Protein 1UPT (pdb70)

Sequence (845 aa):
HTRERILILGLDGAGKTTILYRLQVGEVVTTIPTIGFNVETVTYKNLKFQVWDLGGLTSIRPYWRCYYSNTDAVIYVVDSCDRDRIGISKSELVALEEEELRKAILVVFANKQDEQATSSEANSLGLPALKDRKWQIFKTSATKGTGLDEAEWLVETLKSRQEPTEFEYLRKVLFEYGRETKTAKVITTVLKFPDDQTQKILEREDARLSWLRSSSRILILGLDGAGKTTILYRLQVGEVVTTIPTIGFNVETVTYKNLKFQVWDLGGLTSIRPYWRCYYSNTDAVIYVVDSCDRDRIGISKSELVALEEEELRKAILVVFANKQDEQATSSEANSLGLPALKDRKWQIFKTSATKGTGLDEAEWLVETLKSRGEPTEFEYLRKVLFEYGRETKTAKVITTVLKFPDDQTQKILEREDARLHTRERILILGLDGAGKTTILYRLQVGEVVTTIPTIGFNVETVTYKNLKFQVWDLGGLTSIRPYWRCYYSNTDAVIYVVDSCDRDRIGISKSELVALEEEELRKAILVVFANKQDEQATSSEANSLGLPALKDRKWQIFKTSATKGTGLDEAEWLVETLKSREPTEFEYLRKVLFEYGRETKTAKVITTVLKFPDDQTQKILEREDARLSWLRSGSHTRERILILGLDGAGKTTILYRLQVGEVVTTIPTIGFNVETVTYKNLKFQVWDLGGLTSIRPYWRCYYSNTDAVIYVVDSCDRDRIGISKSELVALEEEELRKAILVVFANKQDEQATSSEANSLGLPALKDRKWQIFKTSATKGTGLDEAEWLVETLKSRGEPTEFEYLRKVLFEYGRETKTAKVITTVLKFPDDQTQKILEREDARL

GO terms:
  GO:0005802 trans-Golgi network (C, IDA)
  GO:0000139 Golgi membrane (C, EXP)
  GO:0032588 trans-Golgi network membrane (C, TAS)
  GO:0005829 cytosol (C, TAS)
  GO:0005794 Golgi apparatus (C, IDA)
  GO:0005515 protein binding (F, IPI)
  GO:0005525 GTP binding (F, IDA)
  GO:0008047 enzyme activator activity (F, IDA)
  GO:0003924 GTPase activity (F, IDA)
  GO:0009404 toxin metabolic process (P, IDA)
  GO:1990583 phospholipase D activator activity (F, IDA)
  GO:0042147 retrograde transport, endosome to Golgi (P, IMP)
  GO:0034067 protein localization to Golgi apparatus (P, IMP)
  GO:0019904 protein domain specific binding (F, IPI)

Foldseek 3Di:
DLDEEEEEDEAWPLCQVLLVCCQAPVAGDDDDQDPAWDWDWGADPNGTYGYIYGGHYPVCLVVPLVVLAPHAEYEYGGAQQCPPCLLVSLVSVVCCPDPNCLNYAYEYEQEPLVPRGDQVVCVSSVVVVPPSHHYDYWYYYSNVGPGPNVSCVSVVVSVPRD/DPPLVVVCCVVVVCCVHPVLVLVVNCVSVVPDVVVSVVVNVVVVVVCVVVPDPD/DEEEDEAAPLCQVLLVVCQAPVAGDDDDQDPAWDWDWGADPNDTDIYIYGGHYPVCLVCVVVPLAPHQEYEYGGAQLCPPCLLVSLVSVVVCVDPRCLNHAYEYEQEPLVPSGDQVVCVSSCNVVDPSYHYDYWYYYSHVGPTSSVSVVNVVVSVVD/DPDVLVVVVVVVVVQCVHPVLVLVVVCVSVVPDPVVSVVSNVVVVVPD/DLDEEEEEEEAWPLCQVLLVCCQAPVDRDDDDQDPAWDWDWGADPNGTYTYIYGGHYPVCLVVPVVPLAPHAAYEYGDAQQPPPCLLVSLVSVVCCVDPRCQNYAYEYEHEPLVPNGDQVVCVSSVVVVDPNHHYDYWYYYSNVGPTSSVSVVSVVVSVVD/DDVLVVVCVVVVVQCVHPVLVLVVVCVSVVPPPVVSVVSNVVVVVVCCVPPD/DVVDDEEEEEDEAAPLCQVLQVCCQAVVAGDDDDQPPAWDWDWGADPNHIYTYIYGGHYPVCLVCVVVPLAPHAAYEYGGAQQCPPCLLVSQVSVVVCPDPSCVNHAYEYEHEPLVPRGDQVVCVSSCVVVDPNHHYDYWYYYSNVGPGSSVSVVRVVVSVVD/DDDPLVVVCVVVVVCCVHPVLVLVVVCVSVVPPPVVSVVSNVVVVPPD

Organism: Homo sapiens (NCBI:txid9606)

Solvent-accessible surface area: 43647 Å² total

Secondary structure (DSSP, 8-state):
-----EEEE-STTSSHHHHHHHHHHSS-------SSEEEEEEEETTEEEEEEEE---GGGGGGGGGG-TT-SEEEEEEETT--TTHHHHHHHHH----GGGTT-EEEEEEE-----------TTTTGGG-TTS-EEEEE--TTT-TTTTT--HHHHHHHT--/--HHHHHHHHHHHH---S----HHHHHHTT--HHHHHHHHHHHHHH--TTT---/-EEEE--TTSSHHHHHHHHHHSS-------SSEEEEEEE-SS-EEEEEEE---TTTGGGGGGG-TT-SEEEEEEETT--TTHHHHHHHHH----GGGTT-EEEEEEE-----------TTTT-TT--S--EEEEE--TTT-TTTTT--HHHHHHHT-/---HHHHHHHHHHHH---S----HHHHHHTT--HHHHHHHHHHHHT--/-----EEEE-STTSSHHHHHHHHHHSSPPP----SSEEEEEEEETTEEEEEEEE---GGGGGGGGGG-TT-SEEEEEEETT-TTTHHHHHHHHH----GGGTT-EEEEEEE-----------TTTTGGG--S--EEEEE--TTT-TTTTT--HHHHHHHH-/--HHHHHHHHHHHH---S----HHHHHHTT--HHHHHHHHHHHHHH---S--/-------EEEE-STTSSHHHHHHHHHHSS-------SSEEEEEEEETTEEEEEEEE---GGGGGGGGGG-TT--EEEEEEETT-GGGHHHHHHHHH----GGGTT-EEEEEEE-----------TTTTGGG-SS--EEEEE--TTT-TTTTT--HHHHHHHT-/---HHHHHHHHHHHH---S----HHHHHHTT--HHHHHHHHHHHHH--

Nearest PDB structures (foldseek):
  1upt-assembly1_A  TM=9.982E-01  e=3.021E-30  Homo sapiens
  1o3y-assembly1_A  TM=9.795E-01  e=1.197E-21  Mus musculus
  5a1u-assembly1_A  TM=9.829E-01  e=3.982E-21  Saccharomyces cerevisiae
  3vhx-assembly1_C  TM=9.803E-01  e=1.325E-20  Mus musculus
  2j5x-assembly1_A  TM=9.768E-01  e=1.817E-20  Homo sapiens

B-factor: mean 32.2, std 11.7, range [12.92, 94.41]

Structure (mmCIF, N/CA/C/O backbone):
data_1UPT
#
_entry.id   1UPT
#
_cell.length_a   72.497
_cell.length_b   89.711
_cell.length_c   72.534
_cell.angle_alpha   90.00
_cell.angle_beta   110.69
_cell.angle_gamma   90.00
#
_symmetry.space_group_name_H-M   'P 1 21 1'
#
loop_
_entity.id
_entity.type
_entity.pdbx_description
1 polymer 'ADP-RIBOSYLATION FACTOR-LIKE PROTEIN 1'
2 polymer 'GOLGI AUTOANTIGEN, GOLGIN SUBFAMILY A MEMBER 4'
3 non-polymer "GUANOSINE-5'-TRIPHOSPHATE"
4 non-polymer 'MAGNESIUM ION'
5 water water
#
loop_
_atom_site.group_PDB
_atom_site.id
_atom_site.type_symbol
_atom_site.label_atom_id
_atom_site.label_alt_id
_atom_site.label_comp_id
_atom_site.label_asym_id
_atom_site.label_entity_id
_atom_site.label_seq_id
_atom_site.pdbx_PDB_ins_code
_atom_site.Cartn_x
_atom_site.Cartn_y
_atom_site.Cartn_z
_atom_site.occupancy
_atom_site.B_iso_or_equiv
_atom_site.auth_seq_id
_atom_site.auth_comp_id
_atom_site.auth_asym_id
_atom_site.auth_atom_id
_atom_site.pdbx_PDB_model_num
ATOM 1 N N . HIS A 1 3 ? -52.390 -12.361 50.053 1.00 66.38 13 HIS A N 1
ATOM 2 C CA . HIS A 1 3 ? -51.051 -11.817 49.654 1.00 66.71 13 HIS A CA 1
ATOM 3 C C . HIS A 1 3 ? -50.465 -12.572 48.462 1.00 66.30 13 HIS A C 1
ATOM 4 O O . HIS A 1 3 ? -49.763 -11.978 47.640 1.00 66.39 13 HIS A O 1
ATOM 19 N N . THR A 1 5 ? -52.456 -13.973 46.342 1.00 63.25 15 THR A N 1
ATOM 20 C CA . THR A 1 5 ? -53.428 -13.388 45.426 1.00 62.28 15 THR A CA 1
ATOM 21 C C . THR A 1 5 ? -52.938 -12.092 44.737 1.00 61.30 15 THR A C 1
ATOM 22 O O . THR A 1 5 ? -53.259 -11.834 43.577 1.00 61.54 15 THR A O 1
ATOM 26 N N . ARG A 1 6 ? -52.161 -11.298 45.474 1.00 59.92 16 ARG A N 1
ATOM 27 C CA . ARG A 1 6 ? -51.788 -9.920 45.121 1.00 58.68 16 ARG A CA 1
ATOM 28 C C . ARG A 1 6 ? -50.367 -9.827 44.495 1.00 56.37 16 ARG A C 1
ATOM 29 O O . ARG A 1 6 ? -49.513 -10.679 44.746 1.00 55.92 16 ARG A O 1
ATOM 37 N N . GLU A 1 7 ? -50.141 -8.798 43.672 1.00 53.70 17 GLU A N 1
ATOM 38 C CA . GLU A 1 7 ? -48.859 -8.587 42.983 1.00 51.61 17 GLU A CA 1
ATOM 39 C C . GLU A 1 7 ? -47.725 -8.357 43.993 1.00 48.62 17 GLU A C 1
ATOM 40 O O . GLU A 1 7 ? -47.755 -7.405 44.776 1.00 49.39 17 GLU A O 1
ATOM 54 N N . ARG A 1 9 ? -43.355 -8.306 44.953 1.00 32.84 19 ARG A N 1
ATOM 55 C CA . ARG A 1 9 ? -42.221 -7.550 44.467 1.00 30.00 19 ARG A CA 1
ATOM 56 C C . ARG A 1 9 ? -40.909 -8.285 44.681 1.00 27.52 19 ARG A C 1
ATOM 57 O O . ARG A 1 9 ? -40.589 -8.628 45.795 1.00 25.49 19 ARG A O 1
ATOM 65 N N . ILE A 1 10 ? -40.160 -8.477 43.598 1.00 24.68 20 ILE A N 1
ATOM 66 C CA . ILE A 1 10 ? -38.870 -9.173 43.614 1.00 23.73 20 ILE A CA 1
ATOM 67 C C . ILE A 1 10 ? -37.818 -8.243 43.082 1.00 21.05 20 ILE A C 1
ATOM 68 O O . ILE A 1 10 ? -38.080 -7.545 42.096 1.00 20.44 20 ILE A O 1
ATOM 73 N N . LEU A 1 11 ? -36.637 -8.229 43.696 1.00 18.55 21 LEU A N 1
ATOM 74 C CA . LEU A 1 11 ? -35.482 -7.537 43.136 1.00 17.34 21 LEU A CA 1
ATOM 75 C C . LEU A 1 11 ? -34.499 -8.574 42.645 1.00 17.50 21 LEU A C 1
ATOM 76 O O . LEU A 1 11 ? -34.233 -9.556 43.334 1.00 16.74 21 LEU A O 1
ATOM 81 N N . ILE A 1 12 ? -33.937 -8.361 41.464 1.00 16.59 22 ILE A N 1
ATOM 82 C CA . ILE A 1 12 ? -32.824 -9.172 40.960 1.00 17.78 22 ILE A CA 1
ATOM 83 C C . ILE A 1 12 ? -31.569 -8.332 41.022 1.00 16.64 22 ILE A C 1
ATOM 84 O O . ILE A 1 12 ? -31.443 -7.299 40.366 1.00 18.24 22 ILE A O 1
ATOM 89 N N . LEU A 1 13 ? -30.657 -8.742 41.890 1.00 16.44 23 LEU A N 1
ATOM 90 C CA . LEU A 1 13 ? -29.457 -8.007 42.173 1.00 16.79 23 LEU A CA 1
ATOM 91 C C . LEU A 1 13 ? -28.231 -8.894 41.983 1.00 16.27 23 LEU A C 1
ATOM 92 O O . LEU A 1 13 ? -28.357 -10.093 41.901 1.00 17.07 23 LEU A O 1
ATOM 97 N N . GLY A 1 14 ? -27.059 -8.275 42.001 1.00 16.66 24 GLY A N 1
ATOM 98 C CA . GLY A 1 14 ? -25.815 -8.966 41.702 1.00 17.84 24 GLY A CA 1
ATOM 99 C C . GLY A 1 14 ? -24.887 -8.121 40.858 1.00 19.46 24 GLY A C 1
ATOM 100 O O . GLY A 1 14 ? -25.315 -7.140 40.284 1.00 19.22 24 GLY A O 1
ATOM 101 N N . LEU A 1 15 ? -23.615 -8.513 40.807 1.00 20.86 25 LEU A N 1
ATOM 102 C CA . LEU A 1 15 ? -22.584 -7.730 40.121 1.00 22.47 25 LEU A CA 1
ATOM 103 C C . LEU A 1 15 ? -22.868 -7.667 38.621 1.00 22.95 25 LEU A C 1
ATOM 104 O O . LEU A 1 15 ? -23.557 -8.510 38.059 1.00 22.63 25 LEU A O 1
ATOM 109 N N . ASP A 1 16 ? -22.333 -6.647 37.976 1.00 24.17 26 ASP A N 1
ATOM 110 C CA . ASP A 1 16 ? -22.442 -6.565 36.526 1.00 25.39 26 ASP A CA 1
ATOM 111 C C . ASP A 1 16 ? -21.945 -7.879 35.883 1.00 24.57 26 ASP A C 1
ATOM 112 O O . ASP A 1 16 ? -21.030 -8.501 36.403 1.00 25.03 26 ASP A O 1
ATOM 117 N N . GLY A 1 17 ? -22.596 -8.318 34.816 1.00 23.48 27 GLY A N 1
ATOM 118 C CA . GLY A 1 17 ? -22.224 -9.553 34.136 1.00 24.11 27 GLY A CA 1
ATOM 119 C C . GLY A 1 17 ? -22.740 -10.859 34.718 1.00 23.14 27 GLY A C 1
ATOM 120 O O . GLY A 1 17 ? -22.555 -11.916 34.126 1.00 23.29 27 GLY A O 1
ATOM 121 N N . ALA A 1 18 ? -23.430 -10.824 35.858 1.00 21.48 28 ALA A N 1
ATOM 122 C CA . ALA A 1 18 ? -23.823 -12.053 36.529 1.00 21.16 28 ALA A CA 1
ATOM 123 C C . ALA A 1 18 ? -24.897 -12.805 35.742 1.00 20.09 28 ALA A C 1
ATOM 124 O O . ALA A 1 18 ? -25.006 -14.022 35.822 1.00 20.26 28 ALA A O 1
ATOM 126 N N . GLY A 1 19 ? -25.704 -12.067 34.995 1.00 19.94 29 GLY A N 1
ATOM 127 C CA . GLY A 1 19 ? -26.807 -12.673 34.269 1.00 20.29 29 GLY A CA 1
ATOM 128 C C . GLY A 1 19 ? -28.207 -12.246 34.667 1.00 20.18 29 GLY A C 1
ATOM 129 O O . GLY A 1 19 ? -29.179 -12.916 34.317 1.00 20.26 29 GLY A O 1
ATOM 130 N N . LYS A 1 20 ? -28.313 -11.140 35.394 1.00 20.71 30 LYS A N 1
ATOM 131 C CA . LYS A 1 20 ? -29.581 -10.659 35.915 1.00 21.38 30 LYS A CA 1
ATOM 132 C C . LYS A 1 20 ? -30.610 -10.357 34.832 1.00 20.87 30 LYS A C 1
ATOM 133 O O . LYS A 1 20 ? -31.732 -10.812 34.883 1.00 20.07 30 LYS A O 1
ATOM 139 N N . THR A 1 21 ? -30.195 -9.591 33.833 1.00 22.78 31 THR A N 1
ATOM 140 C CA . THR A 1 21 ? -31.133 -9.186 32.798 1.00 23.42 31 THR A CA 1
ATOM 141 C C . THR A 1 21 ? -31.555 -10.410 31.969 1.00 23.68 31 THR A C 1
ATOM 142 O O . THR A 1 21 ? -32.704 -10.559 31.575 1.00 23.87 31 THR A O 1
ATOM 146 N N . THR A 1 22 ? -30.618 -11.320 31.729 1.00 24.91 32 THR A N 1
ATOM 147 C CA . THR A 1 22 ? -30.926 -12.534 30.992 1.00 24.85 32 THR A CA 1
ATOM 148 C C . THR A 1 22 ? -31.935 -13.388 31.754 1.00 25.36 32 THR A C 1
ATOM 149 O O . THR A 1 22 ? -32.871 -13.941 31.163 1.00 24.44 32 THR A O 1
ATOM 153 N N . ILE A 1 23 ? -31.745 -13.516 33.072 1.00 25.01 33 ILE A N 1
ATOM 154 C CA . ILE A 1 23 ? -32.693 -14.233 33.924 1.00 25.57 33 ILE A CA 1
ATOM 155 C C . ILE A 1 23 ? -34.088 -13.601 33.875 1.00 25.34 33 ILE A C 1
ATOM 156 O O . ILE A 1 23 ? -35.043 -14.313 33.724 1.00 24.50 33 ILE A O 1
ATOM 161 N N . LEU A 1 24 ? -34.169 -12.277 34.012 1.00 25.91 34 LEU A N 1
ATOM 162 C CA . LEU A 1 24 ? -35.437 -11.544 34.029 1.00 26.94 34 LEU A CA 1
ATOM 163 C C . LEU A 1 24 ? -36.270 -11.899 32.787 1.00 27.96 34 LEU A C 1
ATOM 164 O O . LEU A 1 24 ? -37.438 -12.230 32.884 1.00 26.91 34 LEU A O 1
ATOM 169 N N . TYR A 1 25 ? -35.638 -11.826 31.625 1.00 29.48 35 TYR A N 1
ATOM 170 C CA . TYR A 1 25 ? -36.355 -12.056 30.373 1.00 30.91 35 TYR A CA 1
ATOM 171 C C . TYR A 1 25 ? -36.559 -13.534 30.067 1.00 31.18 35 TYR A C 1
ATOM 172 O O . TYR A 1 25 ? -37.510 -13.871 29.396 1.00 31.50 35 TYR A O 1
ATOM 181 N N . ARG A 1 26 ? -35.732 -14.429 30.611 1.00 31.92 36 ARG A N 1
ATOM 182 C CA . ARG A 1 26 ? -36.013 -15.859 30.509 1.00 33.03 36 ARG A CA 1
ATOM 183 C C . ARG A 1 26 ? -37.239 -16.220 31.342 1.00 33.31 36 ARG A C 1
ATOM 184 O O . ARG A 1 26 ? -38.033 -17.055 30.966 1.00 33.38 36 ARG A O 1
ATOM 192 N N . LEU A 1 27 ? -37.392 -15.574 32.488 1.00 33.86 37 LEU A N 1
ATOM 193 C CA . LEU A 1 27 ? -38.575 -15.737 33.304 1.00 34.71 37 LEU A CA 1
ATOM 194 C C . LEU A 1 27 ? -39.818 -15.141 32.624 1.00 35.23 37 LEU A C 1
ATOM 195 O O . LEU A 1 27 ? -40.874 -15.745 32.618 1.00 34.88 37 LEU A O 1
ATOM 200 N N . GLN A 1 28 ? -39.685 -13.963 32.038 1.00 36.63 38 GLN A N 1
ATOM 201 C CA . GLN A 1 28 ? -40.847 -13.283 31.485 1.00 38.02 38 GLN A CA 1
ATOM 202 C C . GLN A 1 28 ? -41.334 -13.958 30.183 1.00 39.12 38 GLN A C 1
ATOM 203 O O . GLN A 1 28 ? -42.484 -14.363 30.103 1.00 38.84 38 GLN A O 1
ATOM 209 N N . VAL A 1 29 ? -40.450 -14.064 29.186 1.00 40.58 39 VAL A N 1
ATOM 210 C CA . VAL A 1 29 ? -40.819 -14.554 27.841 1.00 42.05 39 VAL A CA 1
ATOM 211 C C . VAL A 1 29 ? -40.280 -15.950 27.452 1.00 43.32 39 VAL A C 1
ATOM 212 O O . VAL A 1 29 ? -40.453 -16.395 26.314 1.00 43.74 39 VAL A O 1
ATOM 216 N N . GLY A 1 30 ? -39.619 -16.631 28.384 1.00 44.47 40 GLY A N 1
ATOM 217 C CA . GLY A 1 30 ? -39.171 -18.000 28.167 1.00 45.19 40 GLY A CA 1
ATOM 218 C C . GLY A 1 30 ? -37.941 -18.182 27.288 1.00 45.70 40 GLY A C 1
ATOM 219 O O . GLY A 1 30 ? -37.573 -19.314 26.989 1.00 46.55 40 GLY A O 1
ATOM 220 N N . GLU A 1 31 ? -37.284 -17.102 26.880 1.00 46.17 41 GLU A N 1
ATOM 221 C CA . GLU A 1 31 ? -36.139 -17.223 25.976 1.00 46.49 41 GLU A CA 1
ATOM 222 C C . GLU A 1 31 ? -34.949 -16.359 26.376 1.00 45.81 41 GLU A C 1
ATOM 223 O O . GLU A 1 31 ? -35.081 -15.426 27.162 1.00 45.70 41 GLU A O 1
ATOM 229 N N . VAL A 1 32 ? -33.792 -16.671 25.795 1.00 45.16 42 VAL A N 1
ATOM 230 C CA . VAL A 1 32 ? -32.590 -15.853 25.938 1.00 44.90 42 VAL A CA 1
ATOM 231 C C . VAL A 1 32 ? -32.727 -14.655 25.007 1.00 44.74 42 VAL A C 1
ATOM 232 O O . VAL A 1 32 ? -33.053 -14.830 23.836 1.00 45.54 42 VAL A O 1
ATOM 236 N N . VAL A 1 33 ? -32.476 -13.452 25.505 1.00 43.92 43 VAL A N 1
ATOM 237 C CA . VAL A 1 33 ? -32.508 -12.263 24.662 1.00 43.58 43 VAL A CA 1
ATOM 238 C C . VAL A 1 33 ? -31.131 -11.644 24.653 1.00 43.61 43 VAL A C 1
ATOM 239 O O . VAL A 1 33 ? -30.304 -11.928 25.518 1.00 44.23 43 VAL A O 1
ATOM 243 N N . THR A 1 34 ? -30.877 -10.794 23.677 1.00 42.73 44 THR A N 1
ATOM 244 C CA . THR A 1 34 ? -29.639 -10.069 23.643 1.00 42.74 44 THR A CA 1
ATOM 245 C C . THR A 1 34 ? -29.707 -8.956 24.697 1.00 41.58 44 THR A C 1
ATOM 246 O O . THR A 1 34 ? -30.766 -8.387 24.922 1.00 41.16 44 THR A O 1
ATOM 250 N N . THR A 1 35 ? -28.587 -8.676 25.360 1.00 40.35 45 THR A N 1
ATOM 251 C CA . THR A 1 35 ? -28.550 -7.627 26.379 1.00 39.52 45 THR A CA 1
ATOM 252 C C . THR A 1 35 ? -27.385 -6.699 26.175 1.00 38.83 45 THR A C 1
ATOM 253 O O . THR A 1 35 ? -26.403 -7.045 25.512 1.00 39.21 45 THR A O 1
ATOM 257 N N . ILE A 1 36 ? -27.510 -5.508 26.746 1.00 37.31 46 ILE A N 1
ATOM 258 C CA . ILE A 1 36 ? -26.374 -4.632 26.995 1.00 37.06 46 ILE A CA 1
ATOM 259 C C . ILE A 1 36 ? -26.251 -4.448 28.492 1.00 35.91 46 ILE A C 1
ATOM 260 O O . ILE A 1 36 ? -27.210 -4.716 29.217 1.00 35.47 46 ILE A O 1
ATOM 265 N N . PRO A 1 37 ? -25.095 -3.973 28.943 1.00 35.51 47 PRO A N 1
ATOM 266 C CA . PRO A 1 37 ? -24.939 -3.499 30.320 1.00 34.94 47 PRO A CA 1
ATOM 267 C C . PRO A 1 37 ? -26.042 -2.519 30.734 1.00 34.60 47 PRO A C 1
ATOM 268 O O . PRO A 1 37 ? -26.218 -1.468 30.100 1.00 34.68 47 PRO A O 1
ATOM 272 N N . THR A 1 38 ? -26.772 -2.875 31.794 1.00 33.12 48 THR A N 1
ATOM 273 C CA . THR A 1 38 ? -27.909 -2.095 32.294 1.00 32.42 48 THR A CA 1
ATOM 274 C C . THR A 1 38 ? -27.432 -0.910 33.136 1.00 32.60 48 THR A C 1
ATOM 275 O O . THR A 1 38 ? -26.967 -1.078 34.271 1.00 32.74 48 THR A O 1
ATOM 279 N N . ILE A 1 39 ? -27.500 0.285 32.559 1.00 32.34 49 ILE A N 1
ATOM 280 C CA . ILE A 1 39 ? -27.174 1.498 33.278 1.00 33.24 49 ILE A CA 1
ATOM 281 C C . ILE A 1 39 ? -28.522 2.117 33.620 1.00 33.18 49 ILE A C 1
ATOM 282 O O . ILE A 1 39 ? -29.040 2.966 32.897 1.00 33.75 49 ILE A O 1
ATOM 287 N N . GLY A 1 40 ? -29.093 1.631 34.717 1.00 32.23 50 GLY A N 1
ATOM 288 C CA . GLY A 1 40 ? -30.460 1.941 35.106 1.00 31.32 50 GLY A CA 1
ATOM 289 C C . GLY A 1 40 ? -31.085 0.699 35.707 1.00 30.78 50 GLY A C 1
ATOM 290 O O . GLY A 1 40 ? -30.505 0.075 36.583 1.00 30.20 50 GLY A O 1
ATOM 291 N N . PHE A 1 41 ? -32.265 0.354 35.220 1.00 30.40 51 PHE A N 1
ATOM 292 C CA . PHE A 1 41 ? -32.979 -0.829 35.633 1.00 30.21 51 PHE A CA 1
ATOM 293 C C . PHE A 1 41 ? -33.932 -1.263 34.546 1.00 30.50 51 PHE A C 1
ATOM 294 O O . PHE A 1 41 ? -34.244 -0.490 33.649 1.00 30.37 51 PHE A O 1
ATOM 302 N N . ASN A 1 42 ? -34.363 -2.514 34.608 1.00 30.15 52 ASN A N 1
ATOM 303 C CA . ASN A 1 42 ? -35.488 -3.005 33.832 1.00 30.71 52 ASN A CA 1
ATOM 304 C C . ASN A 1 42 ? -36.514 -3.431 34.832 1.00 30.63 52 ASN A C 1
ATOM 305 O O . ASN A 1 42 ? -36.181 -4.045 35.839 1.00 30.53 52 ASN A O 1
ATOM 310 N N . VAL A 1 43 ? -37.756 -3.047 34.630 1.00 30.81 53 VAL A N 1
ATOM 311 C CA . VAL A 1 43 ? -38.816 -3.593 35.447 1.00 31.76 53 VAL A CA 1
ATOM 312 C C . VAL A 1 43 ? -39.849 -4.208 34.516 1.00 32.79 53 VAL A C 1
ATOM 313 O O . VAL A 1 43 ? -40.250 -3.588 33.548 1.00 33.25 53 VAL A O 1
ATOM 317 N N . GLU A 1 44 ? -40.226 -5.445 34.789 1.00 33.61 54 GLU A N 1
ATOM 318 C CA . GLU A 1 44 ? -41.165 -6.184 33.967 1.00 35.05 54 GLU A CA 1
ATOM 319 C C . GLU A 1 44 ? -42.137 -6.888 34.866 1.00 35.21 54 GLU A C 1
ATOM 320 O O . GLU A 1 44 ? -41.823 -7.188 36.001 1.00 35.78 54 GLU A O 1
ATOM 326 N N . THR A 1 45 ? -43.326 -7.147 34.348 1.00 36.33 55 THR A N 1
ATOM 327 C CA . THR A 1 45 ? -44.278 -8.021 35.010 1.00 36.66 55 THR A CA 1
ATOM 328 C C . THR A 1 45 ? -44.007 -9.432 34.547 1.00 37.16 55 THR A C 1
ATOM 329 O O . THR A 1 45 ? -44.014 -9.735 33.339 1.00 38.04 55 THR A O 1
ATOM 333 N N . VAL A 1 46 ? -43.737 -10.290 35.511 1.00 37.04 56 VAL A N 1
ATOM 334 C CA . VAL A 1 46 ? -43.356 -11.649 35.245 1.00 36.88 56 VAL A CA 1
ATOM 335 C C . VAL A 1 46 ? -44.482 -12.490 35.792 1.00 36.86 56 VAL A C 1
ATOM 336 O O . VAL A 1 46 ? -45.013 -12.202 36.858 1.00 35.82 56 VAL A O 1
ATOM 340 N N . THR A 1 47 ? -44.852 -13.502 35.016 1.00 37.35 57 THR A N 1
ATOM 341 C CA . THR A 1 47 ? -45.852 -14.480 35.398 1.00 37.93 57 THR A CA 1
ATOM 342 C C . THR A 1 47 ? -45.105 -15.769 35.655 1.00 37.66 57 THR A C 1
ATOM 343 O O . THR A 1 47 ? -44.368 -16.260 34.789 1.00 37.47 57 THR A O 1
ATOM 347 N N . TYR A 1 48 ? -45.243 -16.286 36.866 1.00 37.13 58 TYR A N 1
ATOM 348 C CA . TYR A 1 48 ? -44.646 -17.563 37.192 1.00 37.16 58 TYR A CA 1
ATOM 349 C C . TYR A 1 48 ? -45.660 -18.305 38.031 1.00 37.06 58 TYR A C 1
ATOM 350 O O . TYR A 1 48 ? -46.135 -17.778 39.033 1.00 37.23 58 TYR A O 1
ATOM 359 N N . LYS A 1 49 ? -45.975 -19.528 37.595 1.00 37.29 59 LYS A N 1
ATOM 360 C CA . LYS A 1 49 ? -47.068 -20.336 38.151 1.00 37.33 59 LYS A CA 1
ATOM 361 C C . LYS A 1 49 ? -48.347 -19.526 38.282 1.00 36.96 59 LYS A C 1
ATOM 362 O O . LYS A 1 49 ? -49.030 -19.579 39.311 1.00 36.38 59 LYS A O 1
ATOM 368 N N . ASN A 1 50 ? -48.629 -18.745 37.244 1.00 36.56 60 ASN A N 1
ATOM 369 C CA . ASN A 1 50 ? -49.769 -17.821 37.185 1.00 36.75 60 ASN A CA 1
ATOM 370 C C . ASN A 1 50 ? -49.896 -16.799 38.332 1.00 37.02 60 ASN A C 1
ATOM 371 O O . ASN A 1 50 ? -50.973 -16.244 38.570 1.00 36.78 60 ASN A O 1
ATOM 376 N N . LEU A 1 51 ? -48.786 -16.541 39.017 1.00 36.73 61 LEU A N 1
ATOM 377 C CA . LEU A 1 51 ? -48.693 -15.459 39.988 1.00 37.16 61 LEU A CA 1
ATOM 378 C C . LEU A 1 51 ? -48.006 -14.304 39.285 1.00 37.25 61 LEU A C 1
ATOM 379 O O . LEU A 1 51 ? -47.230 -14.501 38.317 1.00 37.27 61 LEU A O 1
ATOM 384 N N . LYS A 1 52 ? -48.316 -13.098 39.750 1.00 37.04 62 LYS A N 1
ATOM 385 C CA . LYS A 1 52 ? -47.759 -11.918 39.138 1.00 37.11 62 LYS A CA 1
ATOM 386 C C . LYS A 1 52 ? -46.710 -11.314 40.072 1.00 35.86 62 LYS A C 1
ATOM 387 O O . LYS A 1 52 ? -46.912 -11.139 41.285 1.00 35.71 62 LYS A O 1
ATOM 393 N N . PHE A 1 53 ? -45.573 -11.022 39.468 1.00 34.38 63 PHE A N 1
ATOM 394 C CA . PHE A 1 53 ? -44.462 -10.430 40.178 1.00 32.89 63 PHE A CA 1
ATOM 395 C C . PHE A 1 53 ? -44.075 -9.144 39.477 1.00 31.81 63 PHE A C 1
ATOM 396 O O . PHE A 1 53 ? -43.952 -9.092 38.241 1.00 31.46 63 PHE A O 1
ATOM 404 N N . GLN A 1 54 ? -43.923 -8.081 40.248 1.00 30.31 64 GLN A N 1
ATOM 405 C CA . GLN A 1 54 ? -43.191 -6.951 39.774 1.00 29.80 64 GLN A CA 1
ATOM 406 C C . GLN A 1 54 ? -41.719 -7.253 40.052 1.00 27.95 64 GLN A C 1
ATOM 407 O O . GLN A 1 54 ? -41.275 -7.221 41.183 1.00 27.41 64 GLN A O 1
ATOM 413 N N . VAL A 1 55 ? -40.972 -7.554 39.008 1.00 27.17 65 VAL A N 1
ATOM 414 C CA . VAL A 1 55 ? -39.568 -7.895 39.144 1.00 26.33 65 VAL A CA 1
ATOM 415 C C . VAL A 1 55 ? -38.708 -6.757 38.693 1.00 26.37 65 VAL A C 1
ATOM 416 O O . VAL A 1 55 ? -38.816 -6.335 37.541 1.00 27.28 65 VAL A O 1
ATOM 420 N N . TRP A 1 56 ? -37.820 -6.262 39.566 1.00 26.00 66 TRP A N 1
ATOM 421 C CA . TRP A 1 56 ? -36.927 -5.167 39.212 1.00 25.91 66 TRP A CA 1
ATOM 422 C C . TRP A 1 56 ? -35.502 -5.685 39.053 1.00 26.80 66 TRP A C 1
ATOM 423 O O . TRP A 1 56 ? -34.909 -6.147 40.023 1.00 26.57 66 TRP A O 1
ATOM 434 N N . ASP A 1 57 ? -34.963 -5.593 37.841 1.00 26.76 67 ASP A N 1
ATOM 435 C CA . ASP A 1 57 ? -33.588 -5.972 37.550 1.00 27.16 67 ASP A CA 1
ATOM 436 C C . ASP A 1 57 ? -32.731 -4.709 37.588 1.00 26.81 67 ASP A C 1
ATOM 437 O O . ASP A 1 57 ? -32.846 -3.850 36.712 1.00 27.03 67 ASP A O 1
ATOM 442 N N . LEU A 1 58 ? -31.886 -4.585 38.603 1.00 25.34 68 LEU A N 1
ATOM 443 C CA . LEU A 1 58 ? -31.097 -3.371 38.793 1.00 25.31 68 LEU A CA 1
ATOM 444 C C . LEU A 1 58 ? -29.679 -3.554 38.274 1.00 25.16 68 LEU A C 1
ATOM 445 O O . LEU A 1 58 ? -29.017 -4.555 38.572 1.00 25.48 68 LEU A O 1
ATOM 450 N N . GLY A 1 59 ? -29.177 -2.564 37.555 1.00 25.65 69 GLY A N 1
ATOM 451 C CA . GLY A 1 59 ? -27.802 -2.610 37.069 1.00 25.26 69 GLY A CA 1
ATOM 452 C C . GLY A 1 59 ? -26.743 -2.791 38.143 1.00 25.77 69 GLY A C 1
ATOM 453 O O . GLY A 1 59 ? -26.822 -2.148 39.203 1.00 24.89 69 GLY A O 1
ATOM 454 N N . GLY A 1 60 ? -25.732 -3.625 37.856 1.00 24.91 70 GLY A N 1
ATOM 455 C CA . GLY A 1 60 ? -24.703 -3.987 38.817 1.00 24.74 70 GLY A CA 1
ATOM 456 C C . GLY A 1 60 ? -23.329 -3.347 38.670 1.00 25.23 70 GLY A C 1
ATOM 457 O O . GLY A 1 60 ? -22.434 -3.655 39.435 1.00 25.62 70 GLY A O 1
ATOM 458 N N . LEU A 1 61 ? -23.154 -2.417 37.740 1.00 26.19 71 LEU A N 1
ATOM 459 C CA . LEU A 1 61 ? -21.875 -1.673 37.629 1.00 27.67 71 LEU A CA 1
ATOM 460 C C . LEU A 1 61 ? -21.523 -1.022 38.977 1.00 27.71 71 LEU A C 1
ATOM 461 O O . LEU A 1 61 ? -22.434 -0.560 39.671 1.00 27.34 71 LEU A O 1
ATOM 466 N N . THR A 1 62 ? -20.242 -0.987 39.355 1.00 27.69 72 THR A N 1
ATOM 467 C CA . THR A 1 62 ? -19.840 -0.630 40.733 1.00 28.77 72 THR A CA 1
ATOM 468 C C . THR A 1 62 ? -20.430 0.699 41.214 1.00 29.62 72 THR A C 1
ATOM 469 O O . THR A 1 62 ? -20.918 0.816 42.362 1.00 28.61 72 THR A O 1
ATOM 473 N N . SER A 1 63 ? -20.366 1.692 40.334 1.00 29.87 73 SER A N 1
ATOM 474 C CA . SER A 1 63 ? -20.759 3.060 40.667 1.00 30.52 73 SER A CA 1
ATOM 475 C C . SER A 1 63 ? -22.272 3.257 40.859 1.00 29.87 73 SER A C 1
ATOM 476 O O . SER A 1 63 ? -22.663 4.236 41.464 1.00 31.36 73 SER A O 1
ATOM 479 N N . ILE A 1 64 ? -23.107 2.350 40.345 1.00 28.86 74 ILE A N 1
ATOM 480 C CA . ILE A 1 64 ? -24.572 2.426 40.520 1.00 28.14 74 ILE A CA 1
ATOM 481 C C . ILE A 1 64 ? -25.162 1.405 41.510 1.00 27.44 74 ILE A C 1
ATOM 482 O O . ILE A 1 64 ? -26.371 1.348 41.724 1.00 25.70 74 ILE A O 1
ATOM 487 N N . ARG A 1 65 ? -24.291 0.634 42.148 1.00 26.82 75 ARG A N 1
ATOM 488 C CA . ARG A 1 65 ? -24.712 -0.273 43.221 1.00 26.12 75 ARG A CA 1
ATOM 489 C C . ARG A 1 65 ? -25.186 0.450 44.457 1.00 25.44 75 ARG A C 1
ATOM 490 O O . ARG A 1 65 ? -26.087 -0.058 45.132 1.00 24.96 75 ARG A O 1
ATOM 498 N N . PRO A 1 66 ? -24.603 1.602 44.802 1.00 24.74 76 PRO A N 1
ATOM 499 C CA . PRO A 1 66 ? -25.146 2.413 45.906 1.00 24.73 76 PRO A CA 1
ATOM 500 C C . PRO A 1 66 ? -26.609 2.818 45.755 1.00 24.10 76 PRO A C 1
ATOM 501 O O . PRO A 1 66 ? -27.205 3.185 46.750 1.00 24.60 76 PRO A O 1
ATOM 505 N N . TYR A 1 67 ? -27.162 2.763 44.552 1.00 22.38 77 TYR A N 1
ATOM 506 C CA . TYR A 1 67 ? -28.551 3.131 44.326 1.00 22.84 77 TYR A CA 1
ATOM 507 C C . TYR A 1 67 ? -29.529 1.976 44.567 1.00 20.51 77 TYR A C 1
ATOM 508 O O . TYR A 1 67 ? -30.753 2.201 44.607 1.00 21.17 77 TYR A O 1
ATOM 517 N N . TRP A 1 68 ? -29.021 0.746 44.676 1.00 19.29 78 TRP A N 1
ATOM 518 C CA . TRP A 1 68 ? -29.888 -0.413 44.883 1.00 19.07 78 TRP A CA 1
ATOM 519 C C . TRP A 1 68 ? -30.843 -0.199 46.071 1.00 19.36 78 TRP A C 1
ATOM 520 O O . TRP A 1 68 ? -32.006 -0.596 46.054 1.00 19.20 78 TRP A O 1
ATOM 531 N N . ARG A 1 69 ? -30.307 0.377 47.133 1.00 19.48 79 ARG A N 1
ATOM 532 C CA . ARG A 1 69 ? -31.057 0.455 48.410 1.00 20.08 79 ARG A CA 1
ATOM 533 C C . ARG A 1 69 ? -32.303 1.346 48.275 1.00 20.47 79 ARG A C 1
ATOM 534 O O . ARG A 1 69 ? -33.272 1.199 49.015 1.00 19.64 79 ARG A O 1
ATOM 542 N N . CYS A 1 70 ? -32.283 2.244 47.292 1.00 20.38 80 CYS A N 1
ATOM 543 C CA . CYS A 1 70 ? -33.417 3.107 46.990 1.00 21.37 80 CYS A CA 1
ATOM 544 C C . CYS A 1 70 ? -34.652 2.314 46.614 1.00 21.08 80 CYS A C 1
ATOM 545 O O . CYS A 1 70 ? -35.754 2.812 46.774 1.00 20.99 80 CYS A O 1
ATOM 548 N N . TYR A 1 71 ? -34.454 1.073 46.144 1.00 20.37 81 TYR A N 1
ATOM 549 C CA . TYR A 1 71 ? -35.521 0.210 45.664 1.00 19.50 81 TYR A CA 1
ATOM 550 C C . TYR A 1 71 ? -35.976 -0.855 46.678 1.00 19.91 81 TYR A C 1
ATOM 551 O O . TYR A 1 71 ? -36.803 -1.666 46.334 1.00 19.99 81 TYR A O 1
ATOM 560 N N . TYR A 1 72 ? -35.442 -0.864 47.904 1.00 19.56 82 TYR A N 1
ATOM 561 C CA . TYR A 1 72 ? -35.677 -1.983 48.837 1.00 20.29 82 TYR A CA 1
ATOM 562 C C . TYR A 1 72 ? -37.059 -2.013 49.489 1.00 21.69 82 TYR A C 1
ATOM 563 O O . TYR A 1 72 ? -37.519 -3.090 49.923 1.00 21.63 82 TYR A O 1
ATOM 572 N N . SER A 1 73 ? -37.752 -0.874 49.506 1.00 23.25 83 SER A N 1
ATOM 573 C CA . SER A 1 73 ? -39.053 -0.815 50.185 1.00 25.41 83 SER A CA 1
ATOM 574 C C . SER A 1 73 ? -40.054 -1.843 49.668 1.00 25.56 83 SER A C 1
ATOM 575 O O . SER A 1 73 ? -40.215 -2.023 48.473 1.00 25.64 83 SER A O 1
ATOM 578 N N . ASN A 1 74 ? -40.701 -2.538 50.604 1.00 26.80 84 ASN A N 1
ATOM 579 C CA . ASN A 1 74 ? -41.752 -3.485 50.302 1.00 28.15 84 ASN A CA 1
ATOM 580 C C . ASN A 1 74 ? -41.299 -4.640 49.395 1.00 27.51 84 ASN A C 1
ATOM 581 O O . ASN A 1 74 ? -42.050 -5.113 48.581 1.00 28.75 84 ASN A O 1
ATOM 586 N N . THR A 1 75 ? -40.072 -5.105 49.589 1.00 26.12 85 THR A N 1
ATOM 587 C CA . THR A 1 75 ? -39.541 -6.209 48.819 1.00 24.48 85 THR A CA 1
ATOM 588 C C . THR A 1 75 ? -39.867 -7.537 49.487 1.00 24.19 85 THR A C 1
ATOM 589 O O . THR A 1 75 ? -39.502 -7.771 50.628 1.00 24.03 85 THR A O 1
ATOM 593 N N . ASP A 1 76 ? -40.515 -8.412 48.729 1.00 23.32 86 ASP A N 1
ATOM 594 C CA . ASP A 1 76 ? -40.881 -9.768 49.182 1.00 23.32 86 ASP A CA 1
ATOM 595 C C . ASP A 1 76 ? -39.709 -10.773 49.068 1.00 21.87 86 ASP A C 1
ATOM 596 O O . ASP A 1 76 ? -39.562 -11.640 49.906 1.00 20.97 86 ASP A O 1
ATOM 601 N N . ALA A 1 77 ? -38.850 -10.580 48.065 1.00 20.64 87 ALA A N 1
ATOM 602 C CA . ALA A 1 77 ? -37.748 -11.497 47.788 1.00 20.19 87 ALA A CA 1
ATOM 603 C C . ALA A 1 77 ? -36.646 -10.824 46.976 1.00 19.22 87 ALA A C 1
ATOM 604 O O . ALA A 1 77 ? -36.933 -10.036 46.082 1.00 18.37 87 ALA A O 1
ATOM 606 N N . VAL A 1 78 ? -35.399 -11.211 47.269 1.00 18.22 88 VAL A N 1
ATOM 607 C CA . VAL A 1 78 ? -34.252 -10.876 46.440 1.00 17.11 88 VAL A CA 1
ATOM 608 C C . VAL A 1 78 ? -33.731 -12.148 45.766 1.00 17.21 88 VAL A C 1
ATOM 609 O O . VAL A 1 78 ? -33.427 -13.146 46.423 1.00 16.77 88 VAL A O 1
ATOM 613 N N . ILE A 1 79 ? -33.619 -12.097 44.443 1.00 16.88 89 ILE A N 1
ATOM 614 C CA . ILE A 1 79 ? -32.849 -13.087 43.696 1.00 17.31 89 ILE A CA 1
ATOM 615 C C . ILE A 1 79 ? -31.462 -12.494 43.525 1.00 17.19 89 ILE A C 1
ATOM 616 O O . ILE A 1 79 ? -31.276 -11.479 42.840 1.00 16.08 89 ILE A O 1
ATOM 621 N N . TYR A 1 80 ? -30.486 -13.098 44.199 1.00 16.84 90 TYR A N 1
ATOM 622 C CA . TYR A 1 80 ? -29.113 -12.623 44.145 1.00 16.48 90 TYR A CA 1
ATOM 623 C C . TYR A 1 80 ? -28.326 -13.528 43.188 1.00 16.21 90 TYR A C 1
ATOM 624 O O . TYR A 1 80 ? -28.146 -14.696 43.442 1.00 16.70 90 TYR A O 1
ATOM 633 N N . VAL A 1 81 ? -27.931 -12.951 42.074 1.00 17.89 91 VAL A N 1
ATOM 634 C CA . VAL A 1 81 ? -27.291 -13.667 40.956 1.00 17.55 91 VAL A CA 1
ATOM 635 C C . VAL A 1 81 ? -25.784 -13.515 41.063 1.00 17.90 91 VAL A C 1
ATOM 636 O O . VAL A 1 81 ? -25.259 -12.407 41.124 1.00 18.19 91 VAL A O 1
ATOM 640 N N . VAL A 1 82 ? -25.087 -14.641 41.002 1.00 18.29 92 VAL A N 1
ATOM 641 C CA . VAL A 1 82 ? -23.644 -14.695 41.168 1.00 18.91 92 VAL A CA 1
ATOM 642 C C . VAL A 1 82 ? -23.088 -15.522 39.982 1.00 19.61 92 VAL A C 1
ATOM 643 O O . VAL A 1 82 ? -23.574 -16.599 39.679 1.00 18.58 92 VAL A O 1
ATOM 647 N N . ASP A 1 83 ? -22.096 -14.968 39.328 1.00 20.14 93 ASP A N 1
ATOM 648 C CA . ASP A 1 83 ? -21.409 -15.636 38.219 1.00 21.46 93 ASP A CA 1
ATOM 649 C C . ASP A 1 83 ? -20.510 -16.692 38.826 1.00 21.26 93 ASP A C 1
ATOM 650 O O . ASP A 1 83 ? -19.534 -16.370 39.498 1.00 22.06 93 ASP A O 1
ATOM 655 N N . SER A 1 84 ? -20.852 -17.944 38.570 1.00 22.77 94 SER A N 1
ATOM 656 C CA . SER A 1 84 ? -20.145 -19.096 39.101 1.00 23.38 94 SER A CA 1
ATOM 657 C C . SER A 1 84 ? -18.735 -19.277 38.540 1.00 24.75 94 SER A C 1
ATOM 658 O O . SER A 1 84 ? -17.978 -20.093 39.037 1.00 25.17 94 SER A O 1
ATOM 661 N N . CYS A 1 85 ? -18.378 -18.534 37.503 1.00 25.68 95 CYS A N 1
ATOM 662 C CA . CYS A 1 85 ? -16.999 -18.574 36.974 1.00 28.62 95 CYS A CA 1
ATOM 663 C C . CYS A 1 85 ? -16.124 -17.402 37.377 1.00 29.50 95 CYS A C 1
ATOM 664 O O . CYS A 1 85 ? -14.933 -17.399 37.079 1.00 30.35 95 CYS A O 1
ATOM 667 N N . ASP A 1 86 ? -16.700 -16.418 38.077 1.00 29.93 96 ASP A N 1
ATOM 668 C CA . ASP A 1 86 ? -15.952 -15.245 38.490 1.00 30.76 96 ASP A CA 1
ATOM 669 C C . ASP A 1 86 ? -15.338 -15.459 39.877 1.00 30.94 96 ASP A C 1
ATOM 670 O O . ASP A 1 86 ? -15.880 -15.007 40.892 1.00 30.75 96 ASP A O 1
ATOM 675 N N . ARG A 1 87 ? -14.182 -16.122 39.907 1.00 31.42 97 ARG A N 1
ATOM 676 C CA . ARG A 1 87 ? -13.464 -16.387 41.156 1.00 31.83 97 ARG A CA 1
ATOM 677 C C . ARG A 1 87 ? -12.901 -15.112 41.774 1.00 31.80 97 ARG A C 1
ATOM 678 O O . ARG A 1 87 ? -12.870 -14.994 43.000 1.00 31.40 97 ARG A O 1
ATOM 686 N N . ASP A 1 88 ? -12.496 -14.162 40.933 1.00 31.93 98 ASP A N 1
ATOM 687 C CA . ASP A 1 88 ? -11.898 -12.912 41.411 1.00 32.38 98 ASP A CA 1
ATOM 688 C C . ASP A 1 88 ? -12.860 -12.043 42.229 1.00 31.94 98 ASP A C 1
ATOM 689 O O . ASP A 1 88 ? -12.414 -11.327 43.121 1.00 32.20 98 ASP A O 1
ATOM 694 N N . ARG A 1 89 ? -14.158 -12.076 41.914 1.00 30.65 99 ARG A N 1
ATOM 695 C CA . ARG A 1 89 ? -15.104 -11.159 42.549 1.00 29.81 99 ARG A CA 1
ATOM 696 C C . ARG A 1 89 ? -16.153 -11.786 43.450 1.00 29.07 99 ARG A C 1
ATOM 697 O O . ARG A 1 89 ? -17.086 -11.090 43.823 1.00 28.42 99 ARG A O 1
ATOM 705 N N . ILE A 1 90 ? -16.011 -13.058 43.809 1.00 28.20 100 ILE A N 1
ATOM 706 C CA . ILE A 1 90 ? -16.943 -13.674 44.741 1.00 28.35 100 ILE A CA 1
ATOM 707 C C . ILE A 1 90 ? -16.957 -12.954 46.105 1.00 28.25 100 ILE A C 1
ATOM 708 O O . ILE A 1 90 ? -18.021 -12.843 46.723 1.00 27.33 100 ILE A O 1
ATOM 713 N N . GLY A 1 91 ? -15.794 -12.456 46.545 1.00 28.43 101 GLY A N 1
ATOM 714 C CA . GLY A 1 91 ? -15.664 -11.626 47.743 1.00 28.46 101 GLY A CA 1
ATOM 715 C C . GLY A 1 91 ? -16.379 -10.281 47.688 1.00 28.73 101 GLY A C 1
ATOM 716 O O . GLY A 1 91 ? -16.914 -9.792 48.687 1.00 28.80 101 GLY A O 1
ATOM 717 N N . ILE A 1 92 ? -16.406 -9.670 46.518 1.00 28.33 102 ILE A N 1
ATOM 718 C CA . ILE A 1 92 ? -17.210 -8.482 46.291 1.00 28.24 102 ILE A CA 1
ATOM 719 C C . ILE A 1 92 ? -18.716 -8.795 46.310 1.00 27.03 102 ILE A C 1
ATOM 720 O O . ILE A 1 92 ? -19.496 -8.027 46.868 1.00 25.59 102 ILE A O 1
ATOM 725 N N . SER A 1 93 ? -19.120 -9.917 45.704 1.00 26.72 103 SER A N 1
ATOM 726 C CA . SER A 1 93 ? -20.496 -10.380 45.797 1.00 26.92 103 SER A CA 1
ATOM 727 C C . SER A 1 93 ? -20.868 -10.579 47.257 1.00 26.33 103 SER A C 1
ATOM 728 O O . SER A 1 93 ? -21.957 -10.195 47.671 1.00 25.43 103 SER A O 1
ATOM 731 N N . LYS A 1 94 ? -19.951 -11.162 48.041 1.00 26.31 104 LYS A N 1
ATOM 732 C CA . LYS A 1 94 ? -20.159 -11.362 49.459 1.00 26.95 104 LYS A CA 1
ATOM 733 C C . LYS A 1 94 ? -20.404 -10.029 50.145 1.00 26.72 104 LYS A C 1
ATOM 734 O O . LYS A 1 94 ? -21.416 -9.888 50.825 1.00 26.06 104 LYS A O 1
ATOM 740 N N . SER A 1 95 ? -19.516 -9.049 49.964 1.00 26.30 105 SER A N 1
ATOM 741 C CA . SER A 1 95 ? -19.632 -7.807 50.737 1.00 27.07 105 SER A CA 1
ATOM 742 C C . SER A 1 95 ? -20.883 -6.990 50.325 1.00 26.52 105 SER A C 1
ATOM 743 O O . SER A 1 95 ? -21.507 -6.353 51.165 1.00 26.24 105 SER A O 1
ATOM 746 N N . GLU A 1 96 ? -21.297 -7.061 49.061 1.00 25.10 106 GLU A N 1
ATOM 747 C CA . GLU A 1 96 ? -22.531 -6.386 48.638 1.00 25.50 106 GLU A CA 1
ATOM 748 C C . GLU A 1 96 ? -23.755 -7.064 49.260 1.00 23.60 106 GLU A C 1
ATOM 749 O O . GLU A 1 96 ? -24.721 -6.409 49.635 1.00 22.37 106 GLU A O 1
ATOM 755 N N . LEU A 1 97 ? -23.711 -8.384 49.353 1.00 23.10 107 LEU A N 1
ATOM 756 C CA . LEU A 1 97 ? -24.752 -9.143 50.036 1.00 23.06 107 LEU A CA 1
ATOM 757 C C . LEU A 1 97 ? -24.838 -8.799 51.515 1.00 23.08 107 LEU A C 1
ATOM 758 O O . LEU A 1 97 ? -25.907 -8.569 52.011 1.00 21.65 107 LEU A O 1
ATOM 763 N N . VAL A 1 98 ? -23.710 -8.812 52.205 1.00 25.06 108 VAL A N 1
ATOM 764 C CA . VAL A 1 98 ? -23.670 -8.486 53.634 1.00 26.91 108 VAL A CA 1
ATOM 765 C C . VAL A 1 98 ? -24.300 -7.101 53.856 1.00 26.83 108 VAL A C 1
ATOM 766 O O . VAL A 1 98 ? -25.106 -6.912 54.770 1.00 27.32 108 VAL A O 1
ATOM 770 N N . ALA A 1 99 ? -23.920 -6.149 53.022 1.00 26.69 109 ALA A N 1
ATOM 771 C CA . ALA A 1 99 ? -24.414 -4.777 53.122 1.00 27.55 109 ALA A CA 1
ATOM 772 C C . ALA A 1 99 ? -25.923 -4.656 52.951 1.00 27.78 109 ALA A C 1
ATOM 773 O O . ALA A 1 99 ? -26.593 -3.939 53.714 1.00 27.42 109 ALA A O 1
ATOM 783 N N . LEU A 1 101 ? -28.234 -6.959 53.340 1.00 28.50 111 LEU A N 1
ATOM 784 C CA . LEU A 1 101 ? -28.981 -7.665 54.376 1.00 29.82 111 LEU A CA 1
ATOM 785 C C . LEU A 1 101 ? -29.008 -6.947 55.744 1.00 31.13 111 LEU A C 1
ATOM 786 O O . LEU A 1 101 ? -29.760 -7.339 56.627 1.00 30.39 111 LEU A O 1
ATOM 791 N N . GLU A 1 102 ? -28.211 -5.888 55.882 1.00 32.50 112 GLU A N 1
ATOM 792 C CA . GLU A 1 102 ? -28.303 -4.985 57.042 1.00 34.65 112 GLU A CA 1
ATOM 793 C C . GLU A 1 102 ? -29.430 -3.980 56.947 1.00 34.41 112 GLU A C 1
ATOM 794 O O . GLU A 1 102 ? -29.826 -3.394 57.948 1.00 34.06 112 GLU A O 1
ATOM 800 N N . GLU A 1 103 ? -29.951 -3.762 55.748 1.00 34.54 113 GLU A N 1
ATOM 801 C CA . GLU A 1 103 ? -31.028 -2.785 55.540 1.00 34.42 113 GLU A CA 1
ATOM 802 C C . GLU A 1 103 ? -32.351 -3.234 56.146 1.00 34.19 113 GLU A C 1
ATOM 803 O O . GLU A 1 103 ? -32.800 -4.340 55.871 1.00 33.88 113 GLU A O 1
ATOM 809 N N . GLU A 1 104 ? -33.002 -2.367 56.936 1.00 34.53 114 GLU A N 1
ATOM 810 C CA . GLU A 1 104 ? -34.278 -2.715 57.579 1.00 35.15 114 GLU A CA 1
ATOM 811 C C . GLU A 1 104 ? -35.391 -2.922 56.577 1.00 34.39 114 GLU A C 1
ATOM 812 O O . GLU A 1 104 ? -36.290 -3.738 56.788 1.00 34.29 114 GLU A O 1
ATOM 818 N N . GLU A 1 105 ? -35.335 -2.181 55.477 1.00 33.60 115 GLU A N 1
ATOM 819 C CA . GLU A 1 105 ? -36.315 -2.343 54.415 1.00 33.80 115 GLU A CA 1
ATOM 820 C C . GLU A 1 105 ? -36.378 -3.786 53.899 1.00 31.93 115 GLU A C 1
ATOM 821 O O . GLU A 1 105 ? -37.416 -4.221 53.415 1.00 31.93 115 GLU A O 1
ATOM 827 N N . LEU A 1 106 ? -35.270 -4.517 54.007 1.00 30.97 116 LEU A N 1
ATOM 828 C CA . LEU A 1 106 ? -35.203 -5.888 53.518 1.00 30.35 116 LEU A CA 1
ATOM 829 C C . LEU A 1 106 ? -35.464 -6.981 54.580 1.00 31.08 116 LEU A C 1
ATOM 830 O O . LEU A 1 106 ? -35.370 -8.152 54.270 1.00 29.03 116 LEU A O 1
ATOM 835 N N . ARG A 1 107 ? -35.830 -6.602 55.802 1.00 32.34 117 ARG A N 1
ATOM 836 C CA . ARG A 1 107 ? -36.049 -7.577 56.891 1.00 34.11 117 ARG A CA 1
ATOM 837 C C . ARG A 1 107 ? -36.964 -8.746 56.526 1.00 33.95 117 ARG A C 1
ATOM 838 O O . ARG A 1 107 ? -36.696 -9.891 56.886 1.00 35.05 117 ARG A O 1
ATOM 846 N N . LYS A 1 108 ? -38.033 -8.457 55.807 1.00 33.37 118 LYS A N 1
ATOM 847 C CA . LYS A 1 108 ? -39.037 -9.449 55.490 1.00 33.68 118 LYS A CA 1
ATOM 848 C C . LYS A 1 108 ? -38.677 -10.280 54.260 1.00 31.94 118 LYS A C 1
ATOM 849 O O . LYS A 1 108 ? -39.313 -11.297 53.982 1.00 31.71 118 LYS A O 1
ATOM 855 N N . ALA A 1 109 ? -37.639 -9.872 53.534 1.00 29.31 119 ALA A N 1
ATOM 856 C CA . ALA A 1 109 ? -37.372 -10.479 52.246 1.00 27.43 119 ALA A CA 1
ATOM 857 C C . ALA A 1 109 ? -36.712 -11.836 52.404 1.00 26.25 119 ALA A C 1
ATOM 858 O O . ALA A 1 109 ? -35.878 -12.048 53.264 1.00 25.76 119 ALA A O 1
ATOM 860 N N . ILE A 1 110 ? -37.099 -12.732 51.522 1.00 24.41 120 ILE A N 1
ATOM 861 C CA . ILE A 1 110 ? -36.513 -14.065 51.447 1.00 24.37 120 ILE A CA 1
ATOM 862 C C . ILE A 1 110 ? -35.344 -13.919 50.477 1.00 22.42 120 ILE A C 1
ATOM 863 O O . ILE A 1 110 ? -35.386 -13.085 49.625 1.00 21.15 120 ILE A O 1
ATOM 868 N N . LEU A 1 111 ? -34.309 -14.711 50.637 1.00 21.19 121 LEU A N 1
ATOM 869 C CA . LEU A 1 111 ? -33.147 -14.621 49.777 1.00 20.37 121 LEU A CA 1
ATOM 870 C C . LEU A 1 111 ? -33.006 -15.904 48.973 1.00 20.59 121 LEU A C 1
ATOM 871 O O . LEU A 1 111 ? -32.976 -17.024 49.533 1.00 21.65 121 LEU A O 1
ATOM 876 N N . VAL A 1 112 ? -32.929 -15.764 47.663 1.00 19.04 122 VAL A N 1
ATOM 877 C CA . VAL A 1 112 ? -32.640 -16.892 46.811 1.00 19.92 122 VAL A CA 1
ATOM 878 C C . VAL A 1 112 ? -31.391 -16.570 46.014 1.00 18.76 122 VAL A C 1
ATOM 879 O O . VAL A 1 112 ? -31.356 -15.591 45.269 1.00 19.58 122 VAL A O 1
ATOM 883 N N . VAL A 1 113 ? -30.367 -17.374 46.172 1.00 18.04 123 VAL A N 1
ATOM 884 C CA . VAL A 1 113 ? -29.108 -17.133 45.473 1.00 17.64 123 VAL A CA 1
ATOM 885 C C . VAL A 1 113 ? -29.082 -18.041 44.232 1.00 18.04 123 VAL A C 1
ATOM 886 O O . VAL A 1 113 ? -29.310 -19.234 44.335 1.00 18.31 123 VAL A O 1
ATOM 890 N N . PHE A 1 114 ? -28.913 -17.439 43.055 1.00 18.37 124 PHE A N 1
ATOM 891 C CA . PHE A 1 114 ? -28.724 -18.176 41.788 1.00 19.15 124 PHE A CA 1
ATOM 892 C C . PHE A 1 114 ? -27.211 -18.199 41.524 1.00 18.53 124 PHE A C 1
ATOM 893 O O . PHE A 1 114 ? -26.598 -17.190 41.197 1.00 17.67 124 PHE A O 1
ATOM 901 N N . ALA A 1 115 ? -26.604 -19.349 41.772 1.00 19.52 125 ALA A N 1
ATOM 902 C CA . ALA A 1 115 ? -25.239 -19.638 41.338 1.00 19.38 125 ALA A CA 1
ATOM 903 C C . ALA A 1 115 ? -25.332 -19.878 39.816 1.00 19.40 125 ALA A C 1
ATOM 904 O O . ALA A 1 115 ? -25.610 -20.980 39.393 1.00 19.81 125 ALA A O 1
ATOM 906 N N . ASN A 1 116 ? -25.211 -18.801 39.058 1.00 18.91 126 ASN A N 1
ATOM 907 C CA . ASN A 1 116 ? -25.566 -18.757 37.643 1.00 19.37 126 ASN A CA 1
ATOM 908 C C . ASN A 1 116 ? -24.373 -19.161 36.747 1.00 19.32 126 ASN A C 1
ATOM 909 O O . ASN A 1 116 ? -23.228 -19.199 37.174 1.00 19.37 126 ASN A O 1
ATOM 914 N N . LYS A 1 117 ? -24.658 -19.454 35.488 1.00 19.87 127 LYS A N 1
ATOM 915 C CA . LYS A 1 117 ? -23.610 -19.883 34.548 1.00 21.00 127 LYS A CA 1
ATOM 916 C C . LYS A 1 117 ? -23.011 -21.241 34.935 1.00 21.59 127 LYS A C 1
ATOM 917 O O . LYS A 1 117 ? -21.819 -21.486 34.729 1.00 22.99 127 LYS A O 1
ATOM 923 N N . GLN A 1 118 ? -23.848 -22.141 35.443 1.00 22.36 128 GLN A N 1
ATOM 924 C CA . GLN A 1 118 ? -23.421 -23.494 35.823 1.00 23.48 128 GLN A CA 1
ATOM 925 C C . GLN A 1 118 ? -23.255 -24.431 34.613 1.00 24.66 128 GLN A C 1
ATOM 926 O O . GLN A 1 118 ? -22.735 -25.539 34.736 1.00 24.86 128 GLN A O 1
ATOM 932 N N . ASP A 1 119 ? -23.706 -23.972 33.450 1.00 25.75 129 ASP A N 1
ATOM 933 C CA . ASP A 1 119 ? -23.395 -24.631 32.162 1.00 27.06 129 ASP A CA 1
ATOM 934 C C . ASP A 1 119 ? -21.916 -24.519 31.785 1.00 28.03 129 ASP A C 1
ATOM 935 O O . ASP A 1 119 ? -21.447 -25.288 30.958 1.00 28.61 129 ASP A O 1
ATOM 948 N N . GLU A 1 121 ? -17.809 -24.860 32.012 1.00 29.58 131 GLU A N 1
ATOM 949 C CA . GLU A 1 121 ? -16.858 -25.881 32.477 1.00 31.42 131 GLU A CA 1
ATOM 950 C C . GLU A 1 121 ? -16.157 -25.539 33.794 1.00 31.61 131 GLU A C 1
ATOM 951 O O . GLU A 1 121 ? -15.993 -26.395 34.650 1.00 32.25 131 GLU A O 1
ATOM 957 N N . GLN A 1 122 ? -15.766 -24.288 33.955 1.00 32.77 132 GLN A N 1
ATOM 958 C CA . GLN A 1 122 ? -14.987 -23.861 35.125 1.00 34.40 132 GLN A CA 1
ATOM 959 C C . GLN A 1 122 ? -15.857 -23.378 36.291 1.00 33.82 132 GLN A C 1
ATOM 960 O O . GLN A 1 122 ? -15.368 -22.662 37.158 1.00 34.47 132 GLN A O 1
ATOM 966 N N . ALA A 1 123 ? -17.133 -23.745 36.316 1.00 32.72 133 ALA A N 1
ATOM 967 C CA . ALA A 1 123 ? -18.048 -23.227 37.341 1.00 32.10 133 ALA A CA 1
ATOM 968 C C . ALA A 1 123 ? -17.682 -23.743 38.720 1.00 31.20 133 ALA A C 1
ATOM 969 O O . ALA A 1 123 ? -17.461 -24.916 38.897 1.00 30.63 133 ALA A O 1
ATOM 979 N N . THR A 1 125 ? -18.628 -24.936 42.480 1.00 29.92 135 THR A N 1
ATOM 980 C CA . THR A 1 125 ? -19.768 -25.704 42.967 1.00 30.43 135 THR A CA 1
ATOM 981 C C . THR A 1 125 ? -20.618 -24.823 43.860 1.00 30.06 135 THR A C 1
ATOM 982 O O . THR A 1 125 ? -20.113 -23.884 44.477 1.00 28.60 135 THR A O 1
ATOM 986 N N . SER A 1 126 ? -21.887 -25.167 43.933 1.00 30.51 136 SER A N 1
ATOM 987 C CA . SER A 1 126 ? -22.846 -24.562 44.858 1.00 31.78 136 SER A CA 1
ATOM 988 C C . SER A 1 126 ? -22.324 -24.445 46.299 1.00 32.00 136 SER A C 1
ATOM 989 O O . SER A 1 126 ? -22.504 -23.423 46.956 1.00 31.42 136 SER A O 1
ATOM 992 N N . SER A 1 127 ? -21.676 -25.504 46.776 1.00 32.47 137 SER A N 1
ATOM 993 C CA . SER A 1 127 ? -21.197 -25.573 48.160 1.00 32.65 137 SER A CA 1
ATOM 994 C C . SER A 1 127 ? -20.055 -24.597 48.372 1.00 31.93 137 SER A C 1
ATOM 995 O O . SER A 1 127 ? -20.043 -23.884 49.380 1.00 31.52 137 SER A O 1
ATOM 998 N N . GLU A 1 128 ? -19.108 -24.546 47.435 1.00 30.88 138 GLU A N 1
ATOM 999 C CA . GLU A 1 128 ? -18.000 -23.600 47.522 1.00 30.72 138 GLU A CA 1
ATOM 1000 C C . GLU A 1 128 ? -18.520 -22.176 47.493 1.00 29.51 138 GLU A C 1
ATOM 1001 O O . GLU A 1 128 ? -17.953 -21.287 48.111 1.00 29.07 138 GLU A O 1
ATOM 1015 N N . ALA A 1 130 ? -21.645 -21.072 48.415 1.00 25.42 140 ALA A N 1
ATOM 1016 C CA . ALA A 1 130 ? -22.385 -20.827 49.656 1.00 25.67 140 ALA A CA 1
ATOM 1017 C C . ALA A 1 130 ? -21.398 -20.469 50.781 1.00 26.70 140 ALA A C 1
ATOM 1018 O O . ALA A 1 130 ? -21.589 -19.507 51.508 1.00 26.34 140 ALA A O 1
ATOM 1020 N N . ASN A 1 131 ? -20.318 -21.243 50.899 1.00 27.35 141 ASN A N 1
ATOM 1021 C CA . ASN A 1 131 ? -19.286 -20.955 51.901 1.00 28.39 141 ASN A CA 1
ATOM 1022 C C . ASN A 1 131 ? -18.617 -19.626 51.673 1.00 27.76 141 ASN A C 1
ATOM 1023 O O . ASN A 1 131 ? -18.423 -18.872 52.612 1.00 28.52 141 ASN A O 1
ATOM 1028 N N . SER A 1 132 ? -18.291 -19.319 50.422 1.00 27.47 142 SER A N 1
ATOM 1029 C CA . SER A 1 132 ? -17.598 -18.097 50.088 1.00 27.19 142 SER A CA 1
ATOM 1030 C C . SER A 1 132 ? -18.456 -16.870 50.370 1.00 27.71 142 SER A C 1
ATOM 1031 O O . SER A 1 132 ? -17.936 -15.834 50.761 1.00 28.34 142 SER A O 1
ATOM 1034 N N . LEU A 1 133 ? -19.763 -16.996 50.162 1.00 26.92 143 LEU A N 1
ATOM 1035 C CA . LEU A 1 133 ? -20.688 -15.881 50.355 1.00 26.78 143 LEU A CA 1
ATOM 1036 C C . LEU A 1 133 ? -21.087 -15.728 51.830 1.00 26.79 143 LEU A C 1
ATOM 1037 O O . LEU A 1 133 ? -21.730 -14.753 52.197 1.00 25.87 143 LEU A O 1
ATOM 1042 N N . GLY A 1 134 ? -20.717 -16.696 52.663 1.00 27.07 144 GLY A N 1
ATOM 1043 C CA . GLY A 1 134 ? -21.070 -16.662 54.068 1.00 27.87 144 GLY A CA 1
ATOM 1044 C C . GLY A 1 134 ? -22.495 -17.049 54.336 1.00 28.17 144 GLY A C 1
ATOM 1045 O O . GLY A 1 134 ? -23.002 -16.784 55.412 1.00 27.97 144 GLY A O 1
ATOM 1046 N N . LEU A 1 135 ? -23.145 -17.713 53.380 1.00 28.43 145 LEU A N 1
ATOM 1047 C CA . LEU A 1 135 ? -24.560 -18.030 53.522 1.00 28.77 145 LEU A CA 1
ATOM 1048 C C . LEU A 1 135 ? -24.893 -18.798 54.823 1.00 30.20 145 LEU A C 1
ATOM 1049 O O . LEU A 1 135 ? -25.875 -18.455 55.457 1.00 30.43 145 LEU A O 1
ATOM 1054 N N . PRO A 1 136 ? -24.109 -19.807 55.241 1.00 31.94 146 PRO A N 1
ATOM 1055 C CA . PRO A 1 136 ? -24.459 -20.566 56.470 1.00 33.20 146 PRO A CA 1
ATOM 1056 C C . PRO A 1 136 ? -24.522 -19.725 57.749 1.00 33.75 146 PRO A C 1
ATOM 1057 O O . PRO A 1 136 ? -25.233 -20.082 58.693 1.00 34.96 146 PRO A O 1
ATOM 1061 N N . ALA A 1 137 ? -23.809 -18.608 57.766 1.00 34.90 147 ALA A N 1
ATOM 1062 C CA . ALA A 1 137 ? -23.901 -17.647 58.850 1.00 35.69 147 ALA A CA 1
ATOM 1063 C C . ALA A 1 1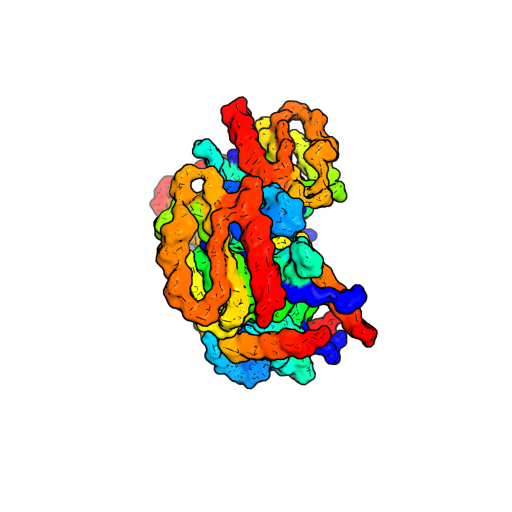37 ? -25.212 -16.829 58.910 1.00 36.63 147 ALA A C 1
ATOM 1064 O O . ALA A 1 137 ? -25.430 -16.123 59.885 1.00 36.80 147 ALA A O 1
ATOM 1066 N N . LEU A 1 138 ? -26.078 -16.903 57.897 1.00 37.07 148 LEU A N 1
ATOM 1067 C CA . LEU A 1 138 ? -27.307 -16.093 57.878 1.00 37.42 148 LEU A CA 1
ATOM 1068 C C . LEU A 1 138 ? -28.462 -16.775 58.667 1.00 37.99 148 LEU A C 1
ATOM 1069 O O . LEU A 1 138 ? -29.488 -17.207 58.117 1.00 37.80 148 LEU A O 1
ATOM 1074 N N . LYS A 1 139 ? -28.247 -16.817 59.976 1.00 38.06 149 LYS A N 1
ATOM 1075 C CA . LYS A 1 139 ? -29.178 -17.290 61.011 1.00 38.87 149 LYS A CA 1
ATOM 1076 C C . LYS A 1 139 ? -30.628 -16.787 60.903 1.00 37.98 149 LYS A C 1
ATOM 1077 O O . LYS A 1 139 ? -31.593 -17.563 61.031 1.00 38.10 149 LYS A O 1
ATOM 1083 N N . ASP A 1 140 ? -30.767 -15.482 60.696 1.00 36.23 150 ASP A N 1
ATOM 1084 C CA . ASP A 1 140 ? -32.059 -14.797 60.768 1.00 35.71 150 ASP A CA 1
ATOM 1085 C C . ASP A 1 140 ? -32.769 -14.666 59.426 1.00 33.96 150 ASP A C 1
ATOM 1086 O O . ASP A 1 140 ? -33.842 -14.079 59.347 1.00 33.58 150 ASP A O 1
ATOM 1091 N N . ARG A 1 141 ? -32.157 -15.223 58.383 1.00 31.06 151 ARG A N 1
ATOM 1092 C CA . ARG A 1 141 ? -32.600 -15.041 57.020 1.00 29.87 151 ARG A CA 1
ATOM 1093 C C . ARG A 1 141 ? -33.041 -16.380 56.457 1.00 27.91 151 ARG A C 1
ATOM 1094 O O . ARG A 1 141 ? -32.344 -17.368 56.615 1.00 27.76 151 ARG A O 1
ATOM 1102 N N . LYS A 1 142 ? -34.217 -16.431 55.848 1.00 26.41 152 LYS A N 1
ATOM 1103 C CA . LYS A 1 142 ? -34.604 -17.611 55.085 1.00 24.80 152 LYS A CA 1
ATOM 1104 C C . LYS A 1 142 ? -33.894 -17.511 53.732 1.00 23.41 152 LYS A C 1
ATOM 1105 O O . LYS A 1 142 ? -34.147 -16.565 52.969 1.00 22.45 152 LYS A O 1
ATOM 1111 N N . TRP A 1 143 ? -33.043 -18.479 53.427 1.00 21.59 153 TRP A N 1
ATOM 1112 C CA . TRP A 1 143 ? -32.237 -18.454 52.192 1.00 21.55 153 TRP A CA 1
ATOM 1113 C C . TRP A 1 143 ? -32.033 -19.863 51.627 1.00 21.13 153 TRP A C 1
ATOM 1114 O O . TRP A 1 143 ? -32.091 -20.860 52.360 1.00 21.38 153 TRP A O 1
ATOM 1125 N N . GLN A 1 144 ? -31.791 -19.936 50.317 1.00 20.92 154 GLN A N 1
ATOM 1126 C CA . GLN A 1 144 ? -31.349 -21.159 49.652 1.00 21.41 154 GLN A CA 1
ATOM 1127 C C . GLN A 1 144 ? -30.529 -20.776 48.415 1.00 20.38 154 GLN A C 1
ATOM 1128 O O . GLN A 1 144 ? -30.644 -19.690 47.898 1.00 19.55 154 GLN A O 1
ATOM 1134 N N . ILE A 1 145 ? -29.610 -21.640 48.034 1.00 20.53 155 ILE A N 1
ATOM 1135 C CA . ILE A 1 145 ? -28.764 -21.459 46.847 1.00 20.63 155 ILE A CA 1
ATOM 1136 C C . ILE A 1 145 ? -29.135 -22.531 45.811 1.00 20.47 155 ILE A C 1
ATOM 1137 O O . ILE A 1 145 ? -29.391 -23.672 46.176 1.00 20.98 155 ILE A O 1
ATOM 1142 N N . PHE A 1 146 ? -29.212 -22.134 44.537 1.00 20.87 156 PHE A N 1
ATOM 1143 C CA . PHE A 1 146 ? -29.522 -23.029 43.426 1.00 21.04 156 PHE A CA 1
ATOM 1144 C C . PHE A 1 146 ? -28.547 -22.854 42.277 1.00 21.10 156 PHE A C 1
ATOM 1145 O O . PHE A 1 146 ? -28.233 -21.730 41.882 1.00 20.11 156 PHE A O 1
ATOM 1153 N N . LYS A 1 147 ? -28.103 -23.973 41.705 1.00 21.97 157 LYS A N 1
ATOM 1154 C CA . LYS A 1 147 ? -27.367 -23.964 40.433 1.00 22.73 157 LYS A CA 1
ATOM 1155 C C . LYS A 1 147 ? -28.301 -23.623 39.278 1.00 23.27 157 LYS A C 1
ATOM 1156 O O . LYS A 1 147 ? -29.339 -24.248 39.127 1.00 24.05 157 LYS A O 1
ATOM 1162 N N . THR A 1 148 ? -27.956 -22.599 38.511 1.00 22.69 158 THR A N 1
ATOM 1163 C CA . THR A 1 148 ? -28.763 -22.161 37.380 1.00 23.20 158 THR A CA 1
ATOM 1164 C C . THR A 1 148 ? -27.908 -21.876 36.183 1.00 22.75 158 THR A C 1
ATOM 1165 O O . THR A 1 148 ? -26.715 -21.576 36.294 1.00 21.52 158 THR A O 1
ATOM 1169 N N . SER A 1 149 ? -28.577 -21.914 35.028 1.00 23.80 159 SER A N 1
ATOM 1170 C CA . SER A 1 149 ? -28.054 -21.406 33.784 1.00 24.83 159 SER A CA 1
ATOM 1171 C C . SER A 1 149 ? -29.195 -20.655 33.141 1.00 25.23 159 SER A C 1
ATOM 1172 O O . SER A 1 149 ? -30.207 -21.263 32.814 1.00 25.63 159 SER A O 1
ATOM 1175 N N . ALA A 1 150 ? -29.053 -19.344 32.976 1.00 26.96 160 ALA A N 1
ATOM 1176 C CA . ALA A 1 150 ? -30.061 -18.527 32.297 1.00 28.13 160 ALA A CA 1
ATOM 1177 C C . ALA A 1 150 ? -30.115 -18.845 30.800 1.00 29.73 160 ALA A C 1
ATOM 1178 O O . ALA A 1 150 ? -31.184 -18.824 30.200 1.00 30.18 160 ALA A O 1
ATOM 1180 N N . THR A 1 151 ? -28.957 -19.138 30.219 1.00 31.01 161 THR A N 1
ATOM 1181 C CA . THR A 1 151 ? -28.868 -19.496 28.791 1.00 32.43 161 THR A CA 1
ATOM 1182 C C . THR A 1 151 ? -29.463 -20.857 28.461 1.00 33.73 161 THR A C 1
ATOM 1183 O O . THR A 1 151 ? -30.159 -20.973 27.463 1.00 35.30 161 THR A O 1
ATOM 1187 N N . LYS A 1 152 ? -29.210 -21.877 29.274 1.00 34.71 162 LYS A N 1
ATOM 1188 C CA . LYS A 1 152 ? -29.759 -23.227 29.038 1.00 35.55 162 LYS A CA 1
ATOM 1189 C C . LYS A 1 152 ? -31.081 -23.523 29.765 1.00 35.29 162 LYS A C 1
ATOM 1190 O O . LYS A 1 152 ? -31.702 -24.576 29.536 1.00 35.40 162 LYS A O 1
ATOM 1196 N N . GLY A 1 153 ? -31.497 -22.623 30.659 1.00 34.76 163 GLY A N 1
ATOM 1197 C CA . GLY A 1 153 ? -32.731 -22.783 31.411 1.00 34.19 163 GLY A CA 1
ATOM 1198 C C . GLY A 1 153 ? -32.655 -23.663 32.647 1.00 33.94 163 GLY A C 1
ATOM 1199 O O . GLY A 1 153 ? -33.602 -23.687 33.438 1.00 35.11 163 GLY A O 1
ATOM 1200 N N . THR A 1 154 ? -31.547 -24.361 32.857 1.00 33.19 164 THR A N 1
ATOM 1201 C CA . THR A 1 154 ? -31.474 -25.355 33.946 1.00 32.36 164 THR A CA 1
ATOM 1202 C C . THR A 1 154 ? -31.561 -24.700 35.340 1.00 30.82 164 THR A C 1
ATOM 1203 O O . THR A 1 154 ? -31.039 -23.612 35.549 1.00 28.75 164 THR A O 1
ATOM 1207 N N . GLY A 1 155 ? -32.233 -25.378 36.263 1.00 29.92 165 GLY A N 1
ATOM 1208 C CA . GLY A 1 155 ? -32.330 -24.951 37.654 1.00 29.75 165 GLY A CA 1
ATOM 1209 C C . GLY A 1 155 ? -33.284 -23.806 37.967 1.00 29.63 165 GLY A C 1
ATOM 1210 O O . GLY A 1 155 ? -33.618 -23.609 39.135 1.00 28.73 165 GLY A O 1
ATOM 1211 N N . LEU A 1 156 ? -33.717 -23.036 36.963 1.00 28.99 166 LEU A N 1
ATOM 1212 C CA . LEU A 1 156 ? -34.568 -21.871 37.237 1.00 29.52 166 LEU A CA 1
ATOM 1213 C C . LEU A 1 156 ? -35.909 -22.251 37.841 1.00 29.42 166 LEU A C 1
ATOM 1214 O O . LEU A 1 156 ? -36.391 -21.580 38.756 1.00 27.42 166 LEU A O 1
ATOM 1219 N N . ASP A 1 157 ? -36.517 -23.314 37.315 1.00 29.24 167 ASP A N 1
ATOM 1220 C CA . ASP A 1 157 ? -37.856 -23.700 37.735 1.00 29.38 167 ASP A CA 1
ATOM 1221 C C . ASP A 1 157 ? -37.829 -24.196 39.175 1.00 28.37 167 ASP A C 1
ATOM 1222 O O . ASP A 1 157 ? -38.756 -23.925 39.932 1.00 28.58 167 ASP A O 1
ATOM 1227 N N . GLU A 1 158 ? -36.762 -24.896 39.554 1.00 27.30 168 GLU A N 1
ATOM 1228 C CA . GLU A 1 158 ? -36.625 -25.437 40.903 1.00 27.09 168 GLU A CA 1
ATOM 1229 C C . GLU A 1 158 ? -36.389 -24.294 41.912 1.00 25.14 168 GLU A C 1
ATOM 1230 O O . GLU A 1 158 ? -36.893 -24.337 43.031 1.00 24.13 168 GLU A O 1
ATOM 1236 N N . ALA A 1 159 ? -35.567 -23.342 41.520 1.00 24.02 169 ALA A N 1
ATOM 1237 C CA . ALA A 1 159 ? -35.287 -22.172 42.358 1.00 24.71 169 ALA A CA 1
ATOM 1238 C C . ALA A 1 159 ? -36.568 -21.353 42.532 1.00 24.22 169 ALA A C 1
ATOM 1239 O O . ALA A 1 159 ? -36.905 -20.958 43.638 1.00 23.11 169 ALA A O 1
ATOM 1249 N N . GLU A 1 161 ? -39.685 -22.405 42.193 1.00 25.93 171 GLU A N 1
ATOM 1250 C CA . GLU A 1 161 ? -40.644 -23.229 42.928 1.00 26.77 171 GLU A CA 1
ATOM 1251 C C . GLU A 1 161 ? -40.361 -23.098 44.422 1.00 26.09 171 GLU A C 1
ATOM 1252 O O . GLU A 1 161 ? -41.278 -22.980 45.219 1.00 26.11 171 GLU A O 1
ATOM 1258 N N . TRP A 1 162 ? -39.092 -23.117 44.797 1.00 24.95 172 TRP A N 1
ATOM 1259 C CA . TRP A 1 162 ? -38.720 -22.912 46.201 1.00 24.15 172 TRP A CA 1
ATOM 1260 C C . TRP A 1 162 ? -39.134 -21.506 46.702 1.00 22.96 172 TRP A C 1
ATOM 1261 O O . TRP A 1 162 ? -39.675 -21.350 47.828 1.00 21.86 172 TRP A O 1
ATOM 1272 N N . LEU A 1 163 ? -38.917 -20.492 45.873 1.00 23.11 173 LEU A N 1
ATOM 1273 C CA . LEU A 1 163 ? -39.266 -19.123 46.233 1.00 23.63 173 LEU A CA 1
ATOM 1274 C C . LEU A 1 163 ? -40.772 -19.002 46.510 1.00 23.16 173 LEU A C 1
ATOM 1275 O O . LEU A 1 163 ? -41.204 -18.385 47.494 1.00 22.51 173 LEU A O 1
ATOM 1280 N N . VAL A 1 164 ? -41.569 -19.589 45.633 1.00 22.88 174 VAL A N 1
ATOM 1281 C CA . VAL A 1 164 ? -43.004 -19.522 45.746 1.00 23.53 174 VAL A CA 1
ATOM 1282 C C . VAL A 1 164 ? -43.484 -20.313 46.940 1.00 22.86 174 VAL A C 1
ATOM 1283 O O . VAL A 1 164 ? -44.368 -19.839 47.625 1.00 23.09 174 VAL A O 1
ATOM 1287 N N . GLU A 1 165 ? -42.935 -21.499 47.182 1.00 23.26 175 GLU A N 1
ATOM 1288 C CA . GLU A 1 165 ? -43.325 -22.281 48.366 1.00 24.42 175 GLU A CA 1
ATOM 1289 C C . GLU A 1 165 ? -42.994 -21.528 49.660 1.00 23.44 175 GLU A C 1
ATOM 1290 O O . GLU A 1 165 ? -43.800 -21.484 50.593 1.00 22.28 175 GLU A O 1
ATOM 1296 N N . THR A 1 166 ? -41.818 -20.911 49.681 1.00 22.50 176 THR A N 1
ATOM 1297 C CA . THR A 1 166 ? -41.341 -20.168 50.831 1.00 21.98 176 THR A CA 1
ATOM 1298 C C . THR A 1 166 ? -42.201 -18.918 51.105 1.00 22.31 176 THR A C 1
ATOM 1299 O O . THR A 1 166 ? -42.585 -18.663 52.258 1.00 21.98 176 THR A O 1
ATOM 1303 N N . LEU A 1 167 ? -42.546 -18.168 50.055 1.00 21.97 177 LEU A N 1
ATOM 1304 C CA . LEU A 1 167 ? -43.455 -17.017 50.187 1.00 23.40 177 LEU A CA 1
ATOM 1305 C C . LEU A 1 167 ? -44.842 -17.424 50.752 1.00 23.83 177 LEU A C 1
ATOM 1306 O O . LEU A 1 167 ? -45.397 -16.736 51.619 1.00 23.37 177 LEU A O 1
ATOM 1311 N N . LYS A 1 168 ? -45.364 -18.542 50.277 1.00 25.10 178 LYS A N 1
ATOM 1312 C CA . LYS A 1 168 ? -46.666 -19.063 50.707 1.00 26.67 178 LYS A CA 1
ATOM 1313 C C . LYS A 1 168 ? -46.666 -19.469 52.179 1.00 27.22 178 LYS A C 1
ATOM 1314 O O . LYS A 1 168 ? -47.703 -19.402 52.845 1.00 28.40 178 LYS A O 1
ATOM 1320 N N . SER A 1 169 ? -45.501 -19.883 52.669 1.00 26.33 179 SER A N 1
ATOM 1321 C CA . SER A 1 169 ? -45.302 -20.325 54.038 1.00 26.57 179 SER A CA 1
ATOM 1322 C C . SER A 1 169 ? -45.054 -19.167 55.041 1.00 26.21 179 SER A C 1
ATOM 1323 O O . SER A 1 169 ? -44.927 -19.414 56.208 1.00 24.67 179 SER A O 1
ATOM 1326 N N . ARG A 1 170 ? -44.977 -17.916 54.596 1.00 25.90 180 ARG A N 1
ATOM 1327 C CA . ARG A 1 170 ? -44.621 -16.820 55.497 1.00 27.51 180 ARG A CA 1
ATOM 1328 C C . ARG A 1 170 ? -45.620 -16.677 56.647 1.00 27.62 180 ARG A C 1
ATOM 1329 O O . ARG A 1 170 ? -46.839 -16.853 56.483 1.00 27.40 180 ARG A O 1
ATOM 1337 N N . GLN A 1 171 ? -45.077 -16.398 57.822 1.00 28.10 181 GLN A N 1
ATOM 1338 C CA . GLN A 1 171 ? -45.884 -16.312 59.031 1.00 28.00 181 GLN A CA 1
ATOM 1339 C C . GLN A 1 171 ? -46.995 -15.256 58.895 1.00 29.44 181 GLN A C 1
ATOM 1340 O O . GLN A 1 171 ? -48.046 -15.388 59.581 1.00 31.16 181 GLN A O 1
ATOM 1346 N N . GLU B 2 3 ? -19.491 11.128 28.494 1.00 47.09 2171 GLU B N 1
ATOM 1347 C CA . GLU B 2 3 ? -20.653 11.515 29.359 1.00 47.34 2171 GLU B CA 1
ATOM 1348 C C . GLU B 2 3 ? -20.593 10.841 30.742 1.00 46.62 2171 GLU B C 1
ATOM 1349 O O . GLU B 2 3 ? -20.301 9.650 30.841 1.00 46.67 2171 GLU B O 1
ATOM 1355 N N . PRO B 2 4 ? -20.888 11.591 31.804 1.00 46.04 2172 PRO B N 1
ATOM 1356 C CA . PRO B 2 4 ? -21.049 10.987 33.133 1.00 45.33 2172 PRO B CA 1
ATOM 1357 C C . PRO B 2 4 ? -22.034 9.810 33.093 1.00 44.09 2172 PRO B C 1
ATOM 1358 O O . PRO B 2 4 ? -23.104 9.922 32.497 1.00 43.75 2172 PRO B O 1
ATOM 1362 N N . THR B 2 5 ? -21.645 8.696 33.702 1.00 42.57 2173 THR B N 1
ATOM 1363 C CA . THR B 2 5 ? -22.488 7.519 33.839 1.00 41.78 2173 THR B CA 1
ATOM 1364 C C . THR B 2 5 ? -23.824 7.895 34.460 1.00 40.52 2173 THR B C 1
ATOM 1365 O O . THR B 2 5 ? -24.854 7.282 34.174 1.00 39.57 2173 THR B O 1
ATOM 1369 N N . GLU B 2 6 ? -23.789 8.894 35.340 1.00 39.13 2174 GLU B N 1
ATOM 1370 C CA . GLU B 2 6 ? -24.969 9.282 36.094 1.00 38.41 2174 GLU B CA 1
ATOM 1371 C C . GLU B 2 6 ? -26.052 9.890 35.207 1.00 36.86 2174 GLU B C 1
ATOM 1372 O O . GLU B 2 6 ? -27.233 9.808 35.545 1.00 36.45 2174 GLU B O 1
ATOM 1378 N N . PHE B 2 7 ? -25.669 10.470 34.076 1.00 35.04 2175 PHE B N 1
ATOM 1379 C CA . PHE B 2 7 ? -26.643 11.107 33.182 1.00 34.16 2175 PHE B CA 1
ATOM 1380 C C . PHE B 2 7 ? -27.562 10.123 32.529 1.00 32.69 2175 PHE B C 1
ATOM 1381 O O . PHE B 2 7 ? -28.761 10.359 32.443 1.00 32.68 2175 PHE B O 1
ATOM 1389 N N . GLU B 2 8 ? -26.993 9.036 32.017 1.00 31.38 2176 GLU B N 1
ATOM 1390 C CA . GLU B 2 8 ? -27.788 7.952 31.462 1.00 31.04 2176 GLU B CA 1
ATOM 1391 C C . GLU B 2 8 ? -28.722 7.360 32.522 1.00 28.59 2176 GLU B C 1
ATOM 1392 O O . GLU B 2 8 ? -29.899 7.125 32.276 1.00 27.62 2176 GLU B O 1
ATOM 1398 N N . TYR B 2 9 ? -28.182 7.156 33.711 1.00 27.77 2177 TYR B N 1
ATOM 1399 C CA . TYR B 2 9 ? -28.955 6.585 34.808 1.00 26.44 2177 TYR B CA 1
ATOM 1400 C C . TYR B 2 9 ? -30.080 7.541 35.170 1.00 25.79 2177 TYR B C 1
ATOM 1401 O O . TYR B 2 9 ? -31.223 7.150 35.246 1.00 25.06 2177 TYR B O 1
ATOM 1410 N N . LEU B 2 10 ? -29.745 8.809 35.344 1.00 25.79 2178 LEU B N 1
ATOM 1411 C CA . LEU B 2 10 ? -30.711 9.844 35.720 1.00 25.76 2178 LEU B CA 1
ATOM 1412 C C . LEU B 2 10 ? -31.814 10.056 34.700 1.00 25.66 2178 LEU B C 1
ATOM 1413 O O . LEU B 2 10 ? -32.932 10.380 35.091 1.00 26.26 2178 LEU B O 1
ATOM 1418 N N . ARG B 2 11 ? -31.526 9.878 33.409 1.00 25.46 2179 ARG B N 1
ATOM 1419 C CA . ARG B 2 11 ? -32.549 10.009 32.365 1.00 26.66 2179 ARG B CA 1
ATOM 1420 C C . ARG B 2 11 ? -33.605 8.924 32.428 1.00 26.48 2179 ARG B C 1
ATOM 1421 O O . ARG B 2 11 ? -34.793 9.194 32.261 1.00 26.92 2179 ARG B O 1
ATOM 1429 N N . LYS B 2 12 ? -33.172 7.695 32.663 1.00 26.66 2180 LYS B N 1
ATOM 1430 C CA . LYS B 2 12 ? -34.080 6.568 32.830 1.00 27.39 2180 LYS B CA 1
ATOM 1431 C C . LYS B 2 12 ? -34.997 6.813 34.037 1.00 26.42 2180 LYS B C 1
ATOM 1432 O O . LYS B 2 12 ? -36.214 6.673 33.955 1.00 25.89 2180 LYS B O 1
ATOM 1438 N N . VAL B 2 13 ? -34.386 7.221 35.138 1.00 25.21 2181 VAL B N 1
ATOM 1439 C CA . VAL B 2 13 ? -35.093 7.419 36.397 1.00 25.38 2181 VAL B CA 1
ATOM 1440 C C . VAL B 2 13 ? -36.003 8.661 36.332 1.00 24.45 2181 VAL B C 1
ATOM 1441 O O . VAL B 2 13 ? -37.142 8.645 36.792 1.00 24.14 2181 VAL B O 1
ATOM 1445 N N . LEU B 2 14 ? -35.514 9.728 35.728 1.00 25.13 2182 LEU B N 1
ATOM 1446 C CA . LEU B 2 14 ? -36.279 10.964 35.663 1.00 25.59 2182 LEU B CA 1
ATOM 1447 C C . LEU B 2 14 ? -37.416 10.824 34.693 1.00 26.67 2182 LEU B C 1
ATOM 1448 O O . LEU B 2 14 ? -38.441 11.443 34.874 1.00 27.53 2182 LEU B O 1
ATOM 1453 N N . PHE B 2 15 ? -37.248 9.996 33.668 1.00 27.38 2183 PHE B N 1
ATOM 1454 C CA . PHE B 2 15 ? -38.311 9.826 32.708 1.00 28.08 2183 PHE B CA 1
ATOM 1455 C C . PHE B 2 15 ? -39.499 9.162 33.382 1.00 27.41 2183 PHE B C 1
ATOM 1456 O O . PHE B 2 15 ? -40.602 9.658 33.277 1.00 27.39 2183 PHE B O 1
ATOM 1464 N N . GLU B 2 16 ? -39.257 8.068 34.102 1.00 26.54 2184 GLU B N 1
ATOM 1465 C CA . GLU B 2 16 ? -40.328 7.415 34.874 1.00 26.85 2184 GLU B CA 1
ATOM 1466 C C . GLU B 2 16 ? -40.974 8.378 35.878 1.00 25.32 2184 GLU B C 1
ATOM 1467 O O . GLU B 2 16 ? -42.185 8.492 35.941 1.00 25.11 2184 GLU B O 1
ATOM 1473 N N . TYR B 2 17 ? -40.162 9.113 36.622 1.00 25.70 2185 TYR B N 1
ATOM 1474 C CA . TYR B 2 17 ? -40.678 10.055 37.609 1.00 25.17 2185 TYR B CA 1
ATOM 1475 C C . TYR B 2 17 ? -41.561 11.159 37.007 1.00 25.36 2185 TYR B C 1
ATOM 1476 O O . TYR B 2 17 ? -42.655 11.430 37.482 1.00 25.01 2185 TYR B O 1
ATOM 1501 N N . GLY B 2 20 ? -44.922 10.070 35.886 1.00 30.80 2188 GLY B N 1
ATOM 1502 C CA . GLY B 2 20 ? -45.808 9.737 36.982 1.00 30.75 2188 GLY B CA 1
ATOM 1503 C C . GLY B 2 20 ? -45.799 8.274 37.380 1.00 30.85 2188 GLY B C 1
ATOM 1504 O O . GLY B 2 20 ? -46.745 7.798 38.022 1.00 31.97 2188 GLY B O 1
ATOM 1505 N N . ARG B 2 21 ? -44.744 7.558 37.031 1.00 30.71 2189 ARG B N 1
ATOM 1506 C CA . ARG B 2 21 ? -44.638 6.134 37.330 1.00 31.07 2189 ARG B CA 1
ATOM 1507 C C . ARG B 2 21 ? -43.684 5.855 38.509 1.00 30.10 2189 ARG B C 1
ATOM 1508 O O . ARG B 2 21 ? -42.548 6.386 38.555 1.00 30.16 2189 ARG B O 1
ATOM 1516 N N . GLU B 2 22 ? -44.138 5.020 39.444 1.00 27.80 2190 GLU B N 1
ATOM 1517 C CA . GLU B 2 22 ? -43.348 4.631 40.606 1.00 27.29 2190 GLU B CA 1
ATOM 1518 C C . GLU B 2 22 ? -42.636 5.849 41.209 1.00 26.79 2190 GLU B C 1
ATOM 1519 O O . GLU B 2 22 ? -41.430 5.840 41.414 1.00 24.31 2190 GLU B O 1
ATOM 1525 N N . THR B 2 23 ? -43.398 6.900 41.484 1.00 26.50 2191 THR B N 1
ATOM 1526 C CA . THR B 2 23 ? -42.797 8.184 41.806 1.00 26.34 2191 THR B CA 1
ATOM 1527 C C . THR B 2 23 ? -42.056 8.208 43.121 1.00 25.50 2191 THR B C 1
ATOM 1528 O O . THR B 2 23 ? -41.008 8.817 43.172 1.00 24.12 2191 THR B O 1
ATOM 1532 N N . LYS B 2 24 ? -42.549 7.518 44.147 1.00 23.53 2192 LYS B N 1
ATOM 1533 C CA . LYS B 2 24 ? -41.839 7.469 45.419 1.00 24.24 2192 LYS B CA 1
ATOM 1534 C C . LYS B 2 24 ? -40.464 6.851 45.308 1.00 23.10 2192 LYS B C 1
ATOM 1535 O O . LYS B 2 24 ? -39.476 7.409 45.810 1.00 22.54 2192 LYS B O 1
ATOM 1541 N N . THR B 2 25 ? -40.414 5.703 44.650 1.00 22.83 2193 THR B N 1
ATOM 1542 C CA . THR B 2 25 ? -39.159 5.012 44.456 1.00 22.40 2193 THR B CA 1
ATOM 1543 C C . THR B 2 25 ? -38.192 5.878 43.671 1.00 22.16 2193 THR B C 1
ATOM 1544 O O . THR B 2 25 ? -37.049 6.050 44.078 1.00 21.63 2193 THR B O 1
ATOM 1556 N N . ALA B 2 27 ? -38.232 9.099 43.404 1.00 19.34 2195 ALA B N 1
ATOM 1557 C CA . ALA B 2 27 ? -37.811 10.269 44.179 1.00 19.39 2195 ALA B CA 1
ATOM 1558 C C . ALA B 2 27 ? -36.673 9.892 45.115 1.00 19.41 2195 ALA B C 1
ATOM 1559 O O . ALA B 2 27 ? -35.720 10.661 45.292 1.00 19.25 2195 ALA B O 1
ATOM 1561 N N . LYS B 2 28 ? -36.769 8.713 45.728 1.00 18.81 2196 LYS B N 1
ATOM 1562 C CA . LYS B 2 28 ? -35.634 8.208 46.507 1.00 19.79 2196 LYS B CA 1
ATOM 1563 C C . LYS B 2 28 ? -34.355 8.065 45.664 1.00 19.30 2196 LYS B C 1
ATOM 1564 O O . LYS B 2 28 ? -33.260 8.454 46.082 1.00 19.47 2196 LYS B O 1
ATOM 1570 N N . VAL B 2 29 ? -34.489 7.477 44.486 1.00 19.42 2197 VAL B N 1
ATOM 1571 C CA . VAL B 2 29 ? -33.326 7.285 43.646 1.00 20.78 2197 VAL B CA 1
ATOM 1572 C C . VAL B 2 29 ? -32.683 8.644 43.240 1.00 20.43 2197 VAL B C 1
ATOM 1573 O O . VAL B 2 29 ? -31.481 8.805 43.318 1.00 20.00 2197 VAL B O 1
ATOM 1577 N N . ILE B 2 30 ? -33.500 9.594 42.807 1.00 20.13 2198 ILE B N 1
ATOM 1578 C CA . ILE B 2 30 ? -33.006 10.865 42.302 1.00 21.70 2198 ILE B CA 1
ATOM 1579 C C . ILE B 2 30 ? -32.285 11.604 43.417 1.00 20.45 2198 ILE B C 1
ATOM 1580 O O . ILE B 2 30 ? -31.200 12.117 43.199 1.00 20.55 2198 ILE B O 1
ATOM 1585 N N . THR B 2 31 ? -32.880 11.641 44.608 1.00 20.42 2199 THR B N 1
ATOM 1586 C CA . THR B 2 31 ? -32.254 12.350 45.721 1.00 20.59 2199 THR B CA 1
ATOM 1587 C C . THR B 2 31 ? -30.935 11.695 46.200 1.00 20.99 2199 THR B C 1
ATOM 1588 O O . THR B 2 31 ? -30.055 12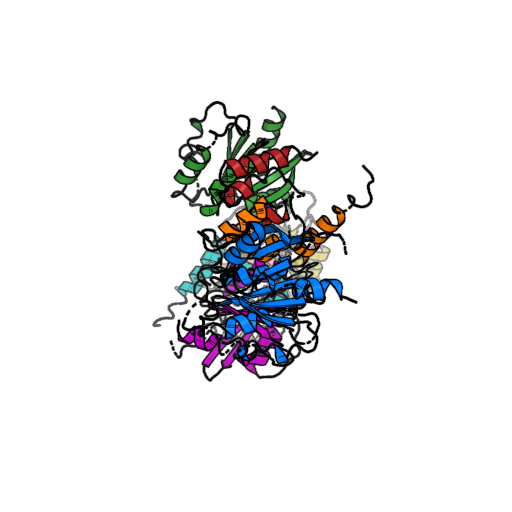.410 46.693 1.00 20.68 2199 THR B O 1
ATOM 1592 N N . THR B 2 32 ? -30.806 10.381 46.017 1.00 19.91 2200 THR B N 1
ATOM 1593 C CA . THR B 2 32 ? -29.562 9.649 46.315 1.00 20.84 2200 THR B CA 1
ATOM 1594 C C . THR B 2 32 ? -28.473 9.890 45.270 1.00 20.94 2200 THR B C 1
ATOM 1595 O O . THR B 2 32 ? -27.331 10.232 45.624 1.00 22.04 2200 THR B O 1
ATOM 1599 N N . VAL B 2 33 ? -28.823 9.726 44.000 1.00 20.75 2201 VAL B N 1
ATOM 1600 C CA . VAL B 2 33 ? -27.875 9.918 42.895 1.00 21.85 2201 VAL B CA 1
ATOM 1601 C C . VAL B 2 33 ? -27.253 11.319 42.962 1.00 21.76 2201 VAL B C 1
ATOM 1602 O O . VAL B 2 33 ? -26.039 11.467 42.813 1.00 21.97 2201 VAL B O 1
ATOM 1606 N N . LEU B 2 34 ? -28.075 12.333 43.208 1.00 22.05 2202 LEU B N 1
ATOM 1607 C CA . LEU B 2 34 ? -27.626 13.723 43.217 1.00 22.79 2202 LEU B CA 1
ATOM 1608 C C . LEU B 2 34 ? -27.168 14.210 44.587 1.00 23.76 2202 LEU B C 1
ATOM 1609 O O . LEU B 2 34 ? -26.916 15.382 44.764 1.00 22.40 2202 LEU B O 1
ATOM 1614 N N . LYS B 2 35 ? -27.084 13.305 45.564 1.00 24.72 2203 LYS B N 1
ATOM 1615 C CA . LYS B 2 35 ? -26.491 13.621 46.865 1.00 25.75 2203 LYS B CA 1
ATOM 1616 C C . LYS B 2 35 ? -27.152 14.800 47.590 1.00 25.46 2203 LYS B C 1
ATOM 1617 O O . LYS B 2 35 ? -26.471 15.680 48.130 1.00 23.21 2203 LYS B O 1
ATOM 1623 N N . PHE B 2 36 ? -28.478 14.784 47.613 1.00 25.87 2204 PHE B N 1
ATOM 1624 C CA . PHE B 2 36 ? -29.273 15.789 48.311 1.00 27.65 2204 PHE B CA 1
ATOM 1625 C C . PHE B 2 36 ? -29.018 15.627 49.801 1.00 28.10 2204 PHE B C 1
ATOM 1626 O O . PHE B 2 36 ? -28.809 14.497 50.257 1.00 27.69 2204 PHE B O 1
ATOM 1634 N N . PRO B 2 37 ? -29.075 16.721 50.556 1.00 29.37 2205 PRO B N 1
ATOM 1635 C CA . PRO B 2 37 ? -28.985 16.652 52.020 1.00 29.77 2205 PRO B CA 1
ATOM 1636 C C . PRO B 2 37 ? -30.240 16.030 52.581 1.00 31.05 2205 PRO B C 1
ATOM 1637 O O . PRO B 2 37 ? -31.308 16.211 52.009 1.00 30.37 2205 PRO B O 1
ATOM 1641 N N . ASP B 2 38 ? -30.118 15.294 53.678 1.00 31.58 2206 ASP B N 1
ATOM 1642 C CA . ASP B 2 38 ? -31.237 14.544 54.178 1.00 32.53 2206 ASP B CA 1
ATOM 1643 C C . ASP B 2 38 ? -32.427 15.415 54.584 1.00 31.86 2206 ASP B C 1
ATOM 1644 O O . ASP B 2 38 ? -33.536 14.946 54.498 1.00 32.78 2206 ASP B O 1
ATOM 1649 N N . ASP B 2 39 ? -32.237 16.660 55.009 1.00 31.76 2207 ASP B N 1
ATOM 1650 C CA . ASP B 2 39 ? -33.411 17.507 55.326 1.00 32.18 2207 ASP B CA 1
ATOM 1651 C C . ASP B 2 39 ? -34.296 17.741 54.083 1.00 31.10 2207 ASP B C 1
ATOM 1652 O O . ASP B 2 39 ? -35.535 17.665 54.151 1.00 31.71 2207 ASP B O 1
ATOM 1657 N N . GLN B 2 40 ? -33.665 18.035 52.955 1.00 29.57 2208 GLN B N 1
ATOM 1658 C CA . GLN B 2 40 ? -34.411 18.274 51.709 1.00 28.02 2208 GLN B CA 1
ATOM 1659 C C . GLN B 2 40 ? -35.038 16.979 51.181 1.00 27.11 2208 GLN B C 1
ATOM 1660 O O . GLN B 2 40 ? -36.151 16.972 50.697 1.00 26.38 2208 GLN B O 1
ATOM 1666 N N . THR B 2 41 ? -34.326 15.873 51.319 1.00 26.50 2209 THR B N 1
ATOM 1667 C CA . THR B 2 41 ? -34.818 14.587 50.913 1.00 25.84 2209 THR B CA 1
ATOM 1668 C C . THR B 2 41 ? -36.056 14.231 51.710 1.00 25.98 2209 THR B C 1
ATOM 1669 O O . THR B 2 41 ? -37.060 13.831 51.148 1.00 25.84 2209 THR B O 1
ATOM 1673 N N . GLN B 2 42 ? -36.031 14.429 53.022 1.00 26.92 2210 GLN B N 1
ATOM 1674 C CA . GLN B 2 42 ? -37.189 14.059 53.814 1.00 27.89 2210 GLN B CA 1
ATOM 1675 C C . GLN B 2 42 ? -38.363 14.976 53.491 1.00 27.78 2210 GLN B C 1
ATOM 1676 O O . GLN B 2 42 ? -39.491 14.516 53.477 1.00 28.12 2210 GLN B O 1
ATOM 1682 N N . LYS B 2 43 ? -38.116 16.242 53.151 1.00 27.91 2211 LYS B N 1
ATOM 1683 C CA . LYS B 2 43 ? -39.224 17.132 52.768 1.00 28.01 2211 LYS B CA 1
ATOM 1684 C C . LYS B 2 43 ? -39.895 16.655 51.487 1.00 26.56 2211 LYS B C 1
ATOM 1685 O O . LYS B 2 43 ? -41.118 16.649 51.384 1.00 26.18 2211 LYS B O 1
ATOM 1691 N N . ILE B 2 44 ? -39.073 16.246 50.533 1.00 26.92 2212 ILE B N 1
ATOM 1692 C CA . ILE B 2 44 ? -39.507 15.738 49.224 1.00 26.48 2212 ILE B CA 1
ATOM 1693 C C . ILE B 2 44 ? -40.280 14.442 49.405 1.00 27.29 2212 ILE B C 1
ATOM 1694 O O . ILE B 2 44 ? -41.363 14.290 48.851 1.00 26.17 2212 ILE B O 1
ATOM 1699 N N . LEU B 2 45 ? -39.747 13.535 50.230 1.00 28.17 2213 LEU B N 1
ATOM 1700 C CA . LEU B 2 45 ? -40.404 12.261 50.464 1.00 29.43 2213 LEU B CA 1
ATOM 1701 C C . LEU B 2 45 ? -41.701 12.422 51.266 1.00 30.27 2213 LEU B C 1
ATOM 1702 O O . LEU B 2 45 ? -42.670 11.727 50.984 1.00 29.30 2213 LEU B O 1
ATOM 1707 N N . GLU B 2 46 ? -41.735 13.361 52.212 1.00 32.31 2214 GLU B N 1
ATOM 1708 C CA . GLU B 2 46 ? -42.957 13.650 52.985 1.00 34.92 2214 GLU B CA 1
ATOM 1709 C C . GLU B 2 46 ? -44.025 14.089 52.003 1.00 34.92 2214 GLU B C 1
ATOM 1710 O O . GLU B 2 46 ? -45.170 13.684 52.088 1.00 35.24 2214 GLU B O 1
ATOM 1716 N N . ARG B 2 47 ? -43.631 14.888 51.024 1.00 36.66 2215 ARG B N 1
ATOM 1717 C CA . ARG B 2 47 ? -44.567 15.402 50.034 1.00 37.82 2215 ARG B CA 1
ATOM 1718 C C . ARG B 2 47 ? -45.122 14.335 49.110 1.00 38.16 2215 ARG B C 1
ATOM 1719 O O . ARG B 2 47 ? -46.295 14.368 48.788 1.00 38.01 2215 ARG B O 1
ATOM 1727 N N . GLU B 2 48 ? -44.282 13.405 48.670 1.00 38.81 2216 GLU B N 1
ATOM 1728 C CA . GLU B 2 48 ? -44.742 12.227 47.935 1.00 40.30 2216 GLU B CA 1
ATOM 1729 C C . GLU B 2 48 ? -45.760 11.424 48.754 1.00 41.56 2216 GLU B C 1
ATOM 1730 O O . GLU B 2 48 ? -46.810 11.030 48.242 1.00 41.28 2216 GLU B O 1
ATOM 1736 N N . ASP B 2 49 ? -45.427 11.167 50.018 1.00 43.17 2217 ASP B N 1
ATOM 1737 C CA . ASP B 2 49 ? -46.280 10.395 50.931 1.00 45.06 2217 ASP B CA 1
ATOM 1738 C C . ASP B 2 49 ? -47.626 11.065 51.146 1.00 46.69 2217 ASP B C 1
ATOM 1739 O O . ASP B 2 49 ? -48.619 10.386 51.335 1.00 47.20 2217 ASP B O 1
ATOM 1744 N N . ALA B 2 50 ? -47.646 12.395 51.120 1.00 49.01 2218 ALA B N 1
ATOM 1745 C CA . ALA B 2 50 ? -48.878 13.167 51.304 1.00 50.61 2218 ALA B CA 1
ATOM 1746 C C . ALA B 2 50 ? -49.763 13.099 50.062 1.00 52.20 2218 ALA B C 1
ATOM 1747 O O . ALA B 2 50 ? -50.981 13.050 50.181 1.00 52.37 2218 ALA B O 1
ATOM 1749 N N . ARG B 2 51 ? -49.151 13.092 48.879 1.00 54.09 2219 ARG B N 1
ATOM 1750 C CA . ARG B 2 51 ? -49.881 12.931 47.618 1.00 55.90 2219 ARG B CA 1
ATOM 1751 C C . ARG B 2 51 ? -50.561 11.566 47.531 1.00 57.51 2219 ARG B C 1
ATOM 1752 O O . ARG B 2 51 ? -51.711 11.462 47.107 1.00 57.62 2219 ARG B O 1
ATOM 1760 N N . LEU B 2 52 ? -49.825 10.528 47.917 1.00 59.65 2220 LEU B N 1
ATOM 1761 C CA . LEU B 2 52 ? -50.329 9.156 47.955 1.00 61.42 2220 LEU B CA 1
ATOM 1762 C C . LEU B 2 52 ? -51.380 8.984 49.062 1.00 62.87 2220 LEU B C 1
ATOM 1763 O O . LEU B 2 52 ? -52.327 8.234 48.886 1.00 62.86 2220 LEU B O 1
ATOM 1776 N N . SER B 2 54 ? -53.422 11.425 50.022 1.00 66.97 2222 SER B N 1
ATOM 1777 C CA . SER B 2 54 ? -54.590 12.160 49.537 1.00 67.42 2222 SER B CA 1
ATOM 1778 C C . SER B 2 54 ? -55.319 11.407 48.420 1.00 67.83 2222 SER B C 1
ATOM 1779 O O . SER B 2 54 ? -56.496 11.657 48.171 1.00 67.88 2222 SER B O 1
ATOM 1782 N N . TRP B 2 55 ? -54.611 10.497 47.754 1.00 68.46 2223 TRP B N 1
ATOM 1783 C CA . TRP B 2 55 ? -55.173 9.650 46.693 1.00 68.91 2223 TRP B CA 1
ATOM 1784 C C . TRP B 2 55 ? -55.904 8.432 47.301 1.00 69.31 2223 TRP B C 1
ATOM 1785 O O . TRP B 2 55 ? -56.967 8.033 46.827 1.00 68.91 2223 TRP B O 1
ATOM 1796 N N . LEU B 2 56 ? -55.334 7.865 48.363 1.00 70.01 2224 LEU B N 1
ATOM 1797 C CA . LEU B 2 56 ? -55.886 6.673 49.004 1.00 70.83 2224 LEU B CA 1
ATOM 1798 C C . LEU B 2 56 ? -57.183 6.979 49.766 1.00 71.56 2224 LEU B C 1
ATOM 1799 O O . LEU B 2 56 ? -58.056 6.111 49.878 1.00 71.72 2224 LEU B O 1
ATOM 1804 N N . ARG B 2 57 ? -57.309 8.209 50.273 1.00 72.21 2225 ARG B N 1
ATOM 1805 C CA . ARG B 2 57 ? -58.468 8.615 51.085 1.00 72.82 2225 ARG B CA 1
ATOM 1806 C C . ARG B 2 57 ? -59.599 9.281 50.280 1.00 72.85 2225 ARG B C 1
ATOM 1807 O O . ARG B 2 57 ? -60.751 9.270 50.710 1.00 72.81 2225 ARG B O 1
ATOM 1815 N N . SER B 2 58 ? -59.271 9.855 49.127 1.00 73.09 2226 SER B N 1
ATOM 1816 C CA . SER B 2 58 ? -60.280 10.386 48.211 1.00 73.32 2226 SER B CA 1
ATOM 1817 C C . SER B 2 58 ? -60.953 9.222 47.464 1.00 73.65 2226 SER B C 1
ATOM 1818 O O . SER B 2 58 ? -60.277 8.280 47.039 1.00 73.73 2226 SER B O 1
ATOM 1821 N N . SER B 2 59 ? -62.280 9.278 47.329 1.00 73.89 2227 SER B N 1
ATOM 1822 C CA . SER B 2 59 ? -63.034 8.291 46.543 1.00 74.02 2227 SER B CA 1
ATOM 1823 C C . SER B 2 59 ? -62.855 8.568 45.045 1.00 74.01 2227 SER B C 1
ATOM 1824 O O . SER B 2 59 ? -62.467 7.678 44.289 1.00 73.64 2227 SER B O 1
ATOM 1827 N N . SER B 2 60 ? -63.132 9.807 44.636 1.00 74.16 2228 SER B N 1
ATOM 1828 C CA . SER B 2 60 ? -62.946 10.248 43.247 1.00 74.22 2228 SER B CA 1
ATOM 1829 C C . SER B 2 60 ? -61.497 10.661 42.985 1.00 74.06 2228 SER B C 1
ATOM 1830 O O . SER B 2 60 ? -61.127 10.986 41.856 1.00 73.71 2228 SER B O 1
ATOM 1841 N N . ARG C 1 9 ? -41.874 39.910 35.621 1.00 34.27 19 ARG C N 1
ATOM 1842 C CA . ARG C 1 9 ? -40.750 38.978 35.692 1.00 32.61 19 ARG C CA 1
ATOM 1843 C C . ARG C 1 9 ? -39.497 39.508 34.935 1.00 31.05 19 ARG C C 1
ATOM 1844 O O . ARG C 1 9 ? -39.547 39.742 33.734 1.00 30.50 19 ARG C O 1
ATOM 1852 N N . ILE C 1 10 ? -38.385 39.632 35.651 1.00 28.98 20 ILE C N 1
ATOM 1853 C CA . ILE C 1 10 ? -37.126 40.194 35.143 1.00 28.50 20 ILE C CA 1
ATOM 1854 C C . ILE C 1 10 ? -36.039 39.117 35.189 1.00 27.21 20 ILE C C 1
ATOM 1855 O O . ILE C 1 10 ? -35.963 38.389 36.168 1.00 25.94 20 ILE C O 1
ATOM 1860 N N . LEU C 1 11 ? -35.231 38.997 34.122 1.00 25.27 21 LEU C N 1
ATOM 1861 C CA . LEU C 1 11 ? -34.051 38.138 34.122 1.00 25.02 21 LEU C CA 1
ATOM 1862 C C . LEU C 1 11 ? -32.800 39.015 34.199 1.00 24.69 21 LEU C C 1
ATOM 1863 O O . LEU C 1 11 ? -32.698 40.029 33.499 1.00 23.90 21 LEU C O 1
ATOM 1868 N N . ILE C 1 12 ? -31.868 38.670 35.079 1.00 24.05 22 ILE C N 1
ATOM 1869 C CA . ILE C 1 12 ? -30.553 39.315 35.103 1.00 24.31 22 ILE C CA 1
ATOM 1870 C C . ILE C 1 12 ? -29.580 38.306 34.491 1.00 24.67 22 ILE C C 1
ATOM 1871 O O . ILE C 1 12 ? -29.391 37.190 35.015 1.00 22.79 22 ILE C O 1
ATOM 1876 N N . LEU C 1 13 ? -29.031 38.669 33.326 1.00 24.36 23 LEU C N 1
ATOM 1877 C CA . LEU C 1 13 ? -28.116 37.839 32.588 1.00 23.64 23 LEU C CA 1
ATOM 1878 C C . LEU C 1 13 ? -26.802 38.590 32.319 1.00 23.44 23 LEU C C 1
ATOM 1879 O O . LEU C 1 13 ? -26.669 39.780 32.597 1.00 23.39 23 LEU C O 1
ATOM 1884 N N . GLY C 1 14 ? -25.830 37.843 31.817 1.00 23.19 24 GLY C N 1
ATOM 1885 C CA . GLY C 1 14 ? -24.472 38.317 31.647 1.00 23.19 24 GLY C CA 1
ATOM 1886 C C . GLY C 1 14 ? -23.451 37.258 32.059 1.00 23.78 24 GLY C C 1
ATOM 1887 O O . GLY C 1 14 ? -23.773 36.299 32.770 1.00 22.46 24 GLY C O 1
ATOM 1888 N N . LEU C 1 15 ? -22.207 37.443 31.605 1.00 23.50 25 LEU C N 1
ATOM 1889 C CA . LEU C 1 15 ? -21.167 36.454 31.813 1.00 23.55 25 LEU C CA 1
ATOM 1890 C C . LEU C 1 15 ? -20.829 36.403 33.284 1.00 22.79 25 LEU C C 1
ATOM 1891 O O . LEU C 1 15 ? -21.111 37.332 34.008 1.00 23.03 25 LEU C O 1
ATOM 1896 N N . ASP C 1 16 ? -20.210 35.303 33.698 1.00 23.48 26 ASP C N 1
ATOM 1897 C CA . ASP C 1 16 ? -19.707 35.130 35.067 1.00 24.86 26 ASP C CA 1
ATOM 1898 C C . ASP C 1 16 ? -18.799 36.288 35.443 1.00 24.36 26 ASP C C 1
ATOM 1899 O O . ASP C 1 16 ? -18.050 36.776 34.620 1.00 25.01 26 ASP C O 1
ATOM 1904 N N . GLY C 1 17 ? -18.841 36.717 36.694 1.00 24.90 27 GLY C N 1
ATOM 1905 C CA . GLY C 1 17 ? -18.031 37.823 37.140 1.00 25.07 27 GLY C CA 1
ATOM 1906 C C . GLY C 1 17 ? -18.540 39.224 36.808 1.00 25.33 27 GLY C C 1
ATOM 1907 O O . GLY C 1 17 ? -17.972 40.189 37.322 1.00 24.41 27 GLY C O 1
ATOM 1908 N N . ALA C 1 18 ? -19.572 39.341 35.959 1.00 24.71 28 ALA C N 1
ATOM 1909 C CA . ALA C 1 18 ? -20.105 40.643 35.551 1.00 25.11 28 ALA C CA 1
ATOM 1910 C C . ALA C 1 18 ? -20.697 41.469 36.707 1.00 25.13 28 ALA C C 1
ATOM 1911 O O . ALA C 1 18 ? -20.712 42.691 36.624 1.00 25.68 28 ALA C O 1
ATOM 1913 N N . GLY C 1 19 ? -21.139 40.808 37.788 1.00 23.64 29 GLY C N 1
ATOM 1914 C CA . GLY C 1 19 ? -21.761 41.448 38.944 1.00 24.08 29 GLY C CA 1
ATOM 1915 C C . GLY C 1 19 ? -23.283 41.241 39.151 1.00 23.25 29 GLY C C 1
ATOM 1916 O O . GLY C 1 19 ? -23.919 41.954 39.905 1.00 23.96 29 GLY C O 1
ATOM 1917 N N . LYS C 1 20 ? -23.858 40.263 38.476 1.00 22.56 30 LYS C N 1
ATOM 1918 C CA . LYS C 1 20 ? -25.287 39.978 38.526 1.00 22.62 30 LYS C CA 1
ATOM 1919 C C . LYS C 1 20 ? -25.844 39.794 39.928 1.00 23.04 30 LYS C C 1
ATOM 1920 O O . LYS C 1 20 ? -26.845 40.420 40.298 1.00 21.93 30 LYS C O 1
ATOM 1926 N N . THR C 1 21 ? -25.182 38.941 40.709 1.00 22.77 31 THR C N 1
ATOM 1927 C CA . THR C 1 21 ? -25.703 38.556 42.003 1.00 23.00 31 THR C CA 1
ATOM 1928 C C . THR C 1 21 ? -25.533 39.732 42.941 1.00 23.50 31 THR C C 1
ATOM 1929 O O . THR C 1 21 ? -26.418 40.032 43.739 1.00 21.56 31 THR C O 1
ATOM 1933 N N . THR C 1 22 ? -24.398 40.416 42.791 1.00 25.56 32 THR C N 1
ATOM 1934 C CA . THR C 1 22 ? -24.113 41.628 43.564 1.00 27.04 32 THR C CA 1
ATOM 1935 C C . THR C 1 22 ? -25.165 42.705 43.270 1.00 27.01 32 THR C C 1
ATOM 1936 O O . THR C 1 22 ? -25.654 43.338 44.187 1.00 28.68 32 THR C O 1
ATOM 1940 N N . ILE C 1 23 ? -25.548 42.862 42.012 1.00 27.73 33 ILE C N 1
ATOM 1941 C CA . ILE C 1 23 ? -26.636 43.795 41.656 1.00 28.36 33 ILE C CA 1
ATOM 1942 C C . ILE C 1 23 ? -27.980 43.387 42.313 1.00 28.70 33 ILE C C 1
ATOM 1943 O O . ILE C 1 23 ? -28.634 44.215 42.961 1.00 28.18 33 ILE C O 1
ATOM 1948 N N . LEU C 1 24 ? -28.369 42.114 42.185 1.00 29.32 34 LEU C N 1
ATOM 1949 C CA . LEU C 1 24 ? -29.623 41.616 42.775 1.00 29.89 34 LEU C CA 1
ATOM 1950 C C . LEU C 1 24 ? -29.790 41.997 44.238 1.00 31.10 34 LEU C C 1
ATOM 1951 O O . LEU C 1 24 ? -30.801 42.589 44.603 1.00 31.13 34 LEU C O 1
ATOM 1956 N N . TYR C 1 25 ? -28.798 41.688 45.075 1.00 32.24 35 TYR C N 1
ATOM 1957 C CA . TYR C 1 25 ? -28.892 42.027 46.491 1.00 34.07 35 TYR C CA 1
ATOM 1958 C C . TYR C 1 25 ? -28.666 43.506 46.784 1.00 35.17 35 TYR C C 1
ATOM 1959 O O . TYR C 1 25 ? -29.176 44.002 47.771 1.00 35.37 35 TYR C O 1
ATOM 1968 N N . ARG C 1 26 ? -27.952 44.223 45.919 1.00 36.65 36 ARG C N 1
ATOM 1969 C CA . ARG C 1 26 ? -27.880 45.692 46.027 1.00 38.38 36 ARG C CA 1
ATOM 1970 C C . ARG C 1 26 ? -29.265 46.314 45.803 1.00 38.88 36 ARG C C 1
ATOM 1971 O O . ARG C 1 26 ? -29.634 47.248 46.502 1.00 39.25 36 ARG C O 1
ATOM 1979 N N . LEU C 1 27 ? -30.021 45.780 44.845 1.00 40.01 37 LEU C N 1
ATOM 1980 C CA . LEU C 1 27 ? -31.396 46.218 44.555 1.00 41.34 37 LEU C CA 1
ATOM 1981 C C . LEU C 1 27 ? -32.388 45.817 45.641 1.00 42.56 37 LEU C C 1
ATOM 1982 O O . LEU C 1 27 ? -33.391 46.505 45.875 1.00 43.05 37 LEU C O 1
ATOM 1987 N N . GLN C 1 28 ? -32.130 44.689 46.290 1.00 43.37 38 GLN C N 1
ATOM 1988 C CA . GLN C 1 28 ? -33.041 44.192 47.299 1.00 44.07 38 GLN C CA 1
ATOM 1989 C C . GLN C 1 28 ? -32.815 44.872 48.637 1.00 45.20 38 GLN C C 1
ATOM 1990 O O . GLN C 1 28 ? -33.769 45.291 49.280 1.00 45.18 38 GLN C O 1
ATOM 1996 N N . VAL C 1 29 ? -31.557 44.988 49.048 1.00 46.47 39 VAL C N 1
ATOM 1997 C CA . VAL C 1 29 ? -31.225 45.404 50.410 1.00 47.69 39 VAL C CA 1
ATOM 1998 C C . VAL C 1 29 ? -30.211 46.551 50.469 1.00 48.20 39 VAL C C 1
ATOM 1999 O O . VAL C 1 29 ? -29.560 46.761 51.495 1.00 48.37 39 VAL C O 1
ATOM 2003 N N . GLY C 1 30 ? -30.072 47.286 49.371 1.00 48.69 40 GLY C N 1
ATOM 2004 C CA . GLY C 1 30 ? -29.156 48.417 49.309 1.00 49.01 40 GLY C CA 1
ATOM 2005 C C . GLY C 1 30 ? -27.781 48.222 49.937 1.00 49.36 40 GLY C C 1
ATOM 2006 O O . GLY C 1 30 ? -27.222 49.158 50.502 1.00 49.30 40 GLY C O 1
ATOM 2007 N N . GLU C 1 31 ? -27.227 47.016 49.840 1.00 49.87 41 GLU C N 1
ATOM 2008 C CA . GLU C 1 31 ? -25.889 46.749 50.371 1.00 50.13 41 GLU C CA 1
ATOM 2009 C C . GLU C 1 31 ? -25.111 45.760 49.507 1.00 49.34 41 GLU C C 1
ATOM 2010 O O . GLU C 1 31 ? -25.688 44.984 48.736 1.00 48.87 41 GLU C O 1
ATOM 2016 N N . VAL C 1 32 ? -23.790 45.811 49.635 1.00 48.64 42 VAL C N 1
ATOM 2017 C CA . VAL C 1 32 ? -22.925 44.822 49.011 1.00 48.03 42 VAL C CA 1
ATOM 2018 C C . VAL C 1 32 ? -22.924 43.556 49.868 1.00 47.08 42 VAL C C 1
ATOM 2019 O O . VAL C 1 32 ? -22.891 43.611 51.109 1.00 47.40 42 VAL C O 1
ATOM 2023 N N . VAL C 1 33 ? -22.974 42.424 49.183 1.00 45.49 43 VAL C N 1
ATOM 2024 C CA . VAL C 1 33 ? -22.950 41.115 49.810 1.00 44.48 43 VAL C CA 1
ATOM 2025 C C . VAL C 1 33 ? -21.817 40.289 49.188 1.00 42.60 43 VAL C C 1
ATOM 2026 O O . VAL C 1 33 ? -21.396 40.536 48.051 1.00 42.08 43 VAL C O 1
ATOM 2030 N N . THR C 1 34 ? -21.291 39.350 49.964 1.00 40.90 44 THR C N 1
ATOM 2031 C CA . THR C 1 34 ? -20.284 38.427 49.474 1.00 39.97 44 THR C CA 1
ATOM 2032 C C . THR C 1 34 ? -20.967 37.377 48.627 1.00 37.58 44 THR C C 1
ATOM 2033 O O . THR C 1 34 ? -22.039 36.910 48.966 1.00 37.69 44 THR C O 1
ATOM 2037 N N . THR C 1 35 ? -20.349 37.034 47.509 1.00 35.53 45 THR C N 1
ATOM 2038 C CA . THR C 1 35 ? -20.914 36.065 46.597 1.00 33.99 45 THR C CA 1
ATOM 2039 C C . THR C 1 35 ? -19.965 34.931 46.308 1.00 31.80 45 THR C C 1
ATOM 2040 O O . THR C 1 35 ? -18.757 35.039 46.494 1.00 31.68 45 THR C O 1
ATOM 2044 N N . ILE C 1 36 ? -20.537 33.850 45.814 1.00 29.49 46 ILE C N 1
ATOM 2045 C CA . ILE C 1 36 ? -19.777 32.809 45.145 1.00 28.63 46 ILE C CA 1
ATOM 2046 C C . ILE C 1 36 ? -20.357 32.670 43.763 1.00 27.18 46 ILE C C 1
ATOM 2047 O O . ILE C 1 36 ? -21.504 33.088 43.550 1.00 26.78 46 ILE C O 1
ATOM 2052 N N . PRO C 1 37 ? -19.604 32.084 42.829 1.00 26.40 47 PRO C N 1
ATOM 2053 C CA . PRO C 1 37 ? -20.144 31.802 41.501 1.00 25.21 47 PRO C CA 1
ATOM 2054 C C . PRO C 1 37 ? -21.485 31.054 41.590 1.00 24.44 47 PRO C C 1
ATOM 2055 O O . PRO C 1 37 ? -21.663 30.104 42.352 1.00 23.22 47 PRO C O 1
ATOM 2059 N N . THR C 1 38 ? -22.463 31.581 40.855 1.00 22.58 48 THR C N 1
ATOM 2060 C CA . THR C 1 38 ? -23.829 31.096 40.934 1.00 22.86 48 THR C CA 1
ATOM 2061 C C . THR C 1 38 ? -23.974 29.894 40.019 1.00 23.27 48 THR C C 1
ATOM 2062 O O . THR C 1 38 ? -23.965 30.063 38.824 1.00 23.16 48 THR C O 1
ATOM 2066 N N . ILE C 1 39 ? -24.089 28.687 40.587 1.00 23.40 49 ILE C N 1
ATOM 2067 C CA . ILE C 1 39 ? -24.179 27.464 39.806 1.00 24.41 49 ILE C CA 1
ATOM 2068 C C . ILE C 1 39 ? -25.601 27.052 39.906 1.00 24.83 49 ILE C C 1
ATOM 2069 O O . ILE C 1 39 ? -25.955 26.144 40.658 1.00 25.43 49 ILE C O 1
ATOM 2074 N N . GLY C 1 40 ? -26.427 27.747 39.138 1.00 24.85 50 GLY C N 1
ATOM 2075 C CA . GLY C 1 40 ? -27.857 27.670 39.288 1.00 25.58 50 GLY C CA 1
ATOM 2076 C C . GLY C 1 40 ? -28.424 29.061 39.074 1.00 25.84 50 GLY C C 1
ATOM 2077 O O . GLY C 1 40 ? -28.086 29.713 38.100 1.00 25.68 50 GLY C O 1
ATOM 2078 N N . PHE C 1 41 ? -29.223 29.519 40.027 1.00 25.70 51 PHE C N 1
ATOM 2079 C CA . PHE C 1 41 ? -29.885 30.807 39.955 1.00 25.75 51 PHE C CA 1
ATOM 2080 C C . PHE C 1 41 ? -30.235 31.256 41.354 1.00 25.64 51 PHE C C 1
ATOM 2081 O O . PHE C 1 41 ? -30.340 30.438 42.263 1.00 25.26 51 PHE C O 1
ATOM 2089 N N . ASN C 1 42 ? -30.409 32.565 41.494 1.00 25.90 52 ASN C N 1
ATOM 2090 C CA . ASN C 1 42 ? -31.026 33.211 42.639 1.00 26.76 52 ASN C CA 1
ATOM 2091 C C . ASN C 1 42 ? -32.311 33.900 42.204 1.00 28.33 52 ASN C C 1
ATOM 2092 O O . ASN C 1 42 ? -32.378 34.474 41.117 1.00 27.81 52 ASN C O 1
ATOM 2097 N N . VAL C 1 43 ? -33.348 33.834 43.033 1.00 28.70 53 VAL C N 1
ATOM 2098 C CA . VAL C 1 43 ? -34.580 34.545 42.716 1.00 29.86 53 VAL C CA 1
ATOM 2099 C C . VAL C 1 43 ? -35.024 35.299 43.969 1.00 30.32 53 VAL C C 1
ATOM 2100 O O . VAL C 1 43 ? -34.950 34.777 45.060 1.00 29.82 53 VAL C O 1
ATOM 2104 N N . GLU C 1 44 ? -35.362 36.572 43.806 1.00 31.23 54 GLU C N 1
ATOM 2105 C CA . GLU C 1 44 ? -35.851 37.412 44.888 1.00 32.44 54 GLU C CA 1
ATOM 2106 C C . GLU C 1 44 ? -36.938 38.302 44.295 1.00 34.59 54 GLU C C 1
ATOM 2107 O O . GLU C 1 44 ? -36.897 38.630 43.107 1.00 33.71 54 GLU C O 1
ATOM 2113 N N . THR C 1 45 ? -37.912 38.703 45.105 1.00 37.01 55 THR C N 1
ATOM 2114 C CA . THR C 1 45 ? -38.843 39.736 44.655 1.00 39.20 55 THR C CA 1
ATOM 2115 C C . THR C 1 45 ? -38.337 41.072 45.186 1.00 41.06 55 THR C C 1
ATOM 2116 O O . THR C 1 45 ? -37.917 41.166 46.329 1.00 41.85 55 THR C O 1
ATOM 2120 N N . VAL C 1 46 ? -38.349 42.087 44.335 1.00 43.38 56 VAL C N 1
ATOM 2121 C CA . VAL C 1 46 ? -37.786 43.398 44.642 1.00 45.31 56 VAL C CA 1
ATOM 2122 C C . VAL C 1 46 ? -38.909 44.423 44.552 1.00 47.13 56 VAL C C 1
ATOM 2123 O O . VAL C 1 46 ? -39.790 44.300 43.697 1.00 46.59 56 VAL C O 1
ATOM 2127 N N . THR C 1 47 ? -38.879 45.417 45.441 1.00 49.70 57 THR C N 1
ATOM 2128 C CA . THR C 1 47 ? -39.920 46.449 45.497 1.00 51.93 57 THR C CA 1
ATOM 2129 C C . THR C 1 47 ? -39.343 47.796 45.087 1.00 53.64 57 THR C C 1
ATOM 2130 O O . THR C 1 47 ? -38.510 48.367 45.801 1.00 53.98 57 THR C O 1
ATOM 2134 N N . TYR C 1 48 ? -39.768 48.293 43.929 1.00 55.73 58 TYR C N 1
ATOM 2135 C CA . TYR C 1 48 ? -39.373 49.625 43.473 1.00 57.46 58 TYR C CA 1
ATOM 2136 C C . TYR C 1 48 ? -40.612 50.475 43.162 1.00 58.33 58 TYR C C 1
ATOM 2137 O O . TYR C 1 48 ? -41.544 50.012 42.483 1.00 58.51 58 TYR C O 1
ATOM 2146 N N . LYS C 1 49 ? -40.610 51.713 43.666 1.00 59.30 59 LYS C N 1
ATOM 2147 C CA . LYS C 1 49 ? -41.721 52.655 43.477 1.00 60.04 59 LYS C CA 1
ATOM 2148 C C . LYS C 1 49 ? -43.081 51.947 43.633 1.00 59.91 59 LYS C C 1
ATOM 2149 O O . LYS C 1 49 ? -43.898 51.894 42.698 1.00 60.18 59 LYS C O 1
ATOM 2155 N N . ASN C 1 50 ? -43.289 51.387 44.825 1.00 59.68 60 ASN C N 1
ATOM 2156 C CA . ASN C 1 50 ? -44.500 50.630 45.155 1.00 59.21 60 ASN C CA 1
ATOM 2157 C C . ASN C 1 50 ? -44.919 49.692 44.009 1.00 58.22 60 ASN C C 1
ATOM 2158 O O . ASN C 1 50 ? -45.996 49.833 43.415 1.00 58.55 60 ASN C O 1
ATOM 2163 N N . LEU C 1 51 ? -44.028 48.747 43.701 1.00 56.62 61 LEU C N 1
ATOM 2164 C CA . LEU C 1 51 ? -44.234 47.768 42.620 1.00 55.24 61 LEU C CA 1
ATOM 2165 C C . LEU C 1 51 ? -43.318 46.553 42.825 1.00 53.25 61 LEU C C 1
ATOM 2166 O O . LEU C 1 51 ? -42.163 46.703 43.233 1.00 53.41 61 LEU C O 1
ATOM 2171 N N . LYS C 1 52 ? -43.840 45.362 42.534 1.00 50.88 62 LYS C N 1
ATOM 2172 C CA . LYS C 1 52 ? -43.131 44.105 42.790 1.00 48.90 62 LYS C CA 1
ATOM 2173 C C . LYS C 1 52 ? -42.653 43.429 41.509 1.00 46.29 62 LYS C C 1
ATOM 2174 O O . LYS C 1 52 ? -43.434 43.194 40.586 1.00 45.82 62 LYS C O 1
ATOM 2180 N N . PHE C 1 53 ? -41.363 43.105 41.477 1.00 42.89 63 PHE C N 1
ATOM 2181 C CA . PHE C 1 53 ? -40.773 42.362 40.377 1.00 40.79 63 PHE C CA 1
ATOM 2182 C C . PHE C 1 53 ? -40.204 41.060 40.918 1.00 37.85 63 PHE C C 1
ATOM 2183 O O . PHE C 1 53 ? -39.576 41.056 41.956 1.00 36.62 63 PHE C O 1
ATOM 2191 N N . GLN C 1 54 ? -40.477 39.965 40.233 1.00 34.82 64 GLN C N 1
ATOM 2192 C CA . GLN C 1 54 ? -39.731 38.733 40.423 1.00 33.72 64 GLN C CA 1
ATOM 2193 C C . GLN C 1 54 ? -38.483 38.691 39.518 1.00 31.64 64 GLN C C 1
ATOM 2194 O O . GLN C 1 54 ? -38.576 38.551 38.304 1.00 31.08 64 GLN C O 1
ATOM 2200 N N . VAL C 1 55 ? -37.329 38.750 40.150 1.00 29.93 65 VAL C N 1
ATOM 2201 C CA . VAL C 1 55 ? -36.042 38.891 39.479 1.00 28.88 65 VAL C CA 1
ATOM 2202 C C . VAL C 1 55 ? -35.259 37.574 39.584 1.00 28.26 65 VAL C C 1
ATOM 2203 O O . VAL C 1 55 ? -35.022 37.087 40.686 1.00 29.14 65 VAL C O 1
ATOM 2207 N N . TRP C 1 56 ? -34.882 37.011 38.443 1.00 27.20 66 TRP C N 1
ATOM 2208 C CA . TRP C 1 56 ? -34.098 35.799 38.352 1.00 26.63 66 TRP C CA 1
ATOM 2209 C C . TRP C 1 56 ? -32.699 36.128 37.898 1.00 26.49 66 TRP C C 1
ATOM 2210 O O . TRP C 1 56 ? -32.505 36.618 36.793 1.00 26.86 66 TRP C O 1
ATOM 2221 N N . ASP C 1 57 ? -31.731 35.756 38.725 1.00 25.77 67 ASP C N 1
ATOM 2222 C CA . ASP C 1 57 ? -30.322 35.955 38.485 1.00 24.96 67 ASP C CA 1
ATOM 2223 C C . ASP C 1 57 ? -29.776 34.606 38.047 1.00 24.84 67 ASP C C 1
ATOM 2224 O O . ASP C 1 57 ? -29.742 33.668 38.836 1.00 24.74 67 ASP C O 1
ATOM 2229 N N . LEU C 1 58 ? -29.407 34.483 36.780 1.00 23.94 68 LEU C N 1
ATOM 2230 C CA . LEU C 1 58 ? -28.955 33.216 36.241 1.00 23.57 68 LEU C CA 1
ATOM 2231 C C . LEU C 1 58 ? -27.423 33.207 36.196 1.00 24.27 68 LEU C C 1
ATOM 2232 O O . LEU C 1 58 ? -26.801 34.195 35.809 1.00 25.32 68 LEU C O 1
ATOM 2237 N N . GLY C 1 59 ? -26.818 32.092 36.581 1.00 24.20 69 GLY C N 1
ATOM 2238 C CA . GLY C 1 59 ? -25.369 31.981 36.539 1.00 24.68 69 GLY C CA 1
ATOM 2239 C C . GLY C 1 59 ? -24.816 32.125 35.127 1.00 24.14 69 GLY C C 1
ATOM 2240 O O . GLY C 1 59 ? -25.394 31.591 34.184 1.00 24.02 69 GLY C O 1
ATOM 2241 N N . GLY C 1 60 ? -23.663 32.775 34.995 1.00 24.36 70 GLY C N 1
ATOM 2242 C CA . GLY C 1 60 ? -23.073 33.072 33.692 1.00 24.60 70 GLY C CA 1
ATOM 2243 C C . GLY C 1 60 ? -21.840 32.283 33.270 1.00 25.79 70 GLY C C 1
ATOM 2244 O O . GLY C 1 60 ? -21.257 32.533 32.197 1.00 24.17 70 GLY C O 1
ATOM 2245 N N . LEU C 1 61 ? -21.414 31.324 34.089 1.00 25.54 71 LEU C N 1
ATOM 2246 C CA . LEU C 1 61 ? -20.278 30.487 33.709 1.00 26.90 71 LEU C CA 1
ATOM 2247 C C . LEU C 1 61 ? -20.507 29.847 32.362 1.00 27.09 71 LEU C C 1
ATOM 2248 O O . LEU C 1 61 ? -21.647 29.509 31.999 1.00 27.03 71 LEU C O 1
ATOM 2253 N N . THR C 1 62 ? -19.423 29.653 31.609 1.00 28.25 72 THR C N 1
ATOM 2254 C CA . THR C 1 62 ? -19.507 29.055 30.269 1.00 29.08 72 THR C CA 1
ATOM 2255 C C . THR C 1 62 ? -20.424 27.816 30.119 1.00 29.20 72 THR C C 1
ATOM 2256 O O . THR C 1 62 ? -21.282 27.773 29.251 1.00 29.69 72 THR C O 1
ATOM 2260 N N . SER C 1 63 ? -20.252 26.825 30.976 1.00 29.49 73 SER C N 1
ATOM 2261 C CA . SER C 1 63 ? -20.971 25.542 30.850 1.00 30.01 73 SER C CA 1
ATOM 2262 C C . SER C 1 63 ? -22.478 25.667 31.070 1.00 29.44 73 SER C C 1
ATOM 2263 O O . SER C 1 63 ? -23.250 24.833 30.586 1.00 29.82 73 SER C O 1
ATOM 2266 N N . ILE C 1 64 ? -22.905 26.699 31.790 1.00 29.39 74 ILE C N 1
ATOM 2267 C CA . ILE C 1 64 ? -24.332 26.878 32.100 1.00 29.22 74 ILE C CA 1
ATOM 2268 C C . ILE C 1 64 ? -25.065 28.016 31.398 1.00 29.72 74 ILE C C 1
ATOM 2269 O O . ILE C 1 64 ? -26.280 28.119 31.510 1.00 29.29 74 ILE C O 1
ATOM 2274 N N . ARG C 1 65 ? -24.336 28.867 30.675 1.00 30.24 75 ARG C N 1
ATOM 2275 C CA . ARG C 1 65 ? -24.937 29.867 29.771 1.00 30.81 75 ARG C CA 1
ATOM 2276 C C . ARG C 1 65 ? -25.967 29.300 28.792 1.00 30.35 75 ARG C C 1
ATOM 2277 O O . ARG C 1 65 ? -26.994 29.924 28.590 1.00 30.57 75 ARG C O 1
ATOM 2285 N N . PRO C 1 66 ? -25.706 28.137 28.170 1.00 30.40 76 PRO C N 1
ATOM 2286 C CA . PRO C 1 66 ? -26.665 27.537 27.227 1.00 30.02 76 PRO C CA 1
ATOM 2287 C C . PRO C 1 66 ? -28.051 27.230 27.798 1.00 29.97 76 PRO C C 1
ATOM 2288 O O . PRO C 1 66 ? -28.971 26.986 27.022 1.00 30.29 76 PRO C O 1
ATOM 2292 N N . TYR C 1 67 ? -28.184 27.202 29.124 1.00 29.21 77 TYR C N 1
ATOM 2293 C CA . TYR C 1 67 ? -29.441 26.890 29.780 1.00 28.56 77 TYR C CA 1
ATOM 2294 C C . TYR C 1 67 ? -30.281 28.141 30.015 1.00 27.61 77 TYR C C 1
ATOM 2295 O O . TYR C 1 67 ? -31.409 28.037 30.442 1.00 28.12 77 TYR C O 1
ATOM 2304 N N . TRP C 1 68 ? -29.729 29.323 29.755 1.00 27.00 78 TRP C N 1
ATOM 2305 C CA . TRP C 1 68 ? -30.454 30.581 29.955 1.00 26.53 78 TRP C CA 1
ATOM 2306 C C . TRP C 1 68 ? -31.821 30.597 29.249 1.00 26.25 78 TRP C C 1
ATOM 2307 O O . TRP C 1 68 ? -32.805 31.036 29.833 1.00 24.91 78 TRP C O 1
ATOM 2318 N N . ARG C 1 69 ? -31.850 30.124 28.000 1.00 26.71 79 ARG C N 1
ATOM 2319 C CA . ARG C 1 69 ? -33.076 30.132 27.174 1.00 27.62 79 ARG C CA 1
ATOM 2320 C C . ARG C 1 69 ? -34.235 29.343 27.778 1.00 27.49 79 ARG C C 1
ATOM 2321 O O . ARG C 1 69 ? -35.392 29.644 27.501 1.00 25.93 79 ARG C O 1
ATOM 2329 N N . CYS C 1 70 ? -33.914 28.345 28.608 1.00 26.96 80 CYS C N 1
ATOM 2330 C CA . CYS C 1 70 ? -34.942 27.600 29.347 1.00 27.50 80 CYS C CA 1
ATOM 2331 C C . CYS C 1 70 ? -35.842 28.476 30.198 1.00 26.87 80 CYS C C 1
ATOM 2332 O O . CYS C 1 70 ? -36.954 28.082 30.502 1.00 28.31 80 CYS C O 1
ATOM 2335 N N . TYR C 1 71 ? -35.345 29.630 30.634 1.00 26.22 81 TYR C N 1
ATOM 2336 C CA . TYR C 1 71 ? -36.043 30.522 31.552 1.00 26.21 81 TYR C CA 1
ATOM 2337 C C . TYR C 1 71 ? -36.766 31.707 30.859 1.00 27.13 81 TYR C C 1
ATOM 2338 O O . TYR C 1 71 ? -37.276 32.598 31.536 1.00 26.56 81 TYR C O 1
ATOM 2347 N N . TYR C 1 72 ? -36.779 31.725 29.527 1.00 27.78 82 TYR C N 1
ATOM 2348 C CA . TYR C 1 72 ? -37.204 32.928 28.803 1.00 29.56 82 TYR C CA 1
ATOM 2349 C C . TYR C 1 72 ? -38.731 33.131 28.792 1.00 30.84 82 TYR C C 1
ATOM 2350 O O . TYR C 1 72 ? -39.177 34.273 28.698 1.00 31.79 82 TYR C O 1
ATOM 2359 N N . SER C 1 73 ? -39.514 32.057 28.924 1.00 32.43 83 SER C N 1
ATOM 2360 C CA . SER C 1 73 ? -40.982 32.176 28.843 1.00 33.42 83 SER C CA 1
ATOM 2361 C C . SER C 1 73 ? -41.428 33.214 29.819 1.00 33.44 83 SER C C 1
ATOM 2362 O O . SER C 1 73 ? -41.003 33.203 30.964 1.00 33.86 83 SER C O 1
ATOM 2365 N N . ASN C 1 74 ? -42.261 34.134 29.337 1.00 34.31 84 ASN C N 1
ATOM 2366 C CA . ASN C 1 74 ? -42.918 35.142 30.158 1.00 34.55 84 ASN C CA 1
ATOM 2367 C C . ASN C 1 74 ? -41.983 36.122 30.844 1.00 34.39 84 ASN C C 1
ATOM 2368 O O . ASN C 1 74 ? -42.157 36.467 32.002 1.00 35.19 84 ASN C O 1
ATOM 2373 N N . THR C 1 75 ? -41.016 36.604 30.074 1.00 33.47 85 THR C N 1
ATOM 2374 C CA . THR C 1 75 ? -40.033 37.563 30.543 1.00 32.30 85 THR C CA 1
ATOM 2375 C C . THR C 1 75 ? -40.458 38.944 30.052 1.00 31.82 85 THR C C 1
ATOM 2376 O O . THR C 1 75 ? -40.644 39.137 28.855 1.00 31.82 85 THR C O 1
ATOM 2380 N N . ASP C 1 76 ? -40.624 39.875 30.979 1.00 31.03 86 ASP C N 1
ATOM 2381 C CA . ASP C 1 76 ? -41.025 41.236 30.664 1.00 30.70 86 ASP C CA 1
ATOM 2382 C C . ASP C 1 76 ? -39.809 42.101 30.383 1.00 29.92 86 ASP C C 1
ATOM 2383 O O . ASP C 1 76 ? -39.886 42.964 29.501 1.00 28.61 86 ASP C O 1
ATOM 2388 N N . ALA C 1 77 ? -38.690 41.855 31.091 1.00 28.38 87 ALA C N 1
ATOM 2389 C CA . ALA C 1 77 ? -37.451 42.613 30.862 1.00 27.01 87 ALA C CA 1
ATOM 2390 C C . ALA C 1 77 ? -36.210 41.758 31.099 1.00 27.50 87 ALA C C 1
ATOM 2391 O O . ALA C 1 77 ? -36.239 40.841 31.927 1.00 25.58 87 ALA C O 1
ATOM 2393 N N . VAL C 1 78 ? -35.120 42.090 30.409 1.00 26.35 88 VAL C N 1
ATOM 2394 C CA . VAL C 1 78 ? -33.801 41.543 30.723 1.00 26.72 88 VAL C CA 1
ATOM 2395 C C . VAL C 1 78 ? -32.861 42.661 31.212 1.00 26.84 88 VAL C C 1
ATOM 2396 O O . VAL C 1 78 ? -32.692 43.694 30.541 1.00 27.53 88 VAL C O 1
ATOM 2400 N N . ILE C 1 79 ? -32.288 42.499 32.403 1.00 26.52 89 ILE C N 1
ATOM 2401 C CA . ILE C 1 79 ? -31.165 43.333 32.814 1.00 25.97 89 ILE C CA 1
ATOM 2402 C C . ILE C 1 79 ? -29.897 42.591 32.369 1.00 26.37 89 ILE C C 1
ATOM 2403 O O . ILE C 1 79 ? -29.599 41.499 32.859 1.00 25.30 89 ILE C O 1
ATOM 2408 N N . TYR C 1 80 ? -29.156 43.155 31.422 1.00 25.86 90 TYR C N 1
ATOM 2409 C CA . TYR C 1 80 ? -27.974 42.483 30.916 1.00 25.85 90 TYR C CA 1
ATOM 2410 C C . TYR C 1 80 ? -26.768 43.205 31.493 1.00 26.00 90 TYR C C 1
ATOM 2411 O O . TYR C 1 80 ? -26.592 44.417 31.318 1.00 26.19 90 TYR C O 1
ATOM 2420 N N . VAL C 1 81 ? -25.956 42.480 32.248 1.00 25.41 91 VAL C N 1
ATOM 2421 C CA . VAL C 1 81 ? -24.935 43.096 33.071 1.00 25.11 91 VAL C CA 1
ATOM 2422 C C . VAL C 1 81 ? -23.638 42.776 32.349 1.00 26.27 91 VAL C C 1
ATOM 2423 O O . VAL C 1 81 ? -23.440 41.650 31.909 1.00 23.61 91 VAL C O 1
ATOM 2427 N N . VAL C 1 82 ? -22.803 43.790 32.170 1.00 27.18 92 VAL C N 1
ATOM 2428 C CA . VAL C 1 82 ? -21.576 43.645 31.393 1.00 29.31 92 VAL C CA 1
ATOM 2429 C C . VAL C 1 82 ? -20.457 44.283 32.202 1.00 29.78 92 VAL C C 1
ATOM 2430 O O . VAL C 1 82 ? -20.583 45.422 32.662 1.00 30.30 92 VAL C O 1
ATOM 2434 N N . ASP C 1 83 ? -19.385 43.514 32.424 1.00 30.96 93 ASP C N 1
ATOM 2435 C CA . ASP C 1 83 ? -18.165 43.976 33.095 1.00 31.66 93 ASP C CA 1
ATOM 2436 C C . ASP C 1 83 ? -17.460 44.930 32.130 1.00 32.23 93 ASP C C 1
ATOM 2437 O O . ASP C 1 83 ? -16.943 44.517 31.078 1.00 32.60 93 ASP C O 1
ATOM 2442 N N . SER C 1 84 ? -17.475 46.199 32.491 1.00 33.24 94 SER C N 1
ATOM 2443 C CA . SER C 1 84 ? -16.919 47.260 31.652 1.00 34.68 94 SER C CA 1
ATOM 2444 C C . SER C 1 84 ? -15.390 47.120 31.465 1.00 35.93 94 SER C C 1
ATOM 2445 O O . SER C 1 84 ? -14.859 47.543 30.432 1.00 36.06 94 SER C O 1
ATOM 2448 N N . CYS C 1 85 ? -14.713 46.501 32.434 1.00 36.88 95 CYS C N 1
ATOM 2449 C CA . CYS C 1 85 ? -13.257 46.235 32.348 1.00 37.90 95 CYS C CA 1
ATOM 2450 C C . CYS C 1 85 ? -12.870 45.038 31.497 1.00 37.75 95 CYS C C 1
ATOM 2451 O O . CYS C 1 85 ? -11.708 44.872 31.141 1.00 37.83 95 CYS C O 1
ATOM 2454 N N . ASP C 1 86 ? -13.831 44.186 31.188 1.00 37.02 96 ASP C N 1
ATOM 2455 C CA . ASP C 1 86 ? -13.539 42.974 30.448 1.00 36.94 96 ASP C CA 1
ATOM 2456 C C . ASP C 1 86 ? -13.610 43.189 28.939 1.00 36.00 96 ASP C C 1
ATOM 2457 O O . ASP C 1 86 ? -14.551 42.782 28.272 1.00 35.08 96 ASP C O 1
ATOM 2462 N N . ARG C 1 87 ? -12.560 43.793 28.387 1.00 35.75 97 ARG C N 1
ATOM 2463 C CA . ARG C 1 87 ? -12.530 44.091 26.957 1.00 35.38 97 ARG C CA 1
ATOM 2464 C C . ARG C 1 87 ? -12.450 42.830 26.122 1.00 35.14 97 ARG C C 1
ATOM 2465 O O . ARG C 1 87 ? -13.000 42.778 25.019 1.00 35.13 97 ARG C O 1
ATOM 2473 N N . ASP C 1 88 ? -11.790 41.796 26.642 1.00 34.32 98 ASP C N 1
ATOM 2474 C CA . ASP C 1 88 ? -11.594 40.577 25.860 1.00 34.75 98 ASP C CA 1
ATOM 2475 C C . ASP C 1 88 ? -12.867 39.792 25.573 1.00 34.58 98 ASP C C 1
ATOM 2476 O O . ASP C 1 88 ? -12.977 39.154 24.517 1.00 35.29 98 ASP C O 1
ATOM 2481 N N . ARG C 1 89 ? -13.826 39.845 26.495 1.00 34.51 99 ARG C N 1
ATOM 2482 C CA . ARG C 1 89 ? -15.030 39.045 26.363 1.00 34.47 99 ARG C CA 1
ATOM 2483 C C . ARG C 1 89 ? -16.275 39.843 26.013 1.00 34.24 99 ARG C C 1
ATOM 2484 O O . ARG C 1 89 ? -17.359 39.301 26.109 1.00 33.85 99 ARG C O 1
ATOM 2492 N N . ILE C 1 90 ? -16.135 41.099 25.589 1.00 33.75 100 ILE C N 1
ATOM 2493 C CA . ILE C 1 90 ? -17.299 41.875 25.188 1.00 33.45 100 ILE C CA 1
ATOM 2494 C C . ILE C 1 90 ? -17.896 41.261 23.928 1.00 33.55 100 ILE C C 1
ATOM 2495 O O . ILE C 1 90 ? -19.125 41.253 23.764 1.00 33.71 100 ILE C O 1
ATOM 2500 N N . GLY C 1 91 ? -17.038 40.701 23.074 1.00 32.58 101 GLY C N 1
ATOM 2501 C CA . GLY C 1 91 ? -17.478 39.941 21.924 1.00 32.85 101 GLY C CA 1
ATOM 2502 C C . GLY C 1 91 ? -18.376 38.761 22.286 1.00 33.11 101 GLY C C 1
ATOM 2503 O O . GLY C 1 91 ? -19.347 38.470 21.603 1.00 33.11 101 GLY C O 1
ATOM 2504 N N . ILE C 1 92 ? -18.042 38.076 23.369 1.00 33.80 102 ILE C N 1
ATOM 2505 C CA . ILE C 1 92 ? -18.852 36.967 23.875 1.00 33.90 102 ILE C CA 1
ATOM 2506 C C . ILE C 1 92 ? -20.230 37.469 24.340 1.00 33.72 102 ILE C C 1
ATOM 2507 O O . ILE C 1 92 ? -21.268 36.856 24.048 1.00 33.67 102 ILE C O 1
ATOM 2512 N N . SER C 1 93 ? -20.227 38.578 25.061 1.00 34.07 103 SER C N 1
ATOM 2513 C CA . SER C 1 93 ? -21.463 39.174 25.548 1.00 35.13 103 SER C CA 1
ATOM 2514 C C . SER C 1 93 ? -22.336 39.557 24.387 1.00 35.44 103 SER C C 1
ATOM 2515 O O . SER C 1 93 ? -23.551 39.398 24.452 1.00 35.80 103 SER C O 1
ATOM 2518 N N . LYS C 1 94 ? -21.721 40.047 23.307 1.00 35.79 104 LYS C N 1
ATOM 2519 C CA . LYS C 1 94 ? -22.480 40.481 22.145 1.00 35.77 104 LYS C CA 1
ATOM 2520 C C . LYS C 1 94 ? -23.103 39.289 21.454 1.00 35.63 104 LYS C C 1
ATOM 2521 O O . LYS C 1 94 ? -24.257 39.357 21.053 1.00 35.62 104 LYS C O 1
ATOM 2527 N N . SER C 1 95 ? -22.349 38.206 21.293 1.00 34.86 105 SER C N 1
ATOM 2528 C CA . SER C 1 95 ? -22.901 36.994 20.667 1.00 34.86 105 SER C CA 1
ATOM 2529 C C . SER C 1 95 ? -24.027 36.378 21.520 1.00 33.81 105 SER C C 1
ATOM 2530 O O . SER C 1 95 ? -24.974 35.840 20.965 1.00 33.73 105 SER C O 1
ATOM 2533 N N . GLU C 1 96 ? -23.930 36.468 22.846 1.00 33.67 106 GLU C N 1
ATOM 2534 C CA . GLU C 1 96 ? -25.006 35.954 23.719 1.00 33.71 106 GLU C CA 1
ATOM 2535 C C . GLU C 1 96 ? -26.258 36.858 23.611 1.00 33.20 106 GLU C C 1
ATOM 2536 O O . GLU C 1 96 ? -27.389 36.375 23.637 1.00 31.84 106 GLU C O 1
ATOM 2542 N N . LEU C 1 97 ? -26.036 38.161 23.451 1.00 33.76 107 LEU C N 1
ATOM 2543 C CA . LEU C 1 97 ? -27.120 39.130 23.322 1.00 34.36 107 LEU C CA 1
ATOM 2544 C C . LEU C 1 97 ? -27.833 38.970 21.970 1.00 35.20 107 LEU C C 1
ATOM 2545 O O . LEU C 1 97 ? -29.052 38.982 21.935 1.00 34.87 107 LEU C O 1
ATOM 2550 N N . VAL C 1 98 ? -27.089 38.767 20.876 1.00 36.06 108 VAL C N 1
ATOM 2551 C CA . VAL C 1 98 ? -27.689 38.504 19.558 1.00 36.49 108 VAL C CA 1
ATOM 2552 C C . VAL C 1 98 ? -28.506 37.227 19.550 1.00 37.09 108 VAL C C 1
ATOM 2553 O O . VAL C 1 98 ? -29.626 37.198 19.026 1.00 37.12 108 VAL C O 1
ATOM 2557 N N . ALA C 1 99 ? -27.944 36.171 20.125 1.00 36.90 109 ALA C N 1
ATOM 2558 C CA . ALA C 1 99 ? -28.623 34.877 20.178 1.00 37.27 109 ALA C CA 1
ATOM 2559 C C . ALA C 1 99 ? -29.946 34.968 20.953 1.00 36.99 109 ALA C C 1
ATOM 2560 O O . ALA C 1 99 ? -30.953 34.413 20.533 1.00 37.29 109 ALA C O 1
ATOM 2570 N N . LEU C 1 101 ? -31.855 37.690 21.657 1.00 38.22 111 LEU C N 1
ATOM 2571 C CA . LEU C 1 101 ? -32.845 38.565 21.053 1.00 39.25 111 LEU C CA 1
ATOM 2572 C C . LEU C 1 101 ? -33.449 37.989 19.762 1.00 39.69 111 LEU C C 1
ATOM 2573 O O . LEU C 1 101 ? -34.401 38.546 19.246 1.00 40.29 111 LEU C O 1
ATOM 2578 N N . GLU C 1 102 ? -32.928 36.874 19.259 1.00 40.65 112 GLU C N 1
ATOM 2579 C CA . GLU C 1 102 ? -33.606 36.137 18.183 1.00 42.04 112 GLU C CA 1
ATOM 2580 C C . GLU C 1 102 ? -34.755 35.232 18.684 1.00 41.96 112 GLU C C 1
ATOM 2581 O O . GLU C 1 102 ? -35.567 34.746 17.882 1.00 42.42 112 GLU C O 1
ATOM 2587 N N . GLU C 1 103 ? -34.823 35.019 19.999 1.00 41.86 113 GLU C N 1
ATOM 2588 C CA . GLU C 1 103 ? -35.799 34.108 20.612 1.00 41.78 113 GLU C CA 1
ATOM 2589 C C . GLU C 1 103 ? -37.211 34.703 20.586 1.00 41.51 113 GLU C C 1
ATOM 2590 O O . GLU C 1 103 ? -37.415 35.814 21.056 1.00 40.83 113 GLU C O 1
ATOM 2596 N N . GLU C 1 104 ? -38.181 33.954 20.060 1.00 41.91 114 GLU C N 1
ATOM 2597 C CA . GLU C 1 104 ? -39.553 34.463 19.936 1.00 42.41 114 GLU C CA 1
ATOM 2598 C C . GLU C 1 104 ? -40.107 34.880 21.299 1.00 41.66 114 GLU C C 1
ATOM 2599 O O . GLU C 1 104 ? -40.843 35.858 21.392 1.00 41.44 114 GLU C O 1
ATOM 2605 N N . GLU C 1 105 ? -39.740 34.147 22.353 1.00 40.96 115 GLU C N 1
ATOM 2606 C CA . GLU C 1 105 ? -40.246 34.422 23.698 1.00 40.58 115 GLU C CA 1
ATOM 2607 C C . GLU C 1 105 ? -39.872 35.794 24.224 1.00 39.11 115 GLU C C 1
ATOM 2608 O O . GLU C 1 105 ? -40.606 36.356 25.020 1.00 38.57 115 GLU C O 1
ATOM 2614 N N . LEU C 1 106 ? -38.737 36.339 23.792 1.00 37.79 116 LEU C N 1
ATOM 2615 C CA . LEU C 1 106 ? -38.344 37.682 24.222 1.00 37.05 116 LEU C CA 1
ATOM 2616 C C . LEU C 1 106 ? -38.724 38.783 23.221 1.00 37.15 116 LEU C C 1
ATOM 2617 O O . LEU C 1 106 ? -38.285 39.895 23.377 1.00 36.21 116 LEU C O 1
ATOM 2622 N N . ARG C 1 107 ? -39.533 38.472 22.210 1.00 37.74 117 ARG C N 1
ATOM 2623 C CA . ARG C 1 107 ? -39.946 39.449 21.178 1.00 38.90 117 ARG C CA 1
ATOM 2624 C C . ARG C 1 107 ? -40.236 40.838 21.781 1.00 38.17 117 ARG C C 1
ATOM 2625 O O . ARG C 1 107 ? -39.693 41.835 21.322 1.00 38.78 117 ARG C O 1
ATOM 2633 N N . LYS C 1 108 ? -41.023 40.881 22.853 1.00 36.72 118 LYS C N 1
ATOM 2634 C CA . LYS C 1 108 ? -41.523 42.119 23.433 1.00 36.32 118 LYS C CA 1
ATOM 2635 C C . LYS C 1 108 ? -40.801 42.585 24.696 1.00 35.25 118 LYS C C 1
ATOM 2636 O O . LYS C 1 108 ? -41.196 43.575 25.322 1.00 34.29 118 LYS C O 1
ATOM 2642 N N . ALA C 1 109 ? -39.742 41.877 25.092 1.00 33.79 119 ALA C N 1
ATOM 2643 C CA . ALA C 1 109 ? -39.053 42.221 26.327 1.00 32.51 119 ALA C CA 1
ATOM 2644 C C . ALA C 1 109 ? -38.289 43.537 26.201 1.00 31.51 119 ALA C C 1
ATOM 2645 O O . ALA C 1 109 ? -37.714 43.818 25.159 1.00 31.20 119 ALA C O 1
ATOM 2647 N N . ILE C 1 110 ? -38.324 44.327 27.270 1.00 30.79 120 ILE C N 1
ATOM 2648 C CA . ILE C 1 110 ? -37.493 45.500 27.459 1.00 30.90 120 ILE C CA 1
ATOM 2649 C C . ILE C 1 110 ? -36.075 45.045 27.813 1.00 31.44 120 ILE C C 1
ATOM 2650 O O . ILE C 1 110 ? -35.898 44.097 28.582 1.00 30.75 120 ILE C O 1
ATOM 2655 N N . LEU C 1 111 ? -35.073 45.705 27.235 1.00 31.22 121 LEU C N 1
ATOM 2656 C CA . LEU C 1 111 ? -33.666 45.360 27.445 1.00 31.21 121 LEU C CA 1
ATOM 2657 C C . LEU C 1 111 ? -33.016 46.532 28.116 1.00 31.79 121 LEU C C 1
ATOM 2658 O O . LEU C 1 111 ? -32.969 47.597 27.529 1.00 32.02 121 LEU C O 1
ATOM 2663 N N . VAL C 1 112 ? -32.543 46.373 29.351 1.00 31.44 122 VAL C N 1
ATOM 2664 C CA . VAL C 1 112 ? -31.650 47.372 29.941 1.00 31.81 122 VAL C CA 1
ATOM 2665 C C . VAL C 1 112 ? -30.240 46.772 30.123 1.00 31.89 122 VAL C C 1
ATOM 2666 O O . VAL C 1 112 ? -30.095 45.687 30.668 1.00 31.19 122 VAL C O 1
ATOM 2670 N N . VAL C 1 113 ? -29.219 47.458 29.609 1.00 30.91 123 VAL C N 1
ATOM 2671 C CA . VAL C 1 113 ? -27.843 46.979 29.691 1.00 30.83 123 VAL C CA 1
ATOM 2672 C C . VAL C 1 113 ? -27.209 47.747 30.843 1.00 30.50 123 VAL C C 1
ATOM 2673 O O . VAL C 1 113 ? -27.281 48.962 30.854 1.00 31.01 123 VAL C O 1
ATOM 2677 N N . PHE C 1 114 ? -26.665 47.050 31.848 1.00 30.20 124 PHE C N 1
ATOM 2678 C CA . PHE C 1 114 ? -25.925 47.672 32.936 1.00 30.01 124 PHE C CA 1
ATOM 2679 C C . PHE C 1 114 ? -24.448 47.509 32.620 1.00 30.47 124 PHE C C 1
ATOM 2680 O O . PHE C 1 114 ? -23.932 46.399 32.638 1.00 29.72 124 PHE C O 1
ATOM 2688 N N . ALA C 1 115 ? -23.803 48.621 32.279 1.00 30.20 125 ALA C N 1
ATOM 2689 C CA . ALA C 1 115 ? -22.374 48.690 32.084 1.00 30.07 125 ALA C CA 1
ATOM 2690 C C . ALA C 1 115 ? -21.773 48.812 33.445 1.00 30.06 125 ALA C C 1
ATOM 2691 O O . ALA C 1 115 ? -21.576 49.899 33.951 1.00 29.61 125 ALA C O 1
ATOM 2693 N N . ASN C 1 116 ? -21.507 47.672 34.058 1.00 29.40 126 ASN C N 1
ATOM 2694 C CA . ASN C 1 116 ? -21.159 47.622 35.466 1.00 29.00 126 ASN C CA 1
ATOM 2695 C C . ASN C 1 116 ? -19.649 47.737 35.661 1.00 30.39 126 ASN C C 1
ATOM 2696 O O . ASN C 1 116 ? -18.884 47.646 34.683 1.00 29.90 126 ASN C O 1
ATOM 2701 N N . LYS C 1 117 ? -19.255 47.939 36.914 1.00 31.54 127 LYS C N 1
ATOM 2702 C CA . LYS C 1 117 ? -17.867 48.153 37.343 1.00 33.45 127 LYS C CA 1
ATOM 2703 C C . LYS C 1 117 ? -17.297 49.450 36.760 1.00 34.96 127 LYS C C 1
ATOM 2704 O O . LYS C 1 117 ? -16.105 49.534 36.421 1.00 34.33 127 LYS C O 1
ATOM 2710 N N . GLN C 1 118 ? -18.153 50.467 36.673 1.00 36.43 128 GLN C N 1
ATOM 2711 C CA . GLN C 1 118 ? -17.743 51.805 36.216 1.00 38.06 128 GLN C CA 1
ATOM 2712 C C . GLN C 1 118 ? -16.943 52.581 37.276 1.00 39.22 128 GLN C C 1
ATOM 2713 O O . GLN C 1 118 ? -16.335 53.609 36.966 1.00 40.38 128 GLN C O 1
ATOM 2719 N N . ASP C 1 119 ? -16.935 52.099 38.513 1.00 40.97 129 ASP C N 1
ATOM 2720 C CA . ASP C 1 119 ? -16.008 52.602 39.530 1.00 42.20 129 ASP C CA 1
ATOM 2721 C C . ASP C 1 119 ? -14.500 52.401 39.196 1.00 44.06 129 ASP C C 1
ATOM 2722 O O . ASP C 1 119 ? -13.646 53.088 39.753 1.00 44.07 129 ASP C O 1
ATOM 2735 N N . GLU C 1 121 ? -10.982 52.585 36.922 1.00 47.86 131 GLU C N 1
ATOM 2736 C CA . GLU C 1 121 ? -10.345 53.426 35.880 1.00 48.10 131 GLU C CA 1
ATOM 2737 C C . GLU C 1 121 ? -10.209 52.701 34.530 1.00 47.68 131 GLU C C 1
ATOM 2738 O O . GLU C 1 121 ? -10.184 53.316 33.458 1.00 47.31 131 GLU C O 1
ATOM 2744 N N . GLN C 1 122 ? -10.104 51.383 34.607 1.00 47.47 132 GLN C N 1
ATOM 2745 C CA . GLN C 1 122 ? -9.969 50.528 33.432 1.00 47.16 132 GLN C CA 1
ATOM 2746 C C . GLN C 1 122 ? -11.310 50.313 32.705 1.00 46.76 132 GLN C C 1
ATOM 2747 O O . GLN C 1 122 ? -11.371 49.602 31.704 1.00 46.35 132 GLN C O 1
ATOM 2753 N N . ALA C 1 123 ? -12.377 50.960 33.175 1.00 46.25 133 ALA C N 1
ATOM 2754 C CA . ALA C 1 123 ? -13.705 50.757 32.605 1.00 46.24 133 ALA C CA 1
ATOM 2755 C C . ALA C 1 123 ? -13.770 51.314 31.209 1.00 46.21 133 ALA C C 1
ATOM 2756 O O . ALA C 1 123 ? -13.311 52.427 30.973 1.00 46.28 133 ALA C O 1
ATOM 2766 N N . THR C 1 125 ? -16.019 52.996 28.240 1.00 45.88 135 THR C N 1
ATOM 2767 C CA . THR C 1 125 ? -17.061 54.012 28.316 1.00 45.72 135 THR C CA 1
ATOM 2768 C C . THR C 1 125 ? -18.354 53.398 27.825 1.00 45.38 135 THR C C 1
ATOM 2769 O O . THR C 1 125 ? -18.348 52.460 27.017 1.00 44.87 135 THR C O 1
ATOM 2773 N N . SER C 1 126 ? -19.457 53.958 28.291 1.00 45.23 136 SER C N 1
ATOM 2774 C CA . SER C 1 126 ? -20.783 53.564 27.837 1.00 45.72 136 SER C CA 1
ATOM 2775 C C . SER C 1 126 ? -20.873 53.466 26.301 1.00 45.52 136 SER C C 1
ATOM 2776 O O . SER C 1 126 ? -21.500 52.548 25.757 1.00 45.32 136 SER C O 1
ATOM 2779 N N . SER C 1 127 ? -20.209 54.397 25.612 1.00 45.52 137 SER C N 1
ATOM 2780 C CA . SER C 1 127 ? -20.254 54.501 24.157 1.00 44.85 137 SER C CA 1
ATOM 2781 C C . SER C 1 127 ? -19.573 53.354 23.409 1.00 44.44 137 SER C C 1
ATOM 2782 O O . SER C 1 127 ? -20.163 52.801 22.477 1.00 44.30 137 SER C O 1
ATOM 2785 N N . GLU C 1 128 ? -18.337 53.013 23.793 1.00 44.15 138 GLU C N 1
ATOM 2786 C CA . GLU C 1 128 ? -17.616 51.863 23.199 1.00 44.12 138 GLU C CA 1
ATOM 2787 C C . GLU C 1 128 ? -18.461 50.590 23.318 1.00 42.78 138 GLU C C 1
ATOM 2788 O O . GLU C 1 128 ? -18.550 49.776 22.398 1.00 42.45 138 GLU C O 1
ATOM 2802 N N . ALA C 1 130 ? -21.806 50.085 23.913 1.00 39.70 140 ALA C N 1
ATOM 2803 C CA . ALA C 1 130 ? -22.957 50.055 23.024 1.00 39.09 140 ALA C CA 1
ATOM 2804 C C . ALA C 1 130 ? -22.549 49.664 21.611 1.00 39.29 140 ALA C C 1
ATOM 2805 O O . ALA C 1 130 ? -23.205 48.837 20.986 1.00 38.44 140 ALA C O 1
ATOM 2807 N N . ASN C 1 131 ? -21.433 50.198 21.111 1.00 39.79 141 ASN C N 1
ATOM 2808 C CA . ASN C 1 131 ? -21.011 49.867 19.743 1.00 40.26 141 ASN C CA 1
ATOM 2809 C C . ASN C 1 131 ? -20.550 48.409 19.641 1.00 39.56 141 ASN C C 1
ATOM 2810 O O . ASN C 1 131 ? -20.883 47.715 18.685 1.00 40.07 141 ASN C O 1
ATOM 2815 N N . SER C 1 132 ? -19.818 47.942 20.642 1.00 39.21 142 SER C N 1
ATOM 2816 C CA . SER C 1 132 ? -19.280 46.574 20.630 1.00 39.18 142 SER C CA 1
ATOM 2817 C C . SER C 1 132 ? -20.397 45.544 20.771 1.00 38.80 142 SER C C 1
ATOM 2818 O O . SER C 1 132 ? -20.303 44.430 20.238 1.00 38.73 142 SER C O 1
ATOM 2821 N N . LEU C 1 133 ? -21.452 45.934 21.482 1.00 38.36 143 LEU C N 1
ATOM 2822 C CA . LEU C 1 133 ? -22.593 45.062 21.744 1.00 37.89 143 LEU C CA 1
ATOM 2823 C C . LEU C 1 133 ? -23.610 45.138 20.629 1.00 38.03 143 LEU C C 1
ATOM 2824 O O . LEU C 1 133 ? -24.581 44.389 20.642 1.00 37.58 143 LEU C O 1
ATOM 2829 N N . GLY C 1 134 ? -23.397 46.038 19.659 1.00 38.04 144 GLY C N 1
ATOM 2830 C CA . GLY C 1 134 ? -24.307 46.170 18.536 1.00 38.53 144 GLY C CA 1
ATOM 2831 C C . GLY C 1 134 ? -25.651 46.801 18.859 1.00 38.99 144 GLY C C 1
ATOM 2832 O O . GLY C 1 134 ? -26.602 46.563 18.131 1.00 39.99 144 GLY C O 1
ATOM 2833 N N . LEU C 1 135 ? -25.720 47.616 19.906 1.00 39.96 145 LEU C N 1
ATOM 2834 C CA . LEU C 1 135 ? -26.987 48.174 20.412 1.00 40.81 145 LEU C CA 1
ATOM 2835 C C . LEU C 1 135 ? -27.663 49.222 19.511 1.00 42.49 145 LEU C C 1
ATOM 2836 O O . LEU C 1 135 ? -28.873 49.181 19.347 1.00 41.63 145 LEU C O 1
ATOM 2841 N N . PRO C 1 136 ? -26.909 50.166 18.938 1.00 44.91 146 PRO C N 1
ATOM 2842 C CA . PRO C 1 136 ? -27.512 51.099 17.974 1.00 45.96 146 PRO C CA 1
ATOM 2843 C C . PRO C 1 136 ? -28.099 50.378 16.753 1.00 46.95 146 PRO C C 1
ATOM 2844 O O . PRO C 1 136 ? -29.021 50.899 16.138 1.00 47.93 146 PRO C O 1
ATOM 2848 N N . ALA C 1 137 ? -27.591 49.194 16.425 1.00 47.85 147 ALA C N 1
ATOM 2849 C CA . ALA C 1 137 ? -28.110 48.403 15.305 1.00 48.53 147 ALA C CA 1
ATOM 2850 C C . ALA C 1 137 ? -29.387 47.613 15.625 1.00 49.08 147 ALA C C 1
ATOM 2851 O O . ALA C 1 137 ? -30.003 47.027 14.715 1.00 50.02 147 ALA C O 1
ATOM 2853 N N . LEU C 1 138 ? -29.789 47.574 16.894 1.00 48.82 148 LEU C N 1
ATOM 2854 C CA . LEU C 1 138 ? -30.941 46.763 17.278 1.00 48.57 148 LEU C CA 1
ATOM 2855 C C . LEU C 1 138 ? -32.234 47.396 16.792 1.00 48.18 148 LEU C C 1
ATOM 2856 O O . LEU C 1 138 ? -32.448 48.590 16.968 1.00 48.19 148 LEU C O 1
ATOM 2861 N N . LYS C 1 139 ? -33.087 46.584 16.177 1.00 48.14 149 LYS C N 1
ATOM 2862 C CA . LYS C 1 139 ? -34.374 47.048 15.669 1.00 48.11 149 LYS C CA 1
ATOM 2863 C C . LYS C 1 139 ? -35.509 46.382 16.439 1.00 47.80 149 LYS C C 1
ATOM 2864 O O . LYS C 1 139 ? -35.320 45.310 17.027 1.00 47.70 149 LYS C O 1
ATOM 2870 N N . ASP C 1 140 ? -36.672 47.040 16.444 1.00 47.08 150 ASP C N 1
ATOM 2871 C CA . ASP C 1 140 ? -37.874 46.572 17.148 1.00 46.62 150 ASP C CA 1
ATOM 2872 C C . ASP C 1 140 ? -37.639 46.335 18.642 1.00 45.25 150 ASP C C 1
ATOM 2873 O O . ASP C 1 140 ? -38.263 45.465 19.247 1.00 45.30 150 ASP C O 1
ATOM 2878 N N . ARG C 1 141 ? -36.737 47.105 19.231 1.00 43.42 151 ARG C N 1
ATOM 2879 C CA . ARG C 1 141 ? -36.350 46.897 20.612 1.00 42.22 151 ARG C CA 1
ATOM 2880 C C . ARG C 1 141 ? -36.314 48.217 21.358 1.00 41.30 151 ARG C C 1
ATOM 2881 O O . ARG C 1 141 ? -35.715 49.184 20.881 1.00 40.71 151 ARG C O 1
ATOM 2889 N N . LYS C 1 142 ? -36.978 48.235 22.515 1.00 40.32 152 LYS C N 1
ATOM 2890 C CA . LYS C 1 142 ? -36.822 49.277 23.511 1.00 39.52 152 LYS C CA 1
ATOM 2891 C C . LYS C 1 142 ? -35.603 48.908 24.375 1.00 38.82 152 LYS C C 1
ATOM 2892 O O . LYS C 1 142 ? -35.562 47.851 25.017 1.00 37.88 152 LYS C O 1
ATOM 2898 N N . TRP C 1 143 ? -34.601 49.774 24.364 1.00 37.54 153 TRP C N 1
ATOM 2899 C CA . TRP C 1 143 ? -33.362 49.510 25.060 1.00 37.39 153 TRP C CA 1
ATOM 2900 C C . TRP C 1 143 ? -32.718 50.794 25.551 1.00 37.50 153 TRP C C 1
ATOM 2901 O O . TRP C 1 143 ? -32.921 51.872 24.982 1.00 37.59 153 TRP C O 1
ATOM 2912 N N . GLN C 1 144 ? -31.966 50.673 26.630 1.00 36.82 154 GLN C N 1
ATOM 2913 C CA . GLN C 1 144 ? -31.101 51.739 27.113 1.00 37.20 154 GLN C CA 1
ATOM 2914 C C . GLN C 1 144 ? -29.889 51.127 27.833 1.00 37.23 154 GLN C C 1
ATOM 2915 O O . GLN C 1 144 ? -29.949 50.001 28.313 1.00 36.48 154 GLN C O 1
ATOM 2921 N N . ILE C 1 145 ? -28.786 51.867 27.871 1.00 37.15 155 ILE C N 1
ATOM 2922 C CA . ILE C 1 145 ? -27.592 51.463 28.598 1.00 36.92 155 ILE C CA 1
ATOM 2923 C C . ILE C 1 145 ? -27.334 52.437 29.719 1.00 36.78 155 ILE C C 1
ATOM 2924 O O . ILE C 1 145 ? -27.567 53.657 29.584 1.00 37.03 155 ILE C O 1
ATOM 2929 N N . PHE C 1 146 ? -26.856 51.906 30.833 1.00 35.71 156 PHE C N 1
ATOM 2930 C CA . PHE C 1 146 ? -26.588 52.710 32.004 1.00 35.69 156 PHE C CA 1
ATOM 2931 C C . PHE C 1 146 ? -25.262 52.336 32.646 1.00 36.14 156 PHE C C 1
ATOM 2932 O O . PHE C 1 146 ? -24.899 51.144 32.681 1.00 34.89 156 PHE C O 1
ATOM 2940 N N . LYS C 1 147 ? -24.593 53.354 33.197 1.00 36.47 157 LYS C N 1
ATOM 2941 C CA . LYS C 1 147 ? -23.370 53.195 33.975 1.00 37.01 157 LYS C CA 1
ATOM 2942 C C . LYS C 1 147 ? -23.661 52.864 35.436 1.00 36.29 157 LYS C C 1
ATOM 2943 O O . LYS C 1 147 ? -24.318 53.619 36.149 1.00 36.63 157 LYS C O 1
ATOM 2949 N N . THR C 1 148 ? -23.175 51.702 35.872 1.00 35.60 158 THR C N 1
ATOM 2950 C CA . THR C 1 148 ? -23.398 51.217 37.219 1.00 34.94 158 THR C CA 1
ATOM 2951 C C . THR C 1 148 ? -22.116 50.769 37.913 1.00 35.22 158 THR C C 1
ATOM 2952 O O . THR C 1 148 ? -21.167 50.302 37.285 1.00 34.87 158 THR C O 1
ATOM 2956 N N . SER C 1 149 ? -22.111 50.934 39.215 1.00 35.51 159 SER C N 1
ATOM 2957 C CA . SER C 1 149 ? -21.227 50.191 40.075 1.00 37.10 159 SER C CA 1
ATOM 2958 C C . SER C 1 149 ? -22.090 49.557 41.168 1.00 37.82 159 SER C C 1
ATOM 2959 O O . SER C 1 149 ? -22.660 50.254 41.984 1.00 37.83 159 SER C O 1
ATOM 2962 N N . ALA C 1 150 ? -22.179 48.233 41.170 1.00 38.81 160 ALA C N 1
ATOM 2963 C CA . ALA C 1 150 ? -22.887 47.506 42.204 1.00 39.65 160 ALA C CA 1
ATOM 2964 C C . ALA C 1 150 ? -22.240 47.642 43.588 1.00 40.65 160 ALA C C 1
ATOM 2965 O O . ALA C 1 150 ? -22.930 47.548 44.599 1.00 40.70 160 ALA C O 1
ATOM 2967 N N . THR C 1 151 ? -20.927 47.861 43.646 1.00 41.98 161 THR C N 1
ATOM 2968 C CA . THR C 1 151 ? -20.241 47.938 44.940 1.00 43.55 161 THR C CA 1
ATOM 2969 C C . THR C 1 151 ? -20.423 49.292 45.619 1.00 44.50 161 THR C C 1
ATOM 2970 O O . THR C 1 151 ? -20.696 49.349 46.816 1.00 45.06 161 THR C O 1
ATOM 2974 N N . LYS C 1 152 ? -20.270 50.368 44.848 1.00 45.69 162 LYS C N 1
ATOM 2975 C CA . LYS C 1 152 ? -20.457 51.746 45.337 1.00 46.96 162 LYS C CA 1
ATOM 2976 C C . LYS C 1 152 ? -21.945 52.132 45.453 1.00 47.45 162 LYS C C 1
ATOM 2977 O O . LYS C 1 152 ? -22.321 52.881 46.360 1.00 47.98 162 LYS C O 1
ATOM 2983 N N . GLY C 1 153 ? -22.772 51.635 44.528 1.00 47.69 163 GLY C N 1
ATOM 2984 C CA . GLY C 1 153 ? -24.194 51.962 44.471 1.00 47.85 163 GLY C CA 1
ATOM 2985 C C . GLY C 1 153 ? -24.625 52.926 43.369 1.00 47.75 163 GLY C C 1
ATOM 2986 O O . GLY C 1 153 ? -25.814 53.179 43.201 1.00 48.36 163 GLY C O 1
ATOM 2987 N N . THR C 1 154 ? -23.677 53.456 42.607 1.00 47.55 164 THR C N 1
ATOM 2988 C CA . THR C 1 154 ? -23.988 54.522 41.664 1.00 47.43 164 THR C CA 1
ATOM 2989 C C . THR C 1 154 ? -24.689 53.992 40.404 1.00 47.39 164 THR C C 1
ATOM 2990 O O . THR C 1 154 ? -24.338 52.929 39.884 1.00 47.14 164 THR C O 1
ATOM 2994 N N . GLY C 1 155 ? -25.693 54.736 39.935 1.00 46.89 165 GLY C N 1
ATOM 2995 C CA . GLY C 1 155 ? -26.313 54.491 38.647 1.00 46.65 165 GLY C CA 1
ATOM 2996 C C . GLY C 1 155 ? -27.468 53.513 38.668 1.00 46.89 165 GLY C C 1
ATOM 2997 O O . GLY C 1 155 ? -28.154 53.362 37.657 1.00 46.73 165 GLY C O 1
ATOM 2998 N N . LEU C 1 156 ? -27.681 52.854 39.803 1.00 47.20 166 LEU C N 1
ATOM 2999 C CA . LEU C 1 156 ? -28.694 51.798 39.921 1.00 47.96 166 LEU C CA 1
ATOM 3000 C C . LEU C 1 156 ? -30.101 52.363 40.037 1.00 48.14 166 LEU C C 1
ATOM 3001 O O . LEU C 1 156 ? -31.007 51.932 39.324 1.00 48.27 166 LEU C O 1
ATOM 3006 N N . ASP C 1 157 ? -30.279 53.296 40.969 1.00 48.59 167 ASP C N 1
ATOM 3007 C CA . ASP C 1 157 ? -31.567 53.969 41.192 1.00 49.05 167 ASP C CA 1
ATOM 3008 C C . ASP C 1 157 ? -32.136 54.547 39.893 1.00 48.47 167 ASP C C 1
ATOM 3009 O O . ASP C 1 157 ? -33.343 54.483 39.654 1.00 48.04 167 ASP C O 1
ATOM 3014 N N . GLU C 1 158 ? -31.241 55.070 39.058 1.00 47.95 168 GLU C N 1
ATOM 3015 C CA . GLU C 1 158 ? -31.579 55.746 37.806 1.00 47.51 168 GLU C CA 1
ATOM 3016 C C . GLU C 1 158 ? -31.867 54.771 36.664 1.00 46.84 168 GLU C C 1
ATOM 3017 O O . GLU C 1 158 ? -32.741 55.019 35.845 1.00 46.07 168 GLU C O 1
ATOM 3023 N N . ALA C 1 159 ? -31.136 53.656 36.607 1.00 46.00 169 ALA C N 1
ATOM 3024 C CA . ALA C 1 159 ? -31.442 52.622 35.625 1.00 45.56 169 ALA C CA 1
ATOM 3025 C C . ALA C 1 159 ? -32.790 51.975 35.935 1.00 45.45 169 ALA C C 1
ATOM 3026 O O . ALA C 1 159 ? -33.540 51.633 35.020 1.00 44.86 169 ALA C O 1
ATOM 3036 N N . GLU C 1 161 ? -35.338 53.401 37.569 1.00 45.03 171 GLU C N 1
ATOM 3037 C CA . GLU C 1 161 ? -36.390 54.384 37.270 1.00 44.57 171 GLU C CA 1
ATOM 3038 C C . GLU C 1 161 ? -36.810 54.227 35.803 1.00 42.63 171 GLU C C 1
ATOM 3039 O O . GLU C 1 161 ? -37.996 54.195 35.493 1.00 41.79 171 GLU C O 1
ATOM 3045 N N . TRP C 1 162 ? -35.823 54.078 34.920 1.00 40.93 172 TRP C N 1
ATOM 3046 C CA . TRP C 1 162 ? -36.077 53.932 33.492 1.00 39.97 172 TRP C CA 1
ATOM 3047 C C . TRP C 1 162 ? -36.794 52.639 33.117 1.00 39.81 172 TRP C C 1
ATOM 3048 O O . TRP C 1 162 ? -37.666 52.628 32.244 1.00 39.55 172 TRP C O 1
ATOM 3059 N N . LEU C 1 163 ? -36.386 51.537 33.732 1.00 39.40 173 LEU C N 1
ATOM 3060 C CA . LEU C 1 163 ? -36.971 50.232 33.428 1.00 39.54 173 LEU C CA 1
ATOM 3061 C C . LEU C 1 163 ? -38.444 50.203 33.841 1.00 39.72 173 LEU C C 1
ATOM 3062 O O . LEU C 1 163 ? -39.295 49.727 33.100 1.00 39.17 173 LEU C O 1
ATOM 3067 N N . VAL C 1 164 ? -38.728 50.740 35.016 1.00 40.63 174 VAL C N 1
ATOM 3068 C CA . VAL C 1 164 ? -40.068 50.694 35.589 1.00 42.16 174 VAL C CA 1
ATOM 3069 C C . VAL C 1 164 ? -41.027 51.551 34.751 1.00 42.62 174 VAL C C 1
ATOM 3070 O O . VAL C 1 164 ? -42.092 51.079 34.354 1.00 43.48 174 VAL C O 1
ATOM 3074 N N . GLU C 1 165 ? -40.628 52.785 34.454 1.00 43.01 175 GLU C N 1
ATOM 3075 C CA . GLU C 1 165 ? -41.431 53.676 33.609 1.00 43.13 175 GLU C CA 1
ATOM 3076 C C . GLU C 1 165 ? -41.641 53.106 32.200 1.00 42.23 175 GLU C C 1
ATOM 3077 O O . GLU C 1 165 ? -42.731 53.231 31.637 1.00 41.71 175 GLU C O 1
ATOM 3083 N N . THR C 1 166 ? -40.622 52.453 31.648 1.00 41.00 176 THR C N 1
ATOM 3084 C CA . THR C 1 166 ? -40.748 51.857 30.326 1.00 40.92 176 THR C CA 1
ATOM 3085 C C . THR C 1 166 ? -41.725 50.683 30.356 1.00 41.36 176 THR C C 1
ATOM 3086 O O . THR C 1 166 ? -42.511 50.496 29.419 1.00 40.67 176 THR C O 1
ATOM 3090 N N . LEU C 1 167 ? -41.671 49.894 31.431 1.00 41.89 177 LEU C N 1
ATOM 3091 C CA . LEU C 1 167 ? -42.600 48.779 31.593 1.00 42.83 177 LEU C CA 1
ATOM 3092 C C . LEU C 1 167 ? -44.027 49.298 31.830 1.00 43.69 177 LEU C C 1
ATOM 3093 O O . LEU C 1 167 ? -44.975 48.751 31.291 1.00 43.29 177 LEU C O 1
ATOM 3098 N N . LYS C 1 168 ? -44.161 50.363 32.615 1.00 45.28 178 LYS C N 1
ATOM 3099 C CA . LYS C 1 168 ? -45.477 50.953 32.891 1.00 46.46 178 LYS C CA 1
ATOM 3100 C C . LYS C 1 168 ? -46.166 51.432 31.611 1.00 47.45 178 LYS C C 1
ATOM 3101 O O . LYS C 1 168 ? -47.387 51.441 31.554 1.00 47.90 178 LYS C O 1
ATOM 3107 N N . SER C 1 169 ? -45.386 51.795 30.586 1.00 48.51 179 SER C N 1
ATOM 3108 C CA . SER C 1 169 ? -45.916 52.324 29.321 1.00 49.06 179 SER C CA 1
ATOM 3109 C C . SER C 1 169 ? -46.114 51.281 28.227 1.00 50.00 179 SER C C 1
ATOM 3110 O O . SER C 1 169 ? -46.156 51.638 27.047 1.00 50.46 179 SER C O 1
ATOM 3113 N N . ARG C 1 170 ? -46.290 50.021 28.626 1.00 50.92 180 ARG C N 1
ATOM 3114 C CA . ARG C 1 170 ? -46.320 48.836 27.750 1.00 51.23 180 ARG C CA 1
ATOM 3115 C C . ARG C 1 170 ? -44.900 48.282 27.644 1.00 51.36 180 ARG C C 1
ATOM 3116 O O . ARG C 1 170 ? -44.683 47.194 27.102 1.00 51.82 180 ARG C O 1
ATOM 3124 N N . GLY D 2 2 ? -13.067 16.424 40.541 1.00 39.39 2170 GLY D N 1
ATOM 3125 C CA . GLY D 2 2 ? -14.176 17.406 40.619 1.00 40.18 2170 GLY D CA 1
ATOM 3126 C C . GLY D 2 2 ? -15.433 16.856 39.978 1.00 40.61 2170 GLY D C 1
ATOM 3127 O O . GLY D 2 2 ? -15.366 16.434 38.829 1.00 41.36 2170 GLY D O 1
ATOM 3128 N N . GLU D 2 3 ? -16.536 16.823 40.743 1.00 40.75 2171 GLU D N 1
ATOM 3129 C CA . GLU D 2 3 ? -17.915 16.492 40.298 1.00 40.55 2171 GLU D CA 1
ATOM 3130 C C . GLU D 2 3 ? -18.255 17.347 39.094 1.00 40.53 2171 GLU D C 1
ATOM 3131 O O . GLU D 2 3 ? -17.954 18.554 39.095 1.00 40.39 2171 GLU D O 1
ATOM 3137 N N . PRO D 2 4 ? -18.933 16.783 38.090 1.00 39.91 2172 PRO D N 1
ATOM 3138 C CA . PRO D 2 4 ? -19.419 17.627 36.994 1.00 38.88 2172 PRO D CA 1
ATOM 3139 C C . PRO D 2 4 ? -20.339 18.699 37.606 1.00 37.69 2172 PRO D C 1
ATOM 3140 O O . PRO D 2 4 ? -21.114 18.409 38.535 1.00 37.10 2172 PRO D O 1
ATOM 3144 N N . THR D 2 5 ? -20.225 19.925 37.115 1.00 36.30 2173 THR D N 1
ATOM 3145 C CA . THR D 2 5 ? -20.925 21.061 37.719 1.00 35.12 2173 THR D CA 1
ATOM 3146 C C . THR D 2 5 ? -22.422 20.973 37.457 1.00 32.35 2173 THR D C 1
ATOM 3147 O O . THR D 2 5 ? -23.214 21.623 38.141 1.00 30.55 2173 THR D O 1
ATOM 3151 N N . GLU D 2 6 ? -22.808 20.145 36.488 1.00 30.14 2174 GLU D N 1
ATOM 3152 C CA . GLU D 2 6 ? -24.209 19.873 36.253 1.00 29.37 2174 GLU D CA 1
ATOM 3153 C C . GLU D 2 6 ? -24.879 19.297 37.495 1.00 27.49 2174 GLU D C 1
ATOM 3154 O O . GLU D 2 6 ? -26.037 19.557 37.687 1.00 25.52 2174 GLU D O 1
ATOM 3160 N N . PHE D 2 7 ? -24.149 18.558 38.338 1.00 26.44 2175 PHE D N 1
ATOM 3161 C CA . PHE D 2 7 ? -24.753 18.008 39.556 1.00 27.02 2175 PHE D CA 1
ATOM 3162 C C . PHE D 2 7 ? -25.214 19.081 40.518 1.00 25.40 2175 PHE D C 1
ATOM 3163 O O . PHE D 2 7 ? -26.337 19.027 40.993 1.00 25.36 2175 PHE D O 1
ATOM 3171 N N . GLU D 2 8 ? -24.357 20.056 40.817 1.00 24.67 2176 GLU D N 1
ATOM 3172 C CA . GLU D 2 8 ? -24.770 21.172 41.663 1.00 24.60 2176 GLU D CA 1
ATOM 3173 C C . GLU D 2 8 ? -25.982 21.902 41.033 1.00 24.11 2176 GLU D C 1
ATOM 3174 O O . GLU D 2 8 ? -26.961 22.243 41.708 1.00 23.86 2176 GLU D O 1
ATOM 3180 N N . TYR D 2 9 ? -25.907 22.103 39.723 1.00 23.40 2177 TYR D N 1
ATOM 3181 C CA . TYR D 2 9 ? -26.944 22.815 39.008 1.00 22.78 2177 TYR D CA 1
ATOM 3182 C C . TYR D 2 9 ? -28.279 22.049 39.169 1.00 22.29 2177 TYR D C 1
ATOM 3183 O O . TYR D 2 9 ? -29.281 22.615 39.574 1.00 21.79 2177 TYR D O 1
ATOM 3192 N N . LEU D 2 10 ? -28.249 20.751 38.941 1.00 22.95 2178 LEU D N 1
ATOM 3193 C CA . LEU D 2 10 ? -29.455 19.925 39.005 1.00 23.65 2178 LEU D CA 1
ATOM 3194 C C . LEU D 2 10 ? -30.016 19.816 40.428 1.00 23.75 2178 LEU D C 1
ATOM 3195 O O . LEU D 2 10 ? -31.235 19.730 40.589 1.00 24.63 2178 LEU D O 1
ATOM 3200 N N . ARG D 2 11 ? -29.167 19.849 41.457 1.00 23.10 2179 ARG D N 1
ATOM 3201 C CA . ARG D 2 11 ? -29.658 19.815 42.837 1.00 24.04 2179 ARG D CA 1
ATOM 3202 C C . ARG D 2 11 ? -30.592 20.975 43.137 1.00 23.63 2179 ARG D C 1
ATOM 3203 O O . ARG D 2 11 ? -31.621 20.801 43.790 1.00 22.78 2179 ARG D O 1
ATOM 3211 N N . LYS D 2 12 ? -30.213 22.154 42.661 1.00 24.09 2180 LYS D N 1
ATOM 3212 C CA . LYS D 2 12 ? -31.021 23.352 42.841 1.00 24.42 2180 LYS D CA 1
ATOM 3213 C C . LYS D 2 12 ? -32.356 23.257 42.057 1.00 23.78 2180 LYS D C 1
ATOM 3214 O O . LYS D 2 12 ? -33.429 23.541 42.617 1.00 23.63 2180 LYS D O 1
ATOM 3220 N N . VAL D 2 13 ? -32.260 22.826 40.799 1.00 22.84 2181 VAL D N 1
ATOM 3221 C CA . VAL D 2 13 ? -33.377 22.745 39.865 1.00 23.40 2181 VAL D CA 1
ATOM 3222 C C . VAL D 2 13 ? -34.367 21.659 40.314 1.00 22.83 2181 VAL D C 1
ATOM 3223 O O . VAL D 2 13 ? -35.574 21.905 40.418 1.00 22.1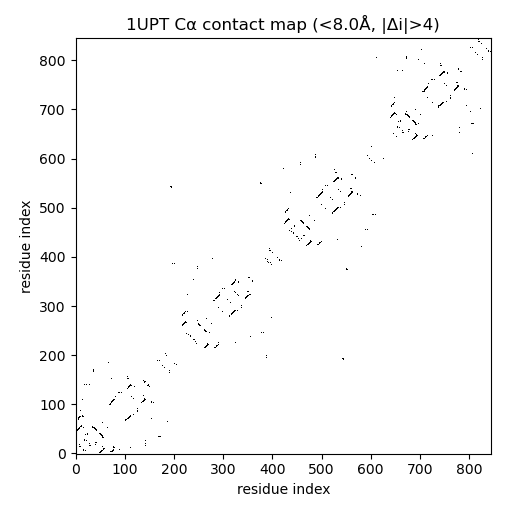6 2181 VAL D O 1
ATOM 3227 N N . LEU D 2 14 ? -33.842 20.479 40.614 1.00 22.92 2182 LEU D N 1
ATOM 3228 C CA . LEU D 2 14 ? -34.669 19.375 41.065 1.00 23.06 2182 LEU D CA 1
ATOM 3229 C C . LEU D 2 14 ? -35.300 19.583 42.447 1.00 22.68 2182 LEU D C 1
ATOM 3230 O O . LEU D 2 14 ? -36.434 19.165 42.633 1.00 22.65 2182 LEU D O 1
ATOM 3235 N N . PHE D 2 15 ? -34.601 20.208 43.396 1.00 23.55 2183 PHE D N 1
ATOM 3236 C CA . PHE D 2 15 ? -35.241 20.577 44.665 1.00 24.04 2183 PHE D CA 1
ATOM 3237 C C . PHE D 2 15 ? -36.483 21.427 44.404 1.00 23.66 2183 PHE D C 1
ATOM 3238 O O . PHE D 2 15 ? -37.560 21.095 44.867 1.00 22.50 2183 PHE D O 1
ATOM 3246 N N . GLU D 2 16 ? -36.324 22.492 43.622 1.00 23.59 2184 GLU D N 1
ATOM 3247 C CA . GLU D 2 16 ? -37.448 23.374 43.286 1.00 24.65 2184 GLU D CA 1
ATOM 3248 C C . GLU D 2 16 ? -38.621 22.599 42.645 1.00 23.45 2184 GLU D C 1
ATOM 3249 O O . GLU D 2 16 ? -39.748 22.643 43.141 1.00 22.99 2184 GLU D O 1
ATOM 3255 N N . TYR D 2 17 ? -38.313 21.843 41.602 1.00 22.72 2185 TYR D N 1
ATOM 3256 C CA . TYR D 2 17 ? -39.276 21.033 40.884 1.00 23.22 2185 TYR D CA 1
ATOM 3257 C C . TYR D 2 17 ? -40.008 20.033 41.782 1.00 23.28 2185 TYR D C 1
ATOM 3258 O O . TYR D 2 17 ? -41.236 19.930 41.751 1.00 23.95 2185 TYR D O 1
ATOM 3283 N N . GLY D 2 20 ? -42.635 21.364 43.970 1.00 27.56 2188 GLY D N 1
ATOM 3284 C CA . GLY D 2 20 ? -43.734 21.969 43.242 1.00 28.26 2188 GLY D CA 1
ATOM 3285 C C . GLY D 2 20 ? -43.584 23.433 42.875 1.00 28.68 2188 GLY D C 1
ATOM 3286 O O . GLY D 2 20 ? -44.590 24.100 42.660 1.00 28.64 2188 GLY D O 1
ATOM 3287 N N . ARG D 2 21 ? -42.344 23.935 42.786 1.00 28.60 2189 ARG D N 1
ATOM 3288 C CA . ARG D 2 21 ? -42.100 25.360 42.547 1.00 28.92 2189 ARG D CA 1
ATOM 3289 C C . ARG D 2 21 ? -41.639 25.539 41.103 1.00 28.26 2189 ARG D C 1
ATOM 3290 O O . ARG D 2 21 ? -40.705 24.874 40.662 1.00 27.33 2189 ARG D O 1
ATOM 3298 N N . GLU D 2 22 ? -42.316 26.432 40.383 1.00 28.28 2190 GLU D N 1
ATOM 3299 C CA . GLU D 2 22 ? -42.003 26.761 38.989 1.00 28.87 2190 GLU D CA 1
ATOM 3300 C C . GLU D 2 22 ? -41.759 25.529 38.134 1.00 28.07 2190 GLU D C 1
ATOM 3301 O O . GLU D 2 22 ? -40.751 25.428 37.448 1.00 28.08 2190 GLU D O 1
ATOM 3307 N N . THR D 2 23 ? -42.691 24.581 38.160 1.00 27.40 2191 THR D N 1
ATOM 3308 C CA . THR D 2 23 ? -42.415 23.268 37.600 1.00 26.36 2191 THR D CA 1
ATOM 3309 C C . THR D 2 23 ? -42.246 23.271 36.074 1.00 26.32 2191 THR D C 1
ATOM 3310 O O . THR D 2 23 ? -41.434 22.496 35.575 1.00 25.19 2191 THR D O 1
ATOM 3314 N N . LYS D 2 24 ? -42.950 24.132 35.329 1.00 26.80 2192 LYS D N 1
ATOM 3315 C CA . LYS D 2 24 ? -42.766 24.102 33.876 1.00 28.20 2192 LYS D CA 1
ATOM 3316 C C . LYS D 2 24 ? -41.344 24.559 33.489 1.00 27.06 2192 LYS D C 1
ATOM 3317 O O . LYS D 2 24 ? -40.674 23.918 32.644 1.00 27.33 2192 LYS D O 1
ATOM 3323 N N . THR D 2 25 ? -40.892 25.629 34.124 1.00 26.99 2193 THR D N 1
ATOM 3324 C CA . THR D 2 25 ? -39.533 26.113 33.920 1.00 26.81 2193 THR D CA 1
ATOM 3325 C C . THR D 2 25 ? -38.497 25.055 34.305 1.00 25.73 2193 THR D C 1
ATOM 3326 O O . THR D 2 25 ? -37.546 24.776 33.549 1.00 25.38 2193 THR D O 1
ATOM 3338 N N . ALA D 2 27 ? -38.829 21.908 34.457 1.00 24.05 2195 ALA D N 1
ATOM 3339 C CA . ALA D 2 27 ? -38.923 20.759 33.535 1.00 23.91 2195 ALA D CA 1
ATOM 3340 C C . ALA D 2 27 ? -38.199 21.013 32.240 1.00 23.92 2195 ALA D C 1
ATOM 3341 O O . ALA D 2 27 ? -37.549 20.110 31.694 1.00 24.49 2195 ALA D O 1
ATOM 3343 N N . LYS D 2 28 ? -38.301 22.240 31.734 1.00 24.84 2196 LYS D N 1
ATOM 3344 C CA . LYS D 2 28 ? -37.524 22.622 30.550 1.00 25.87 2196 LYS D CA 1
ATOM 3345 C C . LYS D 2 28 ? -36.048 22.519 30.841 1.00 25.15 2196 LYS D C 1
ATOM 3346 O O . LYS D 2 28 ? -35.281 21.958 30.040 1.00 25.28 2196 LYS D O 1
ATOM 3352 N N . VAL D 2 29 ? -35.628 23.081 31.981 1.00 25.55 2197 VAL D N 1
ATOM 3353 C CA . VAL D 2 29 ? -34.200 23.039 32.362 1.00 25.53 2197 VAL D CA 1
ATOM 3354 C C . VAL D 2 29 ? -33.694 21.585 32.490 1.00 25.25 2197 VAL D C 1
ATOM 3355 O O . VAL D 2 29 ? -32.651 21.235 31.965 1.00 25.13 2197 VAL D O 1
ATOM 3359 N N . ILE D 2 30 ? -34.461 20.729 33.164 1.00 25.21 2198 ILE D N 1
ATOM 3360 C CA . ILE D 2 30 ? -34.042 19.351 33.412 1.00 26.01 2198 ILE D CA 1
ATOM 3361 C C . ILE D 2 30 ? -33.887 18.611 32.118 1.00 26.12 2198 ILE D C 1
ATOM 3362 O O . ILE D 2 30 ? -32.890 17.902 31.901 1.00 26.61 2198 ILE D O 1
ATOM 3367 N N . THR D 2 31 ? -34.868 18.763 31.237 1.00 26.80 2199 THR D N 1
ATOM 3368 C CA . THR D 2 31 ? -34.831 18.046 29.966 1.00 27.44 2199 THR D CA 1
ATOM 3369 C C . THR D 2 31 ? -33.695 18.520 29.052 1.00 27.70 2199 THR D C 1
ATOM 3370 O O . THR D 2 31 ? -33.156 17.739 28.257 1.00 27.96 2199 THR D O 1
ATOM 3374 N N . THR D 2 32 ? -33.333 19.789 29.192 1.00 28.58 2200 THR D N 1
ATOM 3375 C CA . THR D 2 32 ? -32.206 20.366 28.491 1.00 29.15 2200 THR D CA 1
ATOM 3376 C C . THR D 2 32 ? -30.875 19.957 29.092 1.00 29.09 2200 THR D C 1
ATOM 3377 O O . THR D 2 32 ? -30.003 19.496 28.383 1.00 28.69 2200 THR D O 1
ATOM 3381 N N . VAL D 2 33 ? -30.714 20.123 30.405 1.00 29.87 2201 VAL D N 1
ATOM 3382 C CA . VAL D 2 33 ? -29.437 19.817 31.043 1.00 29.61 2201 VAL D CA 1
ATOM 3383 C C . VAL D 2 33 ? -29.090 18.355 30.816 1.00 30.33 2201 VAL D C 1
ATOM 3384 O O . VAL D 2 33 ? -27.940 18.037 30.507 1.00 30.31 2201 VAL D O 1
ATOM 3388 N N . LEU D 2 34 ? -30.088 17.474 30.937 1.00 30.41 2202 LEU D N 1
ATOM 3389 C CA . LEU D 2 34 ? -29.852 16.024 30.846 1.00 31.73 2202 LEU D CA 1
ATOM 3390 C C . LEU D 2 34 ? -29.908 15.470 29.419 1.00 32.44 2202 LEU D C 1
ATOM 3391 O O . LEU D 2 34 ? -29.728 14.282 29.227 1.00 31.81 2202 LEU D O 1
ATOM 3396 N N . LYS D 2 35 ? -30.139 16.329 28.424 1.00 34.08 2203 LYS D N 1
ATOM 3397 C CA . LYS D 2 35 ? -30.039 15.934 27.014 1.00 35.26 2203 LYS D CA 1
ATOM 3398 C C . LYS D 2 35 ? -30.964 14.754 26.701 1.00 35.65 2203 LYS D C 1
ATOM 3399 O O . LYS D 2 35 ? -30.541 13.757 26.107 1.00 35.69 2203 LYS D O 1
ATOM 3405 N N . PHE D 2 36 ? -32.229 14.870 27.098 1.00 35.80 2204 PHE D N 1
ATOM 3406 C CA . PHE D 2 36 ? -33.214 13.842 26.787 1.00 36.63 2204 PHE D CA 1
ATOM 3407 C C . PHE D 2 36 ? -33.457 13.815 25.281 1.00 37.83 2204 PHE D C 1
ATOM 3408 O O . PHE D 2 36 ? -33.453 14.873 24.659 1.00 38.55 2204 PHE D O 1
ATOM 3416 N N . PRO D 2 37 ? -33.679 12.637 24.704 1.00 39.46 2205 PRO D N 1
ATOM 3417 C CA . PRO D 2 37 ? -34.106 12.549 23.300 1.00 40.00 2205 PRO D CA 1
ATOM 3418 C C . PRO D 2 37 ? -35.386 13.369 23.086 1.00 40.55 2205 PRO D C 1
ATOM 3419 O O . PRO D 2 37 ? -36.243 13.389 23.978 1.00 40.02 2205 PRO D O 1
ATOM 3423 N N . ASP D 2 38 ? -35.516 14.027 21.933 1.00 41.11 2206 ASP D N 1
ATOM 3424 C CA . ASP D 2 38 ? -36.606 14.995 21.707 1.00 41.31 2206 ASP D CA 1
ATOM 3425 C C . ASP D 2 38 ? -37.992 14.405 21.922 1.00 40.61 2206 ASP D C 1
ATOM 3426 O O . ASP D 2 38 ? -38.905 15.095 22.372 1.00 39.83 2206 ASP D O 1
ATOM 3431 N N . ASP D 2 39 ? -38.154 13.128 21.612 1.00 40.22 2207 ASP D N 1
ATOM 3432 C CA . ASP D 2 39 ? -39.460 12.482 21.791 1.00 40.39 2207 ASP D CA 1
ATOM 3433 C C . ASP D 2 39 ? -39.837 12.298 23.287 1.00 38.79 2207 ASP D C 1
ATOM 3434 O O . ASP D 2 39 ? -40.990 12.478 23.670 1.00 37.98 2207 ASP D O 1
ATOM 3439 N N . GLN D 2 40 ? -38.862 11.975 24.127 1.00 37.31 2208 GLN D N 1
ATOM 3440 C CA . GLN D 2 40 ? -39.113 11.895 25.565 1.00 35.75 2208 GLN D CA 1
ATOM 3441 C C . GLN D 2 40 ? -39.404 13.267 26.143 1.00 34.72 2208 GLN D C 1
ATOM 3442 O O . GLN D 2 40 ? -40.292 13.416 26.975 1.00 33.52 2208 GLN D O 1
ATOM 3448 N N . THR D 2 41 ? -38.656 14.271 25.695 1.00 33.87 2209 THR D N 1
ATOM 3449 C CA . THR D 2 41 ? -38.851 15.641 26.132 1.00 33.47 2209 THR D CA 1
ATOM 3450 C C . THR D 2 41 ? -40.276 16.098 25.827 1.00 33.61 2209 THR D C 1
ATOM 3451 O O . THR D 2 41 ? -40.947 16.698 26.675 1.00 32.25 2209 THR D O 1
ATOM 3455 N N . GLN D 2 42 ? -40.748 15.783 24.623 1.00 34.13 2210 GLN D N 1
ATOM 3456 C CA . GLN D 2 42 ? -42.087 16.170 24.203 1.00 34.30 2210 GLN D CA 1
ATOM 3457 C C . GLN D 2 42 ? -43.132 15.553 25.132 1.00 33.98 2210 GLN D C 1
ATOM 3458 O O . GLN D 2 42 ? -44.087 16.220 25.552 1.00 33.13 2210 GLN D O 1
ATOM 3464 N N . LYS D 2 43 ? -42.929 14.285 25.465 1.00 32.98 2211 LYS D N 1
ATOM 3465 C CA . LYS D 2 43 ? -43.828 13.560 26.347 1.00 33.00 2211 LYS D CA 1
ATOM 3466 C C . LYS D 2 43 ? -43.825 14.158 27.745 1.00 32.18 2211 LYS D C 1
ATOM 3467 O O . LYS D 2 43 ? -44.888 14.318 28.354 1.00 31.87 2211 LYS D O 1
ATOM 3473 N N . ILE D 2 44 ? -42.633 14.480 28.250 1.00 30.84 2212 ILE D N 1
ATOM 3474 C CA . ILE D 2 44 ? -42.500 15.035 29.590 1.00 30.36 2212 ILE D CA 1
ATOM 3475 C C . ILE D 2 44 ? -43.163 16.414 29.660 1.00 30.35 2212 ILE D C 1
ATOM 3476 O O . ILE D 2 44 ? -43.889 16.702 30.585 1.00 29.79 2212 ILE D O 1
ATOM 3481 N N . LEU D 2 45 ? -42.902 17.269 28.681 1.00 30.60 2213 LEU D N 1
ATOM 3482 C CA . LEU D 2 45 ? -43.436 18.637 28.704 1.00 31.69 2213 LEU D CA 1
ATOM 3483 C C . LEU D 2 45 ? -44.936 18.695 28.399 1.00 32.18 2213 LEU D C 1
ATOM 3484 O O . LEU D 2 45 ? -45.632 19.560 28.905 1.00 32.44 2213 LEU D O 1
ATOM 3489 N N . GLU D 2 46 ? -45.444 17.773 27.591 1.00 33.01 2214 GLU D N 1
ATOM 3490 C CA . GLU D 2 46 ? -46.896 17.650 27.429 1.00 34.25 2214 GLU D CA 1
ATOM 3491 C C . GLU D 2 46 ? -47.590 17.276 28.760 1.00 34.13 2214 GLU D C 1
ATOM 3492 O O . GLU D 2 46 ? -48.642 17.852 29.104 1.00 34.25 2214 GLU D O 1
ATOM 3498 N N . ARG D 2 47 ? -47.002 16.342 29.523 1.00 33.83 2215 ARG D N 1
ATOM 3499 C CA . ARG D 2 47 ? -47.588 15.941 30.811 1.00 34.30 2215 ARG D CA 1
ATOM 3500 C C . ARG D 2 47 ? -47.504 17.064 31.856 1.00 34.05 2215 ARG D C 1
ATOM 3501 O O . ARG D 2 47 ? -48.419 17.231 32.665 1.00 33.20 2215 ARG D O 1
ATOM 3509 N N . GLU D 2 48 ? -46.412 17.825 31.817 1.00 33.56 2216 GLU D N 1
ATOM 3510 C CA . GLU D 2 48 ? -46.222 18.976 32.686 1.00 34.42 2216 GLU D CA 1
ATOM 3511 C C . GLU D 2 48 ? -47.316 20.022 32.435 1.00 35.33 2216 GLU D C 1
ATOM 3512 O O . GLU D 2 48 ? -47.902 20.557 33.370 1.00 34.85 2216 GLU D O 1
ATOM 3518 N N . ASP D 2 49 ? -47.584 20.295 31.165 1.00 36.21 2217 ASP D N 1
ATOM 3519 C CA . ASP D 2 49 ? -48.667 21.209 30.776 1.00 37.73 2217 ASP D CA 1
ATOM 3520 C C . ASP D 2 49 ? -50.062 20.746 31.214 1.00 38.89 2217 ASP D C 1
ATOM 3521 O O . ASP D 2 49 ? -50.948 21.562 31.414 1.00 38.55 2217 ASP D O 1
ATOM 3526 N N . ALA D 2 50 ? -50.258 19.438 31.332 1.00 41.03 2218 ALA D N 1
ATOM 3527 C CA . ALA D 2 50 ? -51.561 18.876 31.697 1.00 43.12 2218 ALA D CA 1
ATOM 3528 C C . ALA D 2 50 ? -51.805 18.831 33.211 1.00 45.50 2218 ALA D C 1
ATOM 3529 O O . ALA D 2 50 ? -52.882 18.424 33.640 1.00 44.77 2218 ALA D O 1
ATOM 3531 N N . ARG D 2 51 ? -50.813 19.231 34.016 1.00 48.89 2219 ARG D N 1
ATOM 3532 C CA . ARG D 2 51 ? -50.994 19.384 35.467 1.00 51.75 2219 ARG D CA 1
ATOM 3533 C C . ARG D 2 51 ? -52.044 20.461 35.747 1.00 54.48 2219 ARG D C 1
ATOM 3534 O O . ARG D 2 51 ? -51.843 21.623 35.426 1.00 54.48 2219 ARG D O 1
ATOM 3542 N N . LEU D 2 52 ? -53.159 20.074 36.352 1.00 58.34 2220 LEU D N 1
ATOM 3543 C CA . LEU D 2 52 ? -54.264 21.011 36.566 1.00 60.94 2220 LEU D CA 1
ATOM 3544 C C . LEU D 2 52 ? -54.021 21.823 37.833 1.00 63.15 2220 LEU D C 1
ATOM 3545 O O . LEU D 2 52 ? -53.737 21.257 38.894 1.00 63.51 2220 LEU D O 1
ATOM 3558 N N . HIS E 1 3 ? 10.328 22.089 49.790 1.00 59.28 13 HIS E N 1
ATOM 3559 C CA . HIS E 1 3 ? 11.024 21.072 50.624 1.00 59.12 13 HIS E CA 1
ATOM 3560 C C . HIS E 1 3 ? 10.362 20.973 51.997 1.00 58.31 13 HIS E C 1
ATOM 3561 O O . HIS E 1 3 ? 9.711 21.915 52.467 1.00 57.56 13 HIS E O 1
ATOM 3576 N N . THR E 1 5 ? 12.162 20.595 54.661 1.00 54.37 15 THR E N 1
ATOM 3577 C CA . THR E 1 5 ? 13.076 21.255 55.594 1.00 53.23 15 THR E CA 1
ATOM 3578 C C . THR E 1 5 ? 12.583 22.670 55.919 1.00 52.32 15 THR E C 1
ATOM 3579 O O . THR E 1 5 ? 13.082 23.313 56.842 1.00 52.66 15 THR E O 1
ATOM 3583 N N . ARG E 1 6 ? 11.634 23.168 55.133 1.00 50.94 16 ARG E N 1
ATOM 3584 C CA . ARG E 1 6 ? 11.079 24.502 55.351 1.00 50.01 16 ARG E CA 1
ATOM 3585 C C . ARG E 1 6 ? 9.907 24.404 56.326 1.00 47.52 16 ARG E C 1
ATOM 3586 O O . ARG E 1 6 ? 9.202 23.401 56.370 1.00 46.77 16 ARG E O 1
ATOM 3594 N N . GLU E 1 7 ? 9.745 25.440 57.134 1.00 45.04 17 GLU E N 1
ATOM 3595 C CA . GLU E 1 7 ? 8.580 25.563 57.987 1.00 42.63 17 GLU E CA 1
ATOM 3596 C C . GLU E 1 7 ? 7.385 25.853 57.082 1.00 39.87 17 GLU E C 1
ATOM 3597 O O . GLU E 1 7 ? 7.469 26.643 56.140 1.00 39.98 17 GLU E O 1
ATOM 3611 N N . ARG E 1 9 ? 3.077 26.644 56.614 1.00 26.45 19 ARG E N 1
ATOM 3612 C CA . ARG E 1 9 ? 2.088 27.534 57.185 1.00 24.14 19 ARG E CA 1
ATOM 3613 C C . ARG E 1 9 ? 0.723 26.922 56.978 1.00 21.48 19 ARG E C 1
ATOM 3614 O O . ARG E 1 9 ? 0.348 26.536 55.870 1.00 19.72 19 ARG E O 1
ATOM 3622 N N . ILE E 1 10 ? -0.028 26.825 58.072 1.00 19.58 20 ILE E N 1
ATOM 3623 C CA . ILE E 1 10 ? -1.297 26.125 58.117 1.00 19.01 20 ILE E CA 1
ATOM 3624 C C . ILE E 1 10 ? -2.294 27.093 58.733 1.00 17.24 20 ILE E C 1
ATOM 3625 O O . ILE E 1 10 ? -1.960 27.776 59.672 1.00 18.38 20 ILE E O 1
ATOM 3630 N N . LEU E 1 11 ? -3.481 27.174 58.164 1.00 17.25 21 LEU E N 1
ATOM 3631 C CA . LEU E 1 11 ? -4.561 27.958 58.765 1.00 16.66 21 LEU E CA 1
ATOM 3632 C C . LEU E 1 11 ? -5.609 26.998 59.249 1.00 16.48 21 LEU E C 1
ATOM 3633 O O . LEU E 1 11 ? -5.987 26.068 58.551 1.00 16.81 21 LEU E O 1
ATOM 3638 N N . ILE E 1 12 ? -6.144 27.258 60.425 1.00 14.67 22 ILE E N 1
ATOM 3639 C CA . ILE E 1 12 ? -7.275 26.515 60.919 1.00 14.28 22 ILE E CA 1
ATOM 3640 C C . ILE E 1 12 ? -8.469 27.477 60.854 1.00 13.61 22 ILE E C 1
ATOM 3641 O O . ILE E 1 12 ? -8.495 28.527 61.527 1.00 14.68 22 ILE E O 1
ATOM 3646 N N . LEU E 1 13 ? -9.441 27.094 60.038 1.00 13.67 23 LEU E N 1
ATOM 3647 C CA . LEU E 1 13 ? -10.628 27.841 59.743 1.00 13.55 23 LEU E CA 1
ATOM 3648 C C . LEU E 1 13 ? -11.912 27.037 60.008 1.00 14.06 23 LEU E C 1
ATOM 3649 O O . LEU E 1 13 ? -11.873 25.854 60.263 1.00 13.78 23 LEU E O 1
ATOM 3654 N N . GLY E 1 14 ? -13.038 27.744 59.998 1.00 13.61 24 GLY E N 1
ATOM 3655 C CA . GLY E 1 14 ? -14.332 27.161 60.327 1.00 14.10 24 GLY E CA 1
ATOM 3656 C C . GLY E 1 14 ? -15.176 28.101 61.163 1.00 14.04 24 GLY E C 1
ATOM 3657 O O . GLY E 1 14 ? -14.664 29.052 61.739 1.00 14.06 24 GLY E O 1
ATOM 3658 N N . LEU E 1 15 ? -16.456 27.780 61.297 1.00 15.28 25 LEU E N 1
ATOM 3659 C CA . LEU E 1 15 ? -17.377 28.633 62.053 1.00 16.01 25 LEU E CA 1
ATOM 3660 C C . LEU E 1 15 ? -17.054 28.623 63.526 1.00 17.09 25 LEU E C 1
ATOM 3661 O O . LEU E 1 15 ? -16.424 27.706 64.022 1.00 15.56 25 LEU E O 1
ATOM 3666 N N . ASP E 1 16 ? -17.528 29.663 64.208 1.00 16.92 26 ASP E N 1
ATOM 3667 C CA . ASP E 1 16 ? -17.408 29.776 65.642 1.00 17.48 26 ASP E CA 1
ATOM 3668 C C . ASP E 1 16 ? -17.964 28.505 66.316 1.00 17.80 26 ASP E C 1
ATOM 3669 O O . ASP E 1 16 ? -18.972 27.960 65.867 1.00 18.00 26 ASP E O 1
ATOM 3674 N N . GLY E 1 17 ? -17.335 28.094 67.416 1.00 17.97 27 GLY E N 1
ATOM 3675 C CA . GLY E 1 17 ? -17.723 26.908 68.124 1.00 18.34 27 GLY E CA 1
ATOM 3676 C C . GLY E 1 17 ? -17.288 25.560 67.543 1.00 17.22 27 GLY E C 1
ATOM 3677 O O . GLY E 1 17 ? -17.546 24.526 68.163 1.00 18.29 27 GLY E O 1
ATOM 3678 N N . ALA E 1 18 ? -16.646 25.534 66.384 1.00 16.61 28 ALA E N 1
ATOM 3679 C CA . ALA E 1 18 ? -16.345 24.255 65.744 1.00 16.21 28 ALA E CA 1
ATOM 3680 C C . ALA E 1 18 ? -15.297 23.427 66.521 1.00 15.25 28 ALA E C 1
ATOM 3681 O O . ALA E 1 18 ? -15.334 22.228 66.408 1.00 16.72 28 ALA E O 1
ATOM 3683 N N . GLY E 1 19 ? -14.389 24.100 67.265 1.00 14.80 29 GLY E N 1
ATOM 3684 C CA . GLY E 1 19 ? -13.298 23.507 68.029 1.00 14.15 29 GLY E CA 1
ATOM 3685 C C . GLY E 1 19 ? -11.882 23.846 67.548 1.00 14.75 29 GLY E C 1
ATOM 3686 O O . GLY E 1 19 ? -10.942 23.142 67.849 1.00 14.21 29 GLY E O 1
ATOM 3687 N N . LYS E 1 20 ? -11.742 24.913 66.762 1.00 14.71 30 LYS E N 1
ATOM 3688 C CA . LYS E 1 20 ? -10.461 25.280 66.142 1.00 15.54 30 LYS E CA 1
ATOM 3689 C C . LYS E 1 20 ? -9.343 25.505 67.135 1.00 14.78 30 LYS E C 1
ATOM 3690 O O . LYS E 1 20 ? -8.257 24.934 67.003 1.00 14.83 30 LYS E O 1
ATOM 3696 N N . THR E 1 21 ? -9.636 26.297 68.165 1.00 14.44 31 THR E N 1
ATOM 3697 C CA . THR E 1 21 ? -8.677 26.621 69.190 1.00 14.66 31 THR E CA 1
ATOM 3698 C C . THR E 1 21 ? -8.319 25.381 70.035 1.00 14.11 31 THR E C 1
ATOM 3699 O O . THR E 1 21 ? -7.135 25.146 70.317 1.00 14.39 31 THR E O 1
ATOM 3703 N N . THR E 1 22 ? -9.314 24.555 70.359 1.00 15.29 32 THR E N 1
ATOM 3704 C CA . THR E 1 22 ? -9.089 23.296 71.077 1.00 15.26 32 THR E CA 1
ATOM 3705 C C . THR E 1 22 ? -8.128 22.399 70.256 1.00 16.75 32 THR E C 1
ATOM 3706 O O . THR E 1 22 ? -7.175 21.820 70.770 1.00 15.29 32 THR E O 1
ATOM 3710 N N . ILE E 1 23 ? -8.358 22.372 68.954 1.00 15.45 33 ILE E N 1
ATOM 3711 C CA . ILE E 1 23 ? -7.517 21.573 68.060 1.00 17.88 33 ILE E CA 1
ATOM 3712 C C . ILE E 1 23 ? -6.107 22.142 68.039 1.00 16.77 33 ILE E C 1
ATOM 3713 O O . ILE E 1 23 ? -5.148 21.364 68.188 1.00 18.42 33 ILE E O 1
ATOM 3718 N N . LEU E 1 24 ? -5.981 23.467 67.896 1.00 16.38 34 LEU E N 1
ATOM 3719 C CA . LEU E 1 24 ? -4.671 24.104 67.857 1.00 17.43 34 LEU E CA 1
ATOM 3720 C C . LEU E 1 24 ? 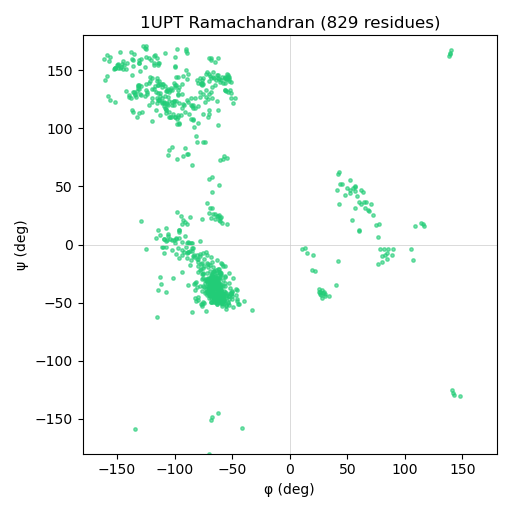-3.843 23.684 69.078 1.00 17.17 34 LEU E C 1
ATOM 3721 O O . LEU E 1 24 ? -2.700 23.242 68.938 1.00 16.99 34 LEU E O 1
ATOM 3726 N N . TYR E 1 25 ? -4.399 23.825 70.277 1.00 18.09 35 TYR E N 1
ATOM 3727 C CA . TYR E 1 25 ? -3.626 23.508 71.480 1.00 18.89 35 TYR E CA 1
ATOM 3728 C C . TYR E 1 25 ? -3.464 22.011 71.738 1.00 20.12 35 TYR E C 1
ATOM 3729 O O . TYR E 1 25 ? -2.457 21.620 72.323 1.00 20.45 35 TYR E O 1
ATOM 3738 N N . ARG E 1 26 ? -4.378 21.165 71.257 1.00 20.96 36 ARG E N 1
ATOM 3739 C CA . ARG E 1 26 ? -4.148 19.735 71.273 1.00 22.62 36 ARG E CA 1
ATOM 3740 C C . ARG E 1 26 ? -2.914 19.419 70.412 1.00 22.50 36 ARG E C 1
ATOM 3741 O O . ARG E 1 26 ? -2.053 18.633 70.791 1.00 22.64 36 ARG E O 1
ATOM 3749 N N . LEU E 1 27 ? -2.805 20.051 69.257 1.00 22.17 37 LEU E N 1
ATOM 3750 C CA . LEU E 1 27 ? -1.640 19.840 68.394 1.00 22.49 37 LEU E CA 1
ATOM 3751 C C . LEU E 1 27 ? -0.339 20.345 69.039 1.00 22.84 37 LEU E C 1
ATOM 3752 O O . LEU E 1 27 ? 0.700 19.704 68.921 1.00 22.40 37 LEU E O 1
ATOM 3757 N N . GLN E 1 28 ? -0.391 21.458 69.759 1.00 23.55 38 GLN E N 1
ATOM 3758 C CA . GLN E 1 28 ? 0.815 22.080 70.252 1.00 24.87 38 GLN E CA 1
ATOM 3759 C C . GLN E 1 28 ? 1.356 21.396 71.497 1.00 26.27 38 GLN E C 1
ATOM 3760 O O . GLN E 1 28 ? 2.553 21.120 71.581 1.00 27.24 38 GLN E O 1
ATOM 3766 N N . VAL E 1 29 ? 0.477 21.146 72.466 1.00 26.50 39 VAL E N 1
ATOM 3767 C CA . VAL E 1 29 ? 0.890 20.661 73.782 1.00 27.53 39 VAL E CA 1
ATOM 3768 C C . VAL E 1 29 ? 0.226 19.373 74.228 1.00 27.64 39 VAL E C 1
ATOM 3769 O O . VAL E 1 29 ? 0.598 18.834 75.251 1.00 29.77 39 VAL E O 1
ATOM 3773 N N . GLY E 1 30 ? -0.706 18.838 73.442 1.00 27.03 40 GLY E N 1
ATOM 3774 C CA . GLY E 1 30 ? -1.311 17.553 73.726 1.00 26.92 40 GLY E CA 1
ATOM 3775 C C . GLY E 1 30 ? -2.337 17.558 74.858 1.00 27.33 40 GLY E C 1
ATOM 3776 O O . GLY E 1 30 ? -2.686 16.503 75.361 1.00 27.50 40 GLY E O 1
ATOM 3777 N N . GLU E 1 31 ? -2.826 18.734 75.233 1.00 26.92 41 GLU E N 1
ATOM 3778 C CA . GLU E 1 31 ? -3.841 18.876 76.275 1.00 27.66 41 GLU E CA 1
ATOM 3779 C C . GLU E 1 31 ? -5.102 19.481 75.695 1.00 25.79 41 GLU E C 1
ATOM 3780 O O . GLU E 1 31 ? -5.034 20.197 74.700 1.00 24.86 41 GLU E O 1
ATOM 3786 N N . VAL E 1 32 ? -6.225 19.231 76.358 1.00 25.40 42 VAL E N 1
ATOM 3787 C CA . VAL E 1 32 ? -7.465 19.980 76.130 1.00 25.43 42 VAL E CA 1
ATOM 3788 C C . VAL E 1 32 ? -7.409 21.254 76.963 1.00 24.68 42 VAL E C 1
ATOM 3789 O O . VAL E 1 32 ? -7.345 21.193 78.206 1.00 24.34 42 VAL E O 1
ATOM 3793 N N . VAL E 1 33 ? -7.427 22.402 76.304 1.00 23.20 43 VAL E N 1
ATOM 3794 C CA . VAL E 1 33 ? -7.372 23.681 77.019 1.00 23.43 43 VAL E CA 1
ATOM 3795 C C . VAL E 1 33 ? -8.767 24.294 77.151 1.00 23.04 43 VAL E C 1
ATOM 3796 O O . VAL E 1 33 ? -9.707 23.927 76.471 1.00 22.39 43 VAL E O 1
ATOM 3800 N N . THR E 1 34 ? -8.868 25.218 78.079 1.00 23.34 44 THR E N 1
ATOM 3801 C CA . THR E 1 34 ? -10.060 25.992 78.280 1.00 24.11 44 THR E CA 1
ATOM 3802 C C . THR E 1 34 ? -9.981 27.252 77.460 1.00 22.19 44 THR E C 1
ATOM 3803 O O . THR E 1 34 ? -9.068 28.038 77.628 1.00 22.05 44 THR E O 1
ATOM 3807 N N . THR E 1 35 ? -10.935 27.414 76.548 1.00 21.47 45 THR E N 1
ATOM 3808 C CA . THR E 1 35 ? -10.919 28.492 75.572 1.00 21.79 45 THR E CA 1
ATOM 3809 C C . THR E 1 35 ? -11.946 29.558 75.835 1.00 22.17 45 THR E C 1
ATOM 3810 O O . THR E 1 35 ? -12.865 29.366 76.628 1.00 22.57 45 THR E O 1
ATOM 3814 N N . ILE E 1 36 ? -11.766 30.702 75.170 1.00 22.47 46 ILE E N 1
ATOM 3815 C CA . ILE E 1 36 ? -12.798 31.699 74.981 1.00 23.53 46 ILE E CA 1
ATOM 3816 C C . ILE E 1 36 ? -12.967 31.841 73.477 1.00 22.97 46 ILE E C 1
ATOM 3817 O O . ILE E 1 36 ? -12.051 31.470 72.730 1.00 23.09 46 ILE E O 1
ATOM 3822 N N . PRO E 1 37 ? -14.104 32.355 73.026 1.00 22.70 47 PRO E N 1
ATOM 3823 C CA . PRO E 1 37 ? -14.274 32.665 71.604 1.00 22.26 47 PRO E CA 1
ATOM 3824 C C . PRO E 1 37 ? -13.177 33.615 71.170 1.00 21.45 47 PRO E C 1
ATOM 3825 O O . PRO E 1 37 ? -12.829 34.562 71.863 1.00 21.70 47 PRO E O 1
ATOM 3829 N N . THR E 1 38 ? -12.577 33.279 70.048 1.00 20.36 48 THR E N 1
ATOM 3830 C CA . THR E 1 38 ? -11.421 33.975 69.523 1.00 19.46 48 THR E CA 1
ATOM 3831 C C . THR E 1 38 ? -11.824 35.162 68.699 1.00 19.24 48 THR E C 1
ATOM 3832 O O . THR E 1 38 ? -12.356 35.026 67.580 1.00 19.19 48 THR E O 1
ATOM 3836 N N . ILE E 1 39 ? -11.593 36.356 69.242 1.00 20.10 49 ILE E N 1
ATOM 3837 C CA . ILE E 1 39 ? -11.887 37.589 68.530 1.00 21.16 49 ILE E CA 1
ATOM 3838 C C . ILE E 1 39 ? -10.552 38.113 68.078 1.00 21.49 49 ILE E C 1
ATOM 3839 O O . ILE E 1 39 ? -9.942 38.971 68.727 1.00 23.37 49 ILE E O 1
ATOM 3844 N N . GLY E 1 40 ? -10.069 37.561 66.979 1.00 20.28 50 GLY E N 1
ATOM 3845 C CA . GLY E 1 40 ? -8.700 37.764 66.586 1.00 20.29 50 GLY E CA 1
ATOM 3846 C C . GLY E 1 40 ? -8.156 36.465 66.032 1.00 19.95 50 GLY E C 1
ATOM 3847 O O . GLY E 1 40 ? -8.757 35.874 65.148 1.00 19.12 50 GLY E O 1
ATOM 3848 N N . PHE E 1 41 ? -7.054 36.015 66.591 1.00 18.86 51 PHE E N 1
ATOM 3849 C CA . PHE E 1 41 ? -6.386 34.808 66.153 1.00 18.86 51 PHE E CA 1
ATOM 3850 C C . PHE E 1 41 ? -5.461 34.323 67.238 1.00 18.48 51 PHE E C 1
ATOM 3851 O O . PHE E 1 41 ? -5.098 35.092 68.145 1.00 18.33 51 PHE E O 1
ATOM 3859 N N . ASN E 1 42 ? -5.113 33.045 67.162 1.00 18.28 52 ASN E N 1
ATOM 3860 C CA . ASN E 1 42 ? -4.013 32.458 67.904 1.00 18.63 52 ASN E CA 1
ATOM 3861 C C . ASN E 1 42 ? -3.043 31.860 66.887 1.00 19.61 52 ASN E C 1
ATOM 3862 O O . ASN E 1 42 ? -3.441 31.309 65.868 1.00 19.04 52 ASN E O 1
ATOM 3867 N N . VAL E 1 43 ? -1.775 32.010 67.149 1.00 19.84 53 VAL E N 1
ATOM 3868 C CA . VAL E 1 43 ? -0.767 31.439 66.252 1.00 20.92 53 VAL E CA 1
ATOM 3869 C C . VAL E 1 43 ? 0.267 30.772 67.125 1.00 20.24 53 VAL E C 1
ATOM 3870 O O . VAL E 1 43 ? 0.697 31.371 68.103 1.00 20.81 53 VAL E O 1
ATOM 3874 N N . GLU E 1 44 ? 0.613 29.534 66.796 1.00 20.53 54 GLU E N 1
ATOM 3875 C CA . GLU E 1 44 ? 1.584 28.738 67.513 1.00 21.25 54 GLU E CA 1
ATOM 3876 C C . GLU E 1 44 ? 2.374 27.879 66.529 1.00 22.43 54 GLU E C 1
ATOM 3877 O O . GLU E 1 44 ? 1.913 27.553 65.425 1.00 20.84 54 GLU E O 1
ATOM 3883 N N . THR E 1 45 ? 3.579 27.535 66.957 1.00 23.10 55 THR E N 1
ATOM 3884 C CA . THR E 1 45 ? 4.428 26.597 66.270 1.00 24.17 55 THR E CA 1
ATOM 3885 C C . THR E 1 45 ? 4.016 25.238 66.754 1.00 25.02 55 THR E C 1
ATOM 3886 O O . THR E 1 45 ? 3.928 24.999 67.967 1.00 26.45 55 THR E O 1
ATOM 3890 N N . VAL E 1 46 ? 3.703 24.364 65.807 1.00 24.42 56 VAL E N 1
ATOM 3891 C CA . VAL E 1 46 ? 3.332 23.010 66.082 1.00 25.16 56 VAL E CA 1
ATOM 3892 C C . VAL E 1 46 ? 4.407 22.095 65.500 1.00 26.51 56 VAL E C 1
ATOM 3893 O O . VAL E 1 46 ? 4.884 22.334 64.395 1.00 25.94 56 VAL E O 1
ATOM 3897 N N . THR E 1 47 ? 4.789 21.076 66.268 1.00 27.49 57 THR E N 1
ATOM 3898 C CA . THR E 1 47 ? 5.751 20.065 65.851 1.00 28.78 57 THR E CA 1
ATOM 3899 C C . THR E 1 47 ? 4.993 18.771 65.673 1.00 28.77 57 THR E C 1
ATOM 3900 O O . THR E 1 47 ? 4.324 18.318 66.600 1.00 29.63 57 THR E O 1
ATOM 3904 N N . TYR E 1 48 ? 5.058 18.194 64.478 1.00 28.19 58 TYR E N 1
ATOM 3905 C CA . TYR E 1 48 ? 4.491 16.889 64.217 1.00 28.23 58 TYR E CA 1
ATOM 3906 C C . TYR E 1 48 ? 5.500 16.048 63.425 1.00 28.47 58 TYR E C 1
ATOM 3907 O O . TYR E 1 48 ? 5.987 16.475 62.399 1.00 27.60 58 TYR E O 1
ATOM 3916 N N . LYS E 1 49 ? 5.776 14.842 63.908 1.00 29.41 59 LYS E N 1
ATOM 3917 C CA . LYS E 1 49 ? 6.871 13.998 63.397 1.00 30.51 59 LYS E CA 1
ATOM 3918 C C . LYS E 1 49 ? 8.135 14.822 63.102 1.00 29.86 59 LYS E C 1
ATOM 3919 O O . LYS E 1 49 ? 8.742 14.713 62.052 1.00 30.94 59 LYS E O 1
ATOM 3925 N N . ASN E 1 50 ? 8.498 15.668 64.053 1.00 30.19 60 ASN E N 1
ATOM 3926 C CA . ASN E 1 50 ? 9.667 16.557 63.966 1.00 30.46 60 ASN E CA 1
ATOM 3927 C C . ASN E 1 50 ? 9.672 17.578 62.808 1.00 30.48 60 ASN E C 1
ATOM 3928 O O . ASN E 1 50 ? 10.675 18.235 62.575 1.00 30.92 60 ASN E O 1
ATOM 3933 N N . LEU E 1 51 ? 8.531 17.737 62.137 1.00 29.68 61 LEU E N 1
ATOM 3934 C CA . LEU E 1 51 ? 8.320 18.805 61.168 1.00 29.84 61 LEU E CA 1
ATOM 3935 C C . LEU E 1 51 ? 7.683 19.985 61.886 1.00 28.74 61 LEU E C 1
ATOM 3936 O O . LEU E 1 51 ? 6.902 19.785 62.828 1.00 27.70 61 LEU E O 1
ATOM 3941 N N . LYS E 1 52 ? 8.043 21.193 61.463 1.00 27.76 62 LYS E N 1
ATOM 3942 C CA . LYS E 1 52 ? 7.582 22.410 62.107 1.00 27.77 62 LYS E CA 1
ATOM 3943 C C . LYS E 1 52 ? 6.538 23.078 61.232 1.00 26.76 62 LYS E C 1
ATOM 3944 O O . LYS E 1 52 ? 6.708 23.226 60.025 1.00 25.35 62 LYS E O 1
ATOM 3950 N N . PHE E 1 53 ? 5.452 23.494 61.879 1.00 25.11 63 PHE E N 1
ATOM 3951 C CA . PHE E 1 53 ? 4.381 24.208 61.221 1.00 23.92 63 PHE E CA 1
ATOM 3952 C C . PHE E 1 53 ? 4.052 25.442 62.032 1.00 22.79 63 PHE E C 1
ATOM 3953 O O . PHE E 1 53 ? 3.997 25.381 63.248 1.00 23.18 63 PHE E O 1
ATOM 3961 N N . GLN E 1 54 ? 3.910 26.572 61.376 1.00 22.03 64 GLN E N 1
ATOM 3962 C CA . GLN E 1 54 ? 3.347 27.750 62.022 1.00 21.59 64 GLN E CA 1
ATOM 3963 C C . GLN E 1 54 ? 1.838 27.694 61.722 1.00 20.50 64 GLN E C 1
ATOM 3964 O O . GLN E 1 54 ? 1.434 27.726 60.548 1.00 18.24 64 GLN E O 1
ATOM 3970 N N . VAL E 1 55 ? 1.019 27.651 62.767 1.00 19.50 65 VAL E N 1
ATOM 3971 C CA . VAL E 1 55 ? -0.404 27.339 62.618 1.00 18.36 65 VAL E CA 1
ATOM 3972 C C . VAL E 1 55 ? -1.202 28.527 63.126 1.00 18.29 65 VAL E C 1
ATOM 3973 O O . VAL E 1 55 ? -1.018 28.959 64.263 1.00 19.03 65 VAL E O 1
ATOM 3977 N N . TRP E 1 56 ? -2.045 29.078 62.254 1.00 17.54 66 TRP E N 1
ATOM 3978 C CA . TRP E 1 56 ? -2.866 30.233 62.557 1.00 18.09 66 TRP E CA 1
ATOM 3979 C C . TRP E 1 56 ? -4.316 29.778 62.721 1.00 19.08 66 TRP E C 1
ATOM 3980 O O . TRP E 1 56 ? -4.899 29.206 61.813 1.00 19.95 66 TRP E O 1
ATOM 3991 N N . ASP E 1 57 ? -4.880 30.033 63.887 1.00 18.85 67 ASP E N 1
ATOM 3992 C CA . ASP E 1 57 ? -6.251 29.680 64.225 1.00 18.27 67 ASP E CA 1
ATOM 3993 C C . ASP E 1 57 ? -7.054 30.977 64.176 1.00 18.01 67 ASP E C 1
ATOM 3994 O O . ASP E 1 57 ? -6.827 31.854 64.995 1.00 16.82 67 ASP E O 1
ATOM 3999 N N . LEU E 1 58 ? -7.934 31.147 63.189 1.00 16.08 68 LEU E N 1
ATOM 4000 C CA . LEU E 1 58 ? -8.664 32.406 63.039 1.00 18.01 68 LEU E CA 1
ATOM 4001 C C . LEU E 1 58 ? -10.076 32.308 63.598 1.00 18.09 68 LEU E C 1
ATOM 4002 O O . LEU E 1 58 ? -10.765 31.308 63.409 1.00 19.62 68 LEU E O 1
ATOM 4007 N N . GLY E 1 59 ? -10.524 33.342 64.276 1.00 18.68 69 GLY E N 1
ATOM 4008 C CA . GLY E 1 59 ? -11.855 33.306 64.850 1.00 18.37 69 GLY E CA 1
ATOM 4009 C C . GLY E 1 59 ? -12.940 33.200 63.805 1.00 18.99 69 GLY E C 1
ATOM 4010 O O . GLY E 1 59 ? -12.799 33.754 62.719 1.00 18.60 69 GLY E O 1
ATOM 4011 N N . GLY E 1 60 ? -14.025 32.496 64.150 1.00 19.07 70 GLY E N 1
ATOM 4012 C CA . GLY E 1 60 ? -15.077 32.164 63.208 1.00 19.27 70 GLY E CA 1
ATOM 4013 C C . GLY E 1 60 ? -16.409 32.864 63.380 1.00 19.55 70 GLY E C 1
ATOM 4014 O O . GLY E 1 60 ? -17.356 32.568 62.673 1.00 19.85 70 GLY E O 1
ATOM 4015 N N . LEU E 1 61 ? -16.474 33.802 64.314 1.00 20.91 71 LEU E N 1
ATOM 4016 C CA . LEU E 1 61 ? -17.663 34.636 64.513 1.00 21.38 71 LEU E CA 1
ATOM 4017 C C . LEU E 1 61 ? -18.078 35.275 63.200 1.00 20.48 71 LEU E C 1
ATOM 4018 O O . LEU E 1 61 ? -17.236 35.687 62.424 1.00 19.37 71 LEU E O 1
ATOM 4023 N N . THR E 1 62 ? -19.385 35.347 62.952 1.00 20.21 72 THR E N 1
ATOM 4024 C CA . THR E 1 62 ? -19.891 35.838 61.667 1.00 20.92 72 THR E CA 1
ATOM 4025 C C . THR E 1 62 ? -19.201 37.130 61.193 1.00 21.01 72 THR E C 1
ATOM 4026 O O . THR E 1 62 ? -18.787 37.236 60.034 1.00 20.85 72 THR E O 1
ATOM 4030 N N . SER E 1 63 ? -19.098 38.116 62.087 1.00 22.05 73 SER E N 1
ATOM 4031 C CA . SER E 1 63 ? -18.621 39.451 61.690 1.00 22.35 73 SER E CA 1
ATOM 4032 C C . SER E 1 63 ? -17.120 39.522 61.379 1.00 21.77 73 SER E C 1
ATOM 4033 O O . SER E 1 63 ? -16.646 40.480 60.763 1.00 20.87 73 SER E O 1
ATOM 4036 N N . ILE E 1 64 ? -16.368 38.511 61.793 1.00 20.83 74 ILE E N 1
ATOM 4037 C CA . ILE E 1 64 ? -14.933 38.490 61.512 1.00 20.46 74 ILE E CA 1
ATOM 4038 C C . ILE E 1 64 ? -14.481 37.494 60.452 1.00 19.48 74 ILE E C 1
ATOM 4039 O O . ILE E 1 64 ? -13.308 37.469 60.122 1.00 19.30 74 ILE E O 1
ATOM 4044 N N . ARG E 1 65 ? -15.399 36.701 59.899 1.00 19.69 75 ARG E N 1
ATOM 4045 C CA . ARG E 1 65 ? -15.079 35.819 58.761 1.00 18.82 75 ARG E CA 1
ATOM 4046 C C . ARG E 1 65 ? -14.633 36.545 57.507 1.00 19.12 75 ARG E C 1
ATOM 4047 O O . ARG E 1 65 ? -13.800 36.004 56.785 1.00 18.14 75 ARG E O 1
ATOM 4055 N N . PRO E 1 66 ? -15.157 37.736 57.215 1.00 18.84 76 PRO E N 1
ATOM 4056 C CA . PRO E 1 66 ? -14.625 38.500 56.086 1.00 18.98 76 PRO E CA 1
ATOM 4057 C C . PRO E 1 66 ? -13.108 38.800 56.190 1.00 18.72 76 PRO E C 1
ATOM 4058 O O . PRO E 1 66 ? -12.513 39.095 55.194 1.00 20.62 76 PRO E O 1
ATOM 4062 N N . TYR E 1 67 ? -12.499 38.703 57.359 1.00 18.29 77 TYR E N 1
ATOM 4063 C CA . TYR E 1 67 ? -11.088 39.012 57.511 1.00 18.21 77 TYR E CA 1
ATOM 4064 C C . TYR E 1 67 ? -10.172 37.803 57.271 1.00 17.53 77 TYR E C 1
ATOM 4065 O O . TYR E 1 67 ? -8.961 37.970 57.204 1.00 17.41 77 TYR E O 1
ATOM 4074 N N . TRP E 1 68 ? -10.749 36.604 57.189 1.00 16.31 78 TRP E N 1
ATOM 4075 C CA . TRP E 1 68 ? -9.956 35.391 56.950 1.00 15.77 78 TRP E CA 1
ATOM 4076 C C . TRP E 1 68 ? -9.023 35.570 55.748 1.00 16.26 78 TRP E C 1
ATOM 4077 O O . TRP E 1 68 ? -7.869 35.178 55.793 1.00 17.30 78 TRP E O 1
ATOM 4088 N N . ARG E 1 69 ? -9.576 36.096 54.656 1.00 16.76 79 ARG E N 1
ATOM 4089 C CA . ARG E 1 69 ? -8.847 36.174 53.379 1.00 18.29 79 ARG E CA 1
ATOM 4090 C C . ARG E 1 69 ? -7.577 37.043 53.475 1.00 18.21 79 ARG E C 1
ATOM 4091 O O . ARG E 1 69 ? -6.680 36.880 52.669 1.00 18.03 79 ARG E O 1
ATOM 4099 N N . CYS E 1 70 ? -7.495 37.929 54.468 1.00 18.22 80 CYS E N 1
ATOM 4100 C CA . CYS E 1 70 ? -6.276 38.715 54.691 1.00 19.43 80 CYS E CA 1
ATOM 4101 C C . CYS E 1 70 ? -5.055 37.857 55.038 1.00 18.97 80 CYS E C 1
ATOM 4102 O O . CYS E 1 70 ? -3.913 38.314 54.937 1.00 20.62 80 CYS E O 1
ATOM 4105 N N . TYR E 1 71 ? -5.306 36.640 55.505 1.00 17.12 81 TYR E N 1
ATOM 4106 C CA . TYR E 1 71 ? -4.297 35.739 55.958 1.00 16.55 81 TYR E CA 1
ATOM 4107 C C . TYR E 1 71 ? -3.876 34.657 54.966 1.00 17.77 81 TYR E C 1
ATOM 4108 O O . TYR E 1 71 ? -3.042 33.853 55.305 1.00 18.79 81 TYR E O 1
ATOM 4117 N N . TYR E 1 72 ? -4.442 34.642 53.757 1.00 17.46 82 TYR E N 1
ATOM 4118 C CA . TYR E 1 72 ? -4.321 33.485 52.863 1.00 18.19 82 TYR E CA 1
ATOM 4119 C C . TYR E 1 72 ? -2.942 33.394 52.175 1.00 19.59 82 TYR E C 1
ATOM 4120 O O . TYR E 1 72 ? -2.546 32.305 51.727 1.00 20.51 82 TYR E O 1
ATOM 4129 N N . SER E 1 73 ? -2.206 34.493 52.097 1.00 20.87 83 SER E N 1
ATOM 4130 C CA . SER E 1 73 ? -0.883 34.449 51.434 1.00 22.82 83 SER E CA 1
ATOM 4131 C C . SER E 1 73 ? 0.043 33.400 52.017 1.00 22.54 83 SER E C 1
ATOM 4132 O O . SER E 1 73 ? 0.197 33.290 53.233 1.00 22.47 83 SER E O 1
ATOM 4135 N N . ASN E 1 74 ? 0.660 32.610 51.139 1.00 23.41 84 ASN E N 1
ATOM 4136 C CA . ASN E 1 74 ? 1.651 31.592 51.521 1.00 25.12 84 ASN E CA 1
ATOM 4137 C C . ASN E 1 74 ? 1.111 30.495 52.416 1.00 24.56 84 ASN E C 1
ATOM 4138 O O . ASN E 1 74 ? 1.702 30.166 53.424 1.00 27.41 84 ASN E O 1
ATOM 4143 N N . THR E 1 75 ? -0.026 29.954 52.075 1.00 22.82 85 THR E N 1
ATOM 4144 C CA . THR E 1 75 ? -0.641 28.959 52.924 1.00 22.31 85 THR E CA 1
ATOM 4145 C C . THR E 1 75 ? -0.385 27.598 52.315 1.00 21.22 85 THR E C 1
ATOM 4146 O O . THR E 1 75 ? -0.777 27.347 51.183 1.00 21.84 85 THR E O 1
ATOM 4150 N N . ASP E 1 76 ? 0.240 26.705 53.063 1.00 20.34 86 ASP E N 1
ATOM 4151 C CA . ASP E 1 76 ? 0.448 25.326 52.579 1.00 20.10 86 ASP E CA 1
ATOM 4152 C C . ASP E 1 76 ? -0.735 24.395 52.756 1.00 20.21 86 ASP E C 1
ATOM 4153 O O . ASP E 1 76 ? -0.922 23.473 51.948 1.00 19.45 86 ASP E O 1
ATOM 4158 N N . ALA E 1 77 ? -1.513 24.592 53.840 1.00 18.52 87 ALA E N 1
ATOM 4159 C CA . ALA E 1 77 ? -2.685 23.773 54.108 1.00 17.93 87 ALA E CA 1
ATOM 4160 C C . ALA E 1 77 ? -3.723 24.542 54.916 1.00 17.63 87 ALA E C 1
ATOM 4161 O O . ALA E 1 77 ? -3.387 25.460 55.648 1.00 17.12 87 ALA E O 1
ATOM 4163 N N . VAL E 1 78 ? -4.973 24.173 54.699 1.00 17.31 88 VAL E N 1
ATOM 4164 C CA . VAL E 1 78 ? -6.102 24.634 55.490 1.00 18.20 88 VAL E CA 1
ATOM 4165 C C . VAL E 1 78 ? -6.671 23.427 56.252 1.00 16.97 88 VAL E C 1
ATOM 4166 O O . VAL E 1 78 ? -6.965 22.367 55.650 1.00 18.28 88 VAL E O 1
ATOM 4170 N N . ILE E 1 79 ? -6.760 23.545 57.572 1.00 17.13 89 ILE E N 1
ATOM 4171 C CA . ILE E 1 79 ? -7.529 22.610 58.366 1.00 16.62 89 ILE E CA 1
ATOM 4172 C C . ILE E 1 79 ? -8.905 23.272 58.592 1.00 16.15 89 ILE E C 1
ATOM 4173 O O . ILE E 1 79 ? -9.007 24.301 59.260 1.00 15.28 89 ILE E O 1
ATOM 4178 N N . TYR E 1 80 ? -9.932 22.704 57.978 1.00 15.85 90 TYR E N 1
ATOM 4179 C CA . TYR E 1 80 ? -11.263 23.277 58.003 1.00 14.52 90 TYR E CA 1
ATOM 4180 C C . TYR E 1 80 ? -12.090 22.454 58.981 1.00 13.73 90 TYR E C 1
ATOM 4181 O O . TYR E 1 80 ? -12.334 21.255 58.787 1.00 15.06 90 TYR E O 1
ATOM 4190 N N . VAL E 1 81 ? -12.413 23.075 60.110 1.00 14.29 91 VAL E N 1
ATOM 4191 C CA . VAL E 1 81 ? -13.070 22.386 61.190 1.00 14.33 91 VAL E CA 1
ATOM 4192 C C . VAL E 1 81 ? -14.579 22.631 61.115 1.00 14.75 91 VAL E C 1
ATOM 4193 O O . VAL E 1 81 ? -15.018 23.762 61.004 1.00 14.15 91 VAL E O 1
ATOM 4197 N N . VAL E 1 82 ? -15.346 21.550 61.173 1.00 15.98 92 VAL E N 1
ATOM 4198 C CA . VAL E 1 82 ? -16.779 21.584 61.052 1.00 16.74 92 VAL E CA 1
ATOM 4199 C C . VAL E 1 82 ? -17.382 20.867 62.295 1.00 17.10 92 VAL E C 1
ATOM 4200 O O . VAL E 1 82 ? -16.952 19.790 62.660 1.00 17.08 92 VAL E O 1
ATOM 4204 N N . ASP E 1 83 ? -18.301 21.516 62.989 1.00 16.51 93 ASP E N 1
ATOM 4205 C CA . ASP E 1 83 ? -19.045 20.851 64.064 1.00 17.95 93 ASP E CA 1
ATOM 4206 C C . ASP E 1 83 ? -20.010 19.825 63.448 1.00 18.02 93 ASP E C 1
ATOM 4207 O O . ASP E 1 83 ? -20.958 20.192 62.773 1.00 17.78 93 ASP E O 1
ATOM 4212 N N . SER E 1 84 ? -19.739 18.545 63.697 1.00 18.24 94 SER E N 1
ATOM 4213 C CA . SER E 1 84 ? -20.557 17.426 63.220 1.00 18.95 94 SER E CA 1
ATOM 4214 C C . SER E 1 84 ? -21.988 17.363 63.735 1.00 20.76 94 SER E C 1
ATOM 4215 O O . SER E 1 84 ? -22.791 16.616 63.210 1.00 20.21 94 SER E O 1
ATOM 4218 N N . CYS E 1 85 ? -22.300 18.130 64.761 1.00 21.42 95 CYS E N 1
ATOM 4219 C CA . CYS E 1 85 ? -23.661 18.207 65.292 1.00 24.38 95 CYS E CA 1
ATOM 4220 C C . CYS E 1 85 ? -24.456 19.382 64.743 1.00 24.65 95 CYS E C 1
ATOM 4221 O O . CYS E 1 85 ? -25.676 19.420 64.908 1.00 26.32 95 CYS E O 1
ATOM 4224 N N . ASP E 1 86 ? -23.797 20.317 64.065 1.00 23.34 96 ASP E N 1
ATOM 4225 C CA . ASP E 1 86 ? -24.459 21.560 63.628 1.00 24.18 96 ASP E CA 1
ATOM 4226 C C . ASP E 1 86 ? -25.092 21.412 62.248 1.00 23.27 96 ASP E C 1
ATOM 4227 O O . ASP E 1 86 ? -24.555 21.867 61.228 1.00 23.48 96 ASP E O 1
ATOM 4232 N N . ARG E 1 87 ? -26.248 20.771 62.218 1.00 22.78 97 ARG E N 1
ATOM 4233 C CA . ARG E 1 87 ? -26.949 20.584 60.970 1.00 22.86 97 ARG E CA 1
ATOM 4234 C C . ARG E 1 87 ? -27.416 21.890 60.357 1.00 22.79 97 ARG E C 1
ATOM 4235 O O . ARG E 1 87 ? -27.379 22.028 59.153 1.00 24.11 97 ARG E O 1
ATOM 4243 N N . ASP E 1 88 ? -27.852 22.841 61.171 1.00 22.94 98 ASP E N 1
ATOM 4244 C CA . ASP E 1 88 ? -28.434 24.067 60.636 1.00 23.62 98 ASP E CA 1
ATOM 4245 C C . ASP E 1 88 ? -27.411 24.949 59.914 1.00 23.87 98 ASP E C 1
ATOM 4246 O O . ASP E 1 88 ? -27.790 25.709 59.008 1.00 24.83 98 ASP E O 1
ATOM 4251 N N . ARG E 1 89 ? -26.127 24.835 60.285 1.00 22.96 99 ARG E N 1
ATOM 4252 C CA . ARG E 1 89 ? -25.108 25.731 59.743 1.00 22.79 99 ARG E CA 1
ATOM 4253 C C . ARG E 1 89 ? -24.093 25.044 58.842 1.00 22.32 99 ARG E C 1
ATOM 4254 O O . ARG E 1 89 ? -23.164 25.701 58.449 1.00 23.74 99 ARG E O 1
ATOM 4262 N N . ILE E 1 90 ? -24.268 23.772 58.474 1.00 21.95 100 ILE E N 1
ATOM 4263 C CA . ILE E 1 90 ? -23.322 23.134 57.562 1.00 21.74 100 ILE E CA 1
ATOM 4264 C C . ILE E 1 90 ? -23.373 23.816 56.199 1.00 21.27 100 ILE E C 1
ATOM 4265 O O . ILE E 1 90 ? -22.353 23.877 55.513 1.00 21.38 100 ILE E O 1
ATOM 4270 N N . GLY E 1 91 ? -24.541 24.350 55.827 1.00 20.33 101 GLY E N 1
ATOM 4271 C CA . GLY E 1 91 ? -24.680 25.110 54.594 1.00 21.08 101 GLY E CA 1
ATOM 4272 C C . GLY E 1 91 ? -23.832 26.373 54.554 1.00 20.53 101 GLY E C 1
ATOM 4273 O O . GLY E 1 91 ? -23.350 26.761 53.481 1.00 21.59 101 GLY E O 1
ATOM 4274 N N . ILE E 1 92 ? -23.696 27.041 55.703 1.00 20.10 102 ILE E N 1
ATOM 4275 C CA . ILE E 1 92 ? -22.773 28.182 55.858 1.00 20.82 102 ILE E CA 1
ATOM 4276 C C . ILE E 1 92 ? -21.328 27.712 55.713 1.00 20.26 102 ILE E C 1
ATOM 4277 O O . ILE E 1 92 ? -20.505 28.378 55.081 1.00 19.72 102 ILE E O 1
ATOM 4282 N N . SER E 1 93 ? -20.995 26.584 56.343 1.00 20.57 103 SER E N 1
ATOM 4283 C CA . SER E 1 93 ? -19.612 26.073 56.254 1.00 20.62 103 SER E CA 1
ATOM 4284 C C . SER E 1 93 ? -19.328 25.780 54.775 1.00 19.36 103 SER E C 1
ATOM 4285 O O . SER E 1 93 ? -18.224 25.984 54.313 1.00 20.12 103 SER E O 1
ATOM 4288 N N . LYS E 1 94 ? -20.326 25.255 54.052 1.00 19.57 104 LYS E N 1
ATOM 4289 C CA . LYS E 1 94 ? -20.195 24.951 52.629 1.00 19.66 104 LYS E CA 1
ATOM 4290 C C . LYS E 1 94 ? -19.918 26.213 51.786 1.00 19.62 104 LYS E C 1
ATOM 4291 O O . LYS E 1 94 ? -18.992 26.241 50.981 1.00 18.90 104 LYS E O 1
ATOM 4297 N N . SER E 1 95 ? -20.691 27.264 52.004 1.00 19.40 105 SER E N 1
ATOM 4298 C CA . SER E 1 95 ? -20.536 28.487 51.221 1.00 20.54 105 SER E CA 1
ATOM 4299 C C . SER E 1 95 ? -19.258 29.238 51.598 1.00 20.20 105 SER E C 1
ATOM 4300 O O . SER E 1 95 ? -18.635 29.844 50.752 1.00 20.09 105 SER E O 1
ATOM 4303 N N . GLU E 1 96 ? -18.822 29.178 52.849 1.00 20.40 106 GLU E N 1
ATOM 4304 C CA . GLU E 1 96 ? -17.571 29.828 53.213 1.00 20.84 106 GLU E CA 1
ATOM 4305 C C . GLU E 1 96 ? -16.394 29.086 52.572 1.00 20.44 106 GLU E C 1
ATOM 4306 O O . GLU E 1 96 ? -15.425 29.712 52.154 1.00 19.81 106 GLU E O 1
ATOM 4312 N N . LEU E 1 97 ? -16.514 27.764 52.431 1.00 19.58 107 LEU E N 1
ATOM 4313 C CA . LEU E 1 97 ? -15.462 26.953 51.866 1.00 19.59 107 LEU E CA 1
ATOM 4314 C C . LEU E 1 97 ? -15.365 27.187 50.374 1.00 19.98 107 LEU E C 1
ATOM 4315 O O . LEU E 1 97 ? -14.279 27.313 49.861 1.00 18.59 107 LEU E O 1
ATOM 4320 N N . VAL E 1 98 ? -16.502 27.300 49.694 1.00 20.34 108 VAL E N 1
ATOM 4321 C CA . VAL E 1 98 ? -16.499 27.646 48.252 1.00 21.51 108 VAL E CA 1
ATOM 4322 C C . VAL E 1 98 ? -15.807 28.977 48.032 1.00 21.59 108 VAL E C 1
ATOM 4323 O O . VAL E 1 98 ? -14.916 29.078 47.176 1.00 22.19 108 VAL E O 1
ATOM 4327 N N . ALA E 1 99 ? -16.183 29.983 48.820 1.00 21.39 109 ALA E N 1
ATOM 4328 C CA . ALA E 1 99 ? -15.610 31.322 48.671 1.00 22.05 109 ALA E CA 1
ATOM 4329 C C . ALA E 1 99 ? -14.113 31.331 48.901 1.00 21.89 109 ALA E C 1
ATOM 4330 O O . ALA E 1 99 ? -13.373 31.978 48.141 1.00 22.18 109 ALA E O 1
ATOM 4340 N N . LEU E 1 101 ? -11.928 28.904 48.570 1.00 21.74 111 LEU E N 1
ATOM 4341 C CA . LEU E 1 101 ? -11.186 28.142 47.570 1.00 23.02 111 LEU E CA 1
ATOM 4342 C C . LEU E 1 101 ? -11.283 28.728 46.151 1.00 23.91 111 LEU E C 1
ATOM 4343 O O . LEU E 1 101 ? -10.626 28.255 45.244 1.00 24.50 111 LEU E O 1
ATOM 4348 N N . GLU E 1 102 ? -12.061 29.786 45.966 1.00 25.33 112 GLU E N 1
ATOM 4349 C CA . GLU E 1 102 ? -11.992 30.564 44.724 1.00 26.49 112 GLU E CA 1
ATOM 4350 C C . GLU E 1 102 ? -10.793 31.516 44.749 1.00 26.09 112 GLU E C 1
ATOM 4351 O O . GLU E 1 102 ? -10.447 32.091 43.725 1.00 26.63 112 GLU E O 1
ATOM 4357 N N . GLU E 1 103 ? -10.173 31.702 45.913 1.00 25.21 113 GLU E N 1
ATOM 4358 C CA . GLU E 1 103 ? -9.089 32.685 46.063 1.00 25.21 113 GLU E CA 1
ATOM 4359 C C . GLU E 1 103 ? -7.792 32.171 45.428 1.00 24.64 113 GLU E C 1
ATOM 4360 O O . GLU E 1 103 ? -7.359 31.068 45.728 1.00 21.86 113 GLU E O 1
ATOM 4366 N N . GLU E 1 104 ? -7.164 32.987 44.572 1.00 24.65 114 GLU E N 1
ATOM 4367 C CA . GLU E 1 104 ? -5.890 32.638 43.949 1.00 26.01 114 GLU E CA 1
ATOM 4368 C C . GLU E 1 104 ? -4.797 32.298 44.970 1.00 24.92 114 GLU E C 1
ATOM 4369 O O . GLU E 1 104 ? -3.963 31.421 44.747 1.00 23.87 114 GLU E O 1
ATOM 4375 N N . GLU E 1 105 ? -4.797 32.987 46.106 1.00 24.77 115 GLU E N 1
ATOM 4376 C CA . GLU E 1 105 ? -3.765 32.768 47.110 1.00 24.82 115 GLU E CA 1
ATOM 4377 C C . GLU E 1 105 ? -3.813 31.386 47.739 1.00 23.22 115 GLU E C 1
ATOM 4378 O O . GLU E 1 105 ? -2.806 30.934 48.250 1.00 22.83 115 GLU E O 1
ATOM 4384 N N . LEU E 1 106 ? -4.968 30.728 47.688 1.00 22.73 116 LEU E N 1
ATOM 4385 C CA . LEU E 1 106 ? -5.124 29.391 48.238 1.00 22.24 116 LEU E CA 1
ATOM 4386 C C . LEU E 1 106 ? -4.959 28.281 47.192 1.00 23.31 116 LEU E C 1
ATOM 4387 O O . LEU E 1 106 ? -5.248 27.159 47.478 1.00 21.51 116 LEU E O 1
ATOM 4392 N N . ARG E 1 107 ? -4.448 28.607 45.995 1.00 24.35 117 ARG E N 1
ATOM 4393 C CA . ARG E 1 107 ? -4.400 27.664 44.860 1.00 25.65 117 ARG E CA 1
ATOM 4394 C C . ARG E 1 107 ? -3.745 26.323 45.217 1.00 25.22 117 ARG E C 1
ATOM 4395 O O . ARG E 1 107 ? -4.310 25.265 44.938 1.00 25.28 117 ARG E O 1
ATOM 4403 N N . LYS E 1 108 ? -2.601 26.372 45.884 1.00 25.08 118 LYS E N 1
ATOM 4404 C CA . LYS E 1 108 ? -1.816 25.166 46.148 1.00 25.96 118 LYS E CA 1
ATOM 4405 C C . LYS E 1 108 ? -2.154 24.487 47.484 1.00 24.95 118 LYS E C 1
ATOM 4406 O O . LYS E 1 108 ? -1.630 23.418 47.810 1.00 24.86 118 LYS E O 1
ATOM 4412 N N . ALA E 1 109 ? -3.001 25.125 48.287 1.00 22.35 119 ALA E N 1
ATOM 4413 C CA . ALA E 1 109 ? -3.213 24.631 49.636 1.00 22.57 119 ALA E CA 1
ATOM 4414 C C . ALA E 1 109 ? -3.864 23.279 49.612 1.00 21.34 119 ALA E C 1
ATOM 4415 O O . ALA E 1 109 ? -4.782 23.014 48.852 1.00 21.68 119 ALA E O 1
ATOM 4417 N N . ILE E 1 110 ? -3.366 22.408 50.457 1.00 21.62 120 ILE E N 1
ATOM 4418 C CA . ILE E 1 110 ? -4.033 21.156 50.753 1.00 21.55 120 ILE E CA 1
ATOM 4419 C C . ILE E 1 110 ? -5.209 21.441 51.686 1.00 21.53 120 ILE E C 1
ATOM 4420 O O . ILE E 1 110 ? -5.106 22.308 52.572 1.00 21.06 120 ILE E O 1
ATOM 4425 N N . LEU E 1 111 ? -6.321 20.746 51.490 1.00 20.14 121 LEU E N 1
ATOM 4426 C CA . LEU E 1 111 ? -7.478 20.888 52.383 1.00 20.30 121 LEU E CA 1
ATOM 4427 C C . LEU E 1 111 ? -7.677 19.656 53.239 1.00 19.98 121 LEU E C 1
ATOM 4428 O O . LEU E 1 111 ? -7.913 18.571 52.708 1.00 20.11 121 LEU E O 1
ATOM 4433 N N . VAL E 1 112 ? -7.614 19.799 54.567 1.00 18.72 122 VAL E N 1
ATOM 4434 C CA . VAL E 1 112 ? -7.957 18.701 55.438 1.00 18.67 122 VAL E CA 1
ATOM 4435 C C . VAL E 1 112 ? -9.212 19.100 56.178 1.00 17.25 122 VAL E C 1
ATOM 4436 O O . VAL E 1 112 ? -9.201 20.125 56.844 1.00 17.94 122 VAL E O 1
ATOM 4440 N N . VAL E 1 113 ? -10.277 18.310 56.105 1.00 16.43 123 VAL E N 1
ATOM 4441 C CA . VAL E 1 113 ? -11.515 18.669 56.794 1.00 17.26 123 VAL E CA 1
ATOM 4442 C C . VAL E 1 113 ? -11.605 17.840 58.065 1.00 17.08 123 VAL E C 1
ATOM 4443 O O . VAL E 1 113 ? -11.515 16.612 57.991 1.00 18.40 123 VAL E O 1
ATOM 4447 N N . PHE E 1 114 ? -11.657 18.500 59.223 1.00 17.76 124 PHE E N 1
ATOM 4448 C CA . PHE E 1 114 ? -11.859 17.849 60.515 1.00 17.80 124 PHE E CA 1
ATOM 4449 C C . PHE E 1 114 ? -13.351 17.940 60.831 1.00 17.14 124 PHE E C 1
ATOM 4450 O O . PHE E 1 114 ? -13.885 19.006 61.189 1.00 17.87 124 PHE E O 1
ATOM 4458 N N . ALA E 1 115 ? -14.030 16.817 60.667 1.00 16.95 125 ALA E N 1
ATOM 4459 C CA . ALA E 1 115 ? -15.426 16.639 61.046 1.00 17.59 125 ALA E CA 1
ATOM 4460 C C . ALA E 1 115 ? -15.424 16.355 62.546 1.00 17.67 125 ALA E C 1
ATOM 4461 O O . ALA E 1 115 ? -15.222 15.219 62.970 1.00 19.62 125 ALA E O 1
ATOM 4463 N N . ASN E 1 116 ? -15.575 17.424 63.321 1.00 16.61 126 ASN E N 1
ATOM 4464 C CA . ASN E 1 116 ? -15.181 17.440 64.716 1.00 16.58 126 ASN E CA 1
ATOM 4465 C C . ASN E 1 116 ? -16.400 17.188 65.634 1.00 17.05 126 ASN E C 1
ATOM 4466 O O . ASN E 1 116 ? -17.532 17.195 65.180 1.00 16.41 126 ASN E O 1
ATOM 4471 N N . LYS E 1 117 ? -16.140 16.934 66.914 1.00 16.92 127 LYS E N 1
ATOM 4472 C CA . LYS E 1 117 ? -17.152 16.566 67.889 1.00 18.57 127 LYS E CA 1
ATOM 4473 C C . LYS E 1 117 ? -17.847 15.241 67.523 1.00 19.27 127 LYS E C 1
ATOM 4474 O O . LYS E 1 117 ? -19.048 15.044 67.782 1.00 19.78 127 LYS E O 1
ATOM 4480 N N . GLN E 1 118 ? -17.085 14.318 66.943 1.00 21.59 128 GLN E N 1
ATOM 4481 C CA . GLN E 1 118 ? -17.607 12.993 66.644 1.00 23.04 128 GLN E CA 1
ATOM 4482 C C . GLN E 1 118 ? -17.793 12.099 67.897 1.00 24.25 128 GLN E C 1
ATOM 4483 O O . GLN E 1 118 ? -18.330 11.005 67.796 1.00 24.48 128 GLN E O 1
ATOM 4489 N N . ASP E 1 119 ? -17.351 12.561 69.055 1.00 26.47 129 ASP E N 1
ATOM 4490 C CA . ASP E 1 119 ? -17.687 11.920 70.322 1.00 27.67 129 ASP E CA 1
ATOM 4491 C C . ASP E 1 119 ? -19.158 12.085 70.713 1.00 29.42 129 ASP E C 1
ATOM 4492 O O . ASP E 1 119 ? -19.635 11.424 71.636 1.00 28.96 129 ASP E O 1
ATOM 4505 N N . GLU E 1 121 ? -23.221 11.823 70.259 1.00 35.03 131 GLU E N 1
ATOM 4506 C CA . GLU E 1 121 ? -24.044 10.715 69.764 1.00 36.48 131 GLU E CA 1
ATOM 4507 C C . GLU E 1 121 ? -24.758 11.044 68.463 1.00 35.98 131 GLU E C 1
ATOM 4508 O O . GLU E 1 121 ? -24.888 10.198 67.582 1.00 36.63 131 GLU E O 1
ATOM 4514 N N . GLN E 1 122 ? -25.247 12.259 68.344 1.00 35.50 132 GLN E N 1
ATOM 4515 C CA . GLN E 1 122 ? -26.023 12.595 67.164 1.00 35.45 132 GLN E CA 1
ATOM 4516 C C . GLN E 1 122 ? -25.154 13.314 66.110 1.00 33.16 132 GLN E C 1
ATOM 4517 O O . GLN E 1 122 ? -25.660 14.084 65.316 1.00 33.05 132 GLN E O 1
ATOM 4523 N N . ALA E 1 123 ? -23.847 13.037 66.096 1.00 30.68 133 ALA E N 1
ATOM 4524 C CA . ALA E 1 123 ? -22.958 13.566 65.049 1.00 28.84 133 ALA E CA 1
ATOM 4525 C C . ALA E 1 123 ? -23.404 13.029 63.698 1.00 27.86 133 ALA E C 1
ATOM 4526 O O . ALA E 1 123 ? -23.752 11.868 63.591 1.00 27.17 133 ALA E O 1
ATOM 4536 N N . THR E 1 125 ? -22.619 11.690 59.927 1.00 26.04 135 THR E N 1
ATOM 4537 C CA . THR E 1 125 ? -21.586 10.788 59.466 1.00 26.79 135 THR E CA 1
ATOM 4538 C C . THR E 1 125 ? -20.666 11.567 58.541 1.00 26.88 135 THR E C 1
ATOM 4539 O O . THR E 1 125 ? -21.029 12.611 58.005 1.00 25.92 135 THR E O 1
ATOM 4543 N N . SER E 1 126 ? -19.480 11.029 58.352 1.00 27.25 136 SER E N 1
ATOM 4544 C CA . SER E 1 126 ? -18.493 11.608 57.488 1.00 28.25 136 SER E CA 1
ATOM 4545 C C . SER E 1 126 ? -19.060 11.764 56.081 1.00 27.67 136 SER E C 1
ATOM 4546 O O . SER E 1 126 ? -18.844 12.771 55.396 1.00 25.87 136 SER E O 1
ATOM 4549 N N . SER E 1 127 ? -19.765 10.739 55.639 1.00 27.39 137 SER E N 1
ATOM 4550 C CA . SER E 1 127 ? -20.205 10.681 54.249 1.00 27.60 137 SER E CA 1
ATOM 4551 C C . SER E 1 127 ? -21.251 11.767 53.976 1.00 26.42 137 SER E C 1
ATOM 4552 O O . SER E 1 127 ? -21.158 12.480 52.991 1.00 26.49 137 SER E O 1
ATOM 4555 N N . GLU E 1 128 ? -22.190 11.982 54.881 1.00 26.44 138 GLU E N 1
ATOM 4556 C CA . GLU E 1 128 ? -23.158 13.053 54.654 1.00 26.51 138 GLU E CA 1
ATOM 4557 C C . GLU E 1 128 ? -22.537 14.447 54.808 1.00 25.07 138 GLU E C 1
ATOM 4558 O O . GLU E 1 128 ? -22.942 15.350 54.126 1.00 24.50 138 GLU E O 1
ATOM 4572 N N . ALA E 1 130 ? -19.414 15.283 53.913 1.00 20.31 140 ALA E N 1
ATOM 4573 C CA . ALA E 1 130 ? -18.661 15.529 52.680 1.00 20.73 140 ALA E CA 1
ATOM 4574 C C . ALA E 1 130 ? -19.591 16.066 51.593 1.00 21.03 140 ALA E C 1
ATOM 4575 O O . ALA E 1 130 ? -19.255 17.023 50.904 1.00 19.20 140 ALA E O 1
ATOM 4577 N N . ASN E 1 131 ? -20.789 15.500 51.510 1.00 21.34 141 ASN E N 1
ATOM 4578 C CA . ASN E 1 131 ? -21.783 15.986 50.539 1.00 21.60 141 ASN E CA 1
ATOM 4579 C C . ASN E 1 131 ? -22.362 17.351 50.919 1.00 21.39 141 ASN E C 1
ATOM 4580 O O . ASN E 1 131 ? -22.460 18.269 50.110 1.00 21.13 141 ASN E O 1
ATOM 4585 N N . SER E 1 132 ? -22.679 17.510 52.191 1.00 21.35 142 SER E N 1
ATOM 4586 C CA . SER E 1 132 ? -23.213 18.769 52.688 1.00 22.32 142 SER E CA 1
ATOM 4587 C C . SER E 1 132 ? -22.211 19.913 52.632 1.00 21.10 142 SER E C 1
ATOM 4588 O O . SER E 1 132 ? -22.618 21.056 52.598 1.00 22.05 142 SER E O 1
ATOM 4591 N N . LEU E 1 133 ? -20.911 19.610 52.544 1.00 20.84 143 LEU E N 1
ATOM 4592 C CA . LEU E 1 133 ? -19.864 20.632 52.469 1.00 20.75 143 LEU E CA 1
ATOM 4593 C C . LEU E 1 133 ? -19.435 20.894 51.019 1.00 21.44 143 LEU E C 1
ATOM 4594 O O . LEU E 1 133 ? -18.543 21.695 50.792 1.00 20.93 143 LEU E O 1
ATOM 4599 N N . GLY E 1 134 ? -20.009 20.140 50.089 1.00 20.64 144 GLY E N 1
ATOM 4600 C CA . GLY E 1 134 ? -19.703 20.233 48.675 1.00 21.02 144 GLY E CA 1
ATOM 4601 C C . GLY E 1 134 ? -18.309 19.776 48.321 1.00 20.87 144 GLY E C 1
ATOM 4602 O O . GLY E 1 134 ? -17.696 20.296 47.387 1.00 21.68 144 GLY E O 1
ATOM 4603 N N . LEU E 1 135 ? -17.770 18.843 49.091 1.00 20.06 145 LEU E N 1
ATOM 4604 C CA . LEU E 1 135 ? -16.410 18.398 48.836 1.00 20.32 145 LEU E CA 1
ATOM 4605 C C . LEU E 1 135 ? -16.259 17.731 47.444 1.00 20.65 145 LEU E C 1
ATOM 4606 O O . LEU E 1 135 ? -15.243 17.978 46.776 1.00 20.11 145 LEU E O 1
ATOM 4611 N N . PRO E 1 136 ? -17.199 16.886 46.999 1.00 21.61 146 PRO E N 1
ATOM 4612 C CA . PRO E 1 136 ? -17.074 16.297 45.642 1.00 22.34 146 PRO E CA 1
ATOM 4613 C C . PRO E 1 136 ? -17.039 17.305 44.486 1.00 23.26 146 PRO E C 1
ATOM 4614 O O . PRO E 1 136 ? -16.452 16.971 43.458 1.00 22.63 146 PRO E O 1
ATOM 4618 N N . ALA E 1 137 ? -17.601 18.493 44.665 1.00 23.56 147 ALA E N 1
ATOM 4619 C CA . ALA E 1 137 ? -17.550 19.570 43.664 1.00 24.02 147 ALA E CA 1
ATOM 4620 C C . ALA E 1 137 ? -16.179 20.276 43.554 1.00 25.19 147 ALA E C 1
ATOM 4621 O O . ALA E 1 137 ? -15.904 20.939 42.559 1.00 25.86 147 ALA E O 1
ATOM 4623 N N . LEU E 1 138 ? -15.324 20.153 44.562 1.00 24.97 148 LEU E N 1
ATOM 4624 C CA . LEU E 1 138 ? -14.056 20.888 44.588 1.00 26.01 148 LEU E CA 1
ATOM 4625 C C . LEU E 1 138 ? -13.121 20.490 43.442 1.00 25.67 148 LEU E C 1
ATOM 4626 O O . LEU E 1 138 ? -12.781 19.333 43.290 1.00 25.63 148 LEU E O 1
ATOM 4631 N N . LYS E 1 139 ? -12.707 21.465 42.649 1.00 27.14 149 LYS E N 1
ATOM 4632 C CA . LYS E 1 139 ? -11.781 21.202 41.538 1.00 27.83 149 LYS E CA 1
ATOM 4633 C C . LYS E 1 139 ? -10.311 21.489 41.890 1.00 26.77 149 LYS E C 1
ATOM 4634 O O . LYS E 1 139 ? -10.002 22.442 42.610 1.00 26.19 149 LYS E O 1
ATOM 4640 N N . ASP E 1 140 ? -9.412 20.667 41.350 1.00 26.27 150 ASP E N 1
ATOM 4641 C CA . ASP E 1 140 ? -7.974 20.872 41.445 1.00 26.54 150 ASP E CA 1
ATOM 4642 C C . ASP E 1 140 ? -7.537 21.020 42.890 1.00 26.39 150 ASP E C 1
ATOM 4643 O O . ASP E 1 140 ? -6.856 21.982 43.275 1.00 27.41 150 ASP E O 1
ATOM 4648 N N . ARG E 1 141 ? -8.010 20.097 43.705 1.00 24.52 151 ARG E N 1
ATOM 4649 C CA . ARG E 1 141 ? -7.812 20.213 45.141 1.00 23.74 151 ARG E CA 1
ATOM 4650 C C . ARG E 1 141 ? -7.494 18.851 45.705 1.00 22.50 151 ARG E C 1
ATOM 4651 O O . ARG E 1 141 ? -8.200 17.916 45.448 1.00 21.98 151 ARG E O 1
ATOM 4659 N N . LYS E 1 142 ? -6.423 18.757 46.470 1.00 21.78 152 LYS E N 1
ATOM 4660 C CA . LYS E 1 142 ? -6.163 17.580 47.308 1.00 22.03 152 LYS E CA 1
ATOM 4661 C C . LYS E 1 142 ? -6.886 17.779 48.635 1.00 20.95 152 LYS E C 1
ATOM 4662 O O . LYS E 1 142 ? -6.612 18.723 49.320 1.00 20.60 152 LYS E O 1
ATOM 4668 N N . TRP E 1 143 ? -7.797 16.894 48.964 1.00 19.75 153 TRP E N 1
ATOM 4669 C CA . TRP E 1 143 ? -8.592 17.023 50.174 1.00 19.99 153 TRP E CA 1
ATOM 4670 C C . TRP E 1 143 ? -8.913 15.672 50.732 1.00 19.27 153 TRP E C 1
ATOM 4671 O O . TRP E 1 143 ? -8.904 14.681 50.022 1.00 18.62 153 TRP E O 1
ATOM 4682 N N . GLN E 1 144 ? -9.121 15.624 52.041 1.00 19.23 154 GLN E N 1
ATOM 4683 C CA . GLN E 1 144 ? -9.680 14.457 52.689 1.00 19.78 154 GLN E CA 1
ATOM 4684 C C . GLN E 1 144 ? -10.441 14.899 53.958 1.00 19.22 154 GLN E C 1
ATOM 4685 O O . GLN E 1 144 ? -10.110 15.899 54.555 1.00 19.12 154 GLN E O 1
ATOM 4691 N N . ILE E 1 145 ? -11.450 14.138 54.341 1.00 19.58 155 ILE E N 1
ATOM 4692 C CA . ILE E 1 145 ? -12.233 14.403 55.535 1.00 19.56 155 ILE E CA 1
ATOM 4693 C C . ILE E 1 145 ? -11.927 13.329 56.581 1.00 19.90 155 ILE E C 1
ATOM 4694 O O . ILE E 1 145 ? -11.786 12.134 56.251 1.00 20.18 155 ILE E O 1
ATOM 4699 N N . PHE E 1 146 ? -11.792 13.762 57.830 1.00 19.44 156 PHE E N 1
ATOM 4700 C CA . PHE E 1 146 ? -11.506 12.889 58.948 1.00 20.73 156 PHE E CA 1
ATOM 4701 C C . PHE E 1 146 ? -12.449 13.171 60.140 1.00 20.76 156 PHE E C 1
ATOM 4702 O O . PHE E 1 146 ? -12.675 14.312 60.540 1.00 20.59 156 PHE E O 1
ATOM 4710 N N . LYS E 1 147 ? -12.933 12.103 60.752 1.00 21.31 157 LYS E N 1
ATOM 4711 C CA . LYS E 1 147 ? -13.680 12.161 62.002 1.00 21.45 157 LYS E CA 1
ATOM 4712 C C . LYS E 1 147 ? -12.747 12.448 63.187 1.00 21.97 157 LYS E C 1
ATOM 4713 O O . LYS E 1 147 ? -11.763 11.717 63.404 1.00 21.28 157 LYS E O 1
ATOM 4719 N N . THR E 1 148 ? -13.022 13.523 63.913 1.00 20.56 158 THR E N 1
ATOM 4720 C CA . THR E 1 148 ? -12.200 13.907 65.061 1.00 20.72 158 THR E CA 1
ATOM 4721 C C . THR E 1 148 ? -13.015 14.209 66.305 1.00 21.12 158 THR E C 1
ATOM 4722 O O . THR E 1 148 ? -14.198 14.549 66.229 1.00 19.99 158 THR E O 1
ATOM 4726 N N . SER E 1 149 ? -12.361 14.071 67.455 1.00 21.43 159 SER E N 1
ATOM 4727 C CA . SER E 1 149 ? -12.796 14.698 68.696 1.00 22.00 159 SER E CA 1
ATOM 4728 C C . SER E 1 149 ? -11.593 15.388 69.281 1.00 22.00 159 SER E C 1
ATOM 4729 O O . SER E 1 149 ? -10.611 14.740 69.636 1.00 22.43 159 SER E O 1
ATOM 4732 N N . ALA E 1 150 ? -11.630 16.709 69.333 1.00 21.63 160 ALA E N 1
ATOM 4733 C CA . ALA E 1 150 ? -10.537 17.466 69.901 1.00 22.31 160 ALA E CA 1
ATOM 4734 C C . ALA E 1 150 ? -10.504 17.284 71.412 1.00 23.32 160 ALA E C 1
ATOM 4735 O O . ALA E 1 150 ? -9.444 17.390 72.040 1.00 23.24 160 ALA E O 1
ATOM 4737 N N . THR E 1 151 ? -11.669 17.036 71.998 1.00 25.11 161 THR E N 1
ATOM 4738 C CA . THR E 1 151 ? -11.743 16.767 73.440 1.00 26.94 161 THR E CA 1
ATOM 4739 C C . THR E 1 151 ? -11.283 15.375 73.814 1.00 28.59 161 THR E C 1
ATOM 4740 O O . THR E 1 151 ? -10.604 15.224 74.794 1.00 28.93 161 THR E O 1
ATOM 4744 N N . LYS E 1 152 ? -11.618 14.357 73.041 1.00 30.75 162 LYS E N 1
ATOM 4745 C CA . LYS E 1 152 ? -11.157 12.991 73.342 1.00 32.57 162 LYS E CA 1
ATOM 4746 C C . LYS E 1 152 ? -9.780 12.653 72.751 1.00 33.54 162 LYS E C 1
ATOM 4747 O O . LYS E 1 152 ? -9.144 11.696 73.169 1.00 34.92 162 LYS E O 1
ATOM 4753 N N . GLY E 1 153 ? -9.312 13.420 71.777 1.00 34.02 163 GLY E N 1
ATOM 4754 C CA . GLY E 1 153 ? -8.047 13.138 71.121 1.00 33.97 163 GLY E CA 1
ATOM 4755 C C . GLY E 1 153 ? -8.146 12.235 69.913 1.00 33.91 163 GLY E C 1
ATOM 4756 O O . GLY E 1 153 ? -7.143 12.038 69.184 1.00 35.88 163 GLY E O 1
ATOM 4757 N N . THR E 1 154 ? -9.346 11.750 69.639 1.00 32.31 164 THR E N 1
ATOM 4758 C CA . THR E 1 154 ? -9.539 10.736 68.620 1.00 31.77 164 THR E CA 1
ATOM 4759 C C . THR E 1 154 ? -9.492 11.344 67.213 1.00 30.76 164 THR E C 1
ATOM 4760 O O . THR E 1 154 ? -9.964 12.467 66.999 1.00 28.36 164 THR E O 1
ATOM 4764 N N . GLY E 1 155 ? -8.843 10.632 66.290 1.00 29.79 165 GLY E N 1
ATOM 4765 C CA . GLY E 1 155 ? -8.809 10.993 64.875 1.00 28.90 165 GLY E CA 1
ATOM 4766 C C . GLY E 1 155 ? -7.768 12.002 64.409 1.00 28.68 165 GLY E C 1
ATOM 4767 O O . GLY E 1 155 ? -7.555 12.135 63.205 1.00 28.69 165 GLY E O 1
ATOM 4768 N N . LEU E 1 156 ? -7.112 12.702 65.329 1.00 28.43 166 LEU E N 1
ATOM 4769 C CA . LEU E 1 156 ? -6.211 13.794 64.962 1.00 28.78 166 LEU E CA 1
ATOM 4770 C C . LEU E 1 156 ? -4.896 13.337 64.371 1.00 28.83 166 LEU E C 1
ATOM 4771 O O . LEU E 1 156 ? -4.386 13.950 63.431 1.00 27.00 166 LEU E O 1
ATOM 4776 N N . ASP E 1 157 ? -4.328 12.296 64.955 1.00 29.36 167 ASP E N 1
ATOM 4777 C CA . ASP E 1 157 ? -3.110 11.704 64.419 1.00 30.24 167 ASP E CA 1
ATOM 4778 C C . ASP E 1 157 ? -3.309 11.215 62.990 1.00 28.55 167 ASP E C 1
ATOM 4779 O O . ASP E 1 157 ? -2.456 11.440 62.176 1.00 27.69 167 ASP E O 1
ATOM 4784 N N . GLU E 1 158 ? -4.410 10.539 62.680 1.00 28.57 168 GLU E N 1
ATOM 4785 C CA . GLU E 1 158 ? -4.625 10.053 61.312 1.00 28.47 168 GLU E CA 1
ATOM 4786 C C . GLU E 1 158 ? -4.729 11.212 60.319 1.00 27.24 168 GLU E C 1
ATOM 4787 O O . GLU E 1 158 ? -4.263 11.126 59.182 1.00 25.82 168 GLU E O 1
ATOM 4793 N N . ALA E 1 159 ? -5.378 12.288 60.744 1.00 25.39 169 ALA E N 1
ATOM 4794 C CA . ALA E 1 159 ? -5.541 13.458 59.885 1.00 24.79 169 ALA E CA 1
ATOM 4795 C C . ALA E 1 159 ? -4.190 14.149 59.650 1.00 24.85 169 ALA E C 1
ATOM 4796 O O . ALA E 1 159 ? -3.876 14.525 58.536 1.00 23.66 169 ALA E O 1
ATOM 4806 N N . GLU E 1 161 ? -1.161 12.731 59.904 1.00 25.95 171 GLU E N 1
ATOM 4807 C CA . GLU E 1 161 ? -0.360 11.806 59.109 1.00 27.40 171 GLU E CA 1
ATOM 4808 C C . GLU E 1 161 ? -0.689 11.974 57.627 1.00 26.58 171 GLU E C 1
ATOM 4809 O O . GLU E 1 161 ? 0.218 12.030 56.796 1.00 26.26 171 GLU E O 1
ATOM 4815 N N . TRP E 1 162 ? -1.978 12.067 57.303 1.00 25.72 172 TRP E N 1
ATOM 4816 C CA . TRP E 1 162 ? -2.404 12.296 55.927 1.00 24.83 172 TRP E CA 1
ATOM 4817 C C . TRP E 1 162 ? -1.894 13.649 55.414 1.00 25.09 172 TRP E C 1
ATOM 4818 O O . TRP E 1 162 ? -1.386 13.733 54.317 1.00 23.30 172 TRP E O 1
ATOM 4829 N N . LEU E 1 163 ? -2.024 14.697 56.224 1.00 24.53 173 LEU E N 1
ATOM 4830 C CA . LEU E 1 163 ? -1.554 16.035 55.863 1.00 25.31 173 LEU E CA 1
ATOM 4831 C C . LEU E 1 163 ? -0.063 16.036 55.520 1.00 25.09 173 LEU E C 1
ATOM 4832 O O . LEU E 1 163 ? 0.342 16.512 54.474 1.00 24.46 173 LEU E O 1
ATOM 4837 N N . VAL E 1 164 ? 0.721 15.430 56.393 1.00 25.98 174 VAL E N 1
ATOM 4838 C CA . VAL E 1 164 ? 2.172 15.381 56.239 1.00 27.66 174 VAL E CA 1
ATOM 4839 C C . VAL E 1 164 ? 2.578 14.597 55.003 1.00 28.33 174 VAL E C 1
ATOM 4840 O O . VAL E 1 164 ? 3.406 15.057 54.230 1.00 28.88 174 VAL E O 1
ATOM 4844 N N . GLU E 1 165 ? 1.960 13.442 54.795 1.00 28.74 175 GLU E N 1
ATOM 4845 C CA . GLU E 1 165 ? 2.271 12.603 53.646 1.00 29.77 175 GLU E CA 1
ATOM 4846 C C . GLU E 1 165 ? 1.916 13.343 52.346 1.00 29.40 175 GLU E C 1
ATOM 4847 O O . GLU E 1 165 ? 2.669 13.286 51.359 1.00 29.73 175 GLU E O 1
ATOM 4853 N N . THR E 1 166 ? 0.795 14.071 52.345 1.00 27.90 176 THR E N 1
ATOM 4854 C CA . THR E 1 166 ? 0.362 14.802 51.149 1.00 27.29 176 THR E CA 1
ATOM 4855 C C . THR E 1 166 ? 1.276 16.005 50.851 1.00 28.43 176 THR E C 1
ATOM 4856 O O . THR E 1 166 ? 1.626 16.290 49.686 1.00 27.74 176 THR E O 1
ATOM 4860 N N . LEU E 1 167 ? 1.666 16.725 51.886 1.00 29.39 177 LEU E N 1
ATOM 4861 C CA . LEU E 1 167 ? 2.634 17.794 51.705 1.00 31.08 177 LEU E CA 1
ATOM 4862 C C . LEU E 1 167 ? 3.932 17.225 51.136 1.00 33.13 177 LEU E C 1
ATOM 4863 O O . LEU E 1 167 ? 4.551 17.859 50.297 1.00 32.30 177 LEU E O 1
ATOM 4868 N N . LYS E 1 168 ? 4.303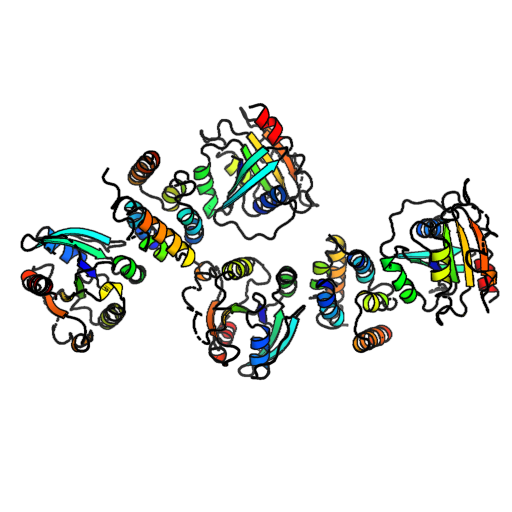 16.020 51.560 1.00 35.70 178 LYS E N 1
ATOM 4869 C CA . LYS E 1 168 ? 5.570 15.394 51.129 1.00 38.73 178 LYS E CA 1
ATOM 4870 C C . LYS E 1 168 ? 5.624 15.138 49.625 1.00 40.34 178 LYS E C 1
ATOM 4871 O O . LYS E 1 168 ? 6.641 15.367 48.990 1.00 41.13 178 LYS E O 1
ATOM 4877 N N . SER E 1 169 ? 4.530 14.649 49.071 1.00 42.35 179 SER E N 1
ATOM 4878 C CA . SER E 1 169 ? 4.490 14.252 47.674 1.00 44.13 179 SER E CA 1
ATOM 4879 C C . SER E 1 169 ? 4.099 15.390 46.725 1.00 45.33 179 SER E C 1
ATOM 4880 O O . SER E 1 169 ? 4.012 15.176 45.529 1.00 45.80 179 SER E O 1
ATOM 4883 N N . ARG E 1 170 ? 3.868 16.598 47.245 1.00 46.83 180 ARG E N 1
ATOM 4884 C CA . ARG E 1 170 ? 3.422 17.727 46.406 1.00 47.79 180 ARG E CA 1
ATOM 4885 C C . ARG E 1 170 ? 4.083 17.775 45.025 1.00 48.25 180 ARG E C 1
ATOM 4886 O O . ARG E 1 170 ? 5.269 18.106 44.922 1.00 49.39 180 ARG E O 1
ATOM 4894 N N . GLU F 2 3 ? -18.914 48.001 73.331 1.00 52.04 2171 GLU F N 1
ATOM 4895 C CA . GLU F 2 3 ? -17.711 48.215 72.473 1.00 51.78 2171 GLU F CA 1
ATOM 4896 C C . GLU F 2 3 ? -17.805 47.367 71.194 1.00 50.91 2171 GLU F C 1
ATOM 4897 O O . GLU F 2 3 ? -18.161 46.183 71.260 1.00 51.63 2171 GLU F O 1
ATOM 4903 N N . PRO F 2 4 ? -17.491 47.954 70.033 1.00 49.51 2172 PRO F N 1
ATOM 4904 C CA . PRO F 2 4 ? -17.443 47.175 68.782 1.00 48.00 2172 PRO F CA 1
ATOM 4905 C C . PRO F 2 4 ? -16.518 45.959 68.931 1.00 46.10 2172 PRO F C 1
ATOM 4906 O O . PRO F 2 4 ? -15.523 46.021 69.677 1.00 45.69 2172 PRO F O 1
ATOM 4910 N N . THR F 2 5 ? -16.855 44.856 68.271 1.00 43.72 2173 THR F N 1
ATOM 4911 C CA . THR F 2 5 ? -15.995 43.669 68.345 1.00 41.50 2173 THR F CA 1
ATOM 4912 C C . THR F 2 5 ? -14.787 43.883 67.441 1.00 38.68 2173 THR F C 1
ATOM 4913 O O . THR F 2 5 ? -13.800 43.191 67.590 1.00 36.81 2173 THR F O 1
ATOM 4917 N N . GLU F 2 6 ? -14.876 44.849 66.522 1.00 36.14 2174 GLU F N 1
ATOM 4918 C CA . GLU F 2 6 ? -13.732 45.267 65.720 1.00 34.76 2174 GLU F CA 1
ATOM 4919 C C . GLU F 2 6 ? -12.629 45.863 66.597 1.00 32.53 2174 GLU F C 1
ATOM 4920 O O . GLU F 2 6 ? -11.477 45.764 66.255 1.00 30.06 2174 GLU F O 1
ATOM 4926 N N . PHE F 2 7 ? -12.994 46.514 67.700 1.00 31.18 2175 PHE F N 1
ATOM 4927 C CA . PHE F 2 7 ? -11.997 47.047 68.641 1.00 30.62 2175 PHE F CA 1
ATOM 4928 C C . PHE F 2 7 ? -11.167 45.948 69.258 1.00 28.52 2175 PHE F C 1
ATOM 4929 O O . PHE F 2 7 ? -9.939 46.039 69.239 1.00 26.90 2175 PHE F O 1
ATOM 4937 N N . GLU F 2 8 ? -11.815 44.916 69.807 1.00 26.65 2176 GLU F N 1
ATOM 4938 C CA . GLU F 2 8 ? -11.066 43.792 70.359 1.00 26.04 2176 GLU F CA 1
ATOM 4939 C C . GLU F 2 8 ? -10.219 43.155 69.261 1.00 23.65 2176 GLU F C 1
ATOM 4940 O O . GLU F 2 8 ? -9.046 42.883 69.463 1.00 23.63 2176 GLU F O 1
ATOM 4946 N N . TYR F 2 9 ? -10.782 43.010 68.073 1.00 22.47 2177 TYR F N 1
ATOM 4947 C CA . TYR F 2 9 ? -10.027 42.400 66.968 1.00 21.59 2177 TYR F CA 1
ATOM 4948 C C . TYR F 2 9 ? -8.789 43.262 66.626 1.00 21.25 2177 TYR F C 1
ATOM 4949 O O . TYR F 2 9 ? -7.651 42.767 66.504 1.00 18.82 2177 TYR F O 1
ATOM 4958 N N . LEU F 2 10 ? -9.021 44.561 66.499 1.00 21.41 2178 LEU F N 1
ATOM 4959 C CA . LEU F 2 10 ? -7.948 45.512 66.210 1.00 22.21 2178 LEU F CA 1
ATOM 4960 C C . LEU F 2 10 ? -6.851 45.534 67.259 1.00 22.85 2178 LEU F C 1
ATOM 4961 O O . LEU F 2 10 ? -5.697 45.575 66.884 1.00 22.48 2178 LEU F O 1
ATOM 4966 N N . ARG F 2 11 ? -7.177 45.428 68.554 1.00 23.63 2179 ARG F N 1
ATOM 4967 C CA . ARG F 2 11 ? -6.157 45.380 69.599 1.00 23.88 2179 ARG F CA 1
ATOM 4968 C C . ARG F 2 11 ? -5.175 44.233 69.441 1.00 23.98 2179 ARG F C 1
ATOM 4969 O O . ARG F 2 11 ? -3.980 44.419 69.642 1.00 24.27 2179 ARG F O 1
ATOM 4977 N N . LYS F 2 12 ? -5.675 43.042 69.113 1.00 23.64 2180 LYS F N 1
ATOM 4978 C CA . LYS F 2 12 ? -4.811 41.908 68.824 1.00 23.90 2180 LYS F CA 1
ATOM 4979 C C . LYS F 2 12 ? -3.936 42.178 67.609 1.00 22.64 2180 LYS F C 1
ATOM 4980 O O . LYS F 2 12 ? -2.739 41.935 67.661 1.00 23.01 2180 LYS F O 1
ATOM 4986 N N . VAL F 2 13 ? -4.543 42.647 66.525 1.00 21.27 2181 VAL F N 1
ATOM 4987 C CA . VAL F 2 13 ? -3.832 42.854 65.253 1.00 20.43 2181 VAL F CA 1
ATOM 4988 C C . VAL F 2 13 ? -2.784 43.977 65.369 1.00 19.95 2181 VAL F C 1
ATOM 4989 O O . VAL F 2 13 ? -1.631 43.840 64.915 1.00 18.59 2181 VAL F O 1
ATOM 4993 N N . LEU F 2 14 ? -3.168 45.062 66.021 1.00 19.92 2182 LEU F N 1
ATOM 4994 C CA . LEU F 2 14 ? -2.297 46.212 66.164 1.00 21.04 2182 LEU F CA 1
ATOM 4995 C C . LEU F 2 14 ? -1.195 45.967 67.160 1.00 21.60 2182 LEU F C 1
ATOM 4996 O O . LEU F 2 14 ? -0.084 46.435 66.940 1.00 21.13 2182 LEU F O 1
ATOM 5001 N N . PHE F 2 15 ? -1.432 45.181 68.206 1.00 23.33 2183 PHE F N 1
ATOM 5002 C CA . PHE F 2 15 ? -0.314 44.809 69.069 1.00 24.11 2183 PHE F CA 1
ATOM 5003 C C . PHE F 2 15 ? 0.805 44.119 68.272 1.00 24.32 2183 PHE F C 1
ATOM 5004 O O . PHE F 2 15 ? 1.974 44.523 68.343 1.00 24.94 2183 PHE F O 1
ATOM 5012 N N . GLU F 2 16 ? 0.453 43.112 67.485 1.00 23.42 2184 GLU F N 1
ATOM 5013 C CA . GLU F 2 16 ? 1.436 42.453 66.633 1.00 24.32 2184 GLU F CA 1
ATOM 5014 C C . GLU F 2 16 ? 2.174 43.432 65.699 1.00 23.32 2184 GLU F C 1
ATOM 5015 O O . GLU F 2 16 ? 3.414 43.495 65.683 1.00 21.99 2184 GLU F O 1
ATOM 5021 N N . TYR F 2 17 ? 1.399 44.170 64.911 1.00 21.65 2185 TYR F N 1
ATOM 5022 C CA . TYR F 2 17 ? 1.937 45.119 63.966 1.00 21.75 2185 TYR F CA 1
ATOM 5023 C C . TYR F 2 17 ? 2.878 46.129 64.607 1.00 22.70 2185 TYR F C 1
ATOM 5024 O O . TYR F 2 17 ? 3.941 46.429 64.056 1.00 22.02 2185 TYR F O 1
ATOM 5049 N N . GLY F 2 20 ? 6.242 44.897 65.529 1.00 29.14 2188 GLY F N 1
ATOM 5050 C CA . GLY F 2 20 ? 7.051 44.537 64.383 1.00 29.16 2188 GLY F CA 1
ATOM 5051 C C . GLY F 2 20 ? 6.912 43.097 63.918 1.00 29.31 2188 GLY F C 1
ATOM 5052 O O . GLY F 2 20 ? 7.763 42.631 63.171 1.00 28.93 2188 GLY F O 1
ATOM 5053 N N . ARG F 2 21 ? 5.844 42.411 64.324 1.00 29.39 2189 ARG F N 1
ATOM 5054 C CA . ARG F 2 21 ? 5.609 41.003 63.974 1.00 29.75 2189 ARG F CA 1
ATOM 5055 C C . ARG F 2 21 ? 4.582 40.898 62.869 1.00 29.70 2189 ARG F C 1
ATOM 5056 O O . ARG F 2 21 ? 3.513 41.549 62.933 1.00 28.59 2189 ARG F O 1
ATOM 5064 N N . GLU F 2 22 ? 4.896 40.082 61.858 1.00 28.89 2190 GLU F N 1
ATOM 5065 C CA . GLU F 2 22 ? 4.008 39.797 60.735 1.00 28.64 2190 GLU F CA 1
ATOM 5066 C C . GLU F 2 22 ? 3.415 41.041 60.087 1.00 28.16 2190 GLU F C 1
ATOM 5067 O O . GLU F 2 22 ? 2.201 41.096 59.852 1.00 26.99 2190 GLU F O 1
ATOM 5073 N N . THR F 2 23 ? 4.236 42.043 59.779 1.00 27.44 2191 THR F N 1
ATOM 5074 C CA . THR F 2 23 ? 3.680 43.369 59.501 1.00 27.19 2191 THR F CA 1
ATOM 5075 C C . THR F 2 23 ? 2.883 43.434 58.238 1.00 26.26 2191 THR F C 1
ATOM 5076 O O . THR F 2 23 ? 1.874 44.087 58.216 1.00 24.92 2191 THR F O 1
ATOM 5080 N N . LYS F 2 24 ? 3.346 42.750 57.199 1.00 25.27 2192 LYS F N 1
ATOM 5081 C CA . LYS F 2 24 ? 2.652 42.687 55.928 1.00 25.56 2192 LYS F CA 1
ATOM 5082 C C . LYS F 2 24 ? 1.235 42.113 56.058 1.00 24.43 2192 LYS F C 1
ATOM 5083 O O . LYS F 2 24 ? 0.285 42.706 55.553 1.00 25.62 2192 LYS F O 1
ATOM 5089 N N . THR F 2 25 ? 1.099 40.971 56.710 1.00 22.75 2193 THR F N 1
ATOM 5090 C CA . THR F 2 25 ? -0.205 40.384 56.922 1.00 22.32 2193 THR F CA 1
ATOM 5091 C C . THR F 2 25 ? -1.058 41.310 57.781 1.00 20.58 2193 THR F C 1
ATOM 5092 O O . THR F 2 25 ? -2.190 41.565 57.418 1.00 20.52 2193 THR F O 1
ATOM 5104 N N . ALA F 2 27 ? -0.829 44.563 58.183 1.00 18.80 2195 ALA F N 1
ATOM 5105 C CA . ALA F 2 27 ? -1.243 45.687 57.377 1.00 19.68 2195 ALA F CA 1
ATOM 5106 C C . ALA F 2 27 ? -2.443 45.350 56.479 1.00 19.94 2195 ALA F C 1
ATOM 5107 O O . ALA F 2 27 ? -3.344 46.171 56.350 1.00 20.40 2195 ALA F O 1
ATOM 5109 N N . LYS F 2 28 ? -2.459 44.177 55.832 1.00 19.08 2196 LYS F N 1
ATOM 5110 C CA . LYS F 2 28 ? -3.632 43.748 55.076 1.00 20.11 2196 LYS F CA 1
ATOM 5111 C C . LYS F 2 28 ? -4.885 43.693 55.948 1.00 19.20 2196 LYS F C 1
ATOM 5112 O O . LYS F 2 28 ? -5.923 44.209 55.550 1.00 19.67 2196 LYS F O 1
ATOM 5118 N N . VAL F 2 29 ? -4.782 43.074 57.118 1.00 18.26 2197 VAL F N 1
ATOM 5119 C CA . VAL F 2 29 ? -5.924 42.994 58.042 1.00 18.64 2197 VAL F CA 1
ATOM 5120 C C . VAL F 2 29 ? -6.391 44.371 58.472 1.00 18.86 2197 VAL F C 1
ATOM 5121 O O . VAL F 2 29 ? -7.581 44.660 58.419 1.00 19.39 2197 VAL F O 1
ATOM 5125 N N . ILE F 2 30 ? -5.462 45.233 58.892 1.00 18.74 2198 ILE F N 1
ATOM 5126 C CA . ILE F 2 30 ? -5.839 46.571 59.386 1.00 19.92 2198 ILE F CA 1
ATOM 5127 C C . ILE F 2 30 ? -6.576 47.374 58.325 1.00 20.10 2198 ILE F C 1
ATOM 5128 O O . ILE F 2 30 ? -7.596 47.968 58.607 1.00 19.84 2198 ILE F O 1
ATOM 5133 N N . THR F 2 31 ? -6.074 47.333 57.091 1.00 21.02 2199 THR F N 1
ATOM 5134 C CA . THR F 2 31 ? -6.638 48.117 56.028 1.00 22.54 2199 THR F CA 1
ATOM 5135 C C . THR F 2 31 ? -7.997 47.552 55.605 1.00 22.29 2199 THR F C 1
ATOM 5136 O O . THR F 2 31 ? -8.838 48.291 55.151 1.00 21.85 2199 THR F O 1
ATOM 5140 N N . THR F 2 32 ? -8.228 46.268 55.840 1.00 21.64 2200 THR F N 1
ATOM 5141 C CA . THR F 2 32 ? -9.489 45.645 55.496 1.00 22.15 2200 THR F CA 1
ATOM 5142 C C . THR F 2 32 ? -10.497 45.948 56.580 1.00 21.84 2200 THR F C 1
ATOM 5143 O O . THR F 2 32 ? -11.591 46.385 56.294 1.00 22.50 2200 THR F O 1
ATOM 5147 N N . VAL F 2 33 ? -10.121 45.751 57.841 1.00 20.97 2201 VAL F N 1
ATOM 5148 C CA . VAL F 2 33 ? -11.046 45.918 58.937 1.00 21.62 2201 VAL F CA 1
ATOM 5149 C C . VAL F 2 33 ? -11.577 47.372 58.982 1.00 21.95 2201 VAL F C 1
ATOM 5150 O O . VAL F 2 33 ? -12.782 47.607 59.142 1.00 22.63 2201 VAL F O 1
ATOM 5154 N N . LEU F 2 34 ? -10.677 48.328 58.831 1.00 22.82 2202 LEU F N 1
ATOM 5155 C CA . LEU F 2 34 ? -11.033 49.722 58.954 1.00 24.49 2202 LEU F CA 1
ATOM 5156 C C . LEU F 2 34 ? -11.570 50.300 57.645 1.00 25.73 2202 LEU F C 1
ATOM 5157 O O . LEU F 2 34 ? -11.897 51.479 57.604 1.00 25.76 2202 LEU F O 1
ATOM 5162 N N . LYS F 2 35 ? -11.668 49.472 56.592 1.00 26.93 2203 LYS F N 1
ATOM 5163 C CA . LYS F 2 35 ? -12.212 49.868 55.286 1.00 28.82 2203 LYS F CA 1
ATOM 5164 C C . LYS F 2 35 ? -11.523 51.121 54.754 1.00 29.19 2203 LYS F C 1
ATOM 5165 O O . LYS F 2 35 ? -12.165 52.133 54.438 1.00 28.63 2203 LYS F O 1
ATOM 5171 N N . PHE F 2 36 ? -10.206 51.055 54.661 1.00 29.87 2204 PHE F N 1
ATOM 5172 C CA . PHE F 2 36 ? -9.442 52.138 54.089 1.00 31.34 2204 PHE F CA 1
ATOM 5173 C C . PHE F 2 36 ? -9.857 52.260 52.611 1.00 33.44 2204 PHE F C 1
ATOM 5174 O O . PHE F 2 36 ? -10.113 51.242 51.968 1.00 33.24 2204 PHE F O 1
ATOM 5182 N N . PRO F 2 37 ? -9.964 53.482 52.087 1.00 35.57 2205 PRO F N 1
ATOM 5183 C CA . PRO F 2 37 ? -10.138 53.653 50.635 1.00 36.92 2205 PRO F CA 1
ATOM 5184 C C . PRO F 2 37 ? -9.018 52.969 49.862 1.00 38.58 2205 PRO F C 1
ATOM 5185 O O . PRO F 2 37 ? -7.866 52.988 50.300 1.00 38.39 2205 PRO F O 1
ATOM 5189 N N . ASP F 2 38 ? -9.361 52.371 48.720 1.00 40.29 2206 ASP F N 1
ATOM 5190 C CA . ASP F 2 38 ? -8.404 51.611 47.911 1.00 41.57 2206 ASP F CA 1
ATOM 5191 C C . ASP F 2 38 ? -7.052 52.318 47.698 1.00 41.19 2206 ASP F C 1
ATOM 5192 O O . ASP F 2 38 ? -6.019 51.658 47.727 1.00 41.47 2206 ASP F O 1
ATOM 5197 N N . ASP F 2 39 ? -7.047 53.638 47.498 1.00 41.01 2207 ASP F N 1
ATOM 5198 C CA . ASP F 2 39 ? -5.788 54.368 47.248 1.00 40.54 2207 ASP F CA 1
ATOM 5199 C C . ASP F 2 39 ? -4.842 54.493 48.454 1.00 39.03 2207 ASP F C 1
ATOM 5200 O O . ASP F 2 39 ? -3.617 54.428 48.289 1.00 38.40 2207 ASP F O 1
ATOM 5205 N N . GLN F 2 40 ? -5.395 54.701 49.647 1.00 36.79 2208 GLN F N 1
ATOM 5206 C CA . GLN F 2 40 ? -4.588 54.695 50.858 1.00 35.40 2208 GLN F CA 1
ATOM 5207 C C . GLN F 2 40 ? -4.094 53.288 51.185 1.00 33.53 2208 GLN F C 1
ATOM 5208 O O . GLN F 2 40 ? -2.971 53.116 51.602 1.00 31.62 2208 GLN F O 1
ATOM 5214 N N . THR F 2 41 ? -4.932 52.286 50.986 1.00 32.70 2209 THR F N 1
ATOM 5215 C CA . THR F 2 41 ? -4.497 50.905 51.148 1.00 32.61 2209 THR F CA 1
ATOM 5216 C C . THR F 2 41 ? -3.295 50.619 50.268 1.00 33.12 2209 THR F C 1
ATOM 5217 O O . THR F 2 41 ? -2.348 50.011 50.724 1.00 32.96 2209 THR F O 1
ATOM 5221 N N . GLN F 2 42 ? -3.316 51.111 49.028 1.00 33.86 2210 GLN F N 1
ATOM 5222 C CA . GLN F 2 42 ? -2.239 50.867 48.071 1.00 35.44 2210 GLN F CA 1
ATOM 5223 C C . GLN F 2 42 ? -0.954 51.542 48.499 1.00 35.06 2210 GLN F C 1
ATOM 5224 O O . GLN F 2 42 ? 0.115 50.971 48.359 1.00 34.59 2210 GLN F O 1
ATOM 5230 N N . LYS F 2 43 ? -1.051 52.755 49.040 1.00 34.91 2211 LYS F N 1
ATOM 5231 C CA . LYS F 2 43 ? 0.142 53.458 49.483 1.00 34.66 2211 LYS F CA 1
ATOM 5232 C C . LYS F 2 43 ? 0.726 52.768 50.709 1.00 33.89 2211 LYS F C 1
ATOM 5233 O O . LYS F 2 43 ? 1.928 52.707 50.875 1.00 33.40 2211 LYS F O 1
ATOM 5239 N N . ILE F 2 44 ? -0.137 52.245 51.570 1.00 32.88 2212 ILE F N 1
ATOM 5240 C CA . ILE F 2 44 ? 0.329 51.557 52.766 1.00 32.89 2212 ILE F CA 1
ATOM 5241 C C . ILE F 2 44 ? 0.981 50.242 52.379 1.00 33.60 2212 ILE F C 1
ATOM 5242 O O . ILE F 2 44 ? 2.038 49.929 52.876 1.00 33.24 2212 ILE F O 1
ATOM 5247 N N . LEU F 2 45 ? 0.347 49.477 51.494 1.00 35.06 2213 LEU F N 1
ATOM 5248 C CA . LEU F 2 45 ? 0.906 48.185 51.100 1.00 37.21 2213 LEU F CA 1
ATOM 5249 C C . LEU F 2 45 ? 2.189 48.364 50.266 1.00 38.42 2213 LEU F C 1
ATOM 5250 O O . LEU F 2 45 ? 3.117 47.576 50.390 1.00 38.32 2213 LEU F O 1
ATOM 5255 N N . GLU F 2 46 ? 2.252 49.420 49.459 1.00 40.38 2214 GLU F N 1
ATOM 5256 C CA . GLU F 2 46 ? 3.453 49.734 48.662 1.00 41.74 2214 GLU F CA 1
ATOM 5257 C C . GLU F 2 46 ? 4.623 49.998 49.601 1.00 42.33 2214 GLU F C 1
ATOM 5258 O O . GLU F 2 46 ? 5.687 49.422 49.454 1.00 42.28 2214 GLU F O 1
ATOM 5264 N N . ARG F 2 47 ? 4.403 50.835 50.608 1.00 43.15 2215 ARG F N 1
ATOM 5265 C CA . ARG F 2 47 ? 5.449 51.161 51.566 1.00 44.24 2215 ARG F CA 1
ATOM 5266 C C . ARG F 2 47 ? 5.905 49.939 52.353 1.00 45.91 2215 ARG F C 1
ATOM 5267 O O . ARG F 2 47 ? 7.080 49.814 52.692 1.00 45.87 2215 ARG F O 1
ATOM 5275 N N . GLU F 2 48 ? 4.970 49.039 52.641 1.00 48.14 2216 GLU F N 1
ATOM 5276 C CA . GLU F 2 48 ? 5.269 47.805 53.361 1.00 50.04 2216 GLU F CA 1
ATOM 5277 C C . GLU F 2 48 ? 6.139 46.864 52.508 1.00 51.95 2216 GLU F C 1
ATOM 5278 O O . GLU F 2 48 ? 7.073 46.247 53.019 1.00 51.79 2216 GLU F O 1
ATOM 5284 N N . ASP F 2 49 ? 5.827 46.773 51.214 1.00 54.64 2217 ASP F N 1
ATOM 5285 C CA . ASP F 2 49 ? 6.604 45.973 50.248 1.00 56.75 2217 ASP F CA 1
ATOM 5286 C C . ASP F 2 49 ? 7.961 46.597 49.917 1.00 58.62 2217 ASP F C 1
ATOM 5287 O O . ASP F 2 49 ? 8.903 45.879 49.617 1.00 58.99 2217 ASP F O 1
ATOM 5292 N N . ALA F 2 50 ? 8.057 47.923 49.959 1.00 61.00 2218 ALA F N 1
ATOM 5293 C CA . ALA F 2 50 ? 9.302 48.622 49.634 1.00 62.84 2218 ALA F CA 1
ATOM 5294 C C . ALA F 2 50 ? 10.327 48.503 50.765 1.00 64.81 2218 ALA F C 1
ATOM 5295 O O . ALA F 2 50 ? 11.530 48.536 50.521 1.00 65.05 2218 ALA F O 1
ATOM 5297 N N . ARG F 2 51 ? 9.851 48.368 52.000 1.00 67.37 2219 ARG F N 1
ATOM 5298 C CA . ARG F 2 51 ? 10.727 48.113 53.150 1.00 69.50 2219 ARG F CA 1
ATOM 5299 C C . ARG F 2 51 ? 11.305 46.690 53.049 1.00 71.16 2219 ARG F C 1
ATOM 5300 O O . ARG F 2 51 ? 12.439 46.448 53.460 1.00 71.20 2219 ARG F O 1
ATOM 5308 N N . LEU F 2 52 ? 10.524 45.776 52.467 1.00 73.46 2220 LEU F N 1
ATOM 5309 C CA . LEU F 2 52 ? 10.951 44.391 52.193 1.00 75.46 2220 LEU F CA 1
ATOM 5310 C C . LEU F 2 52 ? 12.056 44.287 51.110 1.00 77.13 2220 LEU F C 1
ATOM 5311 O O . LEU F 2 52 ? 12.821 43.318 51.086 1.00 77.36 2220 LEU F O 1
ATOM 5324 N N . SER F 2 54 ? 14.465 46.760 50.623 1.00 81.58 2222 SER F N 1
ATOM 5325 C CA . SER F 2 54 ? 15.648 47.264 51.316 1.00 81.97 2222 SER F CA 1
ATOM 5326 C C . SER F 2 54 ? 16.229 46.232 52.286 1.00 82.44 2222 SER F C 1
ATOM 5327 O O . SER F 2 54 ? 17.411 46.296 52.637 1.00 82.35 2222 SER F O 1
ATOM 5330 N N . TRP F 2 55 ? 15.385 45.293 52.713 1.00 83.09 2223 TRP F N 1
ATOM 5331 C CA . TRP F 2 55 ? 15.776 44.204 53.609 1.00 83.52 2223 TRP F CA 1
ATOM 5332 C C . TRP F 2 55 ? 16.829 43.270 52.982 1.00 83.98 2223 TRP F C 1
ATOM 5333 O O . TRP F 2 55 ? 17.813 42.936 53.636 1.00 83.96 2223 TRP F O 1
ATOM 5344 N N . LEU F 2 56 ? 16.628 42.877 51.723 1.00 84.56 2224 LEU F N 1
ATOM 5345 C CA . LEU F 2 56 ? 17.510 41.914 51.025 1.00 85.11 2224 LEU F CA 1
ATOM 5346 C C . LEU F 2 56 ? 19.010 41.970 51.419 1.00 85.47 2224 LEU F C 1
ATOM 5347 O O . LEU F 2 56 ? 19.569 40.956 51.852 1.00 85.34 2224 LEU F O 1
ATOM 5352 N N . ARG F 2 57 ? 19.639 43.143 51.284 1.00 85.99 2225 ARG F N 1
ATOM 5353 C CA . ARG F 2 57 ? 21.107 43.275 51.397 1.00 86.47 2225 ARG F CA 1
ATOM 5354 C C . ARG F 2 57 ? 21.550 44.123 52.596 1.00 86.69 2225 ARG F C 1
ATOM 5355 O O . ARG F 2 57 ? 22.253 43.632 53.490 1.00 86.75 2225 ARG F O 1
ATOM 5363 N N . SER F 2 58 ? 21.151 45.396 52.589 1.00 86.90 2226 SER F N 1
ATOM 5364 C CA . SER F 2 58 ? 21.541 46.361 53.621 1.00 86.93 2226 SER F CA 1
ATOM 5365 C C . SER F 2 58 ? 20.361 47.258 54.003 1.00 86.83 2226 SER F C 1
ATOM 5366 O O . SER F 2 58 ? 19.431 46.825 54.685 1.00 86.58 2226 SER F O 1
ATOM 5369 N N . GLY G 1 1 ? 20.068 75.131 62.074 1.00 36.17 11 GLY G N 1
ATOM 5370 C CA . GLY G 1 1 ? 21.207 75.333 61.122 1.00 37.01 11 GLY G CA 1
ATOM 5371 C C . GLY G 1 1 ? 20.746 75.211 59.678 1.00 37.48 11 GLY G C 1
ATOM 5372 O O . GLY G 1 1 ? 19.573 75.437 59.389 1.00 37.28 11 GLY G O 1
ATOM 5373 N N . SER G 1 2 ? 21.671 74.851 58.781 1.00 37.36 12 SER G N 1
ATOM 5374 C CA . SER G 1 2 ? 21.388 74.728 57.347 1.00 37.82 12 SER G CA 1
ATOM 5375 C C . SER G 1 2 ? 20.468 73.555 57.040 1.00 37.93 12 SER G C 1
ATOM 5376 O O . SER G 1 2 ? 19.698 73.622 56.098 1.00 38.26 12 SER G O 1
ATOM 5379 N N . HIS G 1 3 ? 20.557 72.490 57.833 1.00 38.11 13 HIS G N 1
ATOM 5380 C CA . HIS G 1 3 ? 19.824 71.251 57.575 1.00 39.21 13 HIS G CA 1
ATOM 5381 C C . HIS G 1 3 ? 18.448 71.210 58.218 1.00 39.45 13 HIS G C 1
ATOM 5382 O O . HIS G 1 3 ? 17.546 70.551 57.702 1.00 39.34 13 HIS G O 1
ATOM 5397 N N . THR G 1 5 ? 15.905 73.870 60.905 1.00 38.92 15 THR G N 1
ATOM 5398 C CA . THR G 1 5 ? 15.697 75.058 61.731 1.00 38.66 15 THR G CA 1
ATOM 5399 C C . THR G 1 5 ? 14.785 74.708 62.907 1.00 37.78 15 THR G C 1
ATOM 5400 O O . THR G 1 5 ? 13.947 73.824 62.805 1.00 35.69 15 THR G O 1
ATOM 5404 N N . ARG G 1 6 ? 14.965 75.415 64.023 1.00 37.64 16 ARG G N 1
ATOM 5405 C CA . ARG G 1 6 ? 14.136 75.224 65.195 1.00 38.11 16 ARG G CA 1
ATOM 5406 C C . ARG G 1 6 ? 12.675 75.503 64.809 1.00 37.10 16 ARG G C 1
ATOM 5407 O O . ARG G 1 6 ? 12.402 76.393 64.002 1.00 35.65 16 ARG G O 1
ATOM 5415 N N . GLU G 1 7 ? 11.761 74.702 65.354 1.00 36.51 17 GLU G N 1
ATOM 5416 C CA . GLU G 1 7 ? 10.331 74.978 65.244 1.00 36.38 17 GLU G CA 1
ATOM 5417 C C . GLU G 1 7 ? 9.594 74.809 66.582 1.00 34.98 17 GLU G C 1
ATOM 5418 O O . GLU G 1 7 ? 9.901 73.916 67.364 1.00 35.18 17 GLU G O 1
ATOM 5432 N N . ARG G 1 9 ? 5.953 74.144 68.664 1.00 27.46 19 ARG G N 1
ATOM 5433 C CA . ARG G 1 9 ? 4.809 73.290 68.465 1.00 25.65 19 ARG G CA 1
ATOM 5434 C C . ARG G 1 9 ? 3.571 73.957 69.082 1.00 23.44 19 ARG G C 1
ATOM 5435 O O . ARG G 1 9 ? 3.585 74.296 70.247 1.00 22.39 19 ARG G O 1
ATOM 5443 N N . ILE G 1 10 ? 2.534 74.181 68.294 1.00 21.35 20 ILE G N 1
ATOM 5444 C CA . ILE G 1 10 ? 1.352 74.913 68.747 1.00 21.24 20 ILE G CA 1
ATOM 5445 C C . ILE G 1 10 ? 0.154 74.010 68.492 1.00 20.12 20 ILE G C 1
ATOM 5446 O O . ILE G 1 10 ? 0.106 73.338 67.467 1.00 18.51 20 ILE G O 1
ATOM 5451 N N . LEU G 1 11 ? -0.770 73.956 69.449 1.00 18.23 21 LEU G N 1
ATOM 5452 C CA . LEU G 1 11 ? -1.989 73.169 69.301 1.00 18.50 21 LEU G CA 1
ATOM 5453 C C . LEU G 1 11 ? -3.149 74.147 69.187 1.00 17.93 21 LEU G C 1
ATOM 5454 O O . LEU G 1 11 ? -3.222 75.104 69.941 1.00 17.86 21 LEU G O 1
ATOM 5459 N N . ILE G 1 12 ? -4.056 73.894 68.237 1.00 17.93 22 ILE G N 1
ATOM 5460 C CA . ILE G 1 12 ? -5.282 74.654 68.125 1.00 18.04 22 ILE G CA 1
ATOM 5461 C C . ILE G 1 12 ? -6.382 73.728 68.600 1.00 17.50 22 ILE G C 1
ATOM 5462 O O . ILE G 1 12 ? -6.621 72.663 68.024 1.00 17.51 22 ILE G O 1
ATOM 5467 N N . LEU G 1 13 ? -7.018 74.127 69.687 1.00 17.53 23 LEU G N 1
ATOM 5468 C CA . LEU G 1 13 ? -7.997 73.322 70.347 1.00 16.79 23 LEU G CA 1
ATOM 5469 C C . LEU G 1 13 ? -9.273 74.139 70.534 1.00 17.28 23 LEU G C 1
ATOM 5470 O O . LEU G 1 13 ? -9.302 75.320 70.304 1.00 16.54 23 LEU G O 1
ATOM 5475 N N . GLY G 1 14 ? -10.325 73.462 70.965 1.00 17.78 24 GLY G N 1
ATOM 5476 C CA . GLY G 1 14 ? -11.636 74.075 71.059 1.00 18.28 24 GLY G CA 1
ATOM 5477 C C . GLY G 1 14 ? -12.748 73.157 70.594 1.00 18.74 24 GLY G C 1
ATOM 5478 O O . GLY G 1 14 ? -12.524 72.148 69.923 1.00 17.71 24 GLY G O 1
ATOM 5479 N N . LEU G 1 15 ? -13.987 73.512 70.938 1.00 19.16 25 LEU G N 1
ATOM 5480 C CA . LEU G 1 15 ? -15.109 72.644 70.596 1.00 19.58 25 LEU G CA 1
ATOM 5481 C C . LEU G 1 15 ? -15.371 72.629 69.098 1.00 20.63 25 LEU G C 1
ATOM 5482 O O . LEU G 1 15 ? -14.930 73.523 68.352 1.00 19.50 25 LEU G O 1
ATOM 5487 N N . ASP G 1 16 ? -16.074 71.597 68.633 1.00 21.71 26 ASP G N 1
ATOM 5488 C CA . ASP G 1 16 ? -16.423 71.538 67.198 1.00 22.95 26 ASP G CA 1
ATOM 5489 C C . ASP G 1 16 ? -17.188 72.781 66.757 1.00 23.00 26 ASP G C 1
ATOM 5490 O O . ASP G 1 16 ? -17.978 73.316 67.512 1.00 22.51 26 ASP G O 1
ATOM 5495 N N . GLY G 1 17 ? -16.949 73.233 65.533 1.00 22.99 27 GLY G N 1
ATOM 5496 C CA . GLY G 1 17 ? -17.618 74.400 65.011 1.00 23.50 27 GLY G CA 1
ATOM 5497 C C . GLY G 1 17 ? -17.000 75.751 65.360 1.00 23.00 27 GLY G C 1
ATOM 5498 O O . GLY G 1 17 ? -17.415 76.766 64.809 1.00 23.79 27 GLY G O 1
ATOM 5499 N N . ALA G 1 18 ? -15.989 75.772 66.230 1.00 21.87 28 ALA G N 1
ATOM 5500 C CA . ALA G 1 18 ? -15.443 77.025 66.722 1.00 21.98 28 ALA G CA 1
ATOM 5501 C C . ALA G 1 18 ? -14.703 77.854 65.659 1.00 21.88 28 ALA G C 1
ATOM 5502 O O . ALA G 1 18 ? -14.682 79.079 65.738 1.00 21.88 28 ALA G O 1
ATOM 5504 N N . GLY G 1 19 ? -14.120 77.176 64.661 1.00 21.41 29 GLY G N 1
ATOM 5505 C CA . GLY G 1 19 ? -13.342 77.795 63.606 1.00 21.31 29 GLY G CA 1
ATOM 5506 C C . GLY G 1 19 ? -11.855 77.421 63.563 1.00 22.14 29 GLY G C 1
ATOM 5507 O O . GLY G 1 19 ? -11.096 78.138 62.901 1.00 22.62 29 GLY G O 1
ATOM 5508 N N . LYS G 1 20 ? -11.460 76.327 64.224 1.00 21.70 30 LYS G N 1
ATOM 5509 C CA . LYS G 1 20 ? -10.047 75.898 64.369 1.00 21.64 30 LYS G CA 1
ATOM 5510 C C . LYS G 1 20 ? -9.355 75.665 63.052 1.00 21.73 30 LYS G C 1
ATOM 5511 O O . LYS G 1 20 ? -8.294 76.200 62.827 1.00 22.59 30 LYS G O 1
ATOM 5517 N N . THR G 1 21 ? -9.981 74.867 62.185 1.00 22.62 31 THR G N 1
ATOM 5518 C CA . THR G 1 21 ? -9.422 74.484 60.896 1.00 23.04 31 THR G CA 1
ATOM 5519 C C . THR G 1 21 ? -9.356 75.725 59.967 1.00 23.85 31 THR G C 1
ATOM 5520 O O . THR G 1 21 ? -8.391 75.916 59.208 1.00 24.08 31 THR G O 1
ATOM 5524 N N . THR G 1 22 ? -10.390 76.566 60.042 1.00 24.98 32 THR G N 1
ATOM 5525 C CA . THR G 1 22 ? -10.394 77.859 59.348 1.00 25.97 32 THR G CA 1
ATOM 5526 C C . THR G 1 22 ? -9.251 78.751 59.808 1.00 26.61 32 THR G C 1
ATOM 5527 O O . THR G 1 22 ? -8.601 79.444 58.999 1.00 26.59 32 THR G O 1
ATOM 5531 N N . ILE G 1 23 ? -8.973 78.724 61.100 1.00 26.84 33 ILE G N 1
ATOM 5532 C CA . ILE G 1 23 ? -7.873 79.527 61.623 1.00 26.67 33 ILE G CA 1
ATOM 5533 C C . ILE G 1 23 ? -6.516 78.976 61.147 1.00 27.38 33 ILE G C 1
ATOM 5534 O O . ILE G 1 23 ? -5.613 79.764 60.831 1.00 27.62 33 ILE G O 1
ATOM 5539 N N . LEU G 1 24 ? -6.383 77.650 61.111 1.00 28.47 34 LEU G N 1
ATOM 5540 C CA . LEU G 1 24 ? -5.123 77.007 60.741 1.00 29.48 34 LEU G CA 1
ATOM 5541 C C . LEU G 1 24 ? -4.776 77.421 59.309 1.00 30.92 34 LEU G C 1
ATOM 5542 O O . LEU G 1 24 ? -3.663 77.880 59.055 1.00 30.85 34 LEU G O 1
ATOM 5547 N N . TYR G 1 25 ? -5.727 77.307 58.383 1.00 32.34 35 TYR G N 1
ATOM 5548 C CA . TYR G 1 25 ? -5.424 77.626 56.978 1.00 33.87 35 TYR G CA 1
ATOM 5549 C C . TYR G 1 25 ? -5.348 79.128 56.683 1.00 35.12 35 TYR G C 1
ATOM 5550 O O . TYR G 1 25 ? -4.753 79.536 55.690 1.00 35.75 35 TYR G O 1
ATOM 5559 N N . ARG G 1 26 ? -5.860 79.962 57.577 1.00 36.59 36 ARG G N 1
ATOM 5560 C CA . ARG G 1 26 ? -5.590 81.401 57.515 1.00 37.79 36 ARG G CA 1
ATOM 5561 C C . ARG G 1 26 ? -4.141 81.756 57.886 1.00 38.74 36 ARG G C 1
ATOM 5562 O O . ARG G 1 26 ? -3.548 82.691 57.334 1.00 38.69 36 ARG G O 1
ATOM 5570 N N . LEU G 1 27 ? -3.596 81.061 58.873 1.00 39.51 37 LEU G N 1
ATOM 5571 C CA . LEU G 1 27 ? -2.225 81.305 59.293 1.00 40.39 37 LEU G CA 1
ATOM 5572 C C . LEU G 1 27 ? -1.270 80.794 58.240 1.00 41.28 37 LEU G C 1
ATOM 5573 O O . LEU G 1 27 ? -0.191 81.349 58.075 1.00 41.90 37 LEU G O 1
ATOM 5578 N N . GLN G 1 28 ? -1.663 79.733 57.535 1.00 42.31 38 GLN G N 1
ATOM 5579 C CA . GLN G 1 28 ? -0.758 79.048 56.618 1.00 43.15 38 GLN G CA 1
ATOM 5580 C C . GLN G 1 28 ? -0.748 79.718 55.264 1.00 44.51 38 GLN G C 1
ATOM 5581 O O . GLN G 1 28 ? 0.296 80.158 54.796 1.00 44.78 38 GLN G O 1
ATOM 5587 N N . VAL G 1 29 ? -1.934 79.790 54.662 1.00 45.90 39 VAL G N 1
ATOM 5588 C CA . VAL G 1 29 ? -2.128 80.091 53.237 1.00 46.96 39 VAL G CA 1
ATOM 5589 C C . VAL G 1 29 ? -2.764 81.489 53.032 1.00 47.54 39 VAL G C 1
ATOM 5590 O O . VAL G 1 29 ? -2.951 81.926 51.896 1.00 48.06 39 VAL G O 1
ATOM 5594 N N . GLY G 1 30 ? -3.082 82.171 54.140 1.00 47.94 40 GLY G N 1
ATOM 5595 C CA . GLY G 1 30 ? -3.578 83.543 54.131 1.00 47.94 40 GLY G CA 1
ATOM 5596 C C . GLY G 1 30 ? -5.077 83.773 53.932 1.00 48.00 40 GLY G C 1
ATOM 5597 O O . GLY G 1 30 ? -5.515 84.916 54.008 1.00 47.42 40 GLY G O 1
ATOM 5598 N N . GLU G 1 31 ? -5.857 82.712 53.694 1.00 47.98 41 GLU G N 1
ATOM 5599 C CA . GLU G 1 31 ? -7.258 82.852 53.264 1.00 47.97 41 GLU G CA 1
ATOM 5600 C C . GLU G 1 31 ? -8.233 81.770 53.736 1.00 46.84 41 GLU G C 1
ATOM 5601 O O . GLU G 1 31 ? -7.822 80.694 54.167 1.00 46.18 41 GLU G O 1
ATOM 5607 N N . VAL G 1 32 ? -9.530 82.062 53.605 1.00 45.61 42 VAL G N 1
ATOM 5608 C CA . VAL G 1 32 ? -10.577 81.097 53.943 1.00 44.91 42 VAL G CA 1
ATOM 5609 C C . VAL G 1 32 ? -10.547 79.944 52.967 1.00 44.09 42 VAL G C 1
ATOM 5610 O O . VAL G 1 32 ? -10.423 80.156 51.771 1.00 44.66 42 VAL G O 1
ATOM 5614 N N . VAL G 1 33 ? -10.654 78.723 53.486 1.00 43.04 43 VAL G N 1
ATOM 5615 C CA . VAL G 1 33 ? -10.746 77.519 52.660 1.00 42.48 43 VAL G CA 1
ATOM 5616 C C . VAL G 1 33 ? -11.941 76.687 53.108 1.00 41.69 43 VAL G C 1
ATOM 5617 O O . VAL G 1 33 ? -12.434 76.825 54.218 1.00 41.93 43 VAL G O 1
ATOM 5621 N N . THR G 1 34 ? -12.407 75.812 52.242 1.00 40.84 44 THR G N 1
ATOM 5622 C CA . THR G 1 34 ? -13.552 74.991 52.583 1.00 40.37 44 THR G CA 1
ATOM 5623 C C . THR G 1 34 ? -13.092 73.952 53.613 1.00 39.08 44 THR G C 1
ATOM 5624 O O . THR G 1 34 ? -11.914 73.578 53.624 1.00 38.32 44 THR G O 1
ATOM 5628 N N . THR G 1 35 ? -13.995 73.555 54.515 1.00 37.06 45 THR G N 1
ATOM 5629 C CA . THR G 1 35 ? -13.650 72.592 55.552 1.00 36.01 45 THR G CA 1
ATOM 5630 C C . THR G 1 35 ? -14.757 71.579 55.749 1.00 34.89 45 THR G C 1
ATOM 5631 O O . THR G 1 35 ? -15.881 71.750 55.277 1.00 34.84 45 THR G O 1
ATOM 5635 N N . ILE G 1 36 ? -14.419 70.504 56.442 1.00 32.99 46 ILE G N 1
ATOM 5636 C CA . ILE G 1 36 ? -15.389 69.531 56.908 1.00 31.80 46 ILE G CA 1
ATOM 5637 C C . ILE G 1 36 ? -15.097 69.281 58.400 1.00 30.03 46 ILE G C 1
ATOM 5638 O O . ILE G 1 36 ? -13.964 69.471 58.835 1.00 29.58 46 ILE G O 1
ATOM 5643 N N . PRO G 1 37 ? -16.088 68.838 59.172 1.00 28.08 47 PRO G N 1
ATOM 5644 C CA . PRO G 1 37 ? -15.831 68.446 60.555 1.00 26.90 47 PRO G CA 1
ATOM 5645 C C . PRO G 1 37 ? -14.602 67.544 60.546 1.00 25.29 47 PRO G C 1
ATOM 5646 O O . PRO G 1 37 ? -14.526 66.583 59.759 1.00 24.58 47 PRO G O 1
ATOM 5650 N N . THR G 1 38 ? -13.621 67.913 61.359 1.00 24.32 48 THR G N 1
ATOM 5651 C CA . THR G 1 38 ? -12.308 67.238 61.424 1.00 23.09 48 THR G CA 1
ATOM 5652 C C . THR G 1 38 ? -12.418 66.016 62.325 1.00 24.20 48 THR G C 1
ATOM 5653 O O . THR G 1 38 ? -12.483 66.155 63.528 1.00 23.40 48 THR G O 1
ATOM 5657 N N . ILE G 1 39 ? -12.532 64.819 61.741 1.00 24.50 49 ILE G N 1
ATOM 5658 C CA . ILE G 1 39 ? -12.626 63.579 62.520 1.00 25.55 49 ILE G CA 1
ATOM 5659 C C . ILE G 1 39 ? -11.227 63.021 62.536 1.00 25.64 49 ILE G C 1
ATOM 5660 O O . ILE G 1 39 ? -10.896 62.038 61.845 1.00 26.66 49 ILE G O 1
ATOM 5665 N N . GLY G 1 40 ? -10.383 63.659 63.317 1.00 24.93 50 GLY G N 1
ATOM 5666 C CA . GLY G 1 40 ? -8.959 63.428 63.204 1.00 24.74 50 GLY G CA 1
ATOM 5667 C C . GLY G 1 40 ? -8.228 64.693 63.536 1.00 23.83 50 GLY G C 1
ATOM 5668 O O . GLY G 1 40 ? -8.479 65.278 64.583 1.00 23.25 50 GLY G O 1
ATOM 5669 N N . PHE G 1 41 ? -7.301 65.091 62.674 1.00 22.52 51 PHE G N 1
ATOM 5670 C CA . PHE G 1 41 ? -6.546 66.306 62.876 1.00 22.49 51 PHE G CA 1
ATOM 5671 C C . PHE G 1 41 ? -5.968 66.810 61.567 1.00 22.82 51 PHE G C 1
ATOM 5672 O O . PHE G 1 41 ? -5.931 66.064 60.581 1.00 22.35 51 PHE G O 1
ATOM 5680 N N . ASN G 1 42 ? -5.556 68.071 61.548 1.00 23.32 52 ASN G N 1
ATOM 5681 C CA . ASN G 1 42 ? -4.665 68.597 60.487 1.00 24.33 52 ASN G CA 1
ATOM 5682 C C . ASN G 1 42 ? -3.375 69.152 61.133 1.00 25.02 52 ASN G C 1
ATOM 5683 O O . ASN G 1 42 ? -3.392 69.720 62.232 1.00 24.62 52 ASN G O 1
ATOM 5688 N N . VAL G 1 43 ? -2.250 68.985 60.447 1.00 26.13 53 VAL G N 1
ATOM 5689 C CA . VAL G 1 43 ? -0.991 69.516 60.927 1.00 26.60 53 VAL G CA 1
ATOM 5690 C C . VAL G 1 43 ? -0.281 70.151 59.744 1.00 27.52 53 VAL G C 1
ATOM 5691 O O . VAL G 1 43 ? -0.208 69.558 58.681 1.00 27.17 53 VAL G O 1
ATOM 5695 N N . GLU G 1 44 ? 0.192 71.369 59.934 1.00 28.74 54 GLU G N 1
ATOM 5696 C CA . GLU G 1 44 ? 0.901 72.106 58.895 1.00 30.42 54 GLU G CA 1
ATOM 5697 C C . GLU G 1 44 ? 2.060 72.885 59.478 1.00 31.81 54 GLU G C 1
ATOM 5698 O O . GLU G 1 44 ? 2.064 73.238 60.648 1.00 31.55 54 GLU G O 1
ATOM 5704 N N . THR G 1 45 ? 3.041 73.173 58.641 1.00 32.91 55 THR G N 1
ATOM 5705 C CA . THR G 1 45 ? 4.101 74.083 58.996 1.00 34.83 55 THR G CA 1
ATOM 5706 C C . THR G 1 45 ? 3.685 75.494 58.618 1.00 36.15 55 THR G C 1
ATOM 5707 O O . THR G 1 45 ? 3.058 75.716 57.585 1.00 37.56 55 THR G O 1
ATOM 5711 N N . VAL G 1 46 ? 4.055 76.444 59.458 1.00 37.82 56 VAL G N 1
ATOM 5712 C CA . VAL G 1 46 ? 3.625 77.826 59.352 1.00 39.04 56 VAL G CA 1
ATOM 5713 C C . VAL G 1 46 ? 4.821 78.666 59.743 1.00 40.54 56 VAL G C 1
ATOM 5714 O O . VAL G 1 46 ? 5.428 78.387 60.755 1.00 39.67 56 VAL G O 1
ATOM 5718 N N . THR G 1 47 ? 5.166 79.687 58.961 1.00 42.67 57 THR G N 1
ATOM 5719 C CA . THR G 1 47 ? 6.188 80.651 59.376 1.00 44.41 57 THR G CA 1
ATOM 5720 C C . THR G 1 47 ? 5.536 82.018 59.604 1.00 45.65 57 THR G C 1
ATOM 5721 O O . THR G 1 47 ? 4.764 82.495 58.777 1.00 46.27 57 THR G O 1
ATOM 5725 N N . TYR G 1 48 ? 5.831 82.619 60.752 1.00 46.97 58 TYR G N 1
ATOM 5726 C CA . TYR G 1 48 ? 5.343 83.943 61.111 1.00 48.50 58 TYR G CA 1
ATOM 5727 C C . TYR G 1 48 ? 6.500 84.740 61.718 1.00 49.35 58 TYR G C 1
ATOM 5728 O O . TYR G 1 48 ? 7.003 84.390 62.782 1.00 49.45 58 TYR G O 1
ATOM 5737 N N . LYS G 1 49 ? 6.932 85.802 61.036 1.00 50.45 59 LYS G N 1
ATOM 5738 C CA . LYS G 1 49 ? 8.088 86.596 61.480 1.00 51.22 59 LYS G CA 1
ATOM 5739 C C . LYS G 1 49 ? 9.365 85.744 61.594 1.00 50.86 59 LYS G C 1
ATOM 5740 O O . LYS G 1 49 ? 10.137 85.883 62.548 1.00 51.28 59 LYS G O 1
ATOM 5746 N N . ASN G 1 50 ? 9.580 84.866 60.613 1.00 50.86 60 ASN G N 1
ATOM 5747 C CA . ASN G 1 50 ? 10.759 83.959 60.569 1.00 50.53 60 ASN G CA 1
ATOM 5748 C C . ASN G 1 50 ? 10.902 82.979 61.761 1.00 49.55 60 ASN G C 1
ATOM 5749 O O . ASN G 1 50 ? 11.960 82.345 61.943 1.00 50.25 60 ASN G O 1
ATOM 5754 N N . LEU G 1 51 ? 9.838 82.868 62.562 1.00 47.52 61 LEU G N 1
ATOM 5755 C CA . LEU G 1 51 ? 9.695 81.837 63.584 1.00 45.68 61 LEU G CA 1
ATOM 5756 C C . LEU G 1 51 ? 8.863 80.726 62.954 1.00 43.34 61 LEU G C 1
ATOM 5757 O O . LEU G 1 51 ? 7.754 80.986 62.503 1.00 43.24 61 LEU G O 1
ATOM 5762 N N . LYS G 1 52 ? 9.399 79.511 62.902 1.00 40.31 62 LYS G N 1
ATOM 5763 C CA . LYS G 1 52 ? 8.739 78.391 62.256 1.00 38.39 62 LYS G CA 1
ATOM 5764 C C . LYS G 1 52 ? 7.911 77.589 63.283 1.00 36.30 62 LYS G C 1
ATOM 5765 O O . LYS G 1 52 ? 8.373 77.359 64.398 1.00 34.27 62 LYS G O 1
ATOM 5771 N N . PHE G 1 53 ? 6.703 77.177 62.892 1.00 33.64 63 PHE G N 1
ATOM 5772 C CA . PHE G 1 53 ? 5.779 76.458 63.783 1.00 32.31 63 PHE G CA 1
ATOM 5773 C C . PHE G 1 53 ? 5.226 75.220 63.132 1.00 29.53 63 PHE G C 1
ATOM 5774 O O . PHE G 1 53 ? 4.856 75.263 61.987 1.00 29.32 63 PHE G O 1
ATOM 5782 N N . GLN G 1 54 ? 5.156 74.126 63.878 1.00 26.58 64 GLN G N 1
ATOM 5783 C CA . GLN G 1 54 ? 4.294 73.003 63.563 1.00 25.29 64 GLN G CA 1
ATOM 5784 C C . GLN G 1 54 ? 2.966 73.197 64.323 1.00 24.37 64 GLN G C 1
ATOM 5785 O O . GLN G 1 54 ? 2.940 73.195 65.544 1.00 23.70 64 GLN G O 1
ATOM 5791 N N . VAL G 1 55 ? 1.882 73.325 63.587 1.00 24.17 65 VAL G N 1
ATOM 5792 C CA . VAL G 1 55 ? 0.599 73.683 64.158 1.00 24.18 65 VAL G CA 1
ATOM 5793 C C . VAL G 1 55 ? -0.333 72.514 63.953 1.00 23.43 65 VAL G C 1
ATOM 5794 O O . VAL G 1 55 ? -0.544 72.067 62.818 1.00 24.72 65 VAL G O 1
ATOM 5798 N N . TRP G 1 56 ? -0.862 71.991 65.060 1.00 22.62 66 TRP G N 1
ATOM 5799 C CA . TRP G 1 56 ? -1.792 70.879 65.054 1.00 22.48 66 TRP G CA 1
ATOM 5800 C C . TRP G 1 56 ? -3.187 71.447 65.304 1.00 22.74 66 TRP G C 1
ATOM 5801 O O . TRP G 1 56 ? -3.357 72.305 66.147 1.00 25.00 66 TRP G O 1
ATOM 5812 N N . ASP G 1 57 ? -4.150 70.997 64.537 1.00 21.77 67 ASP G N 1
ATOM 5813 C CA . ASP G 1 57 ? -5.533 71.416 64.625 1.00 21.61 67 ASP G CA 1
ATOM 5814 C C . ASP G 1 57 ? -6.268 70.145 64.928 1.00 20.54 67 ASP G C 1
ATOM 5815 O O . ASP G 1 57 ? -6.339 69.261 64.061 1.00 20.53 67 ASP G O 1
ATOM 5820 N N . LEU G 1 58 ? -6.725 69.990 66.170 1.00 19.55 68 LEU G N 1
ATOM 5821 C CA . LEU G 1 58 ? -7.354 68.753 66.590 1.00 19.97 68 LEU G CA 1
ATOM 5822 C C . LEU G 1 58 ? -8.866 68.905 66.542 1.00 19.89 68 LEU G C 1
ATOM 5823 O O . LEU G 1 58 ? -9.406 69.922 66.979 1.00 19.89 68 LEU G O 1
ATOM 5828 N N . GLY G 1 59 ? -9.547 67.893 66.033 1.00 19.52 69 GLY G N 1
ATOM 5829 C CA . GLY G 1 59 ? -10.992 67.923 65.953 1.00 19.80 69 GLY G CA 1
ATOM 5830 C C . GLY G 1 59 ? -11.681 68.012 67.284 1.00 19.72 69 GLY G C 1
ATOM 5831 O O . GLY G 1 59 ? -11.223 67.383 68.239 1.00 19.32 69 GLY G O 1
ATOM 5832 N N . GLY G 1 60 ? -12.790 68.772 67.322 1.00 19.57 70 GLY G N 1
ATOM 5833 C CA . GLY G 1 60 ? -13.498 69.119 68.549 1.00 19.68 70 GLY G CA 1
ATOM 5834 C C . GLY G 1 60 ? -14.813 68.430 68.863 1.00 20.05 70 GLY G C 1
ATOM 5835 O O . GLY G 1 60 ? -15.458 68.780 69.850 1.00 20.93 70 GLY G O 1
ATOM 5836 N N . LEU G 1 61 ? -15.189 67.403 68.094 1.00 20.41 71 LEU G N 1
ATOM 5837 C CA . LEU G 1 61 ? -16.417 66.649 68.374 1.00 20.70 71 LEU G CA 1
ATOM 5838 C C . LEU G 1 61 ? -16.317 65.993 69.727 1.00 20.27 71 LEU G C 1
ATOM 5839 O O . LEU G 1 61 ? -15.218 65.598 70.137 1.00 18.74 71 LEU G O 1
ATOM 5844 N N . THR G 1 62 ? -17.452 65.892 70.409 1.00 18.77 72 THR G N 1
ATOM 5845 C CA . THR G 1 62 ? -17.493 65.349 71.767 1.00 20.40 72 THR G CA 1
ATOM 5846 C C . THR G 1 62 ? -16.676 64.076 71.936 1.00 20.32 72 THR G C 1
ATOM 5847 O O . THR G 1 62 ? -15.869 63.958 72.865 1.00 21.38 72 THR G O 1
ATOM 5851 N N . SER G 1 63 ? -16.904 63.113 71.059 1.00 20.89 73 SER G N 1
ATOM 5852 C CA . SER G 1 63 ? -16.307 61.787 71.231 1.00 22.24 73 SER G CA 1
ATOM 5853 C C . SER G 1 63 ? -14.796 61.720 71.030 1.00 21.51 73 SER G C 1
ATOM 5854 O O . SER G 1 63 ? -14.184 60.769 71.471 1.00 21.31 73 SER G O 1
ATOM 5857 N N . ILE G 1 64 ? -14.202 62.721 70.387 1.00 20.49 74 ILE G N 1
ATOM 5858 C CA . ILE G 1 64 ? -12.773 62.703 70.138 1.00 20.85 74 ILE G CA 1
ATOM 5859 C C . ILE G 1 64 ? -12.002 63.750 70.943 1.00 20.22 74 ILE G C 1
ATOM 5860 O O . ILE G 1 64 ? -10.769 63.782 70.889 1.00 19.13 74 ILE G O 1
ATOM 5865 N N . ARG G 1 65 ? -12.703 64.581 71.733 1.00 19.44 75 ARG G N 1
ATOM 5866 C CA . ARG G 1 65 ? -11.993 65.473 72.678 1.00 18.92 75 ARG G CA 1
ATOM 5867 C C . ARG G 1 65 ? -11.140 64.758 73.710 1.00 18.59 75 ARG G C 1
ATOM 5868 O O . ARG G 1 65 ? -10.089 65.287 74.093 1.00 18.12 75 ARG G O 1
ATOM 5876 N N . PRO G 1 66 ? -11.532 63.581 74.186 1.00 18.38 76 PRO G N 1
ATOM 5877 C CA . PRO G 1 66 ? -10.653 62.851 75.116 1.00 19.09 76 PRO G CA 1
ATOM 5878 C C . PRO G 1 66 ? -9.270 62.489 74.565 1.00 18.73 76 PRO G C 1
ATOM 5879 O O . PRO G 1 66 ? -8.380 62.136 75.339 1.00 19.99 76 PRO G O 1
ATOM 5883 N N . TYR G 1 67 ? -9.073 62.544 73.255 1.00 17.28 77 TYR G N 1
ATOM 5884 C CA . TYR G 1 67 ? -7.787 62.186 72.690 1.00 17.76 77 TYR G CA 1
ATOM 5885 C C . TYR G 1 67 ? -6.846 63.357 72.494 1.00 17.40 77 TYR G C 1
ATOM 5886 O O . TYR G 1 67 ? -5.705 63.141 72.129 1.00 17.09 77 TYR G O 1
ATOM 5895 N N . TRP G 1 68 ? -7.316 64.584 72.759 1.00 17.16 78 TRP G N 1
ATOM 5896 C CA . TRP G 1 68 ? -6.467 65.776 72.753 1.00 17.06 78 TRP G CA 1
ATOM 5897 C C . TRP G 1 68 ? -5.194 65.577 73.588 1.00 18.16 78 TRP G C 1
ATOM 5898 O O . TRP G 1 68 ? -4.104 65.985 73.174 1.00 17.62 78 TRP G O 1
ATOM 5909 N N . ARG G 1 69 ? -5.338 64.986 74.773 1.00 19.28 79 ARG G N 1
ATOM 5910 C CA . ARG G 1 69 ? -4.196 64.901 75.690 1.00 20.51 79 ARG G CA 1
ATOM 5911 C C . ARG G 1 69 ? -3.041 64.053 75.128 1.00 20.30 79 ARG G C 1
ATOM 5912 O O . ARG G 1 69 ? -1.889 64.231 75.546 1.00 20.36 79 ARG G O 1
ATOM 5920 N N . CYS G 1 70 ? -3.337 63.170 74.177 1.00 19.73 80 CYS G N 1
ATOM 5921 C CA . CYS G 1 70 ? -2.313 62.373 73.475 1.00 20.23 80 CYS G CA 1
ATOM 5922 C C . CYS G 1 70 ? -1.318 63.230 72.708 1.00 19.80 80 CYS G C 1
ATOM 5923 O O . CYS G 1 70 ? -0.240 62.776 72.405 1.00 20.51 80 CYS G O 1
ATOM 5926 N N . TYR G 1 71 ? -1.714 64.437 72.345 1.00 19.40 81 TYR G N 1
ATOM 5927 C CA . TYR G 1 71 ? -0.903 65.350 71.560 1.00 18.84 81 TYR G CA 1
ATOM 5928 C C . TYR G 1 71 ? -0.160 66.421 72.378 1.00 19.67 81 TYR G C 1
ATOM 5929 O O . TYR G 1 71 ? 0.460 67.311 71.803 1.00 20.58 81 TYR G O 1
ATOM 5938 N N . TYR G 1 72 ? -0.238 66.361 73.709 1.00 19.47 82 TYR G N 1
ATOM 5939 C CA . TYR G 1 72 ? 0.260 67.476 74.527 1.00 19.63 82 TYR G CA 1
ATOM 5940 C C . TYR G 1 72 ? 1.793 67.530 74.693 1.00 20.68 82 TYR G C 1
ATOM 5941 O O . TYR G 1 72 ? 2.327 68.595 74.992 1.00 21.51 82 TYR G O 1
ATOM 5950 N N . SER G 1 73 ? 2.477 66.417 74.498 1.00 21.85 83 SER G N 1
ATOM 5951 C CA . SER G 1 73 ? 3.942 66.387 74.642 1.00 23.58 83 SER G CA 1
ATOM 5952 C C . SER G 1 73 ? 4.620 67.488 73.849 1.00 23.38 83 SER G C 1
ATOM 5953 O O . SER G 1 73 ? 4.359 67.665 72.671 1.00 22.29 83 SER G O 1
ATOM 5956 N N . ASN G 1 74 ? 5.440 68.269 74.549 1.00 23.09 84 ASN G N 1
ATOM 5957 C CA . ASN G 1 74 ? 6.331 69.238 73.937 1.00 24.29 84 ASN G CA 1
ATOM 5958 C C . ASN G 1 74 ? 5.592 70.388 73.216 1.00 23.88 84 ASN G C 1
ATOM 5959 O O . ASN G 1 74 ? 6.101 70.964 72.267 1.00 24.42 84 ASN G O 1
ATOM 5964 N N . THR G 1 75 ? 4.421 70.747 73.738 1.00 22.33 85 THR G N 1
ATOM 5965 C CA . THR G 1 75 ? 3.619 71.856 73.235 1.00 21.94 85 THR G CA 1
ATOM 5966 C C . THR G 1 75 ? 4.125 73.164 73.814 1.00 21.00 85 THR G C 1
ATOM 5967 O O . THR G 1 75 ? 4.209 73.316 75.032 1.00 22.97 85 THR G O 1
ATOM 5971 N N . ASP G 1 76 ? 4.438 74.119 72.954 1.00 21.00 86 ASP G N 1
ATOM 5972 C CA . ASP G 1 76 ? 4.801 75.467 73.383 1.00 21.19 86 ASP G CA 1
ATOM 5973 C C . ASP G 1 76 ? 3.653 76.419 73.676 1.00 20.25 86 ASP G C 1
ATOM 5974 O O . ASP G 1 76 ? 3.781 77.288 74.543 1.00 20.64 86 ASP G O 1
ATOM 5979 N N . ALA G 1 77 ? 2.552 76.289 72.935 1.00 20.89 87 ALA G N 1
ATOM 5980 C CA . ALA G 1 77 ? 1.394 77.155 73.128 1.00 19.77 87 ALA G CA 1
ATOM 5981 C C . ALA G 1 77 ? 0.145 76.426 72.721 1.00 19.83 87 ALA G C 1
ATOM 5982 O O . ALA G 1 77 ? 0.202 75.561 71.851 1.00 18.83 87 ALA G O 1
ATOM 5984 N N . VAL G 1 78 ? -0.962 76.798 73.347 1.00 19.57 88 VAL G N 1
ATOM 5985 C CA . VAL G 1 78 ? -2.284 76.410 72.849 1.00 19.87 88 VAL G CA 1
ATOM 5986 C C . VAL G 1 78 ? -3.065 77.656 72.393 1.00 19.16 88 VAL G C 1
ATOM 5987 O O . VAL G 1 78 ? -3.101 78.667 73.093 1.00 20.21 88 VAL G O 1
ATOM 5991 N N . ILE G 1 79 ? -3.618 77.590 71.186 1.00 18.67 89 ILE G N 1
ATOM 5992 C CA . ILE G 1 79 ? -4.565 78.547 70.682 1.00 18.81 89 ILE G CA 1
ATOM 5993 C C . ILE G 1 79 ? -5.919 77.902 70.925 1.00 18.48 89 ILE G C 1
ATOM 5994 O O . ILE G 1 79 ? -6.250 76.897 70.308 1.00 17.73 89 ILE G O 1
ATOM 5999 N N . TYR G 1 80 ? -6.645 78.441 71.890 1.00 18.90 90 TYR G N 1
ATOM 6000 C CA . TYR G 1 80 ? -7.947 77.910 72.268 1.00 18.90 90 TYR G CA 1
ATOM 6001 C C . TYR G 1 80 ? -9.026 78.766 71.623 1.00 19.07 90 TYR G C 1
ATOM 6002 O O . TYR G 1 80 ? -9.189 79.936 71.960 1.00 19.15 90 TYR G O 1
ATOM 6011 N N . VAL G 1 81 ? -9.709 78.183 70.638 1.00 18.66 91 VAL G N 1
ATOM 6012 C CA . VAL G 1 81 ? -10.727 78.864 69.848 1.00 19.31 91 VAL G CA 1
ATOM 6013 C C . VAL G 1 81 ? -12.111 78.635 70.451 1.00 19.40 91 VAL G C 1
ATOM 6014 O O . VAL G 1 81 ? -12.517 77.510 70.731 1.00 19.44 91 VAL G O 1
ATOM 6018 N N . VAL G 1 82 ? -12.838 79.728 70.641 1.00 21.08 92 VAL G N 1
ATOM 6019 C CA . VAL G 1 82 ? -14.176 79.681 71.241 1.00 21.75 92 VAL G CA 1
ATOM 6020 C C . VAL G 1 82 ? -15.158 80.465 70.330 1.00 22.50 92 VAL G C 1
ATOM 6021 O O . VAL G 1 82 ? -14.863 81.591 69.868 1.00 22.04 92 VAL G O 1
ATOM 6025 N N . ASP G 1 83 ? -16.274 79.819 69.980 1.00 22.77 93 ASP G N 1
ATOM 6026 C CA . ASP G 1 83 ? -17.319 80.435 69.197 1.00 23.97 93 ASP G CA 1
ATOM 6027 C C . ASP G 1 83 ? -18.012 81.487 70.086 1.00 24.44 93 ASP G C 1
ATOM 6028 O O . ASP G 1 83 ? -18.599 81.168 71.117 1.00 23.57 93 ASP G O 1
ATOM 6033 N N . SER G 1 84 ? -17.884 82.744 69.682 1.00 25.28 94 SER G N 1
ATOM 6034 C CA . SER G 1 84 ? -18.391 83.878 70.445 1.00 26.39 94 SER G CA 1
ATOM 6035 C C . SER G 1 84 ? -19.929 83.935 70.517 1.00 27.16 94 SER G C 1
ATOM 6036 O O . SER G 1 84 ? -20.480 84.701 71.299 1.00 27.21 94 SER G O 1
ATOM 6039 N N . CYS G 1 85 ? -20.600 83.181 69.659 1.00 28.41 95 CYS G N 1
ATOM 6040 C CA . CYS G 1 85 ? -22.070 83.166 69.595 1.00 30.36 95 CYS G CA 1
ATOM 6041 C C . CYS G 1 85 ? -22.686 81.987 70.340 1.00 29.72 95 CYS G C 1
ATOM 6042 O O . CYS G 1 85 ? -23.917 81.917 70.523 1.00 29.64 95 CYS G O 1
ATOM 6045 N N . ASP G 1 86 ? -21.844 81.060 70.795 1.00 28.77 96 ASP G N 1
ATOM 6046 C CA . ASP G 1 86 ? -22.333 79.841 71.407 1.00 27.79 96 ASP G CA 1
ATOM 6047 C C . ASP G 1 86 ? -22.457 79.964 72.894 1.00 26.69 96 ASP G C 1
ATOM 6048 O O . ASP G 1 86 ? -21.635 79.450 73.653 1.00 25.72 96 ASP G O 1
ATOM 6053 N N . ARG G 1 87 ? -23.497 80.661 73.332 1.00 25.49 97 ARG G N 1
ATOM 6054 C CA . ARG G 1 87 ? -23.698 80.817 74.760 1.00 25.01 97 ARG G CA 1
ATOM 6055 C C . ARG G 1 87 ? -23.961 79.515 75.497 1.00 24.32 97 ARG G C 1
ATOM 6056 O O . ARG G 1 87 ? -23.564 79.358 76.651 1.00 23.73 97 ARG G O 1
ATOM 6064 N N . ASP G 1 88 ? -24.620 78.560 74.846 1.00 24.31 98 ASP G N 1
ATOM 6065 C CA . ASP G 1 88 ? -24.983 77.319 75.506 1.00 24.72 98 ASP G CA 1
ATOM 6066 C C . ASP G 1 88 ? -23.803 76.418 75.836 1.00 24.41 98 ASP G C 1
ATOM 6067 O O . ASP G 1 88 ? -23.902 75.570 76.707 1.00 25.37 98 ASP G O 1
ATOM 6072 N N . ARG G 1 89 ? -22.691 76.565 75.132 1.00 23.46 99 ARG G N 1
ATOM 6073 C CA . ARG G 1 89 ? -21.567 75.661 75.324 1.00 23.20 99 ARG G CA 1
ATOM 6074 C C . ARG G 1 89 ? -20.316 76.326 75.864 1.00 22.89 99 ARG G C 1
ATOM 6075 O O . ARG G 1 89 ? -19.302 75.662 76.002 1.00 22.70 99 ARG G O 1
ATOM 6083 N N . ILE G 1 90 ? -20.358 77.610 76.215 1.00 23.27 100 ILE G N 1
ATOM 6084 C CA . ILE G 1 90 ? -19.141 78.236 76.739 1.00 23.27 100 ILE G CA 1
ATOM 6085 C C . ILE G 1 90 ? -18.721 77.569 78.051 1.00 22.98 100 ILE G C 1
ATOM 6086 O O . ILE G 1 90 ? -17.539 77.458 78.345 1.00 23.72 100 ILE G O 1
ATOM 6091 N N . GLY G 1 91 ? -19.689 77.094 78.831 1.00 22.57 101 GLY G N 1
ATOM 6092 C CA . GLY G 1 91 ? -19.390 76.325 80.029 1.00 22.07 101 GLY G CA 1
ATOM 6093 C C . GLY G 1 91 ? -18.639 75.023 79.759 1.00 22.24 101 GLY G C 1
ATOM 6094 O O . GLY G 1 91 ? -17.853 74.563 80.566 1.00 21.91 101 GLY G O 1
ATOM 6095 N N . ILE G 1 92 ? -18.933 74.384 78.634 1.00 22.57 102 ILE G N 1
ATOM 6096 C CA . ILE G 1 92 ? -18.158 73.225 78.204 1.00 23.24 102 ILE G CA 1
ATOM 6097 C C . ILE G 1 92 ? -16.748 73.658 77.782 1.00 22.22 102 ILE G C 1
ATOM 6098 O O . ILE G 1 92 ? -15.801 72.979 78.120 1.00 22.59 102 ILE G O 1
ATOM 6103 N N . SER G 1 93 ? -16.639 74.755 77.036 1.00 21.39 103 SER G N 1
ATOM 6104 C CA . SER G 1 93 ? -15.321 75.279 76.661 1.00 21.58 103 SER G CA 1
ATOM 6105 C C . SER G 1 93 ? -14.534 75.510 77.934 1.00 21.61 103 SER G C 1
ATOM 6106 O O . SER G 1 93 ? -13.372 75.173 77.987 1.00 22.72 103 SER G O 1
ATOM 6109 N N . LYS G 1 94 ? -15.176 76.033 78.988 1.00 21.54 104 LYS G N 1
ATOM 6110 C CA . LYS G 1 94 ? -14.491 76.249 80.268 1.00 22.61 104 LYS G CA 1
ATOM 6111 C C . LYS G 1 94 ? -13.992 74.956 80.942 1.00 22.81 104 LYS G C 1
ATOM 6112 O O . LYS G 1 94 ? -12.832 74.890 81.375 1.00 22.92 104 LYS G O 1
ATOM 6118 N N . SER G 1 95 ? -14.834 73.932 81.025 1.00 22.15 105 SER G N 1
ATOM 6119 C CA . SER G 1 95 ? -14.475 72.712 81.727 1.00 22.53 105 SER G CA 1
ATOM 6120 C C . SER G 1 95 ? -13.359 71.967 80.992 1.00 22.50 105 SER G C 1
ATOM 6121 O O . SER G 1 95 ? -12.468 71.399 81.633 1.00 21.74 105 SER G O 1
ATOM 6124 N N . GLU G 1 96 ? -13.365 72.010 79.658 1.00 22.48 106 GLU G N 1
ATOM 6125 C CA . GLU G 1 96 ? -12.290 71.398 78.891 1.00 23.50 106 GLU G CA 1
ATOM 6126 C C . GLU G 1 96 ? -10.978 72.136 79.078 1.00 22.83 106 GLU G C 1
ATOM 6127 O O . GLU G 1 96 ? -9.917 71.515 79.130 1.00 21.89 106 GLU G O 1
ATOM 6133 N N . LEU G 1 97 ? -11.049 73.455 79.172 1.00 22.21 107 LEU G N 1
ATOM 6134 C CA . LEU G 1 97 ? -9.849 74.288 79.368 1.00 22.62 107 LEU G CA 1
ATOM 6135 C C . LEU G 1 97 ? -9.256 74.054 80.771 1.00 22.51 107 LEU G C 1
ATOM 6136 O O . LEU G 1 97 ? -8.031 73.916 80.942 1.00 23.31 107 LEU G O 1
ATOM 6141 N N . VAL G 1 98 ? -10.115 73.968 81.781 1.00 22.41 108 VAL G N 1
ATOM 6142 C CA . VAL G 1 98 ? -9.641 73.694 83.143 1.00 22.93 108 VAL G CA 1
ATOM 6143 C C . VAL G 1 98 ? -8.954 72.359 83.211 1.00 23.50 108 VAL G C 1
ATOM 6144 O O . VAL G 1 98 ? -7.887 72.253 83.781 1.00 23.98 108 VAL G O 1
ATOM 6148 N N . ALA G 1 99 ? -9.550 71.328 82.616 1.00 23.97 109 ALA G N 1
ATOM 6149 C CA . ALA G 1 99 ? -8.972 69.976 82.669 1.00 23.66 109 ALA G CA 1
ATOM 6150 C C . ALA G 1 99 ? -7.644 69.930 81.934 1.00 23.63 109 ALA G C 1
ATOM 6151 O O . ALA G 1 99 ? -6.689 69.319 82.386 1.00 24.47 109 ALA G O 1
ATOM 6161 N N . LEU G 1 101 ? -5.427 72.345 81.350 1.00 24.53 111 LEU G N 1
ATOM 6162 C CA . LEU G 1 101 ? -4.359 73.059 82.034 1.00 24.25 111 LEU G CA 1
ATOM 6163 C C . LEU G 1 101 ? -3.880 72.432 83.347 1.00 25.51 111 LEU G C 1
ATOM 6164 O O . LEU G 1 101 ? -2.929 72.900 83.921 1.00 24.39 111 LEU G O 1
ATOM 6169 N N . GLU G 1 102 ? -4.502 71.346 83.774 1.00 26.66 112 GLU G N 1
ATOM 6170 C CA . GLU G 1 102 ? -4.003 70.510 84.881 1.00 28.06 112 GLU G CA 1
ATOM 6171 C C . GLU G 1 102 ? -2.969 69.468 84.423 1.00 29.16 112 GLU G C 1
ATOM 6172 O O . GLU G 1 102 ? -2.358 68.776 85.235 1.00 30.92 112 GLU G O 1
ATOM 6178 N N . GLU G 1 103 ? -2.750 69.374 83.117 1.00 29.35 113 GLU G N 1
ATOM 6179 C CA . GLU G 1 103 ? -1.809 68.418 82.548 1.00 29.28 113 GLU G CA 1
ATOM 6180 C C . GLU G 1 103 ? -0.371 68.918 82.712 1.00 29.59 113 GLU G C 1
ATOM 6181 O O . GLU G 1 103 ? -0.030 70.046 82.322 1.00 28.30 113 GLU G O 1
ATOM 6187 N N . GLU G 1 104 ? 0.487 68.082 83.291 1.00 30.49 114 GLU G N 1
ATOM 6188 C CA . GLU G 1 104 ? 1.860 68.504 83.528 1.00 32.13 114 GLU G CA 1
ATOM 6189 C C . GLU G 1 104 ? 2.627 68.804 82.229 1.00 31.58 114 GLU G C 1
ATOM 6190 O O . GLU G 1 104 ? 3.507 69.660 82.230 1.00 31.50 114 GLU G O 1
ATOM 6196 N N . GLU G 1 105 ? 2.277 68.153 81.116 1.00 31.28 115 GLU G N 1
ATOM 6197 C CA . GLU G 1 105 ? 2.928 68.427 79.833 1.00 31.27 115 GLU G CA 1
ATOM 6198 C C . GLU G 1 105 ? 2.677 69.850 79.326 1.00 29.96 115 GLU G C 1
ATOM 6199 O O . GLU G 1 105 ? 3.507 70.394 78.599 1.00 30.36 115 GLU G O 1
ATOM 6205 N N . LEU G 1 106 ? 1.565 70.465 79.735 1.00 28.02 116 LEU G N 1
ATOM 6206 C CA . LEU G 1 106 ? 1.259 71.845 79.358 1.00 27.35 116 LEU G CA 1
ATOM 6207 C C . LEU G 1 106 ? 1.655 72.891 80.401 1.00 26.88 116 LEU G C 1
ATOM 6208 O O . LEU G 1 106 ? 1.309 74.045 80.283 1.00 26.05 116 LEU G O 1
ATOM 6213 N N . ARG G 1 107 ? 2.431 72.498 81.390 1.00 27.82 117 ARG G N 1
ATOM 6214 C CA . ARG G 1 107 ? 2.751 73.387 82.517 1.00 28.92 117 ARG G CA 1
ATOM 6215 C C . ARG G 1 107 ? 3.272 74.755 82.108 1.00 28.02 117 ARG G C 1
ATOM 6216 O O . ARG G 1 107 ? 2.881 75.771 82.681 1.00 27.93 117 ARG G O 1
ATOM 6224 N N . LYS G 1 108 ? 4.141 74.796 81.107 1.00 27.32 118 LYS G N 1
ATOM 6225 C CA . LYS G 1 108 ? 4.739 76.042 80.685 1.00 28.01 118 LYS G CA 1
ATOM 6226 C C . LYS G 1 108 ? 4.180 76.574 79.355 1.00 26.06 118 LYS G C 1
ATOM 6227 O O . LYS G 1 108 ? 4.688 77.532 78.825 1.00 25.00 118 LYS G O 1
ATOM 6233 N N . ALA G 1 109 ? 3.137 75.950 78.807 1.00 24.27 119 ALA G N 1
ATOM 6234 C CA . ALA G 1 109 ? 2.585 76.440 77.548 1.00 22.87 119 ALA G CA 1
ATOM 6235 C C . ALA G 1 109 ? 1.911 77.790 77.733 1.00 22.37 119 ALA G C 1
ATOM 6236 O O . ALA G 1 109 ? 1.312 78.067 78.779 1.00 21.78 119 ALA G O 1
ATOM 6238 N N . ILE G 1 110 ? 2.051 78.638 76.717 1.00 21.36 120 ILE G N 1
ATOM 6239 C CA . ILE G 1 110 ? 1.370 79.899 76.649 1.00 22.10 120 ILE G CA 1
ATOM 6240 C C . ILE G 1 110 ? -0.026 79.588 76.161 1.00 21.87 120 ILE G C 1
ATOM 6241 O O . ILE G 1 110 ? -0.198 78.723 75.305 1.00 21.47 120 ILE G O 1
ATOM 6246 N N . LEU G 1 111 ? -1.006 80.288 76.713 1.00 21.43 121 LEU G N 1
ATOM 6247 C CA . LEU G 1 111 ? -2.405 80.183 76.284 1.00 20.40 121 LEU G CA 1
ATOM 6248 C C . LEU G 1 111 ? -2.846 81.458 75.595 1.00 20.74 121 LEU G C 1
ATOM 6249 O O . LEU G 1 111 ? -2.749 82.568 76.154 1.00 21.44 121 LEU G O 1
ATOM 6254 N N . VAL G 1 112 ? -3.286 81.331 74.350 1.00 20.95 122 VAL G N 1
ATOM 6255 C CA . VAL G 1 112 ? -3.956 82.411 73.705 1.00 21.77 122 VAL G CA 1
ATOM 6256 C C . VAL G 1 112 ? -5.377 81.960 73.328 1.00 21.50 122 VAL G C 1
ATOM 6257 O O . VAL G 1 112 ? -5.571 80.931 72.664 1.00 21.49 122 VAL G O 1
ATOM 6261 N N . VAL G 1 113 ? -6.347 82.748 73.767 1.00 20.72 123 VAL G N 1
ATOM 6262 C CA . VAL G 1 113 ? -7.755 82.454 73.489 1.00 21.43 123 VAL G CA 1
ATOM 6263 C C . VAL G 1 113 ? -8.242 83.324 72.348 1.00 20.51 123 VAL G C 1
ATOM 6264 O O . VAL G 1 113 ? -8.140 84.562 72.408 1.00 21.23 123 VAL G O 1
ATOM 6268 N N . PHE G 1 114 ? -8.692 82.678 71.268 1.00 21.19 124 PHE G N 1
ATOM 6269 C CA . PHE G 1 114 ? -9.313 83.346 70.134 1.00 21.80 124 PHE G CA 1
ATOM 6270 C C . PHE G 1 114 ? -10.847 83.308 70.291 1.00 23.56 124 PHE G C 1
ATOM 6271 O O . PHE G 1 114 ? -11.480 82.252 70.113 1.00 23.84 124 PHE G O 1
ATOM 6279 N N . ALA G 1 115 ? -11.414 84.447 70.679 1.00 23.94 125 ALA G N 1
ATOM 6280 C CA . ALA G 1 115 ? -12.867 84.677 70.698 1.00 24.77 125 ALA G CA 1
ATOM 6281 C C . ALA G 1 115 ? -13.326 84.892 69.286 1.00 24.45 125 ALA G C 1
ATOM 6282 O O . ALA G 1 115 ? -13.350 86.022 68.792 1.00 26.45 125 ALA G O 1
ATOM 6284 N N . ASN G 1 116 ? -13.661 83.802 68.614 1.00 23.84 126 ASN G N 1
ATOM 6285 C CA . ASN G 1 116 ? -13.863 83.817 67.183 1.00 23.78 126 ASN G CA 1
ATOM 6286 C C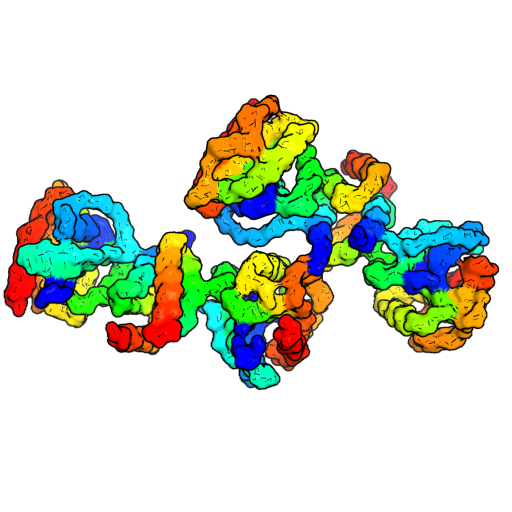 . ASN G 1 116 ? -15.313 84.129 66.799 1.00 24.37 126 ASN G C 1
ATOM 6287 O O . ASN G 1 116 ? -16.193 84.103 67.651 1.00 23.66 126 ASN G O 1
ATOM 6292 N N . LYS G 1 117 ? -15.526 84.436 65.522 1.00 24.94 127 LYS G N 1
ATOM 6293 C CA . LYS G 1 117 ? -16.843 84.767 64.962 1.00 26.88 127 LYS G CA 1
ATOM 6294 C C . LYS G 1 117 ? -17.336 86.121 65.459 1.00 27.99 127 LYS G C 1
ATOM 6295 O O . LYS G 1 117 ? -18.541 86.333 65.651 1.00 28.40 127 LYS G O 1
ATOM 6301 N N . GLN G 1 118 ? -16.394 87.044 65.646 1.00 29.48 128 GLN G N 1
ATOM 6302 C CA . GLN G 1 118 ? -16.705 88.374 66.151 1.00 30.51 128 GLN G CA 1
ATOM 6303 C C . GLN G 1 118 ? -17.301 89.249 65.053 1.00 32.36 128 GLN G C 1
ATOM 6304 O O . GLN G 1 118 ? -17.790 90.328 65.329 1.00 33.47 128 GLN G O 1
ATOM 6310 N N . ASP G 1 119 ? -17.288 88.768 63.815 1.00 34.52 129 ASP G N 1
ATOM 6311 C CA . ASP G 1 119 ? -18.004 89.417 62.729 1.00 35.85 129 ASP G CA 1
ATOM 6312 C C . ASP G 1 119 ? -19.539 89.348 62.872 1.00 37.80 129 ASP G C 1
ATOM 6313 O O . ASP G 1 119 ? -20.246 90.085 62.188 1.00 37.65 129 ASP G O 1
ATOM 6326 N N . GLU G 1 121 ? -23.338 89.579 64.743 1.00 42.79 131 GLU G N 1
ATOM 6327 C CA . GLU G 1 121 ? -24.038 90.567 65.583 1.00 43.69 131 GLU G CA 1
ATOM 6328 C C . GLU G 1 121 ? -24.233 90.082 67.027 1.00 42.91 131 GLU G C 1
ATOM 6329 O O . GLU G 1 121 ? -24.183 90.874 67.964 1.00 42.99 131 GLU G O 1
ATOM 6335 N N . GLN G 1 122 ? -24.444 88.785 67.203 1.00 42.50 132 GLN G N 1
ATOM 6336 C CA . GLN G 1 122 ? -24.832 88.246 68.512 1.00 42.84 132 GLN G CA 1
ATOM 6337 C C . GLN G 1 122 ? -23.617 87.891 69.392 1.00 41.57 132 GLN G C 1
ATOM 6338 O O . GLN G 1 122 ? -23.784 87.574 70.569 1.00 42.16 132 GLN G O 1
ATOM 6344 N N . ALA G 1 123 ? -22.411 87.985 68.828 1.00 39.70 133 ALA G N 1
ATOM 6345 C CA . ALA G 1 123 ? -21.153 87.724 69.552 1.00 38.19 133 ALA G CA 1
ATOM 6346 C C . ALA G 1 123 ? -21.111 88.295 70.961 1.00 36.94 133 ALA G C 1
ATOM 6347 O O . ALA G 1 123 ? -21.305 89.483 71.126 1.00 36.86 133 ALA G O 1
ATOM 6357 N N . THR G 1 125 ? -19.013 89.624 74.240 1.00 35.10 135 THR G N 1
ATOM 6358 C CA . THR G 1 125 ? -17.824 90.474 74.298 1.00 34.87 135 THR G CA 1
ATOM 6359 C C . THR G 1 125 ? -16.661 89.643 74.848 1.00 34.84 135 THR G C 1
ATOM 6360 O O . THR G 1 125 ? -16.860 88.673 75.585 1.00 33.35 135 THR G O 1
ATOM 6364 N N . SER G 1 126 ? -15.452 90.072 74.515 1.00 34.62 136 SER G N 1
ATOM 6365 C CA . SER G 1 126 ? -14.228 89.463 75.026 1.00 35.18 136 SER G CA 1
ATOM 6366 C C . SER G 1 126 ? -14.240 89.328 76.533 1.00 34.39 136 SER G C 1
ATOM 6367 O O . SER G 1 126 ? -13.838 88.316 77.072 1.00 34.79 136 SER G O 1
ATOM 6370 N N . SER G 1 127 ? -14.702 90.359 77.230 1.00 34.82 137 SER G N 1
ATOM 6371 C CA . SER G 1 127 ? -14.593 90.379 78.684 1.00 34.94 137 SER G CA 1
ATOM 6372 C C . SER G 1 127 ? -15.629 89.446 79.313 1.00 34.25 137 SER G C 1
ATOM 6373 O O . SER G 1 127 ? -15.369 88.803 80.326 1.00 34.20 137 SER G O 1
ATOM 6376 N N . GLU G 1 128 ? -16.804 89.366 78.712 1.00 33.50 138 GLU G N 1
ATOM 6377 C CA . GLU G 1 128 ? -17.781 88.376 79.129 1.00 33.34 138 GLU G CA 1
ATOM 6378 C C . GLU G 1 128 ? -17.182 86.957 78.987 1.00 31.65 138 GLU G C 1
ATOM 6379 O O . GLU G 1 128 ? -17.284 86.119 79.880 1.00 30.86 138 GLU G O 1
ATOM 6393 N N . ALA G 1 130 ? -13.987 85.965 78.731 1.00 29.72 140 ALA G N 1
ATOM 6394 C CA . ALA G 1 130 ? -12.878 85.731 79.631 1.00 28.84 140 ALA G CA 1
ATOM 6395 C C . ALA G 1 130 ? -13.410 85.315 80.985 1.00 28.64 140 ALA G C 1
ATOM 6396 O O . ALA G 1 130 ? -12.886 84.403 81.584 1.00 27.65 140 ALA G O 1
ATOM 6398 N N . ASN G 1 131 ? -14.473 85.967 81.465 1.00 28.37 141 ASN G N 1
ATOM 6399 C CA . ASN G 1 131 ? -15.058 85.593 82.752 1.00 28.35 141 ASN G CA 1
ATOM 6400 C C . ASN G 1 131 ? -15.756 84.242 82.712 1.00 27.68 141 ASN G C 1
ATOM 6401 O O . ASN G 1 131 ? -15.596 83.449 83.624 1.00 27.34 141 ASN G O 1
ATOM 6406 N N . SER G 1 132 ? -16.490 83.988 81.639 1.00 26.84 142 SER G N 1
ATOM 6407 C CA . SER G 1 132 ? -17.203 82.709 81.463 1.00 27.23 142 SER G CA 1
ATOM 6408 C C . SER G 1 132 ? -16.251 81.537 81.272 1.00 26.69 142 SER G C 1
ATOM 6409 O O . SER G 1 132 ? -16.609 80.396 81.593 1.00 26.29 142 SER G O 1
ATOM 6412 N N . LEU G 1 133 ? -15.041 81.821 80.775 1.00 25.56 143 LEU G N 1
ATOM 6413 C CA . LEU G 1 133 ? -14.022 80.787 80.578 1.00 25.67 143 LEU G CA 1
ATOM 6414 C C . LEU G 1 133 ? -13.177 80.588 81.830 1.00 26.37 143 LEU G C 1
ATOM 6415 O O . LEU G 1 133 ? -12.384 79.664 81.904 1.00 27.05 143 LEU G O 1
ATOM 6420 N N . GLY G 1 134 ? -13.376 81.439 82.836 1.00 25.85 144 GLY G N 1
ATOM 6421 C CA . GLY G 1 134 ? -12.592 81.387 84.049 1.00 25.79 144 GLY G CA 1
ATOM 6422 C C . GLY G 1 134 ? -11.125 81.799 83.880 1.00 25.56 144 GLY G C 1
ATOM 6423 O O . GLY G 1 134 ? -10.275 81.322 84.618 1.00 24.95 144 GLY G O 1
ATOM 6424 N N . LEU G 1 135 ? -10.837 82.670 82.923 1.00 26.14 145 LEU G N 1
ATOM 6425 C CA . LEU G 1 135 ? -9.442 83.017 82.617 1.00 27.70 145 LEU G CA 1
ATOM 6426 C C . LEU G 1 135 ? -8.788 83.755 83.797 1.00 28.70 145 LEU G C 1
ATOM 6427 O O . LEU G 1 135 ? -7.682 83.392 84.205 1.00 28.29 145 LEU G O 1
ATOM 6432 N N . PRO G 1 136 ? -9.470 84.736 84.392 1.00 30.11 146 PRO G N 1
ATOM 6433 C CA . PRO G 1 136 ? -8.942 85.359 85.615 1.00 30.71 146 PRO G CA 1
ATOM 6434 C C . PRO G 1 136 ? -8.578 84.388 86.750 1.00 31.45 146 PRO G C 1
ATOM 6435 O O . PRO G 1 136 ? -7.739 84.750 87.552 1.00 32.97 146 PRO G O 1
ATOM 6439 N N . ALA G 1 137 ? -9.164 83.192 86.807 1.00 32.28 147 ALA G N 1
ATOM 6440 C CA . ALA G 1 137 ? -8.868 82.217 87.877 1.00 33.06 147 ALA G CA 1
ATOM 6441 C C . ALA G 1 137 ? -7.608 81.366 87.643 1.00 33.68 147 ALA G C 1
ATOM 6442 O O . ALA G 1 137 ? -7.165 80.651 88.542 1.00 33.75 147 ALA G O 1
ATOM 6444 N N . LEU G 1 138 ? -7.049 81.418 86.434 1.00 34.43 148 LEU G N 1
ATOM 6445 C CA . LEU G 1 138 ? -5.889 80.591 86.095 1.00 35.23 148 LEU G CA 1
ATOM 6446 C C . LEU G 1 138 ? -4.615 81.000 86.850 1.00 35.66 148 LEU G C 1
ATOM 6447 O O . LEU G 1 138 ? -4.261 82.173 86.885 1.00 36.17 148 LEU G O 1
ATOM 6452 N N . LYS G 1 139 ? -3.946 80.010 87.435 1.00 36.32 149 LYS G N 1
ATOM 6453 C CA . LYS G 1 139 ? -2.726 80.216 88.208 1.00 36.93 149 LYS G CA 1
ATOM 6454 C C . LYS G 1 139 ? -1.524 79.909 87.342 1.00 36.43 149 LYS G C 1
ATOM 6455 O O . LYS G 1 139 ? -1.568 78.979 86.527 1.00 35.31 149 LYS G O 1
ATOM 6461 N N . ASP G 1 140 ? -0.456 80.684 87.544 1.00 35.65 150 ASP G N 1
ATOM 6462 C CA . ASP G 1 140 ? 0.845 80.408 86.939 1.00 35.68 150 ASP G CA 1
ATOM 6463 C C . ASP G 1 140 ? 0.731 80.213 85.426 1.00 34.28 150 ASP G C 1
ATOM 6464 O O . ASP G 1 140 ? 1.287 79.270 84.862 1.00 33.95 150 ASP G O 1
ATOM 6469 N N . ARG G 1 141 ? 0.005 81.120 84.782 1.00 32.65 151 ARG G N 1
ATOM 6470 C CA . ARG G 1 141 ? -0.299 80.982 83.363 1.00 31.29 151 ARG G CA 1
ATOM 6471 C C . ARG G 1 141 ? -0.158 82.301 82.652 1.00 30.53 151 ARG G C 1
ATOM 6472 O O . ARG G 1 141 ? -0.753 83.293 83.037 1.00 30.65 151 ARG G O 1
ATOM 6480 N N . LYS G 1 142 ? 0.639 82.303 81.600 1.00 29.62 152 LYS G N 1
ATOM 6481 C CA . LYS G 1 142 ? 0.644 83.398 80.643 1.00 28.93 152 LYS G CA 1
ATOM 6482 C C . LYS G 1 142 ? -0.486 83.243 79.633 1.00 28.20 152 LYS G C 1
ATOM 6483 O O . LYS G 1 142 ? -0.495 82.293 78.845 1.00 28.52 152 LYS G O 1
ATOM 6489 N N . TRP G 1 143 ? -1.416 84.196 79.620 1.00 26.64 153 TRP G N 1
ATOM 6490 C CA . TRP G 1 143 ? -2.543 84.134 78.714 1.00 26.10 153 TRP G CA 1
ATOM 6491 C C . TRP G 1 143 ? -3.042 85.480 78.283 1.00 25.81 153 TRP G C 1
ATOM 6492 O O . TRP G 1 143 ? -2.854 86.478 78.975 1.00 25.69 153 TRP G O 1
ATOM 6503 N N . GLN G 1 144 ? -3.689 85.504 77.121 1.00 25.56 154 GLN G N 1
ATOM 6504 C CA . GLN G 1 144 ? -4.432 86.661 76.687 1.00 26.06 154 GLN G CA 1
ATOM 6505 C C . GLN G 1 144 ? -5.600 86.198 75.817 1.00 25.86 154 GLN G C 1
ATOM 6506 O O . GLN G 1 144 ? -5.540 85.133 75.183 1.00 24.32 154 GLN G O 1
ATOM 6512 N N . ILE G 1 145 ? -6.640 87.017 75.768 1.00 25.19 155 ILE G N 1
ATOM 6513 C CA . ILE G 1 145 ? -7.787 86.781 74.870 1.00 26.00 155 ILE G CA 1
ATOM 6514 C C . ILE G 1 145 ? -7.858 87.863 73.799 1.00 26.50 155 ILE G C 1
ATOM 6515 O O . ILE G 1 145 ? -7.598 89.062 74.066 1.00 27.02 155 ILE G O 1
ATOM 6520 N N . PHE G 1 146 ? -8.190 87.445 72.585 1.00 26.69 156 PHE G N 1
ATOM 6521 C CA . PHE G 1 146 ? -8.315 88.313 71.422 1.00 28.15 156 PHE G CA 1
ATOM 6522 C C . PHE G 1 146 ? -9.622 88.065 70.646 1.00 28.48 156 PHE G C 1
ATOM 6523 O O . PHE G 1 146 ? -9.993 86.917 70.372 1.00 27.65 156 PHE G O 1
ATOM 6531 N N . LYS G 1 147 ? -10.294 89.157 70.277 1.00 29.04 157 LYS G N 1
ATOM 6532 C CA . LYS G 1 147 ? -11.382 89.126 69.300 1.00 29.79 157 LYS G CA 1
ATOM 6533 C C . LYS G 1 147 ? -10.864 88.784 67.915 1.00 29.39 157 LYS G C 1
ATOM 6534 O O . LYS G 1 147 ? -9.922 89.417 67.435 1.00 30.81 157 LYS G O 1
ATOM 6540 N N . THR G 1 148 ? -11.436 87.763 67.277 1.00 28.68 158 THR G N 1
ATOM 6541 C CA . THR G 1 148 ? -11.078 87.384 65.906 1.00 28.38 158 THR G CA 1
ATOM 6542 C C . THR G 1 148 ? -12.281 87.057 65.013 1.00 28.73 158 THR G C 1
ATOM 6543 O O . THR G 1 148 ? -13.365 86.738 65.485 1.00 28.24 158 THR G O 1
ATOM 6547 N N . SER G 1 149 ? -12.062 87.122 63.709 1.00 29.35 159 SER G N 1
ATOM 6548 C CA . SER G 1 149 ? -12.936 86.518 62.723 1.00 30.33 159 SER G CA 1
ATOM 6549 C C . SER G 1 149 ? -12.068 85.749 61.748 1.00 32.02 159 SER G C 1
ATOM 6550 O O . SER G 1 149 ? -11.313 86.337 60.974 1.00 32.69 159 SER G O 1
ATOM 6553 N N . ALA G 1 150 ? -12.154 84.430 61.799 1.00 33.18 160 ALA G N 1
ATOM 6554 C CA . ALA G 1 150 ? -11.395 83.573 60.910 1.00 34.40 160 ALA G CA 1
ATOM 6555 C C . ALA G 1 150 ? -11.838 83.760 59.459 1.00 36.38 160 ALA G C 1
ATOM 6556 O O . ALA G 1 150 ? -11.009 83.738 58.554 1.00 36.62 160 ALA G O 1
ATOM 6558 N N . THR G 1 151 ? -13.139 83.980 59.244 1.00 38.19 161 THR G N 1
ATOM 6559 C CA . THR G 1 151 ? -13.698 84.078 57.887 1.00 39.54 161 THR G CA 1
ATOM 6560 C C . THR G 1 151 ? -13.394 85.407 57.218 1.00 40.47 161 THR G C 1
ATOM 6561 O O . THR G 1 151 ? -13.273 85.467 55.996 1.00 41.16 161 THR G O 1
ATOM 6565 N N . LYS G 1 152 ? -13.253 86.449 58.025 1.00 41.98 162 LYS G N 1
ATOM 6566 C CA . LYS G 1 152 ? -13.010 87.808 57.554 1.00 42.95 162 LYS G CA 1
ATOM 6567 C C . LYS G 1 152 ? -11.552 88.244 57.663 1.00 43.75 162 LYS G C 1
ATOM 6568 O O . LYS G 1 152 ? -11.114 89.097 56.901 1.00 44.30 162 LYS G O 1
ATOM 6574 N N . GLY G 1 153 ? -10.811 87.693 58.624 1.00 43.84 163 GLY G N 1
ATOM 6575 C CA . GLY G 1 153 ? -9.391 87.980 58.786 1.00 44.13 163 GLY G CA 1
ATOM 6576 C C . GLY G 1 153 ? -9.020 88.860 59.968 1.00 43.91 163 GLY G C 1
ATOM 6577 O O . GLY G 1 153 ? -7.852 88.938 60.329 1.00 45.02 163 GLY G O 1
ATOM 6578 N N . THR G 1 154 ? -10.002 89.501 60.584 1.00 43.48 164 THR G N 1
ATOM 6579 C CA . THR G 1 154 ? -9.732 90.517 61.592 1.00 43.65 164 THR G CA 1
ATOM 6580 C C . THR G 1 154 ? -9.235 89.920 62.905 1.00 43.03 164 THR G C 1
ATOM 6581 O O . THR G 1 154 ? -9.628 88.819 63.290 1.00 42.48 164 THR G O 1
ATOM 6585 N N . GLY G 1 155 ? -8.356 90.657 63.575 1.00 42.47 165 GLY G N 1
ATOM 6586 C CA . GLY G 1 155 ? -7.881 90.302 64.900 1.00 42.30 165 GLY G CA 1
ATOM 6587 C C . GLY G 1 155 ? -6.788 89.253 64.933 1.00 42.18 165 GLY G C 1
ATOM 6588 O O . GLY G 1 155 ? -6.129 89.084 65.951 1.00 42.18 165 GLY G O 1
ATOM 6589 N N . LEU G 1 156 ? -6.586 88.550 63.834 1.00 42.37 166 LEU G N 1
ATOM 6590 C CA . LEU G 1 156 ? -5.688 87.407 63.822 1.00 43.43 166 LEU G CA 1
ATOM 6591 C C . LEU G 1 156 ? -4.207 87.792 63.913 1.00 43.94 166 LEU G C 1
ATOM 6592 O O . LEU G 1 156 ? -3.431 87.127 64.604 1.00 43.53 166 LEU G O 1
ATOM 6597 N N . ASP G 1 157 ? -3.825 88.864 63.220 1.00 44.10 167 ASP G N 1
ATOM 6598 C CA . ASP G 1 157 ? -2.432 89.287 63.179 1.00 44.30 167 ASP G CA 1
ATOM 6599 C C . ASP G 1 157 ? -1.994 89.810 64.546 1.00 43.98 167 ASP G C 1
ATOM 6600 O O . ASP G 1 157 ? -0.931 89.454 65.026 1.00 43.78 167 ASP G O 1
ATOM 6605 N N . GLU G 1 158 ? -2.843 90.590 65.197 1.00 43.76 168 GLU G N 1
ATOM 6606 C CA . GLU G 1 158 ? -2.569 91.110 66.543 1.00 43.87 168 GLU G CA 1
ATOM 6607 C C . GLU G 1 158 ? -2.431 90.000 67.594 1.00 43.11 168 GLU G C 1
ATOM 6608 O O . GLU G 1 158 ? -1.683 90.134 68.570 1.00 42.43 168 GLU G O 1
ATOM 6614 N N . ALA G 1 159 ? -3.170 88.911 67.393 1.00 42.36 169 ALA G N 1
ATOM 6615 C CA . ALA G 1 159 ? -3.156 87.786 68.316 1.00 41.95 169 ALA G CA 1
ATOM 6616 C C . ALA G 1 159 ? -1.895 86.971 68.119 1.00 41.39 169 ALA G C 1
ATOM 6617 O O . ALA G 1 159 ? -1.270 86.590 69.085 1.00 41.29 169 ALA G O 1
ATOM 6627 N N . GLU G 1 161 ? 0.930 88.091 66.750 1.00 40.10 171 GLU G N 1
ATOM 6628 C CA . GLU G 1 161 ? 2.073 88.908 67.178 1.00 39.60 171 GLU G CA 1
ATOM 6629 C C . GLU G 1 161 ? 2.234 88.813 68.681 1.00 37.69 171 GLU G C 1
ATOM 6630 O O . GLU G 1 161 ? 3.354 88.734 69.169 1.00 38.06 171 GLU G O 1
ATOM 6636 N N . TRP G 1 162 ? 1.133 88.788 69.428 1.00 35.11 172 TRP G N 1
ATOM 6637 C CA . TRP G 1 162 ? 1.234 88.659 70.871 1.00 33.48 172 TRP G CA 1
ATOM 6638 C C . TRP G 1 162 ? 1.783 87.288 71.258 1.00 32.60 172 TRP G C 1
ATOM 6639 O O . TRP G 1 162 ? 2.583 87.179 72.181 1.00 31.52 172 TRP G O 1
ATOM 6650 N N . LEU G 1 163 ? 1.355 86.253 70.546 1.00 32.05 173 LEU G N 1
ATOM 6651 C CA . LEU G 1 163 ? 1.774 84.884 70.832 1.00 31.53 173 LEU G CA 1
ATOM 6652 C C . LEU G 1 163 ? 3.277 84.677 70.569 1.00 31.75 173 LEU G C 1
ATOM 6653 O O . LEU G 1 163 ? 3.973 84.079 71.373 1.00 30.89 173 LEU G O 1
ATOM 6658 N N . VAL G 1 164 ? 3.752 85.173 69.444 1.00 32.53 174 VAL G N 1
ATOM 6659 C CA . VAL G 1 164 ? 5.153 85.022 69.062 1.00 33.87 174 VAL G CA 1
ATOM 6660 C C . VAL G 1 164 ? 6.089 85.774 70.022 1.00 33.99 174 VAL G C 1
ATOM 6661 O O . VAL G 1 164 ? 7.105 85.223 70.452 1.00 34.45 174 VAL G O 1
ATOM 6665 N N . GLU G 1 165 ? 5.754 87.018 70.348 1.00 33.91 175 GLU G N 1
ATOM 6666 C CA . GLU G 1 165 ? 6.594 87.830 71.230 1.00 33.66 175 GLU G CA 1
ATOM 6667 C C . GLU G 1 165 ? 6.615 87.225 72.604 1.00 32.32 175 GLU G C 1
ATOM 6668 O O . GLU G 1 165 ? 7.635 87.260 73.302 1.00 32.25 175 GLU G O 1
ATOM 6674 N N . THR G 1 166 ? 5.483 86.643 72.990 1.00 30.35 176 THR G N 1
ATOM 6675 C CA . THR G 1 166 ? 5.355 86.034 74.293 1.00 29.29 176 THR G CA 1
ATOM 6676 C C . THR G 1 166 ? 6.165 84.743 74.331 1.00 28.97 176 THR G C 1
ATOM 6677 O O . THR G 1 166 ? 6.765 84.431 75.359 1.00 28.77 176 THR G O 1
ATOM 6681 N N . LEU G 1 167 ? 6.198 84.018 73.217 1.00 29.33 177 LEU G N 1
ATOM 6682 C CA . LEU G 1 167 ? 7.027 82.824 73.105 1.00 30.00 177 LEU G CA 1
ATOM 6683 C C . LEU G 1 167 ? 8.521 83.204 73.178 1.00 30.60 177 LEU G C 1
ATOM 6684 O O . LEU G 1 167 ? 9.259 82.578 73.890 1.00 30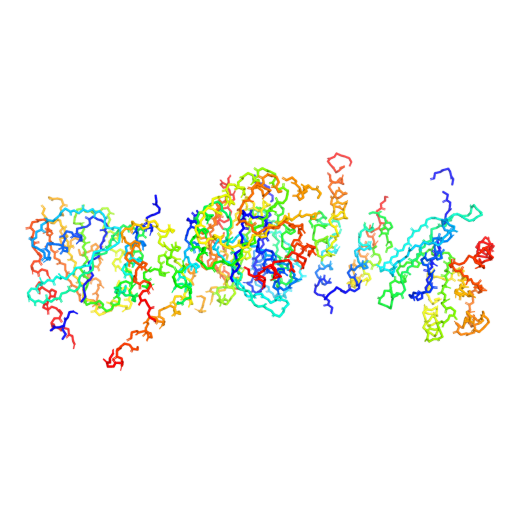.73 177 LEU G O 1
ATOM 6689 N N . LYS G 1 168 ? 8.921 84.268 72.504 1.00 32.56 178 LYS G N 1
ATOM 6690 C CA . LYS G 1 168 ? 10.323 84.730 72.538 1.00 33.78 178 LYS G CA 1
ATOM 6691 C C . LYS G 1 168 ? 10.805 85.173 73.925 1.00 34.99 178 LYS G C 1
ATOM 6692 O O . LYS G 1 168 ? 11.953 84.940 74.305 1.00 35.07 178 LYS G O 1
ATOM 6698 N N . SER G 1 169 ? 9.926 85.806 74.686 1.00 36.38 179 SER G N 1
ATOM 6699 C CA . SER G 1 169 ? 10.300 86.390 75.977 1.00 37.93 179 SER G CA 1
ATOM 6700 C C . SER G 1 169 ? 10.177 85.396 77.142 1.00 38.62 179 SER G C 1
ATOM 6701 O O . SER G 1 169 ? 10.436 85.730 78.294 1.00 39.19 179 SER G O 1
ATOM 6704 N N . ARG G 1 170 ? 9.797 84.164 76.825 1.00 39.63 180 ARG G N 1
ATOM 6705 C CA . ARG G 1 170 ? 9.833 83.048 77.759 1.00 40.36 180 ARG G CA 1
ATOM 6706 C C . ARG G 1 170 ? 11.285 82.669 78.062 1.00 40.65 180 ARG G C 1
ATOM 6707 O O . ARG G 1 170 ? 11.652 82.455 79.223 1.00 41.78 180 ARG G O 1
ATOM 6715 N N . GLY H 2 2 ? -24.458 51.614 61.181 1.00 56.75 2170 GLY H N 1
ATOM 6716 C CA . GLY H 2 2 ? -23.436 52.461 60.492 1.00 56.51 2170 GLY H CA 1
ATOM 6717 C C . GLY H 2 2 ? -22.105 52.425 61.214 1.00 56.25 2170 GLY H C 1
ATOM 6718 O O . GLY H 2 2 ? -21.829 51.498 61.988 1.00 56.80 2170 GLY H O 1
ATOM 6719 N N . GLU H 2 3 ? -21.282 53.444 60.983 1.00 55.49 2171 GLU H N 1
ATOM 6720 C CA . GLU H 2 3 ? -19.895 53.421 61.448 1.00 54.65 2171 GLU H CA 1
ATOM 6721 C C . GLU H 2 3 ? -19.659 54.313 62.677 1.00 53.88 2171 GLU H C 1
ATOM 6722 O O . GLU H 2 3 ? -20.050 55.488 62.684 1.00 53.72 2171 GLU H O 1
ATOM 6728 N N . PRO H 2 4 ? -19.006 53.774 63.710 1.00 52.82 2172 PRO H N 1
ATOM 6729 C CA . PRO H 2 4 ? -18.684 54.589 64.897 1.00 51.65 2172 PRO H CA 1
ATOM 6730 C C . PRO H 2 4 ? -17.623 55.644 64.568 1.00 49.78 2172 PRO H C 1
ATOM 6731 O O . PRO H 2 4 ? -16.741 55.376 63.753 1.00 49.96 2172 PRO H O 1
ATOM 6735 N N . THR H 2 5 ? -17.728 56.822 65.179 1.00 47.47 2173 THR H N 1
ATOM 6736 C CA . THR H 2 5 ? -16.778 57.914 64.956 1.00 45.45 2173 THR H CA 1
ATOM 6737 C C . THR H 2 5 ? -15.321 57.457 65.080 1.00 43.23 2173 THR H C 1
ATOM 6738 O O . THR H 2 5 ? -14.435 58.045 64.449 1.00 42.02 2173 THR H O 1
ATOM 6742 N N . GLU H 2 6 ? -15.072 56.433 65.902 1.00 40.56 2174 GLU H N 1
ATOM 6743 C CA . GLU H 2 6 ? -13.710 55.999 66.156 1.00 39.02 2174 GLU H CA 1
ATOM 6744 C C . GLU H 2 6 ? -13.063 55.413 64.918 1.00 36.63 2174 GLU H C 1
ATOM 6745 O O . GLU H 2 6 ? -11.866 55.558 64.762 1.00 35.06 2174 GLU H O 1
ATOM 6751 N N . PHE H 2 7 ? -13.852 54.777 64.044 1.00 33.72 2175 PHE H N 1
ATOM 6752 C CA . PHE H 2 7 ? -13.346 54.249 62.776 1.00 32.65 2175 PHE H CA 1
ATOM 6753 C C . PHE H 2 7 ? -12.717 55.304 61.862 1.00 29.98 2175 PHE H C 1
ATOM 6754 O O . PHE H 2 7 ? -11.624 55.090 61.337 1.00 28.04 2175 PHE H O 1
ATOM 6762 N N . GLU H 2 8 ? -13.391 56.427 61.637 1.00 28.01 2176 GLU H N 1
ATOM 6763 C CA . GLU H 2 8 ? -12.809 57.455 60.766 1.00 27.44 2176 GLU H CA 1
ATOM 6764 C C . GLU H 2 8 ? -11.588 58.074 61.457 1.00 25.06 2176 GLU H C 1
ATOM 6765 O O . GLU H 2 8 ? -10.580 58.324 60.811 1.00 25.34 2176 GLU H O 1
ATOM 6771 N N . TYR H 2 9 ? -11.691 58.303 62.762 1.00 23.38 2177 TYR H N 1
ATOM 6772 C CA . TYR H 2 9 ? -10.571 58.851 63.532 1.00 22.42 2177 TYR H CA 1
ATOM 6773 C C . TYR H 2 9 ? -9.360 57.916 63.404 1.00 22.23 2177 TYR H C 1
ATOM 6774 O O . TYR H 2 9 ? -8.251 58.341 63.114 1.00 21.76 2177 TYR H O 1
ATOM 6783 N N . LEU H 2 10 ? -9.602 56.623 63.570 1.00 22.07 2178 LEU H N 1
ATOM 6784 C CA . LEU H 2 10 ? -8.521 55.639 63.522 1.00 22.98 2178 LEU H CA 1
ATOM 6785 C C . LEU H 2 10 ? -7.910 55.508 62.126 1.00 22.46 2178 LEU H C 1
ATOM 6786 O O . LEU H 2 10 ? -6.705 55.364 62.013 1.00 21.91 2178 LEU H O 1
ATOM 6791 N N . ARG H 2 11 ? -8.709 55.626 61.073 1.00 21.83 2179 ARG H N 1
ATOM 6792 C CA . ARG H 2 11 ? -8.185 55.596 59.699 1.00 22.92 2179 ARG H CA 1
ATOM 6793 C C . ARG H 2 11 ? -7.185 56.723 59.434 1.00 22.99 2179 ARG H C 1
ATOM 6794 O O . ARG H 2 11 ? -6.159 56.532 58.770 1.00 23.23 2179 ARG H O 1
ATOM 6802 N N . LYS H 2 12 ? -7.505 57.918 59.918 1.00 22.26 2180 LYS H N 1
ATOM 6803 C CA . LYS H 2 12 ? -6.618 59.044 59.778 1.00 22.23 2180 LYS H CA 1
ATOM 6804 C C . LYS H 2 12 ? -5.318 58.804 60.573 1.00 21.33 2180 LYS H C 1
ATOM 6805 O O . LYS H 2 12 ? -4.224 58.953 60.034 1.00 21.95 2180 LYS H O 1
ATOM 6811 N N . VAL H 2 13 ? -5.441 58.415 61.837 1.00 20.48 2181 VAL H N 1
ATOM 6812 C CA . VAL H 2 13 ? -4.294 58.230 62.712 1.00 21.38 2181 VAL H CA 1
ATOM 6813 C C . VAL H 2 13 ? -3.400 57.064 62.246 1.00 21.21 2181 VAL H C 1
ATOM 6814 O O . VAL H 2 13 ? -2.165 57.162 62.206 1.00 20.96 2181 VAL H O 1
ATOM 6818 N N . LEU H 2 14 ? -4.033 55.961 61.872 1.00 21.25 2182 LEU H N 1
ATOM 6819 C CA . LEU H 2 14 ? -3.294 54.784 61.380 1.00 21.42 2182 LEU H CA 1
ATOM 6820 C C . LEU H 2 14 ? -2.677 55.023 60.006 1.00 20.98 2182 LEU H C 1
ATOM 6821 O O . LEU H 2 14 ? -1.582 54.564 59.757 1.00 21.27 2182 LEU H O 1
ATOM 6826 N N . PHE H 2 15 ? -3.335 55.765 59.134 1.00 22.03 2183 PHE H N 1
ATOM 6827 C CA . PHE H 2 15 ? -2.698 56.132 57.873 1.00 22.74 2183 PHE H CA 1
ATOM 6828 C C . PHE H 2 15 ? -1.398 56.862 58.106 1.00 23.24 2183 PHE H C 1
ATOM 6829 O O . PHE H 2 15 ? -0.371 56.501 57.514 1.00 21.83 2183 PHE H O 1
ATOM 6837 N N . GLU H 2 16 ? -1.429 57.872 58.990 1.00 22.26 2184 GLU H N 1
ATOM 6838 C CA . GLU H 2 16 ? -0.227 58.628 59.298 1.00 22.98 2184 GLU H CA 1
ATOM 6839 C C . GLU H 2 16 ? 0.879 57.752 59.884 1.00 22.79 2184 GLU H C 1
ATOM 6840 O O . GLU H 2 16 ? 2.048 57.836 59.462 1.00 22.23 2184 GLU H O 1
ATOM 6846 N N . TYR H 2 17 ? 0.509 56.935 60.863 1.00 22.24 2185 TYR H N 1
ATOM 6847 C CA . TYR H 2 17 ? 1.422 56.006 61.483 1.00 23.19 2185 TYR H CA 1
ATOM 6848 C C . TYR H 2 17 ? 2.065 55.016 60.501 1.00 23.43 2185 TYR H C 1
ATOM 6849 O O . TYR H 2 17 ? 3.280 54.787 60.557 1.00 22.21 2185 TYR H O 1
ATOM 6874 N N . GLY H 2 20 ? 4.600 56.330 58.333 1.00 31.21 2188 GLY H N 1
ATOM 6875 C CA . GLY H 2 20 ? 5.788 56.732 59.038 1.00 31.29 2188 GLY H CA 1
ATOM 6876 C C . GLY H 2 20 ? 5.866 58.196 59.452 1.00 31.75 2188 GLY H C 1
ATOM 6877 O O . GLY H 2 20 ? 6.951 58.652 59.765 1.00 31.58 2188 GLY H O 1
ATOM 6878 N N . ARG H 2 21 ? 4.750 58.930 59.472 1.00 31.77 2189 ARG H N 1
ATOM 6879 C CA . ARG H 2 21 ? 4.746 60.308 59.985 1.00 32.12 2189 ARG H CA 1
ATOM 6880 C C . ARG H 2 21 ? 4.277 60.421 61.435 1.00 31.94 2189 ARG H C 1
ATOM 6881 O O . ARG H 2 21 ? 3.247 59.847 61.816 1.00 31.65 2189 ARG H O 1
ATOM 6889 N N . GLU H 2 22 ? 5.043 61.177 62.222 1.00 31.21 2190 GLU H N 1
ATOM 6890 C CA . GLU H 2 22 ? 4.715 61.504 63.606 1.00 30.81 2190 GLU H CA 1
ATOM 6891 C C . GLU H 2 22 ? 4.401 60.248 64.418 1.00 29.68 2190 GLU H C 1
ATOM 6892 O O . GLU H 2 22 ? 3.435 60.210 65.190 1.00 27.80 2190 GLU H O 1
ATOM 6898 N N . THR H 2 23 ? 5.223 59.216 64.251 1.00 28.26 2191 THR H N 1
ATOM 6899 C CA . THR H 2 23 ? 4.850 57.908 64.749 1.00 27.06 2191 THR H CA 1
ATOM 6900 C C . THR H 2 23 ? 4.746 57.814 66.253 1.00 26.33 2191 THR H C 1
ATOM 6901 O O . THR H 2 23 ? 3.945 57.045 66.728 1.00 25.15 2191 THR H O 1
ATOM 6905 N N . LYS H 2 24 ? 5.521 58.596 67.014 1.00 25.71 2192 LYS H N 1
ATOM 6906 C CA . LYS H 2 24 ? 5.385 58.551 68.479 1.00 25.80 2192 LYS H CA 1
ATOM 6907 C C . LYS H 2 24 ? 4.022 59.083 68.940 1.00 25.13 2192 LYS H C 1
ATOM 6908 O O . LYS H 2 24 ? 3.375 58.471 69.815 1.00 25.41 2192 LYS H O 1
ATOM 6914 N N . THR H 2 25 ? 3.574 60.184 68.334 1.00 24.71 2193 THR H N 1
ATOM 6915 C CA . THR H 2 25 ? 2.300 60.799 68.749 1.00 23.25 2193 THR H CA 1
ATOM 6916 C C . THR H 2 25 ? 1.169 59.877 68.307 1.00 22.95 2193 THR H C 1
ATOM 6917 O O . THR H 2 25 ? 0.267 59.568 69.070 1.00 21.07 2193 THR H O 1
ATOM 6929 N N . ALA H 2 27 ? 1.280 56.635 67.873 1.00 19.93 2195 ALA H N 1
ATOM 6930 C CA . ALA H 2 27 ? 1.243 55.488 68.769 1.00 21.04 2195 ALA H CA 1
ATOM 6931 C C . ALA H 2 27 ? 0.519 55.759 70.071 1.00 21.13 2195 ALA H C 1
ATOM 6932 O O . ALA H 2 27 ? -0.185 54.901 70.575 1.00 21.83 2195 ALA H O 1
ATOM 6934 N N . LYS H 2 28 ? 0.731 56.930 70.652 1.00 21.43 2196 LYS H N 1
ATOM 6935 C CA . LYS H 2 28 ? 0.002 57.315 71.851 1.00 21.31 2196 LYS H CA 1
ATOM 6936 C C . LYS H 2 28 ? -1.508 57.362 71.597 1.00 21.30 2196 LYS H C 1
ATOM 6937 O O . LYS H 2 28 ? -2.309 56.844 72.389 1.00 20.94 2196 LYS H O 1
ATOM 6943 N N . VAL H 2 29 ? -1.877 57.953 70.465 1.00 21.39 2197 VAL H N 1
ATOM 6944 C CA . VAL H 2 29 ? -3.277 58.093 70.101 1.00 21.43 2197 VAL H CA 1
ATOM 6945 C C . VAL H 2 29 ? -3.896 56.714 69.926 1.00 21.03 2197 VAL H C 1
ATOM 6946 O O . VAL H 2 29 ? -4.922 56.419 70.494 1.00 20.99 2197 VAL H O 1
ATOM 6950 N N . ILE H 2 30 ? -3.251 55.859 69.124 1.00 20.53 2198 ILE H N 1
ATOM 6951 C CA . ILE H 2 30 ? -3.778 54.545 68.818 1.00 20.50 2198 ILE H CA 1
ATOM 6952 C C . ILE H 2 30 ? -3.991 53.709 70.069 1.00 20.21 2198 ILE H C 1
ATOM 6953 O O . ILE H 2 30 ? -5.037 53.069 70.205 1.00 20.42 2198 ILE H O 1
ATOM 6958 N N . THR H 2 31 ? -3.020 53.733 70.986 1.00 20.57 2199 THR H N 1
ATOM 6959 C CA . THR H 2 31 ? -3.098 52.924 72.199 1.00 22.07 2199 THR H CA 1
ATOM 6960 C C . THR H 2 31 ? -4.156 53.447 73.126 1.00 22.12 2199 THR H C 1
ATOM 6961 O O . THR H 2 31 ? -4.770 52.665 73.852 1.00 23.48 2199 THR H O 1
ATOM 6965 N N . THR H 2 32 ? -4.392 54.752 73.068 1.00 22.62 2200 THR H N 1
ATOM 6966 C CA . THR H 2 32 ? -5.472 55.369 73.836 1.00 22.38 2200 THR H CA 1
ATOM 6967 C C . THR H 2 32 ? -6.846 55.096 73.235 1.00 22.54 2200 THR H C 1
ATOM 6968 O O . THR H 2 32 ? -7.759 54.704 73.944 1.00 23.45 2200 THR H O 1
ATOM 6972 N N . VAL H 2 33 ? -7.013 55.321 71.937 1.00 22.12 2201 VAL H N 1
ATOM 6973 C CA . VAL H 2 33 ? -8.315 55.144 71.295 1.00 23.13 2201 VAL H CA 1
ATOM 6974 C C . VAL H 2 33 ? -8.812 53.707 71.450 1.00 23.42 2201 VAL H C 1
ATOM 6975 O O . VAL H 2 33 ? -9.998 53.469 71.773 1.00 23.22 2201 VAL H O 1
ATOM 6979 N N . LEU H 2 34 ? -7.921 52.753 71.213 1.00 24.51 2202 LEU H N 1
ATOM 6980 C CA . LEU H 2 34 ? -8.281 51.331 71.263 1.00 26.14 2202 LEU H CA 1
ATOM 6981 C C . LEU H 2 34 ? -8.203 50.738 72.663 1.00 26.92 2202 LEU H C 1
ATOM 6982 O O . LEU H 2 34 ? -8.443 49.563 72.820 1.00 26.29 2202 LEU H O 1
ATOM 6987 N N . LYS H 2 35 ? -7.853 51.549 73.670 1.00 28.86 2203 LYS H N 1
ATOM 6988 C CA . LYS H 2 35 ? -7.861 51.140 75.076 1.00 30.16 2203 LYS H CA 1
ATOM 6989 C C . LYS H 2 35 ? -6.991 49.895 75.345 1.00 30.80 2203 LYS H C 1
ATOM 6990 O O . LYS H 2 35 ? -7.428 48.910 75.980 1.00 30.98 2203 LYS H O 1
ATOM 6996 N N . PHE H 2 36 ? -5.760 49.946 74.850 1.00 31.52 2204 PHE H N 1
ATOM 6997 C CA . PHE H 2 36 ? -4.775 48.899 75.084 1.00 32.36 2204 PHE H CA 1
ATOM 6998 C C . PHE H 2 36 ? -4.543 48.741 76.587 1.00 34.41 2204 PHE H C 1
ATOM 6999 O O . PHE H 2 36 ? -4.582 49.734 77.308 1.00 33.87 2204 PHE H O 1
ATOM 7007 N N . PRO H 2 37 ? -4.327 47.508 77.061 1.00 36.44 2205 PRO H N 1
ATOM 7008 C CA . PRO H 2 37 ? -3.821 47.303 78.429 1.00 37.29 2205 PRO H CA 1
ATOM 7009 C C . PRO H 2 37 ? -2.495 48.051 78.658 1.00 38.35 2205 PRO H C 1
ATOM 7010 O O . PRO H 2 37 ? -1.657 48.134 77.757 1.00 38.06 2205 PRO H O 1
ATOM 7014 N N . ASP H 2 38 ? -2.317 48.580 79.866 1.00 39.84 2206 ASP H N 1
ATOM 7015 C CA . ASP H 2 38 ? -1.121 49.354 80.235 1.00 40.65 2206 ASP H CA 1
ATOM 7016 C C . ASP H 2 38 ? 0.196 48.672 79.893 1.00 39.91 2206 ASP H C 1
ATOM 7017 O O . ASP H 2 38 ? 1.133 49.330 79.465 1.00 40.51 2206 ASP H O 1
ATOM 7022 N N . ASP H 2 39 ? 0.274 47.363 80.090 1.00 39.36 2207 ASP H N 1
ATOM 7023 C CA . ASP H 2 39 ? 1.522 46.630 79.860 1.00 39.18 2207 ASP H CA 1
ATOM 7024 C C . ASP H 2 39 ? 1.884 46.554 78.368 1.00 37.53 2207 ASP H C 1
ATOM 7025 O O . ASP H 2 39 ? 3.039 46.672 78.008 1.00 36.97 2207 ASP H O 1
ATOM 7030 N N . GLN H 2 40 ? 0.876 46.398 77.516 1.00 36.74 2208 GLN H N 1
ATOM 7031 C CA . GLN H 2 40 ? 1.063 46.443 76.059 1.00 35.74 2208 GLN H CA 1
ATOM 7032 C C . GLN H 2 40 ? 1.412 47.846 75.569 1.00 33.95 2208 GLN H C 1
ATOM 7033 O O . GLN H 2 40 ? 2.271 48.014 74.726 1.00 32.66 2208 GLN H O 1
ATOM 7039 N N . THR H 2 41 ? 0.752 48.853 76.117 1.00 33.68 2209 THR H N 1
ATOM 7040 C CA . THR H 2 41 ? 1.018 50.246 75.742 1.00 32.89 2209 THR H CA 1
ATOM 7041 C C . THR H 2 41 ? 2.478 50.625 76.026 1.00 32.93 2209 THR H C 1
ATOM 7042 O O . THR H 2 41 ? 3.146 51.212 75.186 1.00 32.59 2209 THR H O 1
ATOM 7046 N N . GLN H 2 42 ? 2.967 50.238 77.205 1.00 33.76 2210 GLN H N 1
ATOM 7047 C CA . GLN H 2 42 ? 4.350 50.501 77.631 1.00 34.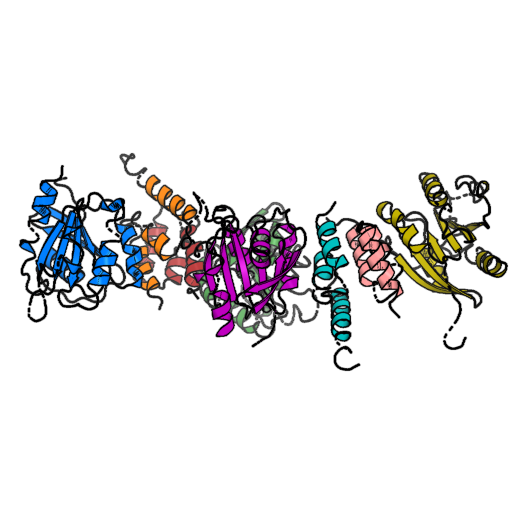50 2210 GLN H CA 1
ATOM 7048 C C . GLN H 2 42 ? 5.352 49.857 76.675 1.00 33.46 2210 GLN H C 1
ATOM 7049 O O . GLN H 2 42 ? 6.354 50.472 76.323 1.00 33.82 2210 GLN H O 1
ATOM 7055 N N . LYS H 2 43 ? 5.074 48.625 76.251 1.00 33.41 2211 LYS H N 1
ATOM 7056 C CA . LYS H 2 43 ? 5.944 47.907 75.326 1.00 32.94 2211 LYS H CA 1
ATOM 7057 C C . LYS H 2 43 ? 5.980 48.553 73.952 1.00 31.33 2211 LYS H C 1
ATOM 7058 O O . LYS H 2 43 ? 7.040 48.686 73.345 1.00 31.37 2211 LYS H O 1
ATOM 7064 N N . ILE H 2 44 ? 4.818 48.975 73.471 1.00 30.50 2212 ILE H N 1
ATOM 7065 C CA . ILE H 2 44 ? 4.719 49.633 72.180 1.00 29.36 2212 ILE H CA 1
ATOM 7066 C C . ILE H 2 44 ? 5.470 50.963 72.157 1.00 29.58 2212 ILE H C 1
ATOM 7067 O O . ILE H 2 44 ? 6.182 51.252 71.210 1.00 28.41 2212 ILE H O 1
ATOM 7072 N N . LEU H 2 45 ? 5.264 51.774 73.192 1.00 29.95 2213 LEU H N 1
ATOM 7073 C CA . LEU H 2 45 ? 5.858 53.102 73.281 1.00 31.11 2213 LEU H CA 1
ATOM 7074 C C . LEU H 2 45 ? 7.376 53.025 73.518 1.00 31.79 2213 LEU H C 1
ATOM 7075 O O . LEU H 2 45 ? 8.121 53.787 72.945 1.00 31.89 2213 LEU H O 1
ATOM 7080 N N . GLU H 2 46 ? 7.826 52.067 74.319 1.00 33.16 2214 GLU H N 1
ATOM 7081 C CA . GLU H 2 46 ? 9.272 51.896 74.517 1.00 35.02 2214 GLU H CA 1
ATOM 7082 C C . GLU H 2 46 ? 9.939 51.543 73.206 1.00 34.73 2214 GLU H C 1
ATOM 7083 O O . GLU H 2 46 ? 11.019 52.031 72.900 1.00 34.62 2214 GLU H O 1
ATOM 7089 N N . ARG H 2 47 ? 9.271 50.728 72.398 1.00 34.96 2215 ARG H N 1
ATOM 7090 C CA . ARG H 2 47 ? 9.829 50.337 71.114 1.00 35.08 2215 ARG H CA 1
ATOM 7091 C C . ARG H 2 47 ? 9.884 51.500 70.133 1.00 35.71 2215 ARG H C 1
ATOM 7092 O O . ARG H 2 47 ? 10.819 51.639 69.342 1.00 34.63 2215 ARG H O 1
ATOM 7100 N N . GLU H 2 48 ? 8.843 52.326 70.156 1.00 36.30 2216 GLU H N 1
ATOM 7101 C CA . GLU H 2 48 ? 8.771 53.485 69.288 1.00 36.93 2216 GLU H CA 1
ATOM 7102 C C . GLU H 2 48 ? 9.961 54.439 69.575 1.00 38.00 2216 GLU H C 1
ATOM 7103 O O . GLU H 2 48 ? 10.561 55.013 68.658 1.00 38.84 2216 GLU H O 1
ATOM 7109 N N . ASP H 2 49 ? 10.320 54.566 70.842 1.00 39.31 2217 ASP H N 1
ATOM 7110 C CA . ASP H 2 49 ? 11.444 55.416 71.243 1.00 40.83 2217 ASP H CA 1
ATOM 7111 C C . ASP H 2 49 ? 12.814 54.930 70.704 1.00 42.34 2217 ASP H C 1
ATOM 7112 O O . ASP H 2 49 ? 13.642 55.758 70.313 1.00 42.07 2217 ASP H O 1
ATOM 7117 N N . ALA H 2 50 ? 13.028 53.607 70.651 1.00 44.31 2218 ALA H N 1
ATOM 7118 C CA . ALA H 2 50 ? 14.261 53.014 70.098 1.00 45.85 2218 ALA H CA 1
ATOM 7119 C C . ALA H 2 50 ? 14.368 53.027 68.559 1.00 47.53 2218 ALA H C 1
ATOM 7120 O O . ALA H 2 50 ? 15.408 52.665 68.014 1.00 48.17 2218 ALA H O 1
ATOM 7122 N N . ARG H 2 51 ? 13.309 53.414 67.861 1.00 49.13 2219 ARG H N 1
ATOM 7123 C CA . ARG H 2 51 ? 13.367 53.641 66.411 1.00 50.67 2219 ARG H CA 1
ATOM 7124 C C . ARG H 2 51 ? 14.357 54.788 66.061 1.00 51.86 2219 ARG H C 1
ATOM 7125 O O . ARG H 2 51 ? 14.022 55.961 66.229 1.00 52.43 2219 ARG H O 1
ATOM 7133 N N . LEU H 2 52 ? 15.561 54.465 65.573 1.00 52.93 2220 LEU H N 1
ATOM 7134 C CA . LEU H 2 52 ? 16.573 55.512 65.283 1.00 53.56 2220 LEU H CA 1
ATOM 7135 C C . LEU H 2 52 ? 16.591 55.887 63.798 1.00 53.95 2220 LEU H C 1
ATOM 7136 O O . LEU H 2 52 ? 16.138 56.974 63.415 1.00 54.53 2220 LEU H O 1
#

CATH classification: 3.40.50.300

Radius of gyration: 38.37 Å; Cα contacts (8 Å, |Δi|>4): 1357; chains: 8; bounding box: 85×117×73 Å

InterPro domains:
  IPR005225 Small GTP-binding domain [TIGR00231] (16-171)
  IPR006689 Small GTPase superfamily, ARF/SAR type [PF00025] (5-176)
  IPR006689 Small GTPase superfamily, ARF/SAR type [PR00328] (19-42)
  IPR006689 Small GTPase superfamily, ARF/SAR type [PR00328] (47-71)
  IPR006689 Small GTPase superfamily, ARF/SAR type [PR00328] (74-99)
  IPR006689 Small GTPase superfamily, ARF/SAR type [PR00328] (119-140)
  IPR006689 Small GTPase superfamily, ARF/SAR type [SM00178] (3-177)
  IPR024156 Small GTPase superfamily, ARF type [PTHR11711] (1-174)
  IPR027417 P-loop containing nucleoside triphosphate hydrolase [G3DSA:3.40.50.300] (7-181)
  IPR027417 P-loop containing nucleoside triphosphate hydrolase [SSF52540] (15-179)